Protein AF-A0A9W8Q8F5-F1 (afdb_monomer_lite)

Foldseek 3Di:
DAEWEKFDDPVCLPRGTAQEDEDEPEEQEDEQEQYEYADDPPQIYQYKYAQYKYANYQANYAHPHVRDRLGGHDRIDTAHIWIWAWEAAQVQDATDTDDTGGDDDFDQPPLQFDDDDPPTDGGGDDDDADDCPVPDPVLEAELVVQPFDLALPDACQVSQLVSLVVSQVVLGAYEAEAHEHEHAAEREREASYHYEYHQHREYEYEDDNQQDLLFAHENYEYYDAPAEEAHHEENYEFEYAWRRLRYPRYEFRYAYPDRQRAEYEHYEYEYAQEDSNCQACVQFAAPCPVSARRQNTEAERYEHDAAHEYEYANYEYDYFQFRPPDPVRGGGDHEYQYYYEDNYAAYEAHPYEFEAYQAAREEYEPYHHYEDHAYEYEWHQQPVVPFPPPPHDALQDAPGDRLPVCVVPDSLARTYAHYEAENYEQHEHHHYEWEYQHHNNDRPLQVVLASHAAHYEAAQYALHKHAWQKYTSHQFSYDAAPGDGNGQVSQNRNSIRTGRIYCSRNPDGTNYAPAPFAQLDDLVVLVVLPARPSLSSLNRQGQRADCVLSVLLDADDDAAPVDVVNLCRLQDPSSLVSLVSSLVSNCSNQVVPDDPLAGSSLSSVSSNLNNLLQNDAAPPPRHTLNVVLVPFDDDPDLVPGDLCSLQGPSNQVSLLSQQVDLSHNQDPVSLVSNVVSCVSNVHDRDSDHDDHRGDDDDDDQDLVVPDKDFDAAWDALCNVCQVQQHFLQQQCSNAVVQDVFRAPVDTRHGGRMGRDFFHAQHKDFDDPPDWLCNVQVVCVVPPPFDRVQQCVQVVVQDPGSPCVVVCNGGRNGMTHRHDGNHPDCPDDDDDDDDDDDDDAQADQDQDAFPPPFAAAPQAFNQAPDKDADAPPDALVVLCVVLVYPSQVQCVRRVQLPRDSVSSRVRRDHRHMHGRHGHPCRVPPPPDPDDDYYDDDDAFDAWFDDFADDDPDQAQWWKWFAQFQQRDHDTPGTGGHRAWAKDWCQQRGFKMQIALTHNQPVQKKWHWFAADPPRDDFTEHIDIDGHRDMGTDDVSNFAGTMTIIDRDDPCRHCGVVRHDHGDHRDPDGSD

Structure (mmCIF, N/CA/C/O backbone):
data_AF-A0A9W8Q8F5-F1
#
_entry.id   AF-A0A9W8Q8F5-F1
#
loop_
_atom_site.group_PDB
_atom_site.id
_atom_site.type_symbol
_atom_site.label_atom_id
_atom_site.label_alt_id
_atom_site.label_comp_id
_atom_site.label_asym_id
_atom_site.label_entity_id
_atom_site.label_seq_id
_atom_site.pdbx_PDB_ins_code
_atom_site.Cartn_x
_atom_site.Cartn_y
_atom_site.Cartn_z
_atom_site.occupancy
_atom_site.B_iso_or_equiv
_atom_site.auth_seq_id
_atom_site.auth_comp_id
_atom_site.au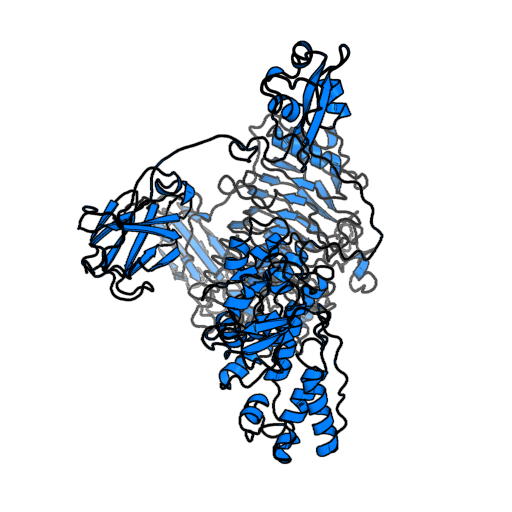th_asym_id
_atom_site.auth_atom_id
_atom_site.pdbx_PDB_model_num
ATOM 1 N N . MET A 1 1 ? -22.813 -7.833 33.270 1.00 43.59 1 MET A N 1
ATOM 2 C CA . MET A 1 1 ? -21.871 -7.468 34.346 1.00 43.59 1 MET A CA 1
ATOM 3 C C . MET A 1 1 ? -20.437 -7.770 33.933 1.00 43.59 1 MET A C 1
ATOM 5 O O . MET A 1 1 ? -19.978 -8.891 34.110 1.00 43.59 1 MET A O 1
ATOM 9 N N . VAL A 1 2 ? -19.744 -6.771 33.389 1.00 61.59 2 VAL A N 1
ATOM 10 C CA . VAL A 1 2 ? -18.272 -6.747 33.298 1.00 61.59 2 VAL A CA 1
ATOM 11 C C . VAL A 1 2 ? -17.730 -6.161 34.607 1.00 61.59 2 VAL A C 1
ATOM 13 O O . VAL A 1 2 ? -18.346 -5.238 35.141 1.00 61.59 2 VAL A O 1
ATOM 16 N N . ILE A 1 3 ? -16.623 -6.687 35.138 1.00 58.62 3 ILE A N 1
ATOM 17 C CA . ILE A 1 3 ? -15.933 -6.132 36.315 1.00 58.62 3 ILE A CA 1
ATOM 18 C C . ILE A 1 3 ? -14.443 -6.004 35.999 1.00 58.62 3 ILE A C 1
ATOM 20 O O . ILE A 1 3 ? -13.823 -6.990 35.608 1.00 58.62 3 ILE A O 1
ATOM 24 N N . GLY A 1 4 ? -13.872 -4.819 36.217 1.00 58.44 4 GLY A N 1
ATOM 25 C CA . GLY A 1 4 ? -12.436 -4.561 36.097 1.00 58.44 4 GLY A CA 1
ATOM 26 C C . GLY A 1 4 ? -11.947 -3.556 37.141 1.00 58.44 4 GLY A C 1
ATOM 27 O O . GLY A 1 4 ? -12.717 -2.722 37.616 1.00 58.44 4 GLY A O 1
ATOM 28 N N . GLY A 1 5 ? -10.670 -3.659 37.510 1.00 57.16 5 GLY A N 1
ATOM 29 C CA . GLY A 1 5 ? -9.949 -2.637 38.274 1.00 57.16 5 GLY A CA 1
ATOM 30 C C . GLY A 1 5 ? -8.988 -1.890 37.353 1.00 57.16 5 GLY A C 1
ATOM 31 O O . GLY A 1 5 ? -8.342 -2.516 36.510 1.00 57.16 5 GLY A O 1
ATOM 32 N N . ALA A 1 6 ? -8.909 -0.570 37.497 1.00 60.88 6 ALA A N 1
ATOM 33 C CA . ALA A 1 6 ? -8.062 0.272 36.657 1.00 60.88 6 ALA A CA 1
ATOM 34 C C . ALA A 1 6 ? -6.584 0.217 37.066 1.00 60.88 6 ALA A C 1
ATOM 36 O O . ALA A 1 6 ? -6.271 0.017 38.244 1.00 60.88 6 ALA A O 1
ATOM 37 N N . GLY A 1 7 ? -5.691 0.440 36.100 1.00 57.22 7 GLY A N 1
ATOM 38 C CA . GLY A 1 7 ? -4.236 0.428 36.278 1.00 57.22 7 GLY A CA 1
ATOM 39 C C . GLY A 1 7 ? -3.722 1.378 37.365 1.00 57.22 7 GLY A C 1
ATOM 40 O O . GLY A 1 7 ? -4.339 2.399 37.679 1.00 57.22 7 GLY A O 1
ATOM 41 N N . GLY A 1 8 ? -2.613 1.019 38.008 1.00 49.56 8 GLY A N 1
ATOM 42 C CA . GLY A 1 8 ? -1.856 1.908 38.885 1.00 49.56 8 GLY A CA 1
ATOM 43 C C . GLY A 1 8 ? -1.328 3.123 38.122 1.00 49.56 8 GLY A C 1
ATOM 44 O O . GLY A 1 8 ? -0.956 3.018 36.954 1.00 49.56 8 GLY A O 1
ATOM 45 N N . SER A 1 9 ? -1.271 4.278 38.788 1.00 51.28 9 SER A N 1
ATOM 46 C CA . SER A 1 9 ? -0.525 5.417 38.251 1.00 51.28 9 SER A CA 1
ATOM 47 C C . SER A 1 9 ? 0.980 5.118 38.276 1.00 51.28 9 SER A C 1
ATOM 49 O O . SER A 1 9 ? 1.435 4.241 39.012 1.00 51.28 9 SER A O 1
ATOM 51 N N . VAL A 1 10 ? 1.770 5.899 37.532 1.00 49.56 10 VAL A N 1
ATOM 52 C CA . VAL A 1 10 ? 3.242 5.771 37.397 1.00 49.56 10 VAL A CA 1
ATOM 53 C C . VAL A 1 10 ? 3.982 5.626 38.744 1.00 49.56 10 VAL A C 1
ATOM 55 O O . VAL A 1 10 ? 5.055 5.040 38.824 1.00 49.56 10 VAL A O 1
ATOM 58 N N . GLN A 1 11 ? 3.393 6.126 39.833 1.00 46.34 11 GLN A N 1
ATOM 59 C CA . GLN A 1 11 ? 3.945 6.087 41.191 1.00 46.34 11 GLN A CA 1
ATOM 60 C C . GLN A 1 11 ? 3.753 4.737 41.919 1.00 46.34 11 GLN A C 1
ATOM 62 O O . GLN A 1 11 ? 4.262 4.582 43.031 1.00 46.34 11 GLN A O 1
ATOM 67 N N . LYS A 1 12 ? 3.006 3.777 41.348 1.00 51.50 12 LYS A N 1
ATOM 68 C CA . LYS A 1 12 ? 2.760 2.432 41.908 1.00 51.50 12 LYS A CA 1
ATOM 69 C C . LYS A 1 12 ? 2.662 1.347 40.814 1.00 51.50 12 LYS A C 1
ATOM 71 O O . LYS A 1 12 ? 1.554 0.897 40.516 1.00 51.50 12 LYS A O 1
ATOM 76 N N . PRO A 1 13 ? 3.797 0.875 40.263 1.00 48.22 13 PRO A N 1
ATOM 77 C CA . PRO A 1 13 ? 3.812 -0.194 39.256 1.00 48.22 13 PRO A CA 1
ATOM 78 C C . PRO A 1 13 ? 3.159 -1.509 39.720 1.00 48.22 13 PRO A C 1
ATOM 80 O O . PRO A 1 13 ? 2.543 -2.206 38.921 1.00 48.22 13 PRO A O 1
ATOM 83 N N . ASP A 1 14 ? 3.227 -1.822 41.019 1.00 47.12 14 ASP A N 1
ATOM 84 C CA . ASP A 1 14 ? 2.700 -3.072 41.592 1.00 47.12 14 ASP A CA 1
ATOM 85 C C . ASP A 1 14 ? 1.153 -3.174 41.592 1.00 47.12 14 ASP A C 1
ATOM 87 O O . ASP A 1 14 ? 0.603 -4.229 41.902 1.00 47.12 14 ASP A O 1
ATOM 91 N N . ASP A 1 15 ? 0.434 -2.094 41.256 1.00 60.38 15 ASP A N 1
ATOM 92 C CA . ASP A 1 15 ? -1.040 -2.023 41.184 1.00 60.38 15 ASP A CA 1
ATOM 93 C C . ASP A 1 15 ? -1.545 -2.229 39.735 1.00 60.38 15 ASP A C 1
ATOM 95 O O . ASP A 1 15 ? -2.438 -1.533 39.245 1.00 60.38 15 ASP A O 1
ATOM 99 N N . GLN A 1 16 ? -0.915 -3.155 39.005 1.00 61.12 16 GLN A N 1
ATOM 100 C CA . GLN A 1 16 ? -1.155 -3.414 37.582 1.00 61.12 16 GLN A CA 1
ATOM 101 C C . GLN A 1 16 ? -2.560 -4.013 37.339 1.00 61.12 16 GLN A C 1
ATOM 103 O O . GLN A 1 16 ? -2.802 -5.203 37.538 1.00 61.12 16 GLN A O 1
ATOM 108 N N . GLY A 1 17 ? -3.494 -3.163 36.903 1.00 71.69 17 GLY A N 1
ATOM 109 C CA . GLY A 1 17 ? -4.879 -3.513 36.565 1.00 71.69 17 GLY A CA 1
ATOM 110 C C . GLY A 1 17 ? -5.118 -3.726 35.064 1.00 71.69 17 GLY A C 1
ATOM 111 O O . GLY A 1 17 ? -4.203 -4.036 34.302 1.00 71.69 17 GLY A O 1
ATOM 112 N N . VAL A 1 18 ? -6.363 -3.525 34.620 1.00 80.00 18 VAL A N 1
ATOM 113 C CA . VAL A 1 18 ? -6.713 -3.498 33.189 1.00 80.00 18 VAL A CA 1
ATOM 114 C C . VAL A 1 18 ? -6.018 -2.300 32.541 1.00 80.00 18 VAL A C 1
ATOM 116 O O . VAL A 1 18 ? -6.322 -1.164 32.893 1.00 80.00 18 VAL A O 1
ATOM 119 N N . GLY A 1 19 ? -5.098 -2.533 31.602 1.00 77.75 19 GLY A N 1
ATOM 120 C CA . GLY A 1 19 ? -4.416 -1.455 30.875 1.00 77.75 19 GLY A CA 1
ATOM 121 C C . GLY A 1 19 ? -5.391 -0.668 30.000 1.00 77.75 19 GLY A C 1
ATOM 122 O O . GLY A 1 19 ? -5.594 0.525 30.206 1.00 77.75 19 GLY A O 1
ATOM 123 N N . SER A 1 20 ? -6.069 -1.350 29.079 1.00 87.31 20 SER A N 1
ATOM 124 C CA . SER A 1 20 ? -7.138 -0.773 28.263 1.00 87.31 20 SER A CA 1
ATOM 125 C C . SER A 1 20 ? -8.210 -1.816 27.928 1.00 87.31 20 SER A C 1
ATOM 127 O O . SER A 1 20 ? -7.981 -3.018 28.097 1.00 87.31 20 SER A O 1
ATOM 129 N N . LEU A 1 21 ? -9.401 -1.375 27.514 1.00 88.31 21 LEU A N 1
ATOM 130 C CA . LEU A 1 21 ? -10.501 -2.254 27.102 1.00 88.31 21 LEU A CA 1
ATOM 131 C C . LEU A 1 21 ? -11.450 -1.518 26.148 1.00 88.31 21 LEU A C 1
ATOM 133 O O . LEU A 1 21 ? -12.040 -0.498 26.503 1.00 88.31 21 LEU A O 1
ATOM 137 N N . VAL A 1 22 ? -11.663 -2.096 24.967 1.00 92.56 22 VAL A N 1
ATOM 138 C CA . VAL A 1 22 ? -12.665 -1.655 23.990 1.00 92.56 22 VAL A CA 1
ATOM 139 C C . VAL A 1 22 ? -13.786 -2.695 23.868 1.00 92.56 22 VAL A C 1
ATOM 141 O O . VAL A 1 22 ? -13.527 -3.892 23.756 1.00 92.56 22 VAL A O 1
ATOM 144 N N . LEU A 1 23 ? -15.042 -2.248 23.928 1.00 94.62 23 LEU A N 1
ATOM 145 C CA . LEU A 1 23 ? -16.240 -3.071 23.761 1.00 94.62 23 LEU A CA 1
ATOM 146 C C . LEU A 1 23 ? -17.141 -2.442 22.694 1.00 94.62 23 LEU A C 1
ATOM 148 O O . LEU A 1 23 ? -17.673 -1.347 22.879 1.00 94.62 23 LEU A O 1
ATOM 152 N N . VAL A 1 24 ? -17.317 -3.156 21.584 1.00 94.25 24 VAL A N 1
ATOM 153 C CA . VAL A 1 24 ? -18.052 -2.679 20.406 1.00 94.25 24 VAL A CA 1
ATOM 154 C C . VAL A 1 24 ? -19.230 -3.607 20.117 1.00 94.25 24 VAL A C 1
ATOM 156 O O . VAL A 1 24 ? -19.126 -4.815 20.330 1.00 94.25 24 VAL A O 1
ATOM 159 N N . ASP A 1 25 ? -20.346 -3.049 19.640 1.00 94.62 25 ASP A N 1
ATOM 160 C CA . ASP A 1 25 ? -21.491 -3.796 19.087 1.00 94.62 25 ASP A CA 1
ATOM 161 C C . ASP A 1 25 ? -22.127 -4.822 20.049 1.00 94.62 25 ASP A C 1
ATOM 163 O O . ASP A 1 25 ? -22.624 -5.883 19.652 1.00 94.62 25 ASP A O 1
ATOM 167 N N . ALA A 1 26 ? -22.101 -4.499 21.343 1.00 94.75 26 ALA A N 1
ATOM 168 C CA . ALA A 1 26 ? -22.455 -5.406 22.428 1.00 94.75 26 ALA A CA 1
ATOM 169 C C . ALA A 1 26 ? -23.841 -5.122 23.027 1.00 94.75 26 ALA A C 1
ATOM 171 O O . ALA A 1 26 ? -24.252 -3.974 23.191 1.00 94.75 26 ALA A O 1
ATOM 172 N N . ILE A 1 27 ? -24.527 -6.188 23.453 1.00 94.69 27 ILE A N 1
ATOM 173 C CA . ILE A 1 27 ? -25.783 -6.117 24.210 1.00 94.69 27 ILE A CA 1
ATOM 174 C C . ILE A 1 27 ? -25.566 -6.682 25.613 1.00 94.69 27 ILE A C 1
ATOM 176 O O . ILE A 1 27 ? -25.144 -7.827 25.781 1.00 94.69 27 ILE A O 1
ATOM 180 N N . ILE A 1 28 ? -25.902 -5.892 26.632 1.00 95.81 28 ILE A N 1
ATOM 181 C CA . ILE A 1 28 ? -25.884 -6.286 28.043 1.00 95.81 28 ILE A CA 1
ATOM 182 C C . ILE A 1 28 ? -27.318 -6.206 28.569 1.00 95.81 28 ILE A C 1
ATOM 184 O O . ILE A 1 28 ? -27.867 -5.119 28.735 1.00 95.81 28 ILE A O 1
ATOM 188 N N . ALA A 1 29 ? -27.942 -7.360 28.822 1.00 95.62 29 ALA A N 1
ATOM 189 C CA . ALA A 1 29 ? -29.371 -7.430 29.116 1.00 95.62 29 ALA A CA 1
ATOM 190 C C . ALA A 1 29 ? -29.713 -8.194 30.404 1.00 95.62 29 ALA A C 1
ATOM 192 O O . ALA A 1 29 ? -29.076 -9.194 30.733 1.00 95.62 29 ALA A O 1
ATOM 193 N N . ASN A 1 30 ? -30.776 -7.758 31.088 1.00 95.88 30 ASN A N 1
ATOM 194 C CA . ASN A 1 30 ? -31.378 -8.403 32.264 1.00 95.88 30 ASN A CA 1
ATOM 195 C C . ASN A 1 30 ? -30.395 -8.622 33.438 1.00 95.88 30 ASN A C 1
ATOM 197 O O . ASN A 1 30 ? -30.436 -9.648 34.119 1.00 95.88 30 ASN A O 1
ATOM 201 N N . THR A 1 31 ? -29.499 -7.661 33.687 1.00 95.00 31 THR A N 1
ATOM 202 C CA . THR A 1 31 ? -28.528 -7.704 34.797 1.00 95.00 31 THR A CA 1
ATOM 203 C C . THR A 1 31 ? -28.611 -6.453 35.657 1.00 95.00 31 THR A C 1
ATOM 205 O O . THR A 1 31 ? -28.619 -5.361 35.106 1.00 95.00 31 THR A O 1
ATOM 208 N N . LYS A 1 32 ? -28.548 -6.585 36.989 1.00 92.56 32 LYS A N 1
ATOM 209 C CA . LYS A 1 32 ? -28.529 -5.438 37.918 1.00 92.56 32 LYS A CA 1
ATOM 210 C C . LYS A 1 32 ? -27.474 -4.384 37.538 1.00 92.56 32 LYS A C 1
ATOM 212 O O . LYS A 1 32 ? -27.833 -3.254 37.229 1.00 92.56 32 LYS A O 1
ATOM 217 N N . ASN A 1 33 ? -26.202 -4.784 37.460 1.00 92.31 33 ASN A N 1
ATOM 218 C CA . ASN A 1 33 ? -25.116 -3.921 36.990 1.00 92.31 33 ASN A CA 1
ATOM 219 C C . ASN A 1 33 ? -24.616 -4.386 35.613 1.00 92.31 33 ASN A C 1
ATOM 221 O O . ASN A 1 33 ? -24.232 -5.550 35.442 1.00 92.31 33 ASN A O 1
ATOM 225 N N . GLY A 1 34 ? -24.575 -3.472 34.645 1.00 93.38 34 GLY A N 1
ATOM 226 C CA . GLY A 1 34 ? -24.063 -3.729 33.301 1.00 93.38 34 GLY A CA 1
ATOM 227 C C . GLY A 1 34 ? -22.540 -3.854 33.287 1.00 93.38 34 GLY A C 1
ATOM 228 O O . GLY A 1 34 ? -22.008 -4.920 32.962 1.00 93.38 34 GLY A O 1
ATOM 229 N N . ILE A 1 35 ? -21.854 -2.791 33.704 1.00 91.56 35 ILE A N 1
ATOM 230 C CA . ILE A 1 35 ? -20.393 -2.665 33.780 1.00 91.56 35 ILE A CA 1
ATOM 231 C C . ILE A 1 35 ? -20.017 -1.995 35.108 1.00 91.56 35 ILE A C 1
ATOM 233 O O . ILE A 1 35 ? -20.627 -1.005 35.511 1.00 91.56 35 ILE A O 1
ATOM 237 N N . VAL A 1 36 ? -19.014 -2.544 35.792 1.00 88.06 36 VAL A N 1
ATOM 238 C CA . VAL A 1 36 ? -18.469 -2.021 37.050 1.00 88.06 36 VAL A CA 1
ATOM 239 C C . VAL A 1 36 ? -16.963 -1.835 36.887 1.00 88.06 36 VAL A C 1
ATOM 241 O O . VAL A 1 36 ? -16.225 -2.809 36.740 1.00 88.06 36 VAL A O 1
ATOM 244 N N . THR A 1 37 ? -16.517 -0.585 36.917 1.00 82.81 37 THR A N 1
ATOM 245 C CA . THR A 1 37 ? -15.105 -0.192 36.830 1.00 82.81 37 THR A CA 1
ATOM 246 C C . THR A 1 37 ? -14.635 0.420 38.154 1.00 82.81 37 THR A C 1
ATOM 248 O O . THR A 1 37 ? -15.414 0.557 39.100 1.00 82.81 37 THR A O 1
ATOM 251 N N . THR A 1 38 ? -13.370 0.818 38.226 1.00 76.00 38 THR A N 1
ATOM 252 C CA . THR A 1 38 ? -12.879 1.809 39.190 1.00 76.00 38 THR A CA 1
ATOM 253 C C . THR A 1 38 ? -12.276 2.965 38.407 1.00 76.00 38 THR A C 1
ATOM 255 O O . THR A 1 38 ? -11.260 2.765 37.744 1.00 76.00 38 THR A O 1
ATOM 258 N N . LEU A 1 39 ? -12.852 4.160 38.473 1.00 68.69 39 LEU A N 1
ATOM 259 C CA . LEU A 1 39 ? -12.183 5.341 37.935 1.00 68.69 39 LEU A CA 1
ATOM 260 C C . LEU A 1 39 ? -11.015 5.729 38.847 1.00 68.69 39 LEU A C 1
ATOM 262 O O . LEU A 1 39 ? -11.127 5.731 40.074 1.00 68.69 39 LEU A O 1
ATOM 266 N N . LYS A 1 40 ? -9.893 6.081 38.225 1.00 62.84 40 LYS A N 1
ATOM 267 C CA . LYS A 1 40 ? -8.780 6.809 38.837 1.00 62.84 40 LYS A CA 1
ATOM 268 C C . LYS A 1 40 ? -8.641 8.113 38.047 1.00 62.84 40 LYS A C 1
ATOM 270 O O . LYS A 1 40 ? -8.766 8.096 36.826 1.00 62.84 40 LYS A O 1
ATOM 275 N N . SER A 1 41 ? -8.447 9.231 38.739 1.00 60.72 41 SER A N 1
ATOM 276 C CA . SER A 1 41 ? -8.136 10.514 38.105 1.00 60.72 41 SER A CA 1
ATOM 277 C C . SER A 1 41 ? -6.681 10.517 37.644 1.00 60.72 41 SER A C 1
ATOM 279 O O . SER A 1 41 ? -5.808 10.205 38.455 1.00 60.72 41 SER A O 1
ATOM 281 N N . ASP A 1 42 ? -6.464 10.922 36.393 1.00 57.28 42 ASP A N 1
ATOM 282 C CA . ASP A 1 42 ? -5.177 11.045 35.700 1.00 57.28 42 ASP A CA 1
ATOM 283 C C . ASP A 1 42 ? -4.414 9.715 35.499 1.00 57.28 42 ASP A C 1
ATOM 285 O O . ASP A 1 42 ? -4.282 8.889 36.402 1.00 57.28 42 ASP A O 1
ATOM 289 N N . HIS A 1 43 ? -3.888 9.501 34.285 1.00 58.16 43 HIS A N 1
ATOM 290 C CA . HIS A 1 43 ? -3.066 8.330 33.913 1.00 58.16 43 HIS A CA 1
ATOM 291 C C . HIS A 1 43 ? -3.698 6.954 34.214 1.00 58.16 43 HIS A C 1
ATOM 293 O O . HIS A 1 43 ? -3.016 6.010 34.613 1.00 58.16 43 HIS A O 1
ATOM 299 N N . ALA A 1 44 ? -5.017 6.851 34.029 1.00 64.94 44 ALA A N 1
ATOM 300 C CA . ALA A 1 44 ? -5.802 5.642 34.258 1.00 64.94 44 ALA A CA 1
ATOM 301 C C . ALA A 1 44 ? -6.196 4.921 32.956 1.00 64.94 44 ALA A C 1
ATOM 303 O O . ALA A 1 44 ? -6.115 5.481 31.863 1.00 64.94 44 ALA A O 1
ATOM 304 N N . THR A 1 45 ? -6.697 3.692 33.116 1.00 76.00 45 THR A N 1
ATOM 305 C CA . THR A 1 45 ? -7.229 2.802 32.073 1.00 76.00 45 THR A CA 1
ATOM 306 C C . THR A 1 45 ? -8.038 3.510 30.989 1.00 76.00 45 THR A C 1
ATOM 308 O O . THR A 1 45 ? -9.065 4.119 31.284 1.00 76.00 45 THR A O 1
ATOM 311 N N . SER A 1 46 ? -7.644 3.330 29.726 1.00 86.12 46 SER A N 1
ATOM 312 C CA . SER A 1 46 ? -8.470 3.697 28.571 1.00 86.12 46 SER A CA 1
ATOM 313 C C . SER A 1 46 ? -9.613 2.695 28.386 1.00 86.12 46 SER A C 1
ATOM 315 O O . SER A 1 46 ? -9.381 1.488 28.308 1.00 86.12 46 SER A O 1
ATOM 317 N N . PHE A 1 47 ? -10.850 3.182 28.319 1.00 88.69 47 PHE A N 1
ATOM 318 C CA . PHE A 1 47 ? -12.052 2.353 28.257 1.00 88.69 47 PHE A CA 1
ATOM 319 C C . PHE A 1 47 ? -13.069 2.906 27.257 1.00 88.69 47 PHE A C 1
ATOM 321 O O . PHE A 1 47 ? -13.566 4.018 27.442 1.00 88.69 47 PHE A O 1
ATOM 328 N N . LEU A 1 48 ? -13.410 2.116 26.235 1.00 93.12 48 LEU A N 1
ATOM 329 C CA . LEU A 1 48 ? -14.314 2.505 25.149 1.00 93.12 48 LEU A CA 1
ATOM 330 C C . LEU A 1 48 ? -15.543 1.593 25.060 1.00 93.12 48 LEU A C 1
ATOM 332 O O . LEU A 1 48 ? -15.416 0.372 24.972 1.00 93.12 48 LEU A O 1
ATOM 336 N N . LEU A 1 49 ? -16.724 2.205 24.986 1.00 95.19 49 LEU A N 1
ATOM 337 C CA . LEU A 1 49 ? -17.982 1.599 24.554 1.00 95.19 49 LEU A CA 1
ATOM 338 C C . LEU A 1 49 ? -18.404 2.232 23.224 1.00 95.19 49 LEU A C 1
ATOM 340 O O . LEU A 1 49 ? -18.568 3.449 23.169 1.00 95.19 49 LEU A O 1
ATOM 344 N N . GLN A 1 50 ? -18.632 1.439 22.174 1.00 94.38 50 GLN A N 1
ATOM 345 C CA . GLN A 1 50 ? -19.142 1.951 20.892 1.00 94.38 50 GLN A CA 1
ATOM 346 C C . GLN A 1 50 ? -20.276 1.065 20.345 1.00 94.38 50 GLN A C 1
ATOM 348 O O . GLN A 1 50 ? -20.119 -0.149 20.230 1.00 94.38 50 GLN A O 1
ATOM 353 N N . ASN A 1 51 ? -21.431 1.659 20.030 1.00 95.00 51 ASN A N 1
ATOM 354 C CA . ASN A 1 51 ? -22.693 0.969 19.716 1.00 95.00 51 ASN A CA 1
ATOM 355 C C . ASN A 1 51 ? -23.030 -0.138 20.743 1.00 95.00 51 ASN A C 1
ATOM 357 O O . ASN A 1 51 ? -23.145 -1.315 20.407 1.00 95.00 51 ASN A O 1
ATOM 361 N N . VAL A 1 52 ? -23.148 0.232 22.024 1.00 95.81 52 VAL A N 1
ATOM 362 C CA . VAL A 1 52 ? -23.412 -0.703 23.137 1.00 95.81 52 VAL A CA 1
ATOM 363 C C . VAL A 1 52 ? -24.796 -0.456 23.736 1.00 95.81 52 VAL A C 1
ATOM 365 O O . VAL A 1 52 ? -25.110 0.654 24.166 1.00 95.81 52 VAL A O 1
ATOM 368 N N . GLY A 1 53 ? -25.621 -1.502 23.790 1.00 95.88 53 GLY A N 1
ATOM 369 C CA . GLY A 1 53 ? -26.991 -1.463 24.303 1.00 95.88 53 GLY A CA 1
ATOM 370 C C . GLY A 1 53 ? -27.151 -2.132 25.671 1.00 95.88 53 GLY A C 1
ATOM 371 O O . GLY A 1 53 ? -26.748 -3.277 25.875 1.00 95.88 53 GLY A O 1
ATOM 372 N N . PHE A 1 54 ? -27.801 -1.440 26.602 1.00 97.12 54 PHE A N 1
ATOM 373 C CA . PHE A 1 54 ? -28.165 -1.915 27.935 1.00 97.12 54 PHE A CA 1
ATOM 374 C C . PHE A 1 54 ? -29.688 -2.058 28.031 1.00 97.12 54 PHE A C 1
ATOM 376 O O . PHE A 1 54 ? -30.407 -1.066 27.915 1.00 97.12 54 PHE A O 1
ATOM 383 N N . PHE A 1 55 ? -30.191 -3.273 28.263 1.00 96.25 55 PHE A N 1
ATOM 384 C CA . PHE A 1 55 ? -31.632 -3.563 28.245 1.00 96.25 55 PHE A CA 1
ATOM 385 C C . PHE A 1 55 ? -32.091 -4.242 29.540 1.00 96.25 55 PHE A C 1
ATOM 387 O O . PHE A 1 55 ? -31.570 -5.290 29.915 1.00 96.25 55 PHE A O 1
ATOM 394 N N . ASN A 1 56 ? -33.078 -3.678 30.236 1.00 96.38 56 ASN A N 1
ATOM 395 C CA . ASN A 1 56 ? -33.493 -4.101 31.584 1.00 96.38 56 ASN A CA 1
ATOM 396 C C . ASN A 1 56 ? -32.298 -4.210 32.558 1.00 96.38 56 ASN A C 1
ATOM 398 O O . ASN A 1 56 ? -32.052 -5.257 33.165 1.00 96.38 56 ASN A O 1
ATOM 402 N N . VAL A 1 57 ? -31.519 -3.133 32.670 1.00 97.31 57 VAL A N 1
ATOM 403 C CA . VAL A 1 57 ? -30.326 -3.042 33.528 1.00 97.31 57 VAL A CA 1
ATOM 404 C C . VAL A 1 57 ? -30.554 -1.949 34.571 1.00 97.31 57 VAL A C 1
ATOM 406 O O . VAL A 1 57 ? -30.917 -0.843 34.194 1.00 97.31 57 VAL A O 1
ATOM 409 N N . GLU A 1 58 ? -30.350 -2.208 35.870 1.00 94.75 58 GLU A N 1
ATOM 410 C CA . GLU A 1 58 ? -30.594 -1.189 36.920 1.00 94.75 58 GLU A CA 1
ATOM 411 C C . GLU A 1 58 ? -29.534 -0.073 36.904 1.00 94.75 58 GLU A C 1
ATOM 413 O O . GLU A 1 58 ? -29.822 1.084 37.204 1.00 94.75 58 GLU A O 1
ATOM 418 N N . THR A 1 59 ? -28.289 -0.398 36.558 1.00 95.25 59 THR A N 1
ATOM 419 C CA . THR A 1 59 ? -27.172 0.553 36.447 1.00 95.25 59 THR A CA 1
ATOM 420 C C . THR A 1 59 ? -26.266 0.136 35.293 1.00 95.25 59 THR A C 1
ATOM 422 O O . THR A 1 59 ? -25.657 -0.934 35.349 1.00 95.25 59 THR A O 1
ATOM 425 N N . ALA A 1 60 ? -26.200 0.942 34.228 1.00 95.25 60 ALA A N 1
ATOM 426 C CA . ALA A 1 60 ? -25.479 0.585 33.007 1.00 95.25 60 ALA A CA 1
ATOM 427 C C . ALA A 1 60 ? -23.960 0.583 33.228 1.00 95.25 60 ALA A C 1
ATOM 429 O O . ALA A 1 60 ? -23.324 -0.456 33.042 1.00 95.25 60 ALA A O 1
ATOM 430 N N . VAL A 1 61 ? -23.397 1.696 33.712 1.00 93.19 61 VAL A N 1
ATOM 431 C CA . VAL A 1 61 ? -21.969 1.810 34.053 1.00 93.19 61 VAL A CA 1
ATOM 432 C C . VAL A 1 61 ? -21.802 2.456 35.430 1.00 93.19 61 VAL A C 1
ATOM 434 O O . VAL A 1 61 ? -22.340 3.534 35.690 1.00 93.19 61 VAL A O 1
ATOM 437 N N . GLN A 1 62 ? -21.041 1.803 36.310 1.00 90.00 62 GLN A N 1
ATOM 438 C CA . GLN A 1 62 ? -20.755 2.258 37.672 1.00 90.00 62 GLN A CA 1
ATOM 439 C C . GLN A 1 62 ? -19.247 2.348 37.928 1.00 90.00 62 GLN A C 1
ATOM 441 O O . GLN A 1 62 ? -18.518 1.387 37.673 1.00 90.00 62 GLN A O 1
ATOM 446 N N . ASP A 1 63 ? -18.802 3.454 38.522 1.00 86.56 63 ASP A N 1
ATOM 447 C CA . ASP A 1 63 ? -17.533 3.517 39.239 1.00 86.56 63 ASP A CA 1
ATOM 448 C C . ASP A 1 63 ? -17.712 2.985 40.670 1.00 86.56 63 ASP A C 1
ATOM 450 O O . ASP A 1 63 ? -18.506 3.491 41.466 1.00 86.56 63 ASP A O 1
ATOM 454 N N . ARG A 1 64 ? -16.948 1.952 41.014 1.00 81.50 64 ARG A N 1
ATOM 455 C CA . ARG A 1 64 ? -16.942 1.332 42.339 1.00 81.50 64 ARG A CA 1
ATOM 456 C C . ARG A 1 64 ? -16.037 2.054 43.343 1.00 81.50 64 ARG A C 1
ATOM 458 O O . ARG A 1 64 ? -16.205 1.820 44.538 1.00 81.50 64 ARG A O 1
ATOM 465 N N . ALA A 1 65 ? -15.094 2.888 42.899 1.00 73.88 65 ALA A N 1
ATOM 466 C CA . ALA A 1 65 ? -14.130 3.555 43.779 1.00 73.88 65 ALA A CA 1
ATOM 467 C C . ALA A 1 65 ? -14.739 4.781 44.479 1.00 73.88 65 ALA A C 1
ATOM 469 O O . ALA A 1 65 ? -14.756 4.837 45.707 1.00 73.88 65 ALA A O 1
ATOM 470 N N . GLY A 1 66 ? -15.299 5.721 43.716 1.00 72.25 66 GLY A N 1
ATOM 471 C CA . GLY A 1 66 ? -16.108 6.837 44.214 1.00 72.25 66 GLY A CA 1
ATOM 472 C C . GLY A 1 66 ? -17.573 6.467 44.481 1.00 72.25 66 GLY A C 1
ATOM 473 O O . GLY A 1 66 ? -18.298 7.236 45.108 1.00 72.25 66 GLY A O 1
ATOM 474 N N . GLY A 1 67 ? -18.024 5.292 44.026 1.00 80.12 67 GLY A N 1
ATOM 475 C CA . GLY A 1 67 ? -19.408 4.819 44.175 1.00 80.12 67 GLY A CA 1
ATOM 476 C C . GLY A 1 67 ? -20.402 5.466 43.200 1.00 80.12 67 GLY A C 1
ATOM 477 O O . GLY A 1 67 ? -21.613 5.285 43.348 1.00 80.12 67 GLY A O 1
ATOM 478 N N . GLN A 1 68 ? -19.904 6.220 42.218 1.00 87.25 68 GLN A N 1
ATOM 479 C CA . GLN A 1 68 ? -20.688 7.008 41.275 1.00 87.25 68 GLN A CA 1
ATOM 480 C C . GLN A 1 68 ? -21.340 6.135 40.189 1.00 87.25 68 GLN A C 1
ATOM 482 O O . GLN A 1 68 ? -20.722 5.237 39.619 1.00 87.25 68 GLN A O 1
ATOM 487 N N . VAL A 1 69 ? -22.593 6.438 39.844 1.00 91.38 69 VAL A N 1
ATOM 488 C CA . VAL A 1 69 ? -23.208 5.956 38.598 1.00 91.38 69 VAL A CA 1
ATOM 489 C C . VAL A 1 69 ? -22.752 6.873 37.467 1.00 91.38 69 VAL A C 1
ATOM 491 O O . VAL A 1 69 ? -23.011 8.073 37.517 1.00 91.38 69 VAL A O 1
ATOM 494 N N . LEU A 1 70 ? -22.061 6.310 36.474 1.00 90.38 70 LEU A N 1
ATOM 495 C CA . LEU A 1 70 ? -21.542 7.045 35.315 1.00 90.38 70 LEU A CA 1
ATOM 496 C C . LEU A 1 70 ? -22.572 7.066 34.184 1.00 90.38 70 LEU A C 1
ATOM 498 O O . LEU A 1 70 ? -22.836 8.108 33.596 1.00 90.38 70 LEU A O 1
ATOM 502 N N . VAL A 1 71 ? -23.217 5.922 33.941 1.00 94.44 71 VAL A N 1
ATOM 503 C CA . VAL A 1 71 ? -24.346 5.799 33.013 1.00 94.44 71 VAL A CA 1
ATOM 504 C C . VAL A 1 71 ? -25.499 5.127 33.748 1.00 94.44 71 VAL A C 1
ATOM 506 O O . VAL A 1 71 ? -25.369 4.006 34.254 1.00 94.44 71 VAL A O 1
ATOM 509 N N . ALA A 1 72 ? -26.632 5.825 33.819 1.00 95.69 72 ALA A N 1
ATOM 510 C CA . ALA A 1 72 ? -27.853 5.309 34.424 1.00 95.69 72 ALA A CA 1
ATOM 511 C C . ALA A 1 72 ? -28.368 4.068 33.676 1.00 95.69 72 ALA A C 1
ATOM 513 O O . ALA A 1 72 ? -28.195 3.932 32.467 1.00 95.69 72 ALA A O 1
ATOM 514 N N . GLY A 1 73 ? -28.993 3.148 34.410 1.00 94.44 73 GLY A N 1
ATOM 515 C CA . GLY A 1 73 ? -29.706 2.021 33.818 1.00 94.44 73 GLY A CA 1
ATOM 516 C C . GLY A 1 73 ? -31.130 2.376 33.379 1.00 94.44 73 GLY A C 1
ATOM 517 O O . GLY A 1 73 ? -31.610 3.492 33.579 1.00 94.44 73 GLY A O 1
ATOM 518 N N . GLY A 1 74 ? -31.826 1.396 32.811 1.00 95.06 74 GLY A N 1
ATOM 519 C CA . GLY A 1 74 ? -33.223 1.487 32.408 1.00 95.06 74 GLY A CA 1
ATOM 520 C C . GLY A 1 74 ? -33.696 0.237 31.665 1.00 95.06 74 GLY A C 1
ATOM 521 O O . GLY A 1 74 ? -32.975 -0.758 31.548 1.00 95.06 74 GLY A O 1
ATOM 522 N N . ASN A 1 75 ? -34.912 0.304 31.120 1.00 94.88 75 ASN A N 1
ATOM 523 C CA . ASN A 1 75 ? -35.438 -0.728 30.219 1.00 94.88 75 ASN A CA 1
ATOM 524 C C . ASN A 1 75 ? -34.618 -0.802 28.918 1.00 94.88 75 ASN A C 1
ATOM 526 O O . ASN A 1 75 ? -34.440 -1.885 28.372 1.00 94.88 75 ASN A O 1
ATOM 530 N N . GLN A 1 76 ? -34.108 0.342 28.454 1.00 95.31 76 GLN A N 1
ATOM 531 C CA . GLN A 1 76 ? -33.278 0.485 27.262 1.00 95.31 76 GLN A CA 1
ATOM 532 C C . GLN A 1 76 ? -32.428 1.758 27.378 1.00 95.31 76 GLN A C 1
ATOM 534 O O . GLN A 1 76 ? -32.970 2.844 27.577 1.00 95.31 76 GLN A O 1
ATOM 539 N N . VAL A 1 77 ? -31.110 1.624 27.236 1.00 96.19 77 VAL A N 1
ATOM 540 C CA . VAL A 1 77 ? -30.130 2.715 27.105 1.00 96.19 77 VAL A CA 1
ATOM 541 C C . VAL A 1 77 ? -29.119 2.279 26.048 1.00 96.19 77 VAL A C 1
ATOM 543 O O . VAL A 1 77 ? -28.575 1.185 26.156 1.00 96.19 77 VAL A O 1
ATOM 546 N N . VAL A 1 78 ? -28.866 3.093 25.024 1.00 94.94 78 VAL A N 1
ATOM 547 C CA . VAL A 1 78 ? -27.915 2.770 23.944 1.00 94.94 78 VAL A CA 1
ATOM 548 C C . VAL A 1 78 ? -26.857 3.865 23.879 1.00 94.94 78 VAL A C 1
ATOM 550 O O . VAL A 1 78 ? -27.198 5.046 23.855 1.00 94.94 78 VAL A O 1
ATOM 553 N N . LEU A 1 79 ? -25.585 3.469 23.876 1.00 94.94 79 LEU A N 1
ATOM 554 C CA . LEU A 1 79 ? -24.432 4.362 23.783 1.00 94.94 79 LEU A CA 1
ATOM 555 C C . LEU A 1 79 ? -23.798 4.231 22.399 1.00 94.94 79 LEU A C 1
ATOM 557 O O . LEU A 1 79 ? -23.396 3.138 22.003 1.00 94.94 79 LEU A O 1
ATOM 561 N N . ASP A 1 80 ? -23.708 5.346 21.677 1.00 93.06 80 ASP A N 1
ATOM 562 C CA . ASP A 1 80 ? -23.133 5.389 20.330 1.00 93.06 80 ASP A CA 1
ATOM 563 C C . ASP A 1 80 ? -21.598 5.336 20.371 1.00 93.06 80 ASP A C 1
ATOM 565 O O . ASP A 1 80 ? -20.991 4.441 19.791 1.00 93.06 80 ASP A O 1
ATOM 569 N N . SER A 1 81 ? -20.977 6.232 21.142 1.00 94.75 81 SER A N 1
ATOM 570 C CA . SER A 1 81 ? -19.552 6.212 21.485 1.00 94.75 81 SER A CA 1
ATOM 571 C C . SER A 1 81 ? -19.362 6.928 22.828 1.00 94.75 81 SER A C 1
ATOM 573 O O . SER A 1 81 ? -19.782 8.075 22.987 1.00 94.75 81 SER A O 1
ATOM 575 N N . TRP A 1 82 ? -18.813 6.236 23.826 1.00 94.75 82 TRP A N 1
ATOM 576 C CA . TRP A 1 82 ? -18.697 6.703 25.214 1.00 94.75 82 TRP A CA 1
ATOM 577 C C . TRP A 1 82 ? -17.461 6.094 25.877 1.00 94.75 82 TRP A C 1
ATOM 579 O O . TRP A 1 82 ? -17.166 4.917 25.653 1.00 94.75 82 TRP A O 1
ATOM 589 N N . GLY A 1 83 ? -16.754 6.838 26.727 1.00 91.81 83 GLY A N 1
ATOM 590 C CA . GLY A 1 83 ? -15.571 6.285 27.384 1.00 91.81 83 GLY A CA 1
ATOM 591 C C . GLY A 1 83 ? -14.892 7.158 28.432 1.00 91.81 83 GLY A C 1
ATOM 592 O O . GLY A 1 83 ? -15.356 8.240 28.795 1.00 91.81 83 GLY A O 1
ATOM 593 N N . PHE A 1 84 ? -13.760 6.657 28.921 1.00 88.12 84 PHE A N 1
ATOM 594 C CA . PHE A 1 84 ? -12.816 7.400 29.755 1.00 88.12 84 PHE A CA 1
ATOM 595 C C . PHE A 1 84 ? -11.365 7.048 29.405 1.00 88.12 84 PHE A C 1
ATOM 597 O O . PHE A 1 84 ? -11.085 5.953 28.915 1.00 88.12 84 PHE A O 1
ATOM 604 N N . GLY A 1 85 ? -10.448 7.991 29.616 1.00 88.12 85 GLY A N 1
ATOM 605 C CA . GLY A 1 85 ? -9.046 7.893 29.201 1.00 88.12 85 GLY A CA 1
ATOM 606 C C . GLY A 1 85 ? -8.580 9.096 28.378 1.00 88.12 85 GLY A C 1
ATOM 607 O O . GLY A 1 85 ? -9.333 10.036 28.131 1.00 88.12 85 GLY A O 1
ATOM 608 N N . LEU A 1 86 ? -7.314 9.063 27.959 1.00 88.81 86 LEU A N 1
ATOM 609 C CA . LEU A 1 86 ? -6.660 10.157 27.234 1.00 88.81 86 LEU A CA 1
ATOM 610 C C . LEU A 1 86 ? -7.067 10.205 25.754 1.00 88.81 86 LEU A C 1
ATOM 612 O O . LEU A 1 86 ? -7.006 9.190 25.064 1.00 88.81 86 LEU A O 1
ATOM 616 N N . LEU A 1 87 ? -7.466 11.378 25.266 1.00 89.31 87 LEU A N 1
ATOM 617 C CA . LEU A 1 87 ? -7.937 11.620 23.904 1.00 89.31 87 LEU A CA 1
ATOM 618 C C . LEU A 1 87 ? -7.072 12.692 23.225 1.00 89.31 87 LEU A C 1
ATOM 620 O O . LEU A 1 87 ? -6.995 13.826 23.704 1.00 89.31 87 LEU A O 1
ATOM 624 N N . SER A 1 88 ? -6.451 12.339 22.098 1.00 88.12 88 SER A N 1
ATOM 625 C CA . SER A 1 88 ? -5.749 13.279 21.216 1.00 88.12 88 SER A CA 1
ATOM 626 C C . SER A 1 88 ? -6.713 13.745 20.122 1.00 88.12 88 SER A C 1
ATOM 628 O O . SER A 1 88 ? -7.253 12.927 19.373 1.00 88.12 88 SER A O 1
ATOM 630 N N . ASN A 1 89 ? -6.994 15.049 20.078 1.00 76.19 89 ASN A N 1
ATOM 631 C CA . ASN A 1 89 ? -8.010 15.655 19.213 1.00 76.19 89 ASN A CA 1
ATOM 632 C C . ASN A 1 89 ? -7.377 16.477 18.071 1.00 76.19 89 ASN A C 1
ATOM 634 O O . ASN A 1 89 ? -6.175 16.743 18.072 1.00 76.19 89 ASN A O 1
ATOM 638 N N . ALA A 1 90 ? -8.196 16.897 17.102 1.00 60.50 90 ALA A N 1
ATOM 639 C CA . ALA A 1 90 ? -7.754 17.632 15.913 1.00 60.50 90 ALA A CA 1
ATOM 640 C C . ALA A 1 90 ? -7.193 19.050 16.168 1.00 60.50 90 ALA A C 1
ATOM 642 O O . ALA A 1 90 ? -6.669 19.656 15.241 1.00 60.50 90 ALA A O 1
ATOM 643 N N . ALA A 1 91 ? -7.239 19.583 17.397 1.00 54.19 91 ALA A N 1
ATOM 644 C CA . ALA A 1 91 ? -6.676 20.902 17.712 1.00 54.19 91 ALA A CA 1
ATOM 645 C C . ALA A 1 91 ? -5.141 20.902 17.881 1.00 54.19 91 ALA A C 1
ATOM 647 O O . ALA A 1 91 ? -4.551 21.964 18.059 1.00 54.19 91 ALA A O 1
ATOM 648 N N . GLY A 1 92 ? -4.487 19.732 17.851 1.00 51.91 92 GLY A N 1
ATOM 649 C CA . GLY A 1 92 ? -3.026 19.613 17.976 1.00 51.91 92 GLY A CA 1
ATOM 650 C C . GLY A 1 92 ? -2.476 19.853 19.390 1.00 51.91 92 GLY A C 1
ATOM 651 O O . GLY A 1 92 ? -1.264 19.959 19.568 1.00 51.91 92 GLY A O 1
ATOM 652 N N . GLU A 1 93 ? -3.350 19.942 20.395 1.00 56.34 93 GLU A N 1
ATOM 653 C CA . GLU A 1 93 ? -2.978 20.111 21.802 1.00 56.34 93 GLU A CA 1
ATOM 654 C C . GLU A 1 93 ? -2.580 18.779 22.477 1.00 56.34 93 GLU A C 1
ATOM 656 O O . GLU A 1 93 ? -2.719 17.691 21.914 1.00 56.34 93 GLU A O 1
ATOM 661 N N . LEU A 1 94 ? -2.089 18.869 23.720 1.00 68.12 94 LEU A N 1
ATOM 662 C CA . LEU A 1 94 ? -1.813 17.712 24.581 1.00 68.12 94 LEU A CA 1
ATOM 663 C C . LEU A 1 94 ? -3.061 16.832 24.770 1.00 68.12 94 LEU A C 1
ATOM 665 O O . LEU A 1 94 ? -4.181 17.338 24.853 1.00 68.12 94 LEU A O 1
ATOM 669 N N . SER A 1 95 ? -2.858 15.519 24.925 1.00 80.44 95 SER A N 1
ATOM 670 C CA . SER A 1 95 ? -3.934 14.565 25.215 1.00 80.44 95 SER A CA 1
ATOM 671 C C . SER A 1 95 ? -4.795 15.009 26.403 1.00 80.44 95 SER A C 1
ATOM 673 O O . SER A 1 95 ? -4.293 15.223 27.507 1.00 80.44 95 SER A O 1
ATOM 675 N N . THR A 1 96 ? -6.110 15.076 26.204 1.00 85.69 96 THR A N 1
ATOM 676 C CA . THR A 1 96 ? -7.073 15.483 27.241 1.00 85.69 96 THR A CA 1
ATOM 677 C C . THR A 1 96 ? -7.749 14.263 27.863 1.00 85.69 96 THR A C 1
ATOM 679 O O . THR A 1 96 ? -8.119 13.328 27.158 1.00 85.69 96 THR A O 1
ATOM 682 N N . PHE A 1 97 ? -7.908 14.226 29.190 1.00 86.31 97 PHE A N 1
ATOM 683 C CA . PHE A 1 97 ? -8.561 13.096 29.858 1.00 86.31 97 PHE A CA 1
ATOM 684 C C . PHE A 1 97 ? -10.089 13.238 29.817 1.00 86.31 97 PHE A C 1
ATOM 686 O O . PHE A 1 97 ? -10.662 14.089 30.500 1.00 86.31 97 PHE A O 1
ATOM 693 N N . VAL A 1 98 ? -10.758 12.375 29.052 1.00 87.56 98 VAL A N 1
ATOM 694 C CA . VAL A 1 98 ? -12.218 12.218 29.107 1.00 87.56 98 VAL A CA 1
ATOM 695 C C . VAL A 1 98 ? -12.572 11.367 30.324 1.00 87.56 98 VAL A C 1
ATOM 697 O O . VAL A 1 98 ? -11.952 10.330 30.558 1.00 87.56 98 VAL A O 1
ATOM 700 N N . ASN A 1 99 ? -13.587 11.772 31.091 1.00 86.00 99 ASN A N 1
ATOM 701 C CA . ASN A 1 99 ? -13.966 11.114 32.343 1.00 86.00 99 ASN A CA 1
ATOM 702 C C . ASN A 1 99 ? -15.418 10.603 32.342 1.00 86.00 99 ASN A C 1
ATOM 704 O O . ASN A 1 99 ? -16.259 11.082 33.102 1.00 86.00 99 ASN A O 1
ATOM 708 N N . GLY A 1 100 ? -15.706 9.614 31.495 1.00 86.50 100 GLY A N 1
ATOM 709 C CA . GLY A 1 100 ? -16.992 8.918 31.478 1.00 86.50 100 GLY A CA 1
ATOM 710 C C . GLY A 1 100 ? -18.069 9.680 30.713 1.00 86.50 100 GLY A C 1
ATOM 711 O O . GLY A 1 100 ? -19.194 9.807 31.198 1.00 86.50 100 GLY A O 1
ATOM 712 N N . ASP A 1 101 ? -17.722 10.180 29.530 1.00 90.00 101 ASP A N 1
ATOM 713 C CA . ASP A 1 101 ? -18.589 11.017 28.696 1.00 90.00 101 ASP A CA 1
ATOM 714 C C . ASP A 1 101 ? -18.705 10.461 27.266 1.00 90.00 101 ASP A C 1
ATOM 716 O O . ASP A 1 101 ? -17.980 9.539 26.872 1.00 90.00 101 ASP A O 1
ATOM 720 N N . ALA A 1 102 ? -19.638 11.004 26.488 1.00 93.06 102 ALA A N 1
ATOM 721 C CA . ALA A 1 102 ? -19.725 10.753 25.058 1.00 93.06 102 ALA A CA 1
ATOM 722 C C . ALA A 1 102 ? -18.476 11.298 24.347 1.00 93.06 102 ALA A C 1
ATOM 724 O O . ALA A 1 102 ? -18.020 12.407 24.625 1.00 93.06 102 ALA A O 1
ATOM 725 N N . ILE A 1 103 ? -17.936 10.529 23.403 1.00 91.75 103 ILE A N 1
ATOM 726 C CA . ILE A 1 103 ? -16.776 10.929 22.591 1.00 91.75 103 ILE A CA 1
ATOM 727 C C . ILE A 1 103 ? -17.137 10.874 21.101 1.00 91.75 103 ILE A C 1
ATOM 729 O O . ILE A 1 103 ? -18.112 10.207 20.745 1.00 91.75 103 ILE A O 1
ATOM 733 N N . PRO A 1 104 ? -16.369 11.522 20.204 1.00 91.44 104 PRO A N 1
ATOM 734 C CA . PRO A 1 104 ? -16.584 11.388 18.769 1.00 91.44 104 PRO A CA 1
ATOM 735 C C . PRO A 1 104 ? -16.632 9.918 18.327 1.00 91.44 104 PRO A C 1
ATOM 737 O O . PRO A 1 104 ? -15.879 9.070 18.820 1.00 91.44 104 PRO A O 1
ATOM 740 N N . ALA A 1 105 ? -17.538 9.622 17.401 1.00 88.88 105 ALA A N 1
ATOM 741 C CA . ALA A 1 105 ? -17.739 8.305 16.815 1.00 88.88 105 ALA A CA 1
ATOM 742 C C . ALA A 1 105 ? -17.327 8.349 15.343 1.00 88.88 105 ALA A C 1
ATOM 744 O O . ALA A 1 105 ? -17.781 9.239 14.622 1.00 88.88 105 ALA A O 1
ATOM 745 N N . MET A 1 106 ? -16.531 7.374 14.902 1.00 89.00 106 MET A N 1
ATOM 746 C CA . MET A 1 106 ? -16.270 7.177 13.478 1.00 89.00 106 MET A CA 1
ATOM 747 C C . MET A 1 106 ? -17.584 7.033 12.709 1.00 89.00 106 MET A C 1
ATOM 749 O O . MET A 1 106 ? -18.534 6.392 13.185 1.00 89.00 106 MET A O 1
ATOM 753 N N . ASN A 1 107 ? -17.640 7.613 11.510 1.00 84.44 107 ASN A N 1
ATOM 754 C CA . ASN A 1 107 ? -18.701 7.266 10.576 1.00 84.44 107 ASN A CA 1
ATOM 755 C C . ASN A 1 107 ? -18.625 5.755 10.298 1.00 84.44 107 ASN A C 1
ATOM 757 O O . ASN A 1 107 ? -17.569 5.148 10.432 1.00 84.44 107 ASN A O 1
ATOM 761 N N . ARG A 1 108 ? -19.737 5.107 9.956 1.00 86.12 108 ARG A N 1
ATOM 762 C CA . ARG A 1 108 ? -19.725 3.677 9.618 1.00 86.12 108 ARG A CA 1
ATOM 763 C C . ARG A 1 108 ? -20.249 3.495 8.193 1.00 86.12 108 ARG A C 1
ATOM 765 O O . ARG A 1 108 ? -21.469 3.404 8.029 1.00 86.12 108 ARG A O 1
ATOM 772 N N . PRO A 1 109 ? -19.370 3.487 7.168 1.00 88.06 109 PRO A N 1
ATOM 773 C CA . PRO A 1 109 ? -19.776 3.255 5.786 1.00 88.06 109 PRO A CA 1
ATOM 774 C C . PRO A 1 109 ? -20.458 1.889 5.659 1.00 88.06 109 PRO A C 1
ATOM 776 O O . PRO A 1 109 ? -20.157 0.959 6.411 1.00 88.06 109 PRO A O 1
ATOM 779 N N . LYS A 1 110 ? -21.403 1.770 4.718 1.00 92.19 110 LYS A N 1
ATOM 780 C CA . LYS A 1 110 ? -22.255 0.574 4.538 1.00 92.19 110 LYS A CA 1
ATOM 781 C C . LYS A 1 110 ? -21.428 -0.704 4.329 1.00 92.19 110 LYS A C 1
ATOM 783 O O . LYS A 1 110 ? -21.844 -1.773 4.759 1.00 92.19 110 LYS A O 1
ATOM 788 N N . GLU A 1 111 ? -20.245 -0.569 3.739 1.00 91.81 111 GLU A N 1
ATOM 789 C CA . GLU A 1 111 ? -19.227 -1.593 3.514 1.00 91.81 111 GLU A CA 1
ATOM 790 C C . GLU A 1 111 ? -18.775 -2.255 4.827 1.00 91.81 111 GLU A C 1
ATOM 792 O O . GLU A 1 111 ? -18.569 -3.468 4.880 1.00 91.81 111 GLU A O 1
ATOM 797 N N . PHE A 1 112 ? -18.686 -1.497 5.922 1.00 94.81 112 PHE A N 1
ATOM 798 C CA . PHE A 1 112 ? -18.342 -2.027 7.243 1.00 94.81 112 PHE A CA 1
ATOM 799 C C . PHE A 1 112 ? -19.528 -2.605 8.013 1.00 94.81 112 PHE A C 1
ATOM 801 O O . PHE A 1 112 ? -19.313 -3.169 9.083 1.00 94.81 112 PHE A O 1
ATOM 808 N N . LEU A 1 113 ? -20.765 -2.481 7.528 1.00 94.94 113 LEU A N 1
ATOM 809 C CA . LEU A 1 113 ? -21.953 -2.857 8.292 1.00 94.94 113 LEU A CA 1
ATOM 810 C C . LEU A 1 113 ? -22.398 -4.294 8.008 1.00 94.94 113 LEU A C 1
ATOM 812 O O . LEU A 1 113 ? -22.510 -4.721 6.863 1.00 94.94 113 LEU A O 1
ATOM 816 N N . GLY A 1 114 ? -22.692 -5.023 9.080 1.00 93.06 114 GLY A N 1
ATOM 817 C CA . GLY A 1 114 ? -23.335 -6.330 9.073 1.00 93.06 114 GLY A CA 1
ATOM 818 C C . GLY A 1 114 ? -24.768 -6.259 9.609 1.00 93.06 114 GLY A C 1
ATOM 819 O O . GLY A 1 114 ? -25.574 -5.415 9.219 1.00 93.06 114 GLY A O 1
ATOM 820 N N . LYS A 1 115 ? -25.117 -7.179 10.515 1.00 89.19 115 LYS A N 1
ATOM 821 C CA . LYS A 1 115 ? -26.472 -7.268 11.086 1.00 89.19 115 LYS A CA 1
ATOM 822 C C . LYS A 1 115 ? -26.746 -6.135 12.079 1.00 89.19 115 LYS A C 1
ATOM 824 O O . LYS A 1 115 ? -25.878 -5.775 12.864 1.00 89.19 115 LYS A O 1
ATOM 829 N N . SER A 1 116 ? -27.980 -5.637 12.090 1.00 86.94 116 SER A N 1
ATOM 830 C CA . SER A 1 116 ? -28.501 -4.727 13.118 1.00 86.94 116 SER A CA 1
ATOM 831 C C . SER A 1 116 ? -29.328 -5.493 14.152 1.00 86.94 116 SER A C 1
ATOM 833 O O . SER A 1 116 ? -29.946 -6.511 13.831 1.00 86.94 116 SER A O 1
ATOM 835 N N . TYR A 1 117 ? -29.330 -4.989 15.385 1.00 84.94 117 TYR A N 1
ATOM 836 C CA . TYR A 1 117 ? -30.311 -5.322 16.415 1.00 84.94 117 TYR A CA 1
ATOM 837 C C . TYR A 1 117 ? -31.332 -4.188 16.537 1.00 84.94 117 TYR A C 1
ATOM 839 O O . TYR A 1 117 ? -30.978 -3.016 16.399 1.00 84.94 117 TYR A O 1
ATOM 847 N N . ASP A 1 118 ? -32.585 -4.531 16.848 1.00 82.31 118 ASP A N 1
ATOM 848 C CA . ASP A 1 118 ? -33.667 -3.556 16.991 1.00 82.31 118 ASP A CA 1
ATOM 849 C C . ASP A 1 118 ? -33.283 -2.417 17.952 1.00 82.31 118 ASP A C 1
ATOM 851 O O . ASP A 1 118 ? -32.922 -2.636 19.109 1.00 82.31 118 ASP A O 1
ATOM 855 N N . SER A 1 119 ? -33.419 -1.176 17.477 1.00 85.44 119 SER A N 1
ATOM 856 C CA . SER A 1 119 ? -33.041 0.061 18.183 1.00 85.44 119 SER A CA 1
ATOM 857 C C . SER A 1 119 ? -31.538 0.299 18.428 1.00 85.44 119 SER A C 1
ATOM 859 O O . SER A 1 119 ? -31.197 1.171 19.229 1.00 85.44 119 SER A O 1
ATOM 861 N N . MET A 1 120 ? -30.639 -0.414 17.746 1.00 91.44 120 MET A N 1
ATOM 862 C CA . MET A 1 120 ? -29.194 -0.134 17.722 1.00 91.44 120 MET A CA 1
ATOM 863 C C . MET A 1 120 ? -28.708 0.148 16.293 1.00 91.44 120 MET A C 1
ATOM 865 O O . MET A 1 120 ? -29.358 -0.240 15.317 1.00 91.44 120 MET A O 1
ATOM 869 N N . LYS A 1 121 ? -27.549 0.808 16.144 1.00 92.00 121 LYS A N 1
ATOM 870 C CA . LYS A 1 121 ? -26.911 0.918 14.821 1.00 92.00 121 LYS A CA 1
ATOM 871 C C . LYS A 1 121 ? -26.510 -0.484 14.333 1.00 92.00 121 LYS A C 1
ATOM 873 O O . LYS A 1 121 ? -26.292 -1.370 15.164 1.00 92.00 121 LYS A O 1
ATOM 878 N N . PRO A 1 122 ? -26.398 -0.716 13.012 1.00 94.25 122 PRO A N 1
ATOM 879 C CA . PRO A 1 122 ? -25.862 -1.971 12.506 1.00 94.25 122 PRO A CA 1
ATOM 880 C C . PRO A 1 122 ? -24.459 -2.240 13.062 1.00 94.25 122 PRO A C 1
ATOM 882 O O . PRO A 1 122 ? -23.622 -1.334 13.151 1.00 94.25 122 PRO A O 1
ATOM 885 N N . ASN A 1 123 ? -24.226 -3.490 13.455 1.00 94.94 123 ASN A N 1
ATOM 886 C CA . ASN A 1 123 ? -22.937 -3.951 13.945 1.00 94.94 123 ASN A CA 1
ATOM 887 C C . ASN A 1 123 ? -21.903 -3.907 12.814 1.00 94.94 123 ASN A C 1
ATOM 889 O O . ASN A 1 123 ? -22.260 -3.983 11.636 1.00 94.94 123 ASN A O 1
ATOM 893 N N . LEU A 1 124 ? -20.623 -3.860 13.165 1.00 95.75 124 LEU A N 1
ATOM 894 C CA . LEU A 1 124 ? -19.531 -4.067 12.225 1.00 95.75 124 LEU A CA 1
ATOM 895 C C . LEU A 1 124 ? -19.579 -5.493 11.653 1.00 95.75 124 LEU A C 1
ATOM 897 O O . LEU A 1 124 ? -19.994 -6.452 12.317 1.00 95.75 124 LEU A O 1
ATOM 901 N N . PHE A 1 125 ? -19.187 -5.630 10.390 1.00 97.25 125 PHE A N 1
ATOM 902 C CA . PHE A 1 125 ? -19.257 -6.893 9.674 1.00 97.25 125 PHE A CA 1
ATOM 903 C C . PHE A 1 125 ? -18.280 -7.921 10.258 1.00 97.25 125 PHE A C 1
ATOM 905 O O . PHE A 1 125 ? -17.070 -7.704 10.326 1.00 97.25 125 PHE A O 1
ATOM 912 N N . THR A 1 126 ? -18.830 -9.071 10.649 1.00 96.44 126 THR A N 1
ATOM 913 C CA . THR A 1 126 ? -18.087 -10.220 11.172 1.00 96.44 126 THR A CA 1
ATOM 914 C C . THR A 1 126 ? -18.593 -11.506 10.523 1.00 96.44 126 THR A C 1
ATOM 916 O O . THR A 1 126 ? -19.797 -11.785 10.483 1.00 96.44 126 THR A O 1
ATOM 919 N N . ARG A 1 127 ? -17.659 -12.315 10.023 1.00 95.06 127 ARG A N 1
ATOM 920 C CA . ARG A 1 127 ? -17.891 -13.594 9.353 1.00 95.06 127 ARG A CA 1
ATOM 921 C C . ARG A 1 127 ? -17.026 -14.663 10.006 1.00 95.06 127 ARG A C 1
ATOM 923 O O . ARG A 1 127 ? -15.846 -14.774 9.715 1.00 95.06 127 ARG A O 1
ATOM 930 N N . ARG A 1 128 ? -17.639 -15.495 10.849 1.00 93.56 128 ARG A N 1
ATOM 931 C CA . ARG A 1 128 ? -16.957 -16.659 11.432 1.00 93.56 128 ARG A CA 1
ATOM 932 C C . ARG A 1 128 ? -16.527 -17.645 10.350 1.00 93.56 128 ARG A C 1
ATOM 934 O O . ARG A 1 128 ? -17.311 -17.924 9.439 1.00 93.56 128 ARG A O 1
ATOM 941 N N . ARG A 1 129 ? -15.361 -18.253 10.564 1.00 93.88 129 ARG A N 1
ATOM 942 C CA . ARG A 1 129 ? -14.791 -19.360 9.784 1.00 93.88 129 ARG A CA 1
ATOM 943 C C . ARG A 1 129 ? -15.833 -20.371 9.259 1.00 93.88 129 ARG A C 1
ATOM 945 O O . ARG A 1 129 ? -16.576 -20.950 10.069 1.00 93.88 129 ARG A O 1
ATOM 952 N N . PRO A 1 130 ? -15.874 -20.634 7.938 1.00 91.19 130 PRO A N 1
ATOM 953 C CA . PRO A 1 130 ? -16.715 -21.665 7.336 1.00 91.19 130 PRO A CA 1
ATOM 954 C C . PRO A 1 130 ? -16.533 -23.064 7.950 1.00 91.19 130 PRO A C 1
ATOM 956 O O . PRO A 1 130 ? -15.433 -23.518 8.274 1.00 91.19 130 PRO A O 1
ATOM 959 N N . LYS A 1 131 ? -17.653 -23.777 8.124 1.00 89.25 131 LYS A N 1
ATOM 960 C CA . LYS A 1 131 ? -17.682 -25.096 8.788 1.00 89.25 131 LYS A CA 1
ATOM 961 C C . LYS A 1 131 ? -17.974 -26.279 7.870 1.00 89.25 131 LYS A C 1
ATOM 963 O O . LYS A 1 131 ? -17.702 -27.407 8.268 1.00 89.25 131 LYS A O 1
ATOM 968 N N . TYR A 1 132 ? -18.555 -26.023 6.697 1.00 90.06 132 TYR A N 1
ATOM 969 C CA . TYR A 1 132 ? -18.885 -27.023 5.671 1.00 90.06 132 TYR A CA 1
ATOM 970 C C . TYR A 1 132 ? -19.624 -28.279 6.191 1.00 90.06 132 TYR A C 1
ATOM 972 O O . TYR A 1 132 ? -19.463 -29.367 5.650 1.00 90.06 132 TYR A O 1
ATOM 980 N N . TYR A 1 133 ? -20.435 -28.155 7.251 1.00 85.56 133 TYR A N 1
ATOM 981 C CA . TYR A 1 133 ? -21.113 -29.302 7.880 1.00 85.56 133 TYR A CA 1
ATOM 982 C C . TYR A 1 133 ? -22.140 -29.988 6.966 1.00 85.56 133 TYR A C 1
ATOM 984 O O . TYR A 1 133 ? -22.380 -31.184 7.116 1.00 85.56 133 TYR A O 1
ATOM 992 N N . ASP A 1 134 ? -22.724 -29.239 6.031 1.00 86.00 134 ASP A N 1
ATOM 993 C CA . ASP A 1 134 ? -23.743 -29.718 5.093 1.00 86.00 134 ASP A CA 1
ATOM 994 C C . ASP A 1 134 ? -23.141 -30.256 3.775 1.00 86.00 134 ASP A C 1
ATOM 996 O O . ASP A 1 134 ? -23.867 -30.749 2.913 1.00 86.00 134 ASP A O 1
ATOM 1000 N N . GLU A 1 135 ? -21.813 -30.187 3.612 1.00 85.06 135 GLU A N 1
ATOM 1001 C CA . GLU A 1 135 ? -21.109 -30.655 2.413 1.00 85.06 135 GLU A CA 1
ATOM 1002 C C . GLU A 1 135 ? -20.830 -32.167 2.490 1.00 85.06 135 GLU A C 1
ATOM 1004 O O . GLU A 1 135 ? -20.181 -32.644 3.429 1.00 85.06 135 GLU A O 1
ATOM 1009 N N . PRO A 1 136 ? -21.289 -32.969 1.512 1.00 83.81 136 PRO A N 1
ATOM 1010 C CA . PRO A 1 136 ? -21.040 -34.400 1.511 1.00 83.81 136 PRO A CA 1
ATOM 1011 C C . PRO A 1 136 ? -19.561 -34.696 1.241 1.00 83.81 136 PRO A C 1
ATOM 1013 O O . PRO A 1 136 ? -18.901 -34.039 0.441 1.00 83.81 136 PRO A O 1
ATOM 1016 N N . ARG A 1 137 ? -19.044 -35.778 1.838 1.00 85.19 137 ARG A N 1
ATOM 1017 C CA . ARG A 1 137 ? -17.639 -36.212 1.690 1.00 85.19 137 ARG A CA 1
ATOM 1018 C C . ARG A 1 137 ? -17.184 -36.424 0.232 1.00 85.19 137 ARG A C 1
ATOM 1020 O O . ARG A 1 137 ? -15.985 -36.414 -0.024 1.00 85.19 137 ARG A O 1
ATOM 1027 N N . SER A 1 138 ? -18.110 -36.616 -0.710 1.00 81.06 138 SER A N 1
ATOM 1028 C CA . SER A 1 138 ? -17.832 -36.651 -2.155 1.00 81.06 138 SER A CA 1
ATOM 1029 C C . SER A 1 138 ? -17.234 -35.350 -2.692 1.00 81.06 138 SER A C 1
ATOM 1031 O O . SER A 1 138 ? -16.458 -35.398 -3.639 1.00 81.06 138 SER A O 1
ATOM 1033 N N . ASN A 1 139 ? -17.561 -34.217 -2.071 1.00 82.69 139 ASN A N 1
ATOM 1034 C CA . ASN A 1 139 ? -17.155 -32.878 -2.490 1.00 82.69 139 ASN A CA 1
ATOM 1035 C C . ASN A 1 139 ? -15.798 -32.470 -1.884 1.00 82.69 139 ASN A C 1
ATOM 1037 O O . ASN A 1 139 ? -15.447 -31.297 -1.917 1.00 82.69 139 ASN A O 1
ATOM 1041 N N . ILE A 1 140 ? -15.045 -33.405 -1.283 1.00 89.62 140 ILE A N 1
ATOM 1042 C CA . ILE A 1 140 ? -13.778 -33.122 -0.593 1.00 89.62 140 ILE A CA 1
ATOM 1043 C C . ILE A 1 140 ? -12.606 -33.762 -1.349 1.00 89.62 140 ILE A C 1
ATOM 1045 O O . ILE A 1 140 ? -12.381 -34.975 -1.284 1.00 89.62 140 ILE A O 1
ATOM 1049 N N . MET A 1 141 ? -11.813 -32.931 -2.022 1.00 89.94 141 MET A N 1
ATOM 1050 C CA . MET A 1 141 ? -10.600 -33.320 -2.740 1.00 89.94 141 MET A CA 1
ATOM 1051 C C . MET A 1 141 ? -9.392 -33.346 -1.797 1.00 89.94 141 MET A C 1
ATOM 1053 O O . MET A 1 141 ? -8.832 -32.316 -1.433 1.00 89.94 141 MET A O 1
ATOM 1057 N N . ASN A 1 142 ? -8.976 -34.545 -1.385 1.00 93.12 142 ASN A N 1
ATOM 1058 C CA . ASN A 1 142 ? -7.803 -34.750 -0.532 1.00 93.12 142 ASN A CA 1
ATOM 1059 C C . ASN A 1 142 ? -6.511 -34.740 -1.373 1.00 93.12 142 ASN A C 1
ATOM 1061 O O . ASN A 1 142 ? -6.265 -35.688 -2.123 1.00 93.12 142 ASN A O 1
ATOM 1065 N N . VAL A 1 143 ? -5.657 -33.721 -1.214 1.00 94.25 143 VAL A N 1
ATOM 1066 C CA . VAL A 1 143 ? -4.465 -33.529 -2.077 1.00 94.25 143 VAL A CA 1
ATOM 1067 C C . VAL A 1 143 ? -3.495 -34.715 -2.058 1.00 94.25 143 VAL A C 1
ATOM 1069 O O . VAL A 1 143 ? -2.940 -35.069 -3.096 1.00 94.25 143 VAL A O 1
ATOM 1072 N N . ARG A 1 144 ? -3.334 -35.399 -0.912 1.00 89.00 144 ARG A N 1
ATOM 1073 C CA . ARG A 1 144 ? -2.462 -36.585 -0.802 1.00 89.00 144 ARG A CA 1
ATOM 1074 C C . ARG A 1 144 ? -3.019 -37.802 -1.536 1.00 89.00 144 ARG A C 1
ATOM 1076 O O . ARG A 1 144 ? -2.259 -38.605 -2.066 1.00 89.00 144 ARG A O 1
ATOM 1083 N N . THR A 1 145 ? -4.342 -37.928 -1.597 1.00 89.69 145 THR A N 1
ATOM 1084 C CA . THR A 1 145 ? -5.027 -38.977 -2.374 1.00 89.69 145 THR A CA 1
ATOM 1085 C C . THR A 1 145 ? -4.918 -38.709 -3.879 1.00 89.69 145 THR A C 1
ATOM 1087 O O . THR A 1 145 ? -4.912 -39.649 -4.668 1.00 89.69 145 THR A O 1
ATOM 1090 N N . LEU A 1 146 ? -4.784 -37.436 -4.265 1.00 82.81 146 LEU A N 1
ATOM 1091 C CA . LEU A 1 146 ? -4.647 -36.976 -5.650 1.00 82.81 146 LEU A CA 1
ATOM 1092 C C . LEU A 1 146 ? -3.183 -36.821 -6.111 1.00 82.81 146 LEU A C 1
ATOM 1094 O O . LEU A 1 146 ? -2.938 -36.546 -7.280 1.00 82.81 146 LEU A O 1
ATOM 1098 N N . GLY A 1 147 ? -2.209 -37.073 -5.229 1.00 85.75 147 GLY A N 1
ATOM 1099 C CA . GLY A 1 147 ? -0.808 -37.298 -5.596 1.00 85.75 147 GLY A CA 1
ATOM 1100 C C . GLY A 1 147 ? 0.230 -36.520 -4.787 1.00 85.75 147 GLY A C 1
ATOM 1101 O O . GLY A 1 147 ? 1.387 -36.949 -4.779 1.00 85.75 147 GLY A O 1
ATOM 1102 N N . ALA A 1 148 ? -0.154 -35.445 -4.092 1.00 92.75 148 ALA A N 1
ATOM 1103 C CA . ALA A 1 148 ? 0.768 -34.612 -3.315 1.00 92.75 148 ALA A CA 1
ATOM 1104 C C . ALA A 1 148 ? 1.398 -35.382 -2.138 1.00 92.75 148 ALA A C 1
ATOM 1106 O O . ALA A 1 148 ? 0.776 -36.291 -1.577 1.00 92.75 148 ALA A O 1
ATOM 1107 N N . LYS A 1 149 ? 2.630 -35.055 -1.744 1.00 96.62 149 LYS A N 1
ATOM 1108 C CA . LYS A 1 149 ? 3.352 -35.784 -0.688 1.00 96.62 149 LYS A CA 1
ATOM 1109 C C . LYS A 1 149 ? 3.245 -35.118 0.669 1.00 96.62 149 LYS A C 1
ATOM 1111 O O . LYS A 1 149 ? 2.997 -35.820 1.649 1.00 96.62 149 LYS A O 1
ATOM 1116 N N . GLY A 1 150 ? 3.427 -33.802 0.747 1.00 97.69 150 GLY A N 1
ATOM 1117 C CA . GLY A 1 150 ? 3.493 -33.077 2.016 1.00 97.69 150 GLY A CA 1
ATOM 1118 C C . GLY A 1 150 ? 4.610 -33.592 2.931 1.00 97.69 150 GLY A C 1
ATOM 1119 O O . GLY A 1 150 ? 4.389 -33.732 4.139 1.00 97.69 150 GLY A O 1
ATOM 1120 N N . ASP A 1 151 ? 5.754 -33.971 2.353 1.00 97.94 151 ASP A N 1
ATOM 1121 C CA . ASP A 1 151 ? 6.874 -34.651 3.027 1.00 97.94 151 ASP A CA 1
ATOM 1122 C C . ASP A 1 151 ? 8.075 -33.738 3.363 1.00 97.94 151 ASP A C 1
ATOM 1124 O O . ASP A 1 151 ? 9.025 -34.192 3.999 1.00 97.94 151 ASP A O 1
ATOM 1128 N N . GLY A 1 152 ? 8.034 -32.457 2.977 1.00 97.06 152 GLY A N 1
ATOM 1129 C CA . GLY A 1 152 ? 9.107 -31.477 3.188 1.00 97.06 152 GLY A CA 1
ATOM 1130 C C . GLY A 1 152 ? 10.275 -31.553 2.198 1.00 97.06 152 GLY A C 1
ATOM 1131 O O . GLY A 1 152 ? 11.282 -30.871 2.393 1.00 97.06 152 GLY A O 1
ATOM 1132 N N . SER A 1 153 ? 10.172 -32.364 1.142 1.00 96.25 153 SER A N 1
ATOM 1133 C CA . SER A 1 153 ? 11.255 -32.596 0.177 1.00 96.25 153 SER A CA 1
ATOM 1134 C C . SER A 1 153 ? 10.808 -32.721 -1.283 1.00 96.25 153 SER A C 1
ATOM 1136 O O . SER A 1 153 ? 11.511 -32.226 -2.165 1.00 96.25 153 SER A O 1
ATOM 1138 N N . THR A 1 154 ? 9.658 -33.344 -1.544 1.00 96.69 154 THR A N 1
ATOM 1139 C CA . THR A 1 154 ? 9.060 -33.450 -2.877 1.00 96.69 154 THR A CA 1
ATOM 1140 C C . THR A 1 154 ? 8.404 -32.127 -3.257 1.00 96.69 154 THR A C 1
ATOM 1142 O O . THR A 1 154 ? 7.657 -31.556 -2.464 1.00 96.69 154 THR A O 1
ATOM 1145 N N . ASP A 1 155 ? 8.662 -31.664 -4.480 1.00 97.56 155 ASP A N 1
ATOM 1146 C CA . ASP A 1 155 ? 7.946 -30.541 -5.084 1.00 97.56 155 ASP A CA 1
ATOM 1147 C C . ASP A 1 155 ? 6.497 -30.948 -5.400 1.00 97.56 155 ASP A C 1
ATOM 1149 O O . ASP A 1 155 ? 6.249 -31.820 -6.237 1.00 97.56 155 ASP A O 1
ATOM 1153 N N . ASP A 1 156 ? 5.548 -30.317 -4.712 1.00 97.81 156 ASP A N 1
ATOM 1154 C CA . ASP A 1 156 ? 4.112 -30.551 -4.849 1.00 97.81 156 ASP A CA 1
ATOM 1155 C C . ASP A 1 156 ? 3.413 -29.462 -5.700 1.00 97.81 156 ASP A C 1
ATOM 1157 O O . ASP A 1 156 ? 2.195 -29.525 -5.885 1.00 97.81 156 ASP A O 1
ATOM 1161 N N . THR A 1 157 ? 4.143 -28.489 -6.273 1.00 94.50 157 THR A N 1
ATOM 1162 C CA . THR A 1 157 ? 3.575 -27.312 -6.978 1.00 94.50 157 THR A CA 1
ATOM 1163 C C . THR A 1 157 ? 2.571 -27.699 -8.064 1.00 94.50 157 THR A C 1
ATOM 1165 O O . THR A 1 157 ? 1.432 -27.230 -8.072 1.00 94.50 157 THR A O 1
ATOM 1168 N N . ALA A 1 158 ? 2.972 -28.581 -8.985 1.00 88.56 158 ALA A N 1
ATOM 1169 C CA . ALA A 1 158 ? 2.161 -28.936 -10.150 1.00 88.56 158 ALA A CA 1
ATOM 1170 C C . ALA A 1 158 ? 0.887 -29.714 -9.772 1.00 88.56 158 ALA A C 1
ATOM 1172 O O . ALA A 1 158 ? -0.173 -29.495 -10.358 1.00 88.56 158 ALA A O 1
ATOM 1173 N N . VAL A 1 159 ? 0.972 -30.598 -8.770 1.00 87.94 159 VAL A N 1
ATOM 1174 C CA . VAL A 1 159 ? -0.184 -31.377 -8.304 1.00 87.94 159 VAL A CA 1
ATOM 1175 C C . VAL A 1 159 ? -1.134 -30.522 -7.467 1.00 87.94 159 VAL A C 1
ATOM 1177 O O . VAL A 1 159 ? -2.343 -30.634 -7.646 1.00 87.94 159 VAL A O 1
ATOM 1180 N N . LEU A 1 160 ? -0.633 -29.616 -6.621 1.00 95.50 160 LEU A N 1
ATOM 1181 C CA . LEU A 1 160 ? -1.493 -28.700 -5.869 1.00 95.50 160 LEU A CA 1
ATOM 1182 C C . LEU A 1 160 ? -2.227 -27.715 -6.789 1.00 95.50 160 LEU A C 1
ATOM 1184 O O . LEU A 1 160 ? -3.440 -27.579 -6.650 1.00 95.50 160 LEU A O 1
ATOM 1188 N N . ASN A 1 161 ? -1.541 -27.111 -7.768 1.00 94.94 161 ASN A N 1
ATOM 1189 C CA . ASN A 1 161 ? -2.177 -26.256 -8.780 1.00 94.94 161 ASN A CA 1
ATOM 1190 C C . ASN A 1 161 ? -3.295 -27.006 -9.534 1.00 94.94 161 ASN A C 1
ATOM 1192 O O . ASN A 1 161 ? -4.414 -26.506 -9.634 1.00 94.94 161 ASN A O 1
ATOM 1196 N N . SER A 1 162 ? -3.033 -28.239 -9.985 1.00 82.31 162 SER A N 1
ATOM 1197 C CA . SER A 1 162 ? -4.032 -29.056 -10.692 1.00 82.31 162 SER A CA 1
ATOM 1198 C C . SER A 1 162 ? -5.231 -29.450 -9.813 1.00 82.31 162 SER A C 1
ATOM 1200 O O . SER A 1 162 ? -6.365 -29.467 -10.295 1.00 82.31 162 SER A O 1
ATOM 1202 N N . VAL A 1 163 ? -5.021 -29.730 -8.520 1.00 85.06 163 VAL A N 1
ATOM 1203 C CA . VAL A 1 163 ? -6.120 -30.047 -7.591 1.00 85.06 163 VAL A CA 1
ATOM 1204 C C . VAL A 1 163 ? -6.942 -28.805 -7.237 1.00 85.06 163 VAL A C 1
ATOM 1206 O O . VAL A 1 163 ? -8.161 -28.915 -7.144 1.00 85.06 163 VAL A O 1
ATOM 1209 N N . LEU A 1 164 ? -6.321 -27.632 -7.084 1.00 89.69 164 LEU A N 1
ATOM 1210 C CA . LEU A 1 164 ? -7.031 -26.366 -6.856 1.00 89.69 164 LEU A CA 1
ATOM 1211 C C . LEU A 1 164 ? -7.930 -26.003 -8.047 1.00 89.69 164 LEU A C 1
ATOM 1213 O O . LEU A 1 164 ? -9.113 -25.721 -7.861 1.00 89.69 164 LEU A O 1
ATOM 1217 N N . GLU A 1 165 ? -7.404 -26.093 -9.269 1.00 82.88 165 GLU A N 1
ATOM 1218 C CA . GLU A 1 165 ? -8.162 -25.865 -10.505 1.00 82.88 165 GLU A CA 1
ATOM 1219 C C . GLU A 1 165 ? -9.297 -26.887 -10.690 1.00 82.88 165 GLU A C 1
ATOM 1221 O O . GLU A 1 165 ? -10.436 -26.514 -10.979 1.00 82.88 165 GLU A O 1
ATOM 1226 N N . GLY A 1 166 ? -9.032 -28.179 -10.466 1.00 69.75 166 GLY A N 1
ATOM 1227 C CA . GLY A 1 166 ? -10.057 -29.227 -10.528 1.00 69.75 166 GLY A CA 1
ATOM 1228 C C . GLY A 1 166 ? -11.147 -29.083 -9.458 1.00 69.75 166 GLY A C 1
ATOM 1229 O O . GLY A 1 166 ? -12.316 -29.386 -9.717 1.00 69.75 166 GLY A O 1
ATOM 1230 N N . ALA A 1 167 ? -10.795 -28.589 -8.270 1.00 79.75 167 ALA A N 1
ATOM 1231 C CA . ALA A 1 167 ? -11.746 -28.350 -7.193 1.00 79.75 167 ALA A CA 1
ATOM 1232 C C . ALA A 1 167 ? -12.644 -27.144 -7.482 1.00 79.75 167 ALA A C 1
ATOM 1234 O O . ALA A 1 167 ? -13.863 -27.291 -7.424 1.00 79.75 167 ALA A O 1
ATOM 1235 N N . ALA A 1 168 ? -12.078 -26.000 -7.874 1.00 79.38 168 ALA A N 1
ATOM 1236 C CA . ALA A 1 168 ? -12.843 -24.812 -8.254 1.00 79.38 168 ALA A CA 1
ATOM 1237 C C . ALA A 1 168 ? -13.853 -25.111 -9.377 1.00 79.38 168 ALA A C 1
ATOM 1239 O O . ALA A 1 168 ? -15.050 -24.874 -9.214 1.00 79.38 168 ALA A O 1
ATOM 1240 N N . ASN A 1 169 ? -13.400 -25.761 -10.457 1.00 71.88 169 ASN A N 1
ATOM 1241 C CA . ASN A 1 169 ? -14.242 -26.160 -11.594 1.00 71.88 169 ASN A CA 1
ATOM 1242 C C . ASN A 1 169 ? -15.365 -27.161 -11.243 1.00 71.88 169 ASN A C 1
ATOM 1244 O O . ASN A 1 169 ? -16.276 -27.369 -12.043 1.00 71.88 169 ASN A O 1
ATOM 1248 N N . THR A 1 170 ? -15.314 -27.797 -10.070 1.00 76.25 170 THR A N 1
ATOM 1249 C CA . THR A 1 170 ? -16.356 -28.714 -9.567 1.00 76.25 170 THR A CA 1
ATOM 1250 C C . THR A 1 170 ? -17.060 -28.194 -8.310 1.00 76.25 170 THR A C 1
ATOM 1252 O O . THR A 1 170 ? -17.853 -28.919 -7.713 1.00 76.25 170 THR A O 1
ATOM 1255 N N . SER A 1 171 ? -16.756 -26.961 -7.886 1.00 79.62 171 SER A N 1
ATOM 1256 C CA . SER A 1 171 ? -17.148 -26.382 -6.593 1.00 79.62 171 SER A CA 1
ATOM 1257 C C . SER A 1 171 ? -16.805 -27.267 -5.379 1.00 79.62 171 SER A C 1
ATOM 1259 O O . SER A 1 171 ? -17.473 -27.205 -4.347 1.00 79.62 171 SER A O 1
ATOM 1261 N N . SER A 1 172 ? -15.760 -28.092 -5.476 1.00 84.19 172 SER A N 1
ATOM 1262 C CA . SER A 1 172 ? -15.286 -28.961 -4.393 1.00 84.19 172 SER A CA 1
ATOM 1263 C C . SER A 1 172 ? -14.425 -28.204 -3.375 1.00 84.19 172 SER A C 1
ATOM 1265 O O . SER A 1 172 ? -13.827 -27.173 -3.671 1.00 84.19 172 SER A O 1
ATOM 1267 N N . ILE A 1 173 ? -14.322 -28.756 -2.169 1.00 93.88 173 ILE A N 1
ATOM 1268 C CA . ILE A 1 173 ? -13.431 -28.290 -1.104 1.00 93.88 173 ILE A CA 1
ATOM 1269 C C . ILE A 1 173 ? -12.098 -29.037 -1.204 1.00 93.88 173 ILE A C 1
ATOM 1271 O O . ILE A 1 173 ? -12.069 -30.270 -1.188 1.00 93.88 173 ILE A O 1
ATOM 1275 N N . VAL A 1 174 ? -10.981 -28.316 -1.246 1.00 97.56 174 VAL A N 1
ATOM 1276 C CA . VAL A 1 174 ? -9.637 -28.902 -1.161 1.00 97.56 174 VAL A CA 1
ATOM 1277 C C . VAL A 1 174 ? -9.276 -29.130 0.302 1.00 97.56 174 VAL A C 1
ATOM 1279 O O . VAL A 1 174 ? -9.177 -28.185 1.079 1.00 97.56 174 VAL A O 1
ATOM 1282 N N . PHE A 1 175 ? -9.040 -30.387 0.674 1.00 97.88 175 PHE A N 1
ATOM 1283 C CA . PHE A 1 175 ? -8.507 -30.758 1.983 1.00 97.88 175 PHE A CA 1
ATOM 1284 C C . PHE A 1 175 ? -7.012 -31.055 1.875 1.00 97.88 175 PHE A C 1
ATOM 1286 O O . PHE A 1 175 ? -6.596 -31.989 1.177 1.00 97.88 175 PHE A O 1
ATOM 1293 N N . ILE A 1 176 ? -6.219 -30.274 2.605 1.00 98.50 176 ILE A N 1
ATOM 1294 C CA . ILE A 1 176 ? -4.768 -30.397 2.728 1.00 98.50 176 ILE A CA 1
ATOM 1295 C C . ILE A 1 176 ? -4.463 -31.071 4.077 1.00 98.50 176 ILE A C 1
ATOM 1297 O O . ILE A 1 176 ? -4.612 -30.439 5.120 1.00 98.50 176 ILE A O 1
ATOM 1301 N N . PRO A 1 177 ? -4.065 -32.361 4.105 1.00 98.31 177 PRO A N 1
ATOM 1302 C CA . PRO A 1 177 ? -3.675 -33.032 5.343 1.00 98.31 177 PRO A CA 1
ATOM 1303 C C . PRO A 1 177 ? -2.396 -32.436 5.941 1.00 98.31 177 PRO A C 1
ATOM 1305 O O . PRO A 1 177 ? -1.567 -31.897 5.207 1.00 98.31 177 PRO A O 1
ATOM 1308 N N . HIS A 1 178 ? -2.170 -32.662 7.236 1.00 98.25 178 HIS A N 1
ATOM 1309 C CA . HIS A 1 178 ? -0.947 -32.271 7.947 1.00 98.25 178 HIS A CA 1
ATOM 1310 C C . HIS A 1 178 ? 0.317 -32.638 7.149 1.00 98.25 178 HIS A C 1
ATOM 1312 O O . HIS A 1 178 ? 0.447 -33.770 6.672 1.00 98.25 178 HIS A O 1
ATOM 1318 N N . GLY A 1 179 ? 1.276 -31.720 7.023 1.00 98.06 179 GLY A N 1
ATOM 1319 C CA . GLY A 1 179 ? 2.507 -31.942 6.259 1.00 98.06 179 GLY A CA 1
ATOM 1320 C C . GLY A 1 179 ? 3.218 -30.657 5.853 1.00 98.06 179 GLY A C 1
ATOM 1321 O O . GLY A 1 179 ? 2.774 -29.562 6.189 1.00 98.06 179 GLY A O 1
ATOM 1322 N N . VAL A 1 180 ? 4.313 -30.810 5.108 1.00 98.50 180 VAL A N 1
ATOM 1323 C CA . VAL A 1 180 ? 5.056 -29.704 4.486 1.00 98.50 180 VAL A CA 1
ATOM 1324 C C . VAL A 1 180 ? 5.081 -29.925 2.982 1.00 98.50 180 VAL A C 1
ATOM 1326 O O . VAL A 1 180 ? 5.750 -30.835 2.497 1.00 98.50 180 VAL A O 1
ATOM 1329 N N . TYR A 1 181 ? 4.320 -29.123 2.252 1.00 98.69 181 TYR A N 1
ATOM 1330 C CA . TYR A 1 181 ? 4.213 -29.182 0.801 1.00 98.69 181 TYR A CA 1
ATOM 1331 C C . TYR A 1 181 ? 5.168 -28.136 0.228 1.00 98.69 181 TYR A C 1
ATOM 1333 O O . TYR A 1 181 ? 4.960 -26.934 0.411 1.00 98.69 181 TYR A O 1
ATOM 1341 N N . ILE A 1 182 ? 6.254 -28.593 -0.399 1.00 98.75 182 ILE A N 1
ATOM 1342 C CA . ILE A 1 182 ? 7.228 -27.698 -1.028 1.00 98.75 182 ILE A CA 1
ATOM 1343 C C . ILE A 1 182 ? 6.628 -27.176 -2.330 1.00 98.75 182 ILE A C 1
ATOM 1345 O O . ILE A 1 182 ? 6.136 -27.971 -3.133 1.00 98.75 182 ILE A O 1
ATOM 1349 N N . VAL A 1 183 ? 6.722 -25.867 -2.555 1.00 98.75 183 VAL A N 1
ATOM 1350 C CA . VAL A 1 183 ? 6.441 -25.257 -3.858 1.00 98.75 183 VAL A CA 1
ATOM 1351 C C . VAL A 1 183 ? 7.662 -24.492 -4.370 1.00 98.75 183 VAL A C 1
ATOM 1353 O O . VAL A 1 183 ? 8.319 -23.780 -3.608 1.00 98.75 183 VAL A O 1
ATOM 1356 N N . THR A 1 184 ? 8.001 -24.673 -5.648 1.00 98.19 184 THR A N 1
ATOM 1357 C CA . THR A 1 184 ? 9.173 -24.043 -6.295 1.00 98.19 184 THR A CA 1
ATOM 1358 C C . THR A 1 184 ? 8.801 -23.025 -7.378 1.00 98.19 184 THR A C 1
ATOM 1360 O O . THR A 1 184 ? 9.672 -22.339 -7.909 1.00 98.19 184 THR A O 1
ATOM 1363 N N . ASP A 1 185 ? 7.506 -22.874 -7.649 1.00 98.06 185 ASP A N 1
ATOM 1364 C CA . ASP A 1 185 ? 6.883 -21.826 -8.462 1.00 98.06 185 ASP A CA 1
ATOM 1365 C C . ASP A 1 185 ? 5.525 -21.458 -7.821 1.00 98.06 185 ASP A C 1
ATOM 1367 O O . ASP A 1 185 ? 5.099 -22.106 -6.859 1.00 98.06 185 ASP A O 1
ATOM 1371 N N . THR A 1 186 ? 4.856 -20.404 -8.290 1.00 98.31 186 THR A N 1
ATOM 1372 C CA . THR A 1 186 ? 3.625 -19.872 -7.685 1.00 98.31 186 THR A CA 1
ATOM 1373 C C . THR A 1 186 ? 2.511 -20.921 -7.579 1.00 98.31 186 THR A C 1
ATOM 1375 O O . THR A 1 186 ? 2.020 -21.456 -8.582 1.00 98.31 186 THR A O 1
ATOM 1378 N N . LEU A 1 187 ? 2.024 -21.133 -6.355 1.00 98.50 187 LEU A N 1
ATOM 1379 C CA . LEU A 1 187 ? 0.758 -21.808 -6.086 1.00 98.50 187 LEU A CA 1
ATOM 1380 C C . LEU A 1 187 ? -0.396 -20.834 -6.361 1.00 98.50 187 LEU A C 1
ATOM 1382 O O . LEU A 1 187 ? -0.528 -19.809 -5.693 1.00 98.50 187 LEU A O 1
ATOM 1386 N N . ARG A 1 188 ? -1.236 -21.134 -7.348 1.00 96.56 188 ARG A N 1
ATOM 1387 C CA . ARG A 1 188 ? -2.345 -20.279 -7.783 1.00 96.56 188 ARG A CA 1
ATOM 1388 C C . ARG A 1 188 ? -3.647 -20.796 -7.188 1.00 96.56 188 ARG A C 1
ATOM 1390 O O . ARG A 1 188 ? -4.047 -21.925 -7.455 1.00 96.56 188 ARG A O 1
ATOM 1397 N N . VAL A 1 189 ? -4.316 -19.956 -6.407 1.00 98.12 189 VAL A N 1
ATOM 1398 C CA . VAL A 1 189 ? -5.651 -20.209 -5.860 1.00 98.12 189 VAL A CA 1
ATOM 1399 C C . VAL A 1 189 ? -6.675 -19.541 -6.791 1.00 98.12 189 VAL A C 1
ATOM 1401 O O . VAL A 1 189 ? -6.757 -18.310 -6.801 1.00 98.12 189 VAL A O 1
ATOM 1404 N N . PRO A 1 190 ? -7.415 -20.308 -7.616 1.00 92.50 190 PRO A N 1
ATOM 1405 C CA . PRO A 1 190 ? -8.416 -19.768 -8.536 1.00 92.50 190 PRO A CA 1
ATOM 1406 C C . PRO A 1 190 ? -9.698 -19.320 -7.815 1.00 92.50 190 PRO A C 1
ATOM 1408 O O . PRO A 1 190 ? -9.937 -19.671 -6.657 1.00 92.50 190 PRO A O 1
ATOM 1411 N N . LEU A 1 191 ? -10.553 -18.586 -8.528 1.00 91.69 191 LEU A N 1
ATOM 1412 C CA . LEU A 1 191 ? -11.900 -18.225 -8.074 1.00 91.69 191 LEU A CA 1
ATOM 1413 C C . LEU A 1 191 ? -12.743 -19.462 -7.718 1.00 91.69 191 LEU A C 1
ATOM 1415 O O . LEU A 1 191 ? -12.561 -20.532 -8.295 1.00 91.69 191 LEU A O 1
ATOM 1419 N N . GLY A 1 192 ? -13.645 -19.326 -6.745 1.00 87.81 192 GLY A N 1
ATOM 1420 C CA . GLY A 1 192 ? -14.468 -20.424 -6.228 1.00 87.81 192 GLY A CA 1
ATOM 1421 C C . GLY A 1 192 ? -13.720 -21.411 -5.320 1.00 87.81 192 GLY A C 1
ATOM 1422 O O . GLY A 1 192 ? -14.307 -22.401 -4.877 1.00 87.81 192 GLY A O 1
ATOM 1423 N N . SER A 1 193 ? -12.435 -21.173 -5.027 1.00 94.88 193 SER A N 1
ATOM 1424 C CA . SER A 1 193 ? -11.629 -22.053 -4.172 1.00 94.88 193 SER A CA 1
ATOM 1425 C C . SER A 1 193 ? -12.107 -22.061 -2.725 1.00 94.88 193 SER A C 1
ATOM 1427 O O . SER A 1 193 ? -12.231 -21.017 -2.088 1.00 94.88 193 SER A O 1
ATOM 1429 N N . ARG A 1 194 ? -12.271 -23.265 -2.172 1.00 96.38 194 ARG A N 1
ATOM 1430 C CA . ARG A 1 194 ? -12.557 -23.498 -0.752 1.00 96.38 194 ARG A CA 1
ATOM 1431 C C . ARG A 1 194 ? -11.512 -24.463 -0.206 1.00 96.38 194 ARG A C 1
ATOM 1433 O O . ARG A 1 194 ? -11.503 -25.633 -0.584 1.00 96.38 194 ARG A O 1
ATOM 1440 N N . ILE A 1 195 ? -10.590 -23.974 0.616 1.00 98.31 195 ILE A N 1
ATOM 1441 C CA . ILE A 1 195 ? -9.383 -24.690 1.046 1.00 98.31 195 ILE A CA 1
ATOM 1442 C C . ILE A 1 195 ? -9.396 -24.851 2.564 1.00 98.31 195 ILE A C 1
ATOM 1444 O O . ILE A 1 195 ? -9.517 -23.874 3.302 1.00 98.31 195 ILE A O 1
ATOM 1448 N N . ILE A 1 196 ? -9.232 -26.089 3.027 1.00 97.56 196 ILE A N 1
ATOM 1449 C CA . ILE A 1 196 ? -9.151 -26.436 4.446 1.00 97.56 196 ILE A CA 1
ATOM 1450 C C . ILE A 1 196 ? -7.868 -27.225 4.736 1.00 97.56 196 ILE A C 1
ATOM 1452 O O . ILE A 1 196 ? -7.567 -28.229 4.083 1.00 97.56 196 ILE A O 1
ATOM 1456 N N . GLY A 1 197 ? -7.102 -26.783 5.725 1.00 97.88 197 GLY A N 1
ATOM 1457 C CA . GLY A 1 197 ? -5.971 -27.528 6.265 1.00 97.88 197 GLY A CA 1
ATOM 1458 C C . GLY A 1 197 ? -6.365 -28.532 7.350 1.00 97.88 197 GLY A C 1
ATOM 1459 O O . GLY A 1 197 ? -7.512 -28.628 7.791 1.00 97.88 197 GLY A O 1
ATOM 1460 N N . GLN A 1 198 ? -5.374 -29.285 7.819 1.00 96.69 198 GLN A N 1
ATOM 1461 C CA . GLN A 1 198 ? -5.472 -30.157 8.985 1.00 96.69 198 GLN A CA 1
ATOM 1462 C C . GLN A 1 198 ? -4.392 -29.783 10.009 1.00 96.69 198 GLN A C 1
ATOM 1464 O O . GLN A 1 198 ? -3.312 -30.378 10.030 1.00 96.69 198 GLN A O 1
ATOM 1469 N N . ALA A 1 199 ? -4.715 -28.825 10.882 1.00 92.94 199 ALA A N 1
ATOM 1470 C CA . ALA A 1 199 ? -3.903 -28.320 11.998 1.00 92.94 199 ALA A CA 1
ATOM 1471 C C . ALA A 1 199 ? -2.534 -27.717 11.620 1.00 92.94 199 ALA A C 1
ATOM 1473 O O . ALA A 1 199 ? -2.334 -26.525 11.797 1.00 92.94 199 ALA A O 1
ATOM 1474 N N . TRP A 1 200 ? -1.591 -28.518 11.116 1.00 93.25 200 TRP A N 1
ATOM 1475 C CA . TRP A 1 200 ? -0.247 -28.068 10.736 1.00 93.25 200 TRP A CA 1
ATOM 1476 C C . TRP A 1 200 ? 0.046 -28.442 9.281 1.00 93.25 200 TRP A C 1
ATOM 1478 O O . TRP A 1 200 ? 0.733 -29.417 8.966 1.00 93.25 200 TRP A O 1
ATOM 1488 N N . SER A 1 201 ? -0.590 -27.704 8.375 1.00 98.12 201 SER A N 1
ATOM 1489 C CA . SER A 1 201 ? -0.548 -27.934 6.927 1.00 98.12 201 SER A CA 1
ATOM 1490 C C . SER A 1 201 ? 0.211 -26.789 6.267 1.00 98.12 201 SER A C 1
ATOM 1492 O O . SER A 1 201 ? -0.340 -25.708 6.079 1.00 98.12 201 SER A O 1
ATOM 1494 N N . GLN A 1 202 ? 1.500 -27.013 5.999 1.00 98.44 202 GLN A N 1
ATOM 1495 C CA . GLN A 1 202 ? 2.436 -25.965 5.593 1.00 98.44 202 GLN A CA 1
ATOM 1496 C C . GLN A 1 202 ? 2.598 -25.916 4.069 1.00 98.44 202 GLN A C 1
ATOM 1498 O O . GLN A 1 202 ? 2.999 -26.918 3.475 1.00 98.44 202 GLN A O 1
ATOM 1503 N N . ILE A 1 203 ? 2.359 -24.760 3.450 1.00 98.81 203 ILE A N 1
ATOM 1504 C CA . ILE A 1 203 ? 2.807 -24.447 2.085 1.00 98.81 203 ILE A CA 1
ATOM 1505 C C . ILE A 1 203 ? 4.146 -23.717 2.203 1.00 98.81 203 ILE A C 1
ATOM 1507 O O . ILE A 1 203 ? 4.215 -22.659 2.829 1.00 98.81 203 ILE A O 1
ATOM 1511 N N . MET A 1 204 ? 5.212 -24.294 1.646 1.00 98.81 204 MET A N 1
ATOM 1512 C CA . MET A 1 204 ? 6.587 -23.827 1.839 1.00 98.81 204 MET A CA 1
ATOM 1513 C C . MET A 1 204 ? 7.241 -23.443 0.507 1.00 98.81 204 MET A C 1
ATOM 1515 O O . MET A 1 204 ? 7.632 -24.317 -0.268 1.00 98.81 204 MET A O 1
ATOM 1519 N N . GLY A 1 205 ? 7.390 -22.139 0.264 1.00 98.69 205 GLY A N 1
ATOM 1520 C CA . GLY A 1 205 ? 8.095 -21.601 -0.904 1.00 98.69 205 GLY A CA 1
ATOM 1521 C C . GLY A 1 205 ? 9.596 -21.887 -0.848 1.00 98.69 205 GLY A C 1
ATOM 1522 O O . GLY A 1 205 ? 10.221 -21.746 0.206 1.00 98.69 205 GLY A O 1
ATOM 1523 N N . LYS A 1 206 ? 10.193 -22.321 -1.961 1.00 97.88 206 LYS A N 1
ATOM 1524 C CA . LYS A 1 206 ? 11.597 -22.747 -1.983 1.00 97.88 206 LYS A CA 1
ATOM 1525 C C . LYS A 1 206 ? 12.294 -22.525 -3.321 1.00 97.88 206 LYS A C 1
ATOM 1527 O O . LYS A 1 206 ? 11.835 -22.983 -4.361 1.00 97.88 206 LYS A O 1
ATOM 1532 N N . GLY A 1 207 ? 13.505 -21.978 -3.250 1.00 95.25 207 GLY A N 1
ATOM 1533 C CA . GLY A 1 207 ? 14.448 -21.948 -4.365 1.00 95.25 207 GLY A CA 1
ATOM 1534 C C . GLY A 1 207 ? 14.325 -20.721 -5.269 1.00 95.25 207 GLY A C 1
ATOM 1535 O O . GLY A 1 207 ? 13.596 -19.777 -4.981 1.00 95.25 207 GLY A O 1
ATOM 1536 N N . LYS A 1 208 ? 15.094 -20.755 -6.366 1.00 95.38 208 LYS A N 1
ATOM 1537 C CA . LYS A 1 208 ? 15.526 -19.568 -7.127 1.00 95.38 208 LYS A CA 1
ATOM 1538 C C . LYS A 1 208 ? 14.407 -18.643 -7.606 1.00 95.38 208 LYS A C 1
ATOM 1540 O O . LYS A 1 208 ? 14.647 -17.447 -7.696 1.00 95.38 208 LYS A O 1
ATOM 1545 N N . THR A 1 209 ? 13.219 -19.174 -7.888 1.00 96.75 209 THR A N 1
ATOM 1546 C CA . THR A 1 209 ? 12.023 -18.410 -8.287 1.00 96.75 209 THR A CA 1
ATOM 1547 C C . THR A 1 209 ? 11.653 -17.319 -7.279 1.00 96.75 209 THR A C 1
ATOM 1549 O O . THR A 1 209 ? 11.065 -16.311 -7.652 1.00 96.75 209 THR A O 1
ATOM 1552 N N . PHE A 1 210 ? 12.035 -17.504 -6.013 1.00 98.19 210 PHE A N 1
ATOM 1553 C CA . PHE A 1 210 ? 11.768 -16.583 -4.913 1.00 98.19 210 PHE A CA 1
ATOM 1554 C C . PHE A 1 210 ? 13.043 -15.933 -4.346 1.00 98.19 210 PHE A C 1
ATOM 1556 O O . PHE A 1 210 ? 12.955 -15.246 -3.338 1.00 98.19 210 PHE A O 1
ATOM 1563 N N . SER A 1 211 ? 14.223 -16.129 -4.949 1.00 96.06 211 SER A N 1
ATOM 1564 C CA . SER A 1 211 ? 15.519 -15.630 -4.436 1.00 96.06 211 SER A CA 1
ATOM 1565 C C . SER A 1 211 ? 16.024 -14.365 -5.155 1.00 96.06 211 SER A C 1
ATOM 1567 O O . SER A 1 211 ? 17.229 -14.146 -5.252 1.00 96.06 211 SER A O 1
ATOM 1569 N N . ASP A 1 212 ? 15.120 -13.548 -5.707 1.00 93.75 212 ASP A N 1
ATOM 1570 C CA . ASP A 1 212 ? 15.450 -12.246 -6.305 1.00 93.75 212 ASP A CA 1
ATOM 1571 C C . ASP A 1 212 ? 14.539 -11.142 -5.752 1.00 93.75 212 ASP A C 1
ATOM 1573 O O . ASP A 1 212 ? 13.367 -11.031 -6.108 1.00 93.75 212 ASP A O 1
ATOM 1577 N N . GLU A 1 213 ? 15.110 -10.312 -4.881 1.00 92.19 213 GLU A N 1
ATOM 1578 C CA . GLU A 1 213 ? 14.484 -9.115 -4.312 1.00 92.19 213 GLU A CA 1
ATOM 1579 C C . GLU A 1 213 ? 14.018 -8.104 -5.376 1.00 92.19 213 GLU A C 1
ATOM 1581 O O . GLU A 1 213 ? 13.025 -7.417 -5.154 1.00 92.19 213 GLU A O 1
ATOM 1586 N N . MET A 1 214 ? 14.701 -7.996 -6.523 1.00 88.38 214 MET A N 1
ATOM 1587 C CA . MET A 1 214 ? 14.362 -7.015 -7.567 1.00 88.38 214 MET A CA 1
ATOM 1588 C C . MET A 1 214 ? 13.242 -7.488 -8.502 1.00 88.38 214 MET A C 1
ATOM 1590 O O . MET A 1 214 ? 12.584 -6.670 -9.151 1.00 88.38 214 MET A O 1
ATOM 1594 N N . SER A 1 215 ? 13.006 -8.800 -8.556 1.00 89.56 215 SER A N 1
ATOM 1595 C CA . SER A 1 215 ? 11.909 -9.435 -9.287 1.00 89.56 215 SER A CA 1
ATOM 1596 C C . SER A 1 215 ? 11.101 -10.342 -8.341 1.00 89.56 215 SER A C 1
ATOM 1598 O O . SER A 1 215 ? 11.056 -11.562 -8.546 1.00 89.56 215 SER A O 1
ATOM 1600 N N . PRO A 1 216 ? 10.416 -9.770 -7.331 1.00 95.19 216 PRO A N 1
ATOM 1601 C CA . PRO A 1 216 ? 9.662 -10.538 -6.353 1.00 95.19 216 PRO A CA 1
ATOM 1602 C C . PRO A 1 216 ? 8.555 -11.375 -7.011 1.00 95.19 216 PRO A C 1
ATOM 1604 O O . PRO A 1 216 ? 8.052 -11.051 -8.099 1.00 95.19 216 PRO A O 1
ATOM 1607 N N . LYS A 1 217 ? 8.196 -12.491 -6.368 1.00 97.06 217 LYS A N 1
ATOM 1608 C CA . LYS A 1 217 ? 7.198 -13.455 -6.858 1.00 97.06 217 LYS A CA 1
ATOM 1609 C C . LYS A 1 217 ? 6.319 -13.971 -5.726 1.00 97.06 217 LYS A C 1
ATOM 1611 O O . LYS A 1 217 ? 6.799 -14.272 -4.633 1.00 97.06 217 LYS A O 1
ATOM 1616 N N . ALA A 1 218 ? 5.032 -14.117 -6.030 1.00 98.50 218 ALA A N 1
ATOM 1617 C CA . ALA A 1 218 ? 4.052 -14.722 -5.142 1.00 98.50 218 ALA A CA 1
ATOM 1618 C C . ALA A 1 218 ? 4.354 -16.217 -4.935 1.00 98.50 218 ALA A C 1
ATOM 1620 O O . ALA A 1 218 ? 4.369 -16.983 -5.902 1.00 98.50 218 ALA A O 1
ATOM 1621 N N . VAL A 1 219 ? 4.558 -16.647 -3.688 1.00 98.88 219 VAL A N 1
ATOM 1622 C CA . VAL A 1 219 ? 4.593 -18.075 -3.319 1.00 98.88 219 VAL A CA 1
ATOM 1623 C C . VAL A 1 219 ? 3.180 -18.646 -3.416 1.00 98.88 219 VAL A C 1
ATOM 1625 O O . VAL A 1 219 ? 2.979 -19.692 -4.034 1.00 98.88 219 VAL A O 1
ATOM 1628 N N . VAL A 1 220 ? 2.195 -17.919 -2.880 1.00 98.94 220 VAL A N 1
ATOM 1629 C CA . VAL A 1 220 ? 0.763 -18.166 -3.084 1.00 98.94 220 VAL A CA 1
ATOM 1630 C C . VAL A 1 220 ? 0.118 -16.924 -3.694 1.00 98.94 220 VAL A C 1
ATOM 1632 O O . VAL A 1 220 ? 0.243 -15.834 -3.144 1.00 98.94 220 VAL A O 1
ATOM 1635 N N . GLN A 1 221 ? -0.578 -17.088 -4.818 1.00 98.81 221 GLN A N 1
ATOM 1636 C CA . GLN A 1 221 ? -1.333 -16.038 -5.508 1.00 98.81 221 GLN A CA 1
ATOM 1637 C C . GLN A 1 221 ? -2.833 -16.336 -5.411 1.00 98.81 221 GLN A C 1
ATOM 1639 O O . GLN A 1 221 ? -3.291 -17.361 -5.920 1.00 98.81 221 GLN A O 1
ATOM 1644 N N . VAL A 1 222 ? -3.593 -15.448 -4.768 1.00 98.75 222 VAL A N 1
ATOM 1645 C CA . VAL A 1 222 ? -5.030 -15.608 -4.503 1.00 98.75 222 VAL A CA 1
ATOM 1646 C C . VAL A 1 222 ? -5.851 -14.746 -5.462 1.00 98.75 222 VAL A C 1
ATOM 1648 O O . VAL A 1 222 ? -5.973 -13.531 -5.284 1.00 98.75 222 VAL A O 1
ATOM 1651 N N . GLY A 1 223 ? -6.392 -15.389 -6.501 1.00 96.38 223 GLY A N 1
ATOM 1652 C CA . GLY A 1 223 ? -6.958 -14.721 -7.675 1.00 96.38 223 GLY A CA 1
ATOM 1653 C C . GLY A 1 223 ? -5.917 -13.943 -8.491 1.00 96.38 223 GLY A C 1
ATOM 1654 O O . GLY A 1 223 ? -4.735 -13.864 -8.143 1.00 96.38 223 GLY A O 1
ATOM 1655 N N . ARG A 1 224 ? -6.365 -13.343 -9.590 1.00 94.31 224 ARG A N 1
ATOM 1656 C CA . ARG A 1 224 ? -5.618 -12.414 -10.454 1.00 94.31 224 ARG A CA 1
ATOM 1657 C C . ARG A 1 224 ? -6.151 -10.981 -10.297 1.00 94.31 224 ARG A C 1
ATOM 1659 O O . ARG A 1 224 ? -7.281 -10.809 -9.842 1.00 94.31 224 ARG A O 1
ATOM 1666 N N . PRO A 1 225 ? -5.384 -9.937 -10.662 1.00 89.88 225 PRO A N 1
ATOM 1667 C CA . PRO A 1 225 ? -5.870 -8.558 -10.613 1.00 89.88 225 PRO A CA 1
ATOM 1668 C C . PRO A 1 225 ? -7.180 -8.374 -11.397 1.00 89.88 225 PRO A C 1
ATOM 1670 O O . PRO A 1 225 ? -7.219 -8.592 -12.607 1.00 89.88 225 PRO A O 1
ATOM 1673 N N . GLY A 1 226 ? -8.246 -7.965 -10.702 1.00 88.06 226 GLY A N 1
ATOM 1674 C CA . GLY A 1 226 ? -9.590 -7.787 -11.268 1.00 88.06 226 GLY A CA 1
ATOM 1675 C C . GLY A 1 226 ? -10.523 -9.003 -11.165 1.00 88.06 226 GLY A C 1
ATOM 1676 O O . GLY A 1 226 ? -11.703 -8.870 -11.484 1.00 88.06 226 GLY A O 1
ATOM 1677 N N . ASP A 1 227 ? -10.044 -10.156 -10.687 1.00 94.38 227 ASP A N 1
ATOM 1678 C CA . ASP A 1 227 ? -10.895 -11.313 -10.384 1.00 94.38 227 ASP A CA 1
ATOM 1679 C C . ASP A 1 227 ? -11.875 -10.986 -9.242 1.00 94.38 227 ASP A C 1
ATOM 1681 O O . ASP A 1 227 ? -11.479 -10.423 -8.217 1.00 94.38 227 ASP A O 1
ATOM 1685 N N . ARG A 1 228 ? -13.147 -11.389 -9.375 1.00 95.31 228 ARG A N 1
ATOM 1686 C CA . ARG A 1 228 ? -14.188 -11.149 -8.361 1.00 95.31 228 ARG A CA 1
ATOM 1687 C C . ARG A 1 228 ? -15.053 -12.382 -8.103 1.00 95.31 228 ARG A C 1
ATOM 1689 O O . ARG A 1 228 ? -16.006 -12.617 -8.844 1.00 95.31 228 ARG A O 1
ATOM 1696 N N . ASP A 1 229 ? -14.757 -13.134 -7.042 1.00 91.00 229 ASP A N 1
ATOM 1697 C CA . ASP A 1 229 ? -15.609 -14.232 -6.568 1.00 91.00 229 ASP A CA 1
ATOM 1698 C C . ASP A 1 229 ? -15.330 -14.648 -5.104 1.00 91.00 229 ASP A C 1
ATOM 1700 O O . ASP A 1 229 ? -14.566 -14.010 -4.380 1.00 91.00 229 ASP A O 1
ATOM 1704 N N . ILE A 1 230 ? -15.957 -15.740 -4.663 1.00 91.94 230 ILE A N 1
ATOM 1705 C CA . ILE A 1 230 ? -15.698 -16.432 -3.402 1.00 91.94 230 ILE A CA 1
ATOM 1706 C C . ILE A 1 230 ? -14.286 -17.041 -3.416 1.00 91.94 230 ILE A C 1
ATOM 1708 O O . ILE A 1 230 ? -13.944 -17.792 -4.333 1.00 91.94 230 ILE A O 1
ATOM 1712 N N . VAL A 1 231 ? -13.503 -16.802 -2.360 1.00 97.69 231 VAL A N 1
ATOM 1713 C CA . VAL A 1 231 ? -12.307 -17.591 -2.020 1.00 97.69 231 VAL A CA 1
ATOM 1714 C C . VAL A 1 231 ? -12.228 -17.751 -0.504 1.00 97.69 231 VAL A C 1
ATOM 1716 O O . VAL A 1 231 ? -12.198 -16.765 0.230 1.00 97.69 231 VAL A O 1
ATOM 1719 N N . GLU A 1 232 ? -12.168 -18.992 -0.026 1.00 98.25 232 GLU A N 1
ATOM 1720 C CA . GLU A 1 232 ? -12.210 -19.323 1.402 1.00 98.25 232 GLU A CA 1
ATOM 1721 C C . GLU A 1 232 ? -10.988 -20.160 1.787 1.00 98.25 232 GLU A C 1
ATOM 1723 O O . GLU A 1 232 ? -10.813 -21.272 1.286 1.00 98.25 232 GLU A O 1
ATOM 1728 N N . ILE A 1 233 ? -10.141 -19.642 2.679 1.00 98.69 233 ILE A N 1
ATOM 1729 C CA . ILE A 1 233 ? -8.892 -20.291 3.108 1.00 98.69 233 ILE A CA 1
ATOM 1730 C C . ILE A 1 233 ? -8.894 -20.462 4.631 1.00 98.69 233 ILE A C 1
ATOM 1732 O O . ILE A 1 233 ? -9.109 -19.491 5.355 1.00 98.69 233 ILE A O 1
ATOM 1736 N N . GLN A 1 234 ? -8.645 -21.675 5.140 1.00 97.62 234 GLN A N 1
ATOM 1737 C CA . GLN A 1 234 ? -8.547 -21.898 6.589 1.00 97.62 234 GLN A CA 1
ATOM 1738 C C . GLN A 1 234 ? -7.626 -23.046 7.032 1.00 97.62 234 GLN A C 1
ATOM 1740 O O . GLN A 1 234 ? -7.405 -24.004 6.289 1.00 97.62 234 GLN A O 1
ATOM 1745 N N . ASP A 1 235 ? -7.160 -22.976 8.285 1.00 97.88 235 ASP A N 1
ATOM 1746 C CA . ASP A 1 235 ? -6.307 -23.969 8.962 1.00 97.88 235 ASP A CA 1
ATOM 1747 C C . ASP A 1 235 ? -4.934 -24.222 8.270 1.00 97.88 235 ASP A C 1
ATOM 1749 O O . ASP A 1 235 ? -4.400 -25.338 8.335 1.00 97.88 235 ASP A O 1
ATOM 1753 N N . LEU A 1 236 ? -4.358 -23.216 7.587 1.00 98.62 236 LEU A N 1
ATOM 1754 C CA . LEU A 1 236 ? -3.089 -23.312 6.834 1.00 98.62 236 LEU A CA 1
ATOM 1755 C C . LEU A 1 236 ? -1.923 -22.507 7.434 1.00 98.62 236 LEU A C 1
ATOM 1757 O O . LEU A 1 236 ? -2.106 -21.478 8.079 1.00 98.62 236 LEU A O 1
ATOM 1761 N N . LEU A 1 237 ? -0.693 -22.945 7.145 1.00 98.75 237 LEU A N 1
ATOM 1762 C CA . LEU A 1 237 ? 0.537 -22.216 7.463 1.00 98.75 237 LEU A CA 1
ATOM 1763 C C . LEU A 1 237 ? 1.324 -21.915 6.180 1.00 98.75 237 LEU A C 1
ATOM 1765 O O . LEU A 1 237 ? 1.696 -22.832 5.450 1.00 98.75 237 LEU A O 1
ATOM 1769 N N . PHE A 1 238 ? 1.614 -20.649 5.909 1.00 98.88 238 PHE A N 1
ATOM 1770 C CA . PHE A 1 238 ? 2.440 -20.223 4.778 1.00 98.88 238 PHE A CA 1
ATOM 1771 C C . PHE A 1 238 ? 3.861 -19.912 5.259 1.00 98.88 238 PHE A C 1
ATOM 1773 O O . PHE A 1 238 ? 4.053 -19.273 6.294 1.00 98.88 238 PHE A O 1
ATOM 1780 N N . THR A 1 239 ? 4.878 -20.414 4.561 1.00 98.75 239 THR A N 1
ATOM 1781 C CA . THR A 1 239 ? 6.276 -20.346 5.012 1.00 98.75 239 THR A CA 1
ATOM 1782 C C . THR A 1 239 ? 7.258 -20.475 3.838 1.00 98.75 239 THR A C 1
ATOM 1784 O O . THR A 1 239 ? 6.850 -20.586 2.681 1.00 98.75 239 THR A O 1
ATOM 1787 N N . VAL A 1 240 ? 8.561 -20.454 4.124 1.00 98.69 240 VAL A N 1
ATOM 1788 C CA . VAL A 1 240 ? 9.656 -20.481 3.139 1.00 98.69 240 VAL A CA 1
ATOM 1789 C C . VAL A 1 240 ? 10.832 -21.354 3.600 1.00 98.69 240 VAL A C 1
ATOM 1791 O O . VAL A 1 240 ? 10.910 -21.739 4.770 1.00 98.69 240 VAL A O 1
ATOM 1794 N N . ASN A 1 241 ? 11.747 -21.685 2.681 1.00 97.81 241 ASN A N 1
ATOM 1795 C CA . ASN A 1 241 ? 12.945 -22.486 2.947 1.00 97.81 241 ASN A CA 1
ATOM 1796 C C . ASN A 1 241 ? 14.248 -21.771 2.525 1.00 97.81 241 ASN A C 1
ATOM 1798 O O . ASN A 1 241 ? 14.614 -21.804 1.349 1.00 97.81 241 ASN A O 1
ATOM 1802 N N . GLY A 1 242 ? 14.988 -21.230 3.498 1.00 95.00 242 GLY A N 1
ATOM 1803 C CA . GLY A 1 242 ? 16.277 -20.550 3.307 1.00 95.00 242 GLY A CA 1
ATOM 1804 C C . GLY A 1 242 ? 16.168 -19.154 2.680 1.00 95.00 242 GLY A C 1
ATOM 1805 O O . GLY A 1 242 ? 15.176 -18.456 2.879 1.00 95.00 242 GLY A O 1
ATOM 1806 N N . ALA A 1 243 ? 17.198 -18.761 1.923 1.00 95.62 243 ALA A N 1
ATOM 1807 C CA . ALA A 1 243 ? 17.248 -17.491 1.199 1.00 95.62 243 ALA A CA 1
ATOM 1808 C C . ALA A 1 243 ? 16.221 -17.443 0.051 1.00 95.62 243 ALA A C 1
ATOM 1810 O O . ALA A 1 243 ? 16.401 -18.043 -1.018 1.00 95.62 243 ALA A O 1
ATOM 1811 N N . THR A 1 244 ? 15.129 -16.730 0.305 1.00 98.06 244 THR A N 1
ATOM 1812 C CA . THR A 1 244 ? 14.054 -16.438 -0.648 1.00 98.06 244 THR A CA 1
ATOM 1813 C C . THR A 1 244 ? 13.663 -14.966 -0.538 1.00 98.06 244 THR A C 1
ATOM 1815 O O . THR A 1 244 ? 12.507 -14.608 -0.325 1.00 98.06 244 THR A O 1
ATOM 1818 N N . GLU A 1 245 ? 14.652 -14.084 -0.671 1.00 97.25 245 GLU A N 1
ATOM 1819 C CA . GLU A 1 245 ? 14.535 -12.635 -0.483 1.00 97.25 245 GLU A CA 1
ATOM 1820 C C . GLU A 1 245 ? 13.493 -11.946 -1.384 1.00 97.25 245 GLU A C 1
ATOM 1822 O O . GLU A 1 245 ? 13.017 -10.867 -1.037 1.00 97.25 245 GLU A O 1
ATOM 1827 N N . GLY A 1 246 ? 13.097 -12.571 -2.495 1.00 97.56 246 GLY A N 1
ATOM 1828 C CA . GLY A 1 246 ? 12.032 -12.145 -3.409 1.00 97.56 246 GLY A CA 1
ATOM 1829 C C . GLY A 1 246 ? 10.644 -12.733 -3.121 1.00 97.56 246 GLY A C 1
ATOM 1830 O O . GLY A 1 246 ? 9.708 -12.472 -3.876 1.00 97.56 246 GLY A O 1
ATOM 1831 N N . ALA A 1 247 ? 10.467 -13.542 -2.073 1.00 98.75 247 ALA A N 1
ATOM 1832 C CA . ALA A 1 247 ? 9.168 -14.130 -1.752 1.00 98.75 247 ALA A CA 1
ATOM 1833 C C . ALA A 1 247 ? 8.155 -13.061 -1.306 1.00 98.75 247 ALA A C 1
ATOM 1835 O O . ALA A 1 247 ? 8.335 -12.412 -0.273 1.00 98.75 247 ALA A O 1
ATOM 1836 N N . VAL A 1 248 ? 7.052 -12.932 -2.042 1.00 98.75 248 VAL A N 1
ATOM 1837 C CA . VAL A 1 248 ? 5.780 -12.418 -1.515 1.00 98.75 248 VAL A CA 1
ATOM 1838 C C . VAL A 1 248 ? 5.005 -13.652 -1.069 1.00 98.75 248 VAL A C 1
ATOM 1840 O O . VAL A 1 248 ? 4.588 -14.448 -1.909 1.00 98.75 248 VAL A O 1
ATOM 1843 N N . ILE A 1 249 ? 4.898 -13.904 0.236 1.00 98.88 249 ILE A N 1
ATOM 1844 C CA . ILE A 1 249 ? 4.458 -15.229 0.706 1.00 98.88 249 ILE A CA 1
ATOM 1845 C C . ILE A 1 249 ? 2.976 -15.465 0.372 1.00 98.88 249 ILE A C 1
ATOM 1847 O O . ILE A 1 249 ? 2.625 -16.535 -0.131 1.00 98.88 249 ILE A O 1
ATOM 1851 N N . VAL A 1 250 ? 2.129 -14.449 0.555 1.00 98.94 250 VAL A N 1
ATOM 1852 C CA . VAL A 1 250 ? 0.747 -14.426 0.056 1.00 98.94 250 VAL A CA 1
ATOM 1853 C C . VAL A 1 250 ? 0.492 -13.121 -0.702 1.00 98.94 250 VAL A C 1
ATOM 1855 O O . VAL A 1 250 ? 0.496 -12.043 -0.111 1.00 98.94 250 VAL A O 1
ATOM 1858 N N . GLU A 1 251 ? 0.240 -13.216 -2.007 1.00 98.88 251 GLU A N 1
ATOM 1859 C CA . GLU A 1 251 ? -0.330 -12.137 -2.824 1.00 98.88 251 GLU A CA 1
ATOM 1860 C C . GLU A 1 251 ? -1.846 -12.340 -2.928 1.00 98.88 251 GLU A C 1
ATOM 1862 O O . GLU A 1 251 ? -2.311 -13.428 -3.275 1.00 98.88 251 GLU A O 1
ATOM 1867 N N . TRP A 1 252 ? -2.624 -11.297 -2.649 1.00 98.81 252 TRP A N 1
ATOM 1868 C CA . TRP A 1 252 ? -4.083 -11.337 -2.640 1.00 98.81 252 TRP A CA 1
ATOM 1869 C C . TRP A 1 252 ? -4.653 -10.304 -3.613 1.00 98.81 252 TRP A C 1
ATOM 1871 O O . TRP A 1 252 ? -4.552 -9.098 -3.388 1.00 98.81 252 TRP A O 1
ATOM 1881 N N . ASN A 1 253 ? -5.258 -10.785 -4.700 1.00 98.56 253 ASN A N 1
ATOM 1882 C CA . ASN A 1 253 ? -5.803 -9.953 -5.776 1.00 98.56 253 ASN A CA 1
ATOM 1883 C C . ASN A 1 253 ? -7.341 -9.930 -5.809 1.00 98.56 253 ASN A C 1
ATOM 1885 O O . ASN A 1 253 ? -7.927 -8.976 -6.317 1.00 98.56 253 ASN A O 1
ATOM 1889 N N . VAL A 1 254 ? -7.985 -10.988 -5.309 1.00 97.44 254 VAL A N 1
ATOM 1890 C CA . VAL A 1 254 ? -9.424 -11.232 -5.485 1.00 97.44 254 VAL A CA 1
ATOM 1891 C C . VAL A 1 254 ? -10.318 -10.203 -4.777 1.00 97.44 254 VAL A C 1
ATOM 1893 O O . VAL A 1 254 ? -10.036 -9.749 -3.665 1.00 97.44 254 VAL A O 1
ATOM 1896 N N . GLN A 1 255 ? -11.431 -9.865 -5.428 1.00 97.88 255 GLN A N 1
ATOM 1897 C CA . GLN A 1 255 ? -12.568 -9.134 -4.871 1.00 97.88 255 GLN A CA 1
ATOM 1898 C C . GLN A 1 255 ? -13.693 -10.080 -4.448 1.00 97.88 255 GLN A C 1
ATOM 1900 O O . GLN A 1 255 ? -13.975 -11.074 -5.111 1.00 97.88 255 GLN A O 1
ATOM 1905 N N . GLU A 1 256 ? -14.416 -9.722 -3.398 1.00 96.19 256 GLU A N 1
ATOM 1906 C CA . GLU A 1 256 ? -15.566 -10.473 -2.909 1.00 96.19 256 GLU A CA 1
ATOM 1907 C C . GLU A 1 256 ? -16.772 -10.381 -3.865 1.00 96.19 256 GLU A C 1
ATOM 1909 O O . GLU A 1 256 ? -17.176 -9.288 -4.277 1.00 96.19 256 GLU A O 1
ATOM 1914 N N . SER A 1 257 ? -17.411 -11.512 -4.195 1.00 94.69 257 SER A N 1
ATOM 1915 C CA . SER A 1 257 ? -18.705 -11.514 -4.904 1.00 94.69 257 SER A CA 1
ATOM 1916 C C . SER A 1 257 ? -19.868 -11.122 -3.980 1.00 94.69 257 SER A C 1
ATOM 1918 O O . SER A 1 257 ? -20.782 -10.411 -4.413 1.00 94.69 257 SER A O 1
ATOM 1920 N N . THR A 1 258 ? -19.786 -11.479 -2.694 1.00 94.25 258 THR A N 1
ATOM 1921 C CA . THR A 1 258 ? -20.659 -11.017 -1.592 1.00 94.25 258 THR A CA 1
ATOM 1922 C C . THR A 1 258 ? -19.849 -10.704 -0.328 1.00 94.25 258 THR A C 1
ATOM 1924 O O . THR A 1 258 ? -18.818 -11.334 -0.125 1.00 94.25 258 THR A O 1
ATOM 1927 N N . GLN A 1 259 ? -20.335 -9.837 0.564 1.00 95.31 259 GLN A N 1
ATOM 1928 C CA . GLN A 1 259 ? -19.619 -9.401 1.780 1.00 95.31 259 GLN A CA 1
ATOM 1929 C C . GLN A 1 259 ? -18.949 -10.550 2.570 1.00 95.31 259 GLN A C 1
ATOM 1931 O O . GLN A 1 259 ? -19.611 -11.500 3.003 1.00 95.31 259 GLN A O 1
ATOM 1936 N N . GLY A 1 260 ? -17.625 -10.483 2.726 1.00 94.56 260 GLY A N 1
ATOM 1937 C CA . GLY A 1 260 ? -16.772 -11.476 3.388 1.00 94.56 260 GLY A CA 1
ATOM 1938 C C . GLY A 1 260 ? -16.543 -12.788 2.625 1.00 94.56 260 GLY A C 1
ATOM 1939 O O . GLY A 1 260 ? -16.056 -13.751 3.220 1.00 94.56 260 GLY A O 1
ATOM 1940 N N . SER A 1 261 ? -16.919 -12.887 1.347 1.00 95.56 261 SER A N 1
ATOM 1941 C CA . SER A 1 261 ? -16.745 -14.120 0.548 1.00 95.56 261 SER A CA 1
ATOM 1942 C C . SER A 1 261 ? -15.306 -14.392 0.115 1.00 95.56 261 SER A C 1
ATOM 1944 O O . SER A 1 261 ? -14.964 -15.550 -0.105 1.00 95.56 261 SER A O 1
ATOM 1946 N N . ALA A 1 262 ? -14.469 -13.357 0.039 1.00 97.81 262 ALA A N 1
ATOM 1947 C CA . ALA A 1 262 ? -13.026 -13.475 -0.101 1.00 97.81 262 ALA A CA 1
ATOM 1948 C C . ALA A 1 262 ? -12.396 -13.351 1.298 1.00 97.81 262 ALA A C 1
ATOM 1950 O O . ALA A 1 262 ? -12.387 -12.260 1.875 1.00 97.81 262 ALA A O 1
ATOM 1951 N N . GLY A 1 263 ? -11.900 -14.448 1.878 1.00 98.19 263 GLY A N 1
ATOM 1952 C CA . GLY A 1 263 ? -11.368 -14.411 3.241 1.00 98.19 263 GLY A CA 1
ATOM 1953 C C . GLY A 1 263 ? -10.519 -15.592 3.715 1.00 98.19 263 GLY A C 1
ATOM 1954 O O . GLY A 1 263 ? -10.430 -16.648 3.081 1.00 98.19 263 GLY A O 1
ATOM 1955 N N . LEU A 1 264 ? -9.873 -15.361 4.858 1.00 98.69 264 LEU A N 1
ATOM 1956 C CA . LEU A 1 264 ? -8.829 -16.186 5.458 1.00 98.69 264 LEU A CA 1
ATOM 1957 C C . LEU A 1 264 ? -9.038 -16.286 6.981 1.00 98.69 264 LEU A C 1
ATOM 1959 O O . LEU A 1 264 ? -9.153 -15.266 7.662 1.00 98.69 264 LEU A O 1
ATOM 1963 N N . TRP A 1 265 ? -9.065 -17.513 7.512 1.00 98.69 265 TRP A N 1
ATOM 1964 C CA . TRP A 1 265 ? -9.336 -17.812 8.928 1.00 98.69 265 TRP A CA 1
ATOM 1965 C C . TRP A 1 265 ? -8.323 -18.784 9.527 1.00 98.69 265 TRP A C 1
ATOM 1967 O O . TRP A 1 265 ? -7.979 -19.771 8.877 1.00 98.69 265 TRP A O 1
ATOM 1977 N N . ASP A 1 266 ? -7.910 -18.577 10.781 1.00 98.00 266 ASP A N 1
ATOM 1978 C CA . ASP A 1 266 ? -7.027 -19.505 11.520 1.00 98.00 266 ASP A CA 1
ATOM 1979 C C . ASP A 1 266 ? -5.838 -19.979 10.659 1.00 98.00 266 ASP A C 1
ATOM 1981 O O . ASP A 1 266 ? -5.543 -21.172 10.556 1.00 98.00 266 ASP A O 1
ATOM 1985 N N . SER A 1 267 ? -5.252 -19.043 9.910 1.00 98.62 267 SER A N 1
ATOM 1986 C CA . SER A 1 267 ? -4.194 -19.311 8.943 1.00 98.62 267 SER A CA 1
ATOM 1987 C C . SER A 1 267 ? -3.118 -18.251 9.075 1.00 98.62 267 SER A C 1
ATOM 1989 O O . SER A 1 267 ? -3.411 -17.064 9.211 1.00 98.62 267 SER A O 1
ATOM 1991 N N . HIS A 1 268 ? -1.866 -18.684 9.066 1.00 98.81 268 HIS A N 1
ATOM 1992 C CA . HIS A 1 268 ? -0.748 -17.884 9.557 1.00 98.81 268 HIS A CA 1
ATOM 1993 C C . HIS A 1 268 ? 0.394 -17.870 8.537 1.00 98.81 268 HIS A C 1
ATOM 1995 O O . HIS A 1 268 ? 0.500 -18.760 7.691 1.00 98.81 268 HIS A O 1
ATOM 2001 N N . ILE A 1 269 ? 1.264 -16.871 8.622 1.00 98.88 269 ILE A N 1
ATOM 2002 C CA . ILE A 1 269 ? 2.481 -16.735 7.825 1.00 98.88 269 ILE A CA 1
ATOM 2003 C C . ILE A 1 269 ? 3.655 -16.758 8.804 1.00 98.88 269 ILE A C 1
ATOM 2005 O O . ILE A 1 269 ? 3.692 -15.973 9.747 1.00 98.88 269 ILE A O 1
ATOM 2009 N N . ARG A 1 270 ? 4.598 -17.683 8.621 1.00 98.62 270 ARG A N 1
ATOM 2010 C CA . ARG A 1 270 ? 5.696 -17.915 9.570 1.00 98.62 270 ARG A CA 1
ATOM 2011 C C . ARG A 1 270 ? 7.023 -18.018 8.836 1.00 98.62 270 ARG A C 1
ATOM 2013 O O . ARG A 1 270 ? 7.257 -19.000 8.127 1.00 98.62 270 ARG A O 1
ATOM 2020 N N . VAL A 1 271 ? 7.900 -17.037 9.010 1.00 98.69 271 VAL A N 1
ATOM 2021 C CA . VAL A 1 271 ? 9.185 -16.966 8.304 1.00 98.69 271 VAL A CA 1
ATOM 2022 C C . VAL A 1 271 ? 10.305 -17.503 9.190 1.00 98.69 271 VAL A C 1
ATOM 2024 O O . VAL A 1 271 ? 10.832 -16.802 10.047 1.00 98.69 271 VAL A O 1
ATOM 2027 N N . GLY A 1 272 ? 10.675 -18.765 8.963 1.00 97.75 272 GLY A N 1
ATOM 2028 C CA . GLY A 1 272 ? 11.759 -19.437 9.681 1.00 97.75 272 GLY A CA 1
ATOM 2029 C C . GLY A 1 272 ? 11.378 -19.983 11.061 1.00 97.75 272 GLY A C 1
ATOM 2030 O O . GLY A 1 272 ? 10.237 -20.389 11.287 1.00 97.75 272 GLY A O 1
ATOM 2031 N N . GLY A 1 273 ? 12.372 -20.081 11.950 1.00 97.06 273 GLY A N 1
ATOM 2032 C CA . GLY A 1 273 ? 12.200 -20.436 13.364 1.00 97.06 273 GLY A CA 1
ATOM 2033 C C . GLY A 1 273 ? 11.796 -21.878 13.661 1.00 97.06 273 GLY A C 1
ATOM 2034 O O . GLY A 1 273 ? 11.263 -22.123 14.737 1.00 97.06 273 GLY A O 1
ATOM 2035 N N . ALA A 1 274 ? 11.956 -22.822 12.724 1.00 96.25 274 ALA A N 1
ATOM 2036 C CA . ALA A 1 274 ? 11.412 -24.172 12.887 1.00 96.25 274 ALA A CA 1
ATOM 2037 C C . ALA A 1 274 ? 12.066 -25.253 12.016 1.00 96.25 274 ALA A C 1
ATOM 2039 O O . ALA A 1 274 ? 12.676 -24.981 10.980 1.00 96.25 274 ALA A O 1
ATOM 2040 N N . ALA A 1 275 ? 11.856 -26.508 12.409 1.00 95.38 275 ALA A N 1
ATOM 2041 C CA . ALA A 1 275 ? 12.354 -27.705 11.750 1.00 95.38 275 ALA A CA 1
ATOM 2042 C C . ALA A 1 275 ? 12.028 -27.720 10.248 1.00 95.38 275 ALA A C 1
ATOM 2044 O O . ALA A 1 275 ? 10.870 -27.766 9.829 1.00 95.38 275 ALA A O 1
ATOM 2045 N N . GLY A 1 276 ? 13.082 -27.720 9.430 1.00 94.44 276 GLY A N 1
ATOM 2046 C CA . GLY A 1 276 ? 12.973 -27.778 7.972 1.00 94.44 276 GLY A CA 1
ATOM 2047 C C . GLY A 1 276 ? 12.831 -26.426 7.268 1.00 94.44 276 GLY A C 1
ATOM 2048 O O . GLY A 1 276 ? 12.739 -26.420 6.045 1.00 94.44 276 GLY A O 1
ATOM 2049 N N . SER A 1 277 ? 12.884 -25.288 7.969 1.00 96.88 277 SER A N 1
ATOM 2050 C CA . SER A 1 277 ? 12.949 -23.965 7.321 1.00 96.88 277 SER A CA 1
ATOM 2051 C C . SER A 1 277 ? 14.323 -23.641 6.716 1.00 96.88 277 SER A C 1
ATOM 2053 O O . SER A 1 277 ? 14.412 -22.778 5.853 1.00 96.88 277 SER A O 1
ATOM 2055 N N . ASN A 1 278 ? 15.402 -24.299 7.169 1.00 96.69 278 ASN A N 1
ATOM 2056 C CA . ASN A 1 278 ? 16.798 -23.859 6.955 1.00 96.69 278 ASN A CA 1
ATOM 2057 C C . ASN A 1 278 ? 17.060 -22.401 7.395 1.00 96.69 278 ASN A C 1
ATOM 2059 O O . ASN A 1 278 ? 17.962 -21.740 6.893 1.00 96.69 278 ASN A O 1
ATOM 2063 N N . LEU A 1 279 ? 16.243 -21.929 8.335 1.00 97.56 279 LEU A N 1
ATOM 2064 C CA . LEU A 1 279 ? 16.278 -20.634 9.001 1.00 97.56 279 LEU A CA 1
ATOM 2065 C C . LEU A 1 279 ? 16.069 -20.921 10.501 1.00 97.56 279 LEU A C 1
ATOM 2067 O O . LEU A 1 279 ? 15.041 -20.565 11.079 1.00 97.56 279 LEU A O 1
ATOM 2071 N N . GLN A 1 280 ? 16.968 -21.716 11.086 1.00 96.56 280 GLN A N 1
ATOM 2072 C CA . GLN A 1 280 ? 16.979 -22.123 12.500 1.00 96.56 280 GLN A CA 1
ATOM 2073 C C . GLN A 1 280 ? 18.242 -21.605 13.199 1.00 96.56 280 GLN A C 1
ATOM 2075 O O . GLN A 1 280 ? 19.118 -21.038 12.554 1.00 96.56 280 GLN A O 1
ATOM 2080 N N . TYR A 1 281 ? 18.418 -21.850 14.500 1.00 95.06 281 TYR A N 1
ATOM 2081 C CA . TYR A 1 281 ? 19.560 -21.333 15.278 1.00 95.06 281 TYR A CA 1
ATOM 2082 C C . TYR A 1 281 ? 20.939 -21.762 14.752 1.00 95.06 281 TYR A C 1
ATOM 2084 O O . TYR A 1 281 ? 21.937 -21.085 14.976 1.00 95.06 281 TYR A O 1
ATOM 2092 N N . ARG A 1 282 ? 21.020 -22.893 14.044 1.00 94.06 282 ARG A N 1
ATOM 2093 C CA . ARG A 1 282 ? 22.267 -23.338 13.397 1.00 94.06 282 ARG A CA 1
ATOM 2094 C C . ARG A 1 282 ? 22.603 -22.531 12.129 1.00 94.06 282 ARG A C 1
ATOM 2096 O O . ARG A 1 282 ? 23.757 -22.538 11.717 1.00 94.06 282 ARG A O 1
ATOM 2103 N N . ASP A 1 283 ? 21.584 -21.949 11.491 1.00 96.00 283 ASP A N 1
ATOM 2104 C CA . ASP A 1 283 ? 21.653 -21.267 10.195 1.00 96.00 283 ASP A CA 1
ATOM 2105 C C . ASP A 1 283 ? 21.704 -19.739 10.415 1.00 96.00 283 ASP A C 1
ATOM 2107 O O . ASP A 1 283 ? 22.584 -19.070 9.885 1.00 96.00 283 ASP A O 1
ATOM 2111 N N . CYS A 1 284 ? 20.817 -19.214 11.272 1.00 96.81 284 CYS A N 1
ATOM 2112 C CA . CYS A 1 284 ? 20.553 -17.789 11.509 1.00 96.81 284 CYS A CA 1
ATOM 2113 C C . CYS A 1 284 ? 20.654 -17.364 12.993 1.00 96.81 284 CYS A C 1
ATOM 2115 O O . CYS A 1 284 ? 19.704 -16.787 13.528 1.00 96.81 284 CYS A O 1
ATOM 2117 N N . PRO A 1 285 ? 21.754 -17.659 13.714 1.00 95.25 285 PRO A N 1
ATOM 2118 C CA . PRO A 1 285 ? 21.893 -17.259 15.112 1.00 95.25 285 PRO A CA 1
ATOM 2119 C C . PRO A 1 285 ? 21.999 -15.734 15.264 1.00 95.25 285 PRO A C 1
ATOM 2121 O O . PRO A 1 285 ? 22.709 -15.076 14.503 1.00 95.25 285 PRO A O 1
ATOM 2124 N N . LYS A 1 286 ? 21.356 -15.205 16.311 1.00 94.44 286 LYS A N 1
ATOM 2125 C CA . LYS A 1 286 ? 21.447 -13.811 16.776 1.00 94.44 286 LYS A CA 1
ATOM 2126 C C . LYS A 1 286 ? 22.862 -13.207 16.695 1.00 94.44 286 LYS A C 1
ATOM 2128 O O . LYS A 1 286 ? 23.817 -13.767 17.240 1.00 94.44 286 LYS A O 1
ATOM 2133 N N . GLY A 1 287 ? 22.967 -12.020 16.102 1.00 89.25 287 GLY A N 1
ATOM 2134 C CA . GLY A 1 287 ? 24.192 -11.231 15.933 1.00 89.25 287 GLY A CA 1
ATOM 2135 C C . GLY A 1 287 ? 25.089 -11.654 14.761 1.00 89.25 287 GLY A C 1
ATOM 2136 O O . GLY A 1 287 ? 26.248 -11.234 14.709 1.00 89.25 287 GLY A O 1
ATOM 2137 N N . SER A 1 288 ? 24.618 -12.502 13.839 1.00 84.75 288 SER A N 1
ATOM 2138 C CA . SER A 1 288 ? 25.468 -13.127 12.813 1.00 84.75 288 SER A CA 1
ATOM 2139 C C . SER A 1 288 ? 25.412 -12.417 11.460 1.00 84.75 288 SER A C 1
ATOM 2141 O O . SER A 1 288 ? 24.808 -12.884 10.493 1.00 84.75 288 SER A O 1
ATOM 2143 N N . SER A 1 289 ? 26.146 -11.308 11.348 1.00 80.12 289 SER A N 1
ATOM 2144 C CA . SER A 1 289 ? 26.286 -10.557 10.088 1.00 80.12 289 SER A CA 1
ATOM 2145 C C . SER A 1 289 ? 26.829 -11.389 8.915 1.00 80.12 289 SER A C 1
ATOM 2147 O O . SER A 1 289 ? 26.537 -11.080 7.763 1.00 80.12 289 SER A O 1
ATOM 2149 N N . SER A 1 290 ? 27.562 -12.476 9.181 1.00 80.12 290 SER A N 1
ATOM 2150 C CA . SER A 1 290 ? 28.008 -13.427 8.154 1.00 80.12 290 SER A CA 1
ATOM 2151 C C . SER A 1 290 ? 26.905 -14.354 7.630 1.00 80.12 290 SER A C 1
ATOM 2153 O O . SER A 1 290 ? 27.031 -14.842 6.512 1.00 80.12 290 SER A O 1
ATOM 2155 N N . ALA A 1 291 ? 25.846 -14.602 8.410 1.00 84.38 291 ALA A N 1
ATOM 2156 C CA . ALA A 1 291 ? 24.699 -15.421 8.001 1.00 84.38 291 ALA A CA 1
ATOM 2157 C C . ALA A 1 291 ? 23.610 -14.603 7.284 1.00 84.38 291 ALA A C 1
ATOM 2159 O O . ALA A 1 291 ? 22.793 -15.161 6.559 1.00 84.38 291 ALA A O 1
ATOM 2160 N N . MET A 1 292 ? 23.622 -13.273 7.438 1.00 89.62 292 MET A N 1
ATOM 2161 C CA . MET A 1 292 ? 22.585 -12.342 6.971 1.00 89.62 292 MET A CA 1
ATOM 2162 C C . MET A 1 292 ? 22.087 -12.569 5.537 1.00 89.62 292 MET A C 1
ATOM 2164 O O . MET A 1 292 ? 20.894 -12.419 5.286 1.00 89.62 292 MET A O 1
ATOM 2168 N N . LYS A 1 293 ? 22.969 -12.945 4.601 1.00 90.88 293 LYS A N 1
ATOM 2169 C CA . LYS A 1 293 ? 22.565 -13.264 3.225 1.00 90.88 293 LYS A CA 1
ATOM 2170 C C . LYS A 1 293 ? 21.679 -14.512 3.166 1.00 90.88 293 LYS A C 1
ATOM 2172 O O . LYS A 1 293 ? 20.617 -14.475 2.558 1.00 90.88 293 LYS A O 1
ATOM 2177 N N . ASP A 1 294 ? 22.114 -15.599 3.795 1.00 94.62 294 ASP A N 1
ATOM 2178 C CA . ASP A 1 294 ? 21.405 -16.881 3.765 1.00 94.62 294 ASP A CA 1
ATOM 2179 C C . ASP A 1 294 ? 20.108 -16.836 4.606 1.00 94.62 294 ASP A C 1
ATOM 2181 O O . ASP A 1 294 ? 19.199 -17.642 4.404 1.00 94.62 294 ASP A O 1
ATOM 2185 N N . CYS A 1 295 ? 20.003 -15.837 5.491 1.00 97.19 295 CYS A N 1
ATOM 2186 C CA . CYS A 1 295 ? 18.861 -15.542 6.359 1.00 97.19 295 CYS A CA 1
ATOM 2187 C C . CYS A 1 295 ? 17.914 -14.446 5.827 1.00 97.19 295 CYS A C 1
ATOM 2189 O O . CYS A 1 295 ? 16.985 -14.044 6.536 1.00 97.19 295 CYS A O 1
ATOM 2191 N N . LYS A 1 296 ? 18.123 -13.948 4.598 1.00 97.19 296 LYS A N 1
ATOM 2192 C CA . LYS A 1 296 ? 17.219 -12.996 3.932 1.00 97.19 296 LYS A CA 1
ATOM 2193 C C . LYS A 1 296 ? 16.063 -13.767 3.284 1.00 97.19 296 LYS A C 1
ATOM 2195 O O . LYS A 1 296 ? 16.195 -14.346 2.211 1.00 97.19 296 LYS A O 1
ATOM 2200 N N . ALA A 1 297 ? 14.941 -13.838 3.992 1.00 97.69 297 ALA A N 1
ATOM 2201 C CA . ALA A 1 297 ? 13.967 -14.913 3.833 1.00 97.69 297 ALA A CA 1
ATOM 2202 C C . ALA A 1 297 ? 12.705 -14.545 3.033 1.00 97.69 297 ALA A C 1
ATOM 2204 O O . ALA A 1 297 ? 12.122 -15.436 2.421 1.00 97.69 297 ALA A O 1
ATOM 2205 N N . ALA A 1 298 ? 12.271 -13.279 3.017 1.00 98.44 298 ALA A N 1
ATOM 2206 C CA . ALA A 1 298 ? 11.105 -12.843 2.235 1.00 98.44 298 ALA A CA 1
ATOM 2207 C C . ALA A 1 298 ? 11.092 -11.331 1.942 1.00 98.44 298 ALA A C 1
ATOM 2209 O O . ALA A 1 298 ? 11.620 -10.530 2.713 1.00 98.44 298 ALA A O 1
ATOM 2210 N N . SER A 1 299 ? 10.434 -10.930 0.852 1.00 98.25 299 SER A N 1
ATOM 2211 C CA . SER A 1 299 ? 10.168 -9.524 0.510 1.00 98.25 299 SER A CA 1
ATOM 2212 C C . SER A 1 299 ? 8.955 -8.966 1.258 1.00 98.25 299 SER A C 1
ATOM 2214 O O . SER A 1 299 ? 9.049 -7.869 1.815 1.00 98.25 299 SER A O 1
ATOM 2216 N N . VAL A 1 300 ? 7.845 -9.719 1.282 1.00 98.75 300 VAL A N 1
ATOM 2217 C CA . VAL A 1 300 ? 6.569 -9.366 1.938 1.00 98.75 300 VAL A CA 1
ATOM 2218 C C . VAL A 1 300 ? 5.920 -10.627 2.517 1.00 98.75 300 VAL A C 1
ATOM 2220 O O . VAL A 1 300 ? 5.909 -11.664 1.851 1.00 98.75 300 VAL A O 1
ATOM 2223 N N . MET A 1 301 ? 5.326 -10.556 3.712 1.00 98.94 301 MET A N 1
ATOM 2224 C CA . MET A 1 301 ? 4.512 -11.660 4.242 1.00 98.94 301 MET A CA 1
ATOM 2225 C C . MET A 1 301 ? 3.131 -11.720 3.569 1.00 98.94 301 MET A C 1
ATOM 2227 O O . MET A 1 301 ? 2.794 -12.743 2.971 1.00 98.94 301 MET A O 1
ATOM 2231 N N . LEU A 1 302 ? 2.358 -10.631 3.609 1.00 98.94 302 LEU A N 1
ATOM 2232 C CA . LEU A 1 302 ? 1.038 -10.524 2.969 1.00 98.94 302 LEU A CA 1
ATOM 2233 C C . LEU A 1 302 ? 0.927 -9.232 2.152 1.00 98.94 302 LEU A C 1
ATOM 2235 O O . LEU A 1 302 ? 1.174 -8.151 2.679 1.00 98.94 302 LEU A O 1
ATOM 2239 N N . HIS A 1 303 ? 0.497 -9.333 0.895 1.00 98.81 303 HIS A N 1
ATOM 2240 C CA . HIS A 1 303 ? 0.253 -8.188 0.012 1.00 98.81 303 HIS A CA 1
ATOM 2241 C C . HIS A 1 303 ? -1.192 -8.211 -0.497 1.00 98.81 303 HIS A C 1
ATOM 2243 O O . HIS A 1 303 ? -1.536 -9.033 -1.346 1.00 98.81 303 HIS A O 1
ATOM 2249 N N . LEU A 1 304 ? -2.043 -7.312 0.009 1.00 98.81 304 LEU A N 1
ATOM 2250 C CA . LEU A 1 304 ? -3.374 -7.059 -0.556 1.00 98.81 304 LEU A CA 1
ATOM 2251 C C . LEU A 1 304 ? -3.232 -6.040 -1.694 1.00 98.81 304 LEU A C 1
ATOM 2253 O O . LEU A 1 304 ? -3.020 -4.856 -1.430 1.00 98.81 304 LEU A O 1
ATOM 2257 N N . LYS A 1 305 ? -3.303 -6.502 -2.946 1.00 97.44 305 LYS A N 1
ATOM 2258 C CA . LYS A 1 305 ? -3.013 -5.713 -4.160 1.00 97.44 305 LYS A CA 1
ATOM 2259 C C . LYS A 1 305 ? -4.133 -4.695 -4.468 1.00 97.44 305 LYS A C 1
ATOM 2261 O O . LYS A 1 305 ? -5.249 -4.844 -3.949 1.00 97.44 305 LYS A O 1
ATOM 2266 N N . PRO A 1 306 ? -3.890 -3.685 -5.330 1.00 95.19 306 PRO A N 1
ATOM 2267 C CA . PRO A 1 306 ? -4.876 -2.664 -5.677 1.00 95.19 306 PRO A CA 1
ATOM 2268 C C . PRO A 1 306 ? -6.218 -3.228 -6.137 1.00 95.19 306 PRO A C 1
ATOM 2270 O O . PRO A 1 306 ? -6.286 -4.122 -6.980 1.00 95.19 306 PRO A O 1
ATOM 2273 N N . ASN A 1 307 ? -7.301 -2.651 -5.615 1.00 94.00 307 ASN A N 1
ATOM 2274 C CA . ASN A 1 307 ? -8.684 -3.068 -5.877 1.00 94.00 307 ASN A CA 1
ATOM 2275 C C . ASN A 1 307 ? -9.048 -4.490 -5.420 1.00 94.00 307 ASN A C 1
ATOM 2277 O O . ASN A 1 307 ? -10.136 -4.937 -5.763 1.00 94.00 307 ASN A O 1
ATOM 2281 N N . SER A 1 308 ? -8.213 -5.189 -4.648 1.00 98.19 308 SER A N 1
ATOM 2282 C CA . SER A 1 308 ? -8.631 -6.415 -3.951 1.00 98.19 308 SER A CA 1
ATOM 2283 C C . SER A 1 308 ? -9.579 -6.113 -2.778 1.00 98.19 308 SER A C 1
ATOM 2285 O O . SER A 1 308 ? -9.767 -4.949 -2.401 1.00 98.19 308 SER A O 1
ATOM 2287 N N . THR A 1 309 ? -10.164 -7.162 -2.188 1.00 98.56 309 THR A N 1
ATOM 2288 C CA . THR A 1 309 ? -10.877 -7.091 -0.899 1.00 98.56 309 THR A CA 1
ATOM 2289 C C . THR A 1 309 ? -10.602 -8.332 -0.046 1.00 98.56 309 THR A C 1
ATOM 2291 O O . THR A 1 309 ? -10.534 -9.430 -0.603 1.00 98.56 309 THR A O 1
ATOM 2294 N N . ALA A 1 310 ? -10.515 -8.213 1.283 1.00 98.38 310 ALA A N 1
ATOM 2295 C CA . ALA A 1 310 ? -10.229 -9.365 2.151 1.00 98.38 310 ALA A CA 1
ATOM 2296 C C . ALA A 1 310 ? -10.914 -9.310 3.528 1.00 98.38 310 ALA A C 1
ATOM 2298 O O . ALA A 1 310 ? -10.840 -8.302 4.229 1.00 98.38 310 ALA A O 1
ATOM 2299 N N . TYR A 1 311 ? -11.499 -10.429 3.963 1.00 98.81 311 TYR A N 1
ATOM 2300 C CA . TYR A 1 311 ? -11.857 -10.676 5.364 1.00 98.81 311 TYR A CA 1
ATOM 2301 C C . TYR A 1 311 ? -10.818 -11.591 6.021 1.00 98.81 311 TYR A C 1
ATOM 2303 O O . TYR A 1 311 ? -10.675 -12.745 5.623 1.00 98.81 311 TYR A O 1
ATOM 2311 N N . ILE A 1 312 ? -10.096 -11.097 7.024 1.00 98.81 312 ILE A N 1
ATOM 2312 C CA . ILE A 1 312 ? -8.975 -11.794 7.664 1.00 98.81 312 ILE A CA 1
ATOM 2313 C C . ILE A 1 312 ? -9.253 -11.895 9.169 1.00 98.81 312 ILE A C 1
ATOM 2315 O O . ILE A 1 312 ? -9.432 -10.878 9.836 1.00 98.81 312 ILE A O 1
ATOM 2319 N N . GLU A 1 313 ? -9.290 -13.112 9.715 1.00 98.75 313 GLU A N 1
ATOM 2320 C CA . GLU A 1 313 ? -9.634 -13.384 11.121 1.00 98.75 313 GLU A CA 1
ATOM 2321 C C . GLU A 1 313 ? -8.671 -14.412 11.739 1.00 98.75 313 GLU A C 1
ATOM 2323 O O . GLU A 1 313 ? -8.475 -15.499 11.195 1.00 98.75 313 GLU A O 1
ATOM 2328 N N . ASN A 1 314 ? -8.064 -14.069 12.883 1.00 98.50 314 ASN A N 1
ATOM 2329 C CA . ASN A 1 314 ? -7.013 -14.861 13.543 1.00 98.50 314 ASN A CA 1
ATOM 2330 C C . ASN A 1 314 ? -5.841 -15.224 12.601 1.00 98.50 314 ASN A C 1
ATOM 2332 O O . ASN A 1 314 ? -5.522 -16.394 12.375 1.00 98.50 314 ASN A O 1
ATOM 2336 N N . MET A 1 315 ? -5.205 -14.194 12.037 1.00 98.69 315 MET A N 1
ATOM 2337 C CA . MET A 1 315 ? -4.020 -14.307 11.180 1.00 98.69 315 MET A CA 1
ATOM 2338 C C . MET A 1 315 ? -2.795 -13.750 11.908 1.00 98.69 315 MET A C 1
ATOM 2340 O O . MET A 1 315 ? -2.846 -12.670 12.496 1.00 98.69 315 MET A O 1
ATOM 2344 N N . TRP A 1 316 ? -1.692 -14.495 11.865 1.00 98.88 316 TRP A N 1
ATOM 2345 C CA . TRP A 1 316 ? -0.421 -14.107 12.478 1.00 98.88 316 TRP A CA 1
ATOM 2346 C C . TRP A 1 316 ? 0.664 -14.152 11.408 1.00 98.88 316 TRP A C 1
ATOM 2348 O O . TRP A 1 316 ? 0.866 -15.207 10.811 1.00 98.88 316 TRP A O 1
ATOM 2358 N N . ALA A 1 317 ? 1.314 -13.023 11.144 1.00 98.88 317 ALA A N 1
ATOM 2359 C CA . ALA A 1 317 ? 2.439 -12.885 10.230 1.00 98.88 317 ALA A CA 1
ATOM 2360 C C . ALA A 1 317 ? 3.717 -12.642 11.051 1.00 98.88 317 ALA A C 1
ATOM 2362 O O . ALA A 1 317 ? 3.985 -11.527 11.486 1.00 98.88 317 ALA A O 1
ATOM 2363 N N . TRP A 1 318 ? 4.481 -13.700 11.312 1.00 98.88 318 TRP A N 1
ATOM 2364 C CA . TRP A 1 318 ? 5.626 -13.680 12.226 1.00 98.88 318 TRP A CA 1
ATOM 2365 C C . TRP A 1 318 ? 6.924 -14.004 11.495 1.00 98.88 318 TRP A C 1
ATOM 2367 O O . TRP A 1 318 ? 7.070 -15.078 10.898 1.00 98.88 318 TRP A O 1
ATOM 2377 N N . VAL A 1 319 ? 7.888 -13.090 11.576 1.00 98.81 319 VAL A N 1
ATOM 2378 C CA . VAL A 1 319 ? 9.284 -13.347 11.213 1.00 98.81 319 VAL A CA 1
ATOM 2379 C C . VAL A 1 319 ? 9.996 -13.850 12.461 1.00 98.81 319 VAL A C 1
ATOM 2381 O O . VAL A 1 319 ? 9.943 -13.195 13.491 1.00 98.81 319 VAL A O 1
ATOM 2384 N N . ALA A 1 320 ? 10.621 -15.024 12.406 1.00 98.62 320 ALA A N 1
ATOM 2385 C CA . ALA A 1 320 ? 11.014 -15.716 13.628 1.00 98.62 320 ALA A CA 1
ATOM 2386 C C . ALA A 1 320 ? 12.106 -14.994 14.434 1.00 98.62 320 ALA A C 1
ATOM 2388 O O . ALA A 1 320 ? 13.263 -14.951 14.013 1.00 98.62 320 ALA A O 1
ATOM 2389 N N . ASP A 1 321 ? 11.752 -14.520 15.630 1.00 98.19 321 ASP A N 1
ATOM 2390 C CA . ASP A 1 321 ? 12.688 -13.959 16.608 1.00 98.19 321 ASP A CA 1
ATOM 2391 C C . ASP A 1 321 ? 13.451 -15.049 17.389 1.00 98.19 321 ASP A C 1
ATOM 2393 O O . ASP A 1 321 ? 14.531 -14.784 17.921 1.00 98.19 321 ASP A O 1
ATOM 2397 N N . HIS A 1 322 ? 12.922 -16.282 17.436 1.00 98.06 322 HIS A N 1
ATOM 2398 C CA . HIS A 1 322 ? 13.519 -17.439 18.112 1.00 98.06 322 HIS A CA 1
ATOM 2399 C C . HIS A 1 322 ? 13.214 -18.789 17.425 1.00 98.06 322 HIS A C 1
ATOM 2401 O O . HIS A 1 322 ? 12.308 -18.919 16.603 1.00 98.06 322 HIS A O 1
ATOM 2407 N N . ASP A 1 323 ? 13.996 -19.823 17.754 1.00 97.75 323 ASP A N 1
ATOM 2408 C CA . ASP A 1 323 ? 13.851 -21.188 17.215 1.00 97.75 323 ASP A CA 1
ATOM 2409 C C . ASP A 1 323 ? 12.880 -22.029 18.067 1.00 97.75 323 ASP A C 1
ATOM 2411 O O . ASP A 1 323 ? 13.211 -22.459 19.177 1.00 97.75 323 ASP A O 1
ATOM 2415 N N . LEU A 1 324 ? 11.680 -22.276 17.537 1.00 97.25 324 LEU A N 1
ATOM 2416 C CA . LEU A 1 324 ? 10.567 -22.967 18.204 1.00 97.25 324 LEU A CA 1
ATOM 2417 C C . LEU A 1 324 ? 10.857 -24.447 18.493 1.00 97.25 324 LEU A C 1
ATOM 2419 O O . LEU A 1 324 ? 10.296 -25.021 19.425 1.00 97.25 324 LEU A O 1
ATOM 2423 N N . ASP A 1 325 ? 11.731 -25.075 17.704 1.00 95.62 325 ASP A N 1
ATOM 2424 C CA . ASP A 1 325 ? 12.096 -26.491 17.836 1.00 95.62 325 ASP A CA 1
ATOM 2425 C C . ASP A 1 325 ? 13.297 -26.711 18.785 1.00 95.62 325 ASP A C 1
ATOM 2427 O O . ASP A 1 325 ? 13.902 -27.789 18.818 1.00 95.62 325 ASP A O 1
ATOM 2431 N N . ARG A 1 326 ? 13.645 -25.700 19.598 1.00 93.31 326 ARG A N 1
ATOM 2432 C CA . ARG A 1 326 ? 14.693 -25.766 20.626 1.00 93.31 326 ARG A CA 1
ATOM 2433 C C . ARG A 1 326 ? 14.147 -25.626 22.045 1.00 93.31 326 ARG A C 1
ATOM 2435 O O . ARG A 1 326 ? 13.312 -24.786 22.339 1.00 93.31 326 ARG A O 1
ATOM 2442 N N . ILE A 1 327 ? 14.729 -26.397 22.967 1.00 92.12 327 ILE A N 1
ATOM 2443 C CA . ILE A 1 327 ? 14.385 -26.373 24.402 1.00 92.12 327 ILE A CA 1
ATOM 2444 C C . ILE A 1 327 ? 14.780 -25.041 25.075 1.00 92.12 327 ILE A C 1
ATOM 2446 O O . ILE A 1 327 ? 14.182 -24.664 26.078 1.00 92.12 327 ILE A O 1
ATOM 2450 N N . ASP A 1 328 ? 15.786 -24.341 24.544 1.00 93.12 328 ASP A N 1
ATOM 2451 C CA . ASP A 1 328 ? 16.292 -23.067 25.071 1.00 93.12 328 ASP A CA 1
ATOM 2452 C C . ASP A 1 328 ? 15.754 -21.823 24.342 1.00 93.12 328 ASP A C 1
ATOM 2454 O O . ASP A 1 328 ? 16.136 -20.719 24.721 1.00 93.12 328 ASP A O 1
ATOM 2458 N N . LEU A 1 329 ? 14.884 -21.992 23.330 1.00 92.50 329 LEU A N 1
ATOM 2459 C CA . LEU A 1 329 ? 14.265 -20.914 22.537 1.00 92.50 329 LEU A CA 1
ATOM 2460 C C . LEU A 1 329 ? 15.279 -19.837 22.094 1.00 92.50 329 LEU A C 1
ATOM 2462 O O . LEU A 1 329 ? 15.073 -18.636 22.263 1.00 92.50 329 LEU A O 1
ATOM 2466 N N . GLY A 1 330 ? 16.425 -20.278 21.564 1.00 94.44 330 GLY A N 1
ATOM 2467 C CA . GLY A 1 330 ? 17.517 -19.390 21.160 1.00 94.44 330 GLY A CA 1
ATOM 2468 C C . GLY A 1 330 ? 17.107 -18.383 20.076 1.00 94.44 330 GLY A C 1
ATOM 2469 O O . GLY A 1 330 ? 16.571 -18.779 19.041 1.00 94.44 330 GLY A O 1
ATOM 2470 N N . GLN A 1 331 ? 17.405 -17.100 20.315 1.00 96.94 331 GLN A N 1
ATOM 2471 C CA . GLN A 1 331 ? 17.061 -15.978 19.430 1.00 96.94 331 GLN A CA 1
ATOM 2472 C C . GLN A 1 331 ? 17.782 -16.016 18.066 1.00 96.94 331 GLN A C 1
ATOM 2474 O O . GLN A 1 331 ? 18.923 -16.492 17.969 1.00 96.94 331 GLN A O 1
ATOM 2479 N N . LEU A 1 332 ? 17.123 -15.475 17.036 1.00 95.94 332 LEU A N 1
ATOM 2480 C CA . LEU A 1 332 ? 17.483 -15.577 15.618 1.00 95.94 332 LEU A CA 1
ATOM 2481 C C . LEU A 1 332 ? 17.529 -14.221 14.901 1.00 95.94 332 LEU A C 1
ATOM 2483 O O . LEU A 1 332 ? 16.699 -13.350 15.134 1.00 95.94 332 LEU A O 1
ATOM 2487 N N . ASP A 1 333 ? 18.444 -14.108 13.939 1.00 96.44 333 ASP A N 1
ATOM 2488 C CA . ASP A 1 333 ? 18.502 -13.000 12.980 1.00 96.44 333 ASP A CA 1
ATOM 2489 C C . ASP A 1 333 ? 17.920 -13.456 11.631 1.00 96.44 333 ASP A C 1
ATOM 2491 O O . ASP A 1 333 ? 18.642 -13.976 10.776 1.00 96.44 333 ASP A O 1
ATOM 2495 N N . ILE A 1 334 ? 16.610 -13.291 11.429 1.00 98.12 334 ILE A N 1
ATOM 2496 C CA . ILE A 1 334 ? 15.930 -13.604 10.160 1.00 98.12 334 ILE A CA 1
ATOM 2497 C C . ILE A 1 334 ? 15.346 -12.323 9.571 1.00 98.12 334 ILE A C 1
ATOM 2499 O O . ILE A 1 334 ? 14.654 -11.567 10.247 1.00 98.12 334 ILE A O 1
ATOM 2503 N N . TYR A 1 335 ? 15.627 -12.076 8.293 1.00 98.31 335 TYR A N 1
ATOM 2504 C CA . TYR A 1 335 ? 15.338 -10.797 7.652 1.00 98.31 335 TYR A CA 1
ATOM 2505 C C . TYR A 1 335 ? 14.209 -10.950 6.632 1.00 98.31 335 TYR A C 1
ATOM 2507 O O . TYR A 1 335 ? 14.387 -11.566 5.581 1.00 98.31 335 TYR A O 1
ATOM 2515 N N . THR A 1 336 ? 13.061 -10.339 6.923 1.00 98.56 336 THR A N 1
ATOM 2516 C CA . THR A 1 336 ? 11.947 -10.157 5.978 1.00 98.56 336 THR A CA 1
ATOM 2517 C C . THR A 1 336 ? 11.700 -8.674 5.789 1.00 98.56 336 THR A C 1
ATOM 2519 O O . THR A 1 336 ? 11.644 -7.945 6.775 1.00 98.56 336 THR A O 1
ATOM 2522 N N . GLY A 1 337 ? 11.549 -8.210 4.550 1.00 98.44 337 GLY A N 1
ATOM 2523 C CA . GLY A 1 337 ? 11.444 -6.778 4.274 1.00 98.44 337 GLY A CA 1
ATOM 2524 C C . GLY A 1 337 ? 10.215 -6.154 4.928 1.00 98.44 337 GLY A C 1
ATOM 2525 O O . GLY A 1 337 ? 10.328 -5.180 5.670 1.00 98.44 337 GLY A O 1
ATOM 2526 N N . ARG A 1 338 ? 9.039 -6.718 4.645 1.00 98.75 338 ARG A N 1
ATOM 2527 C CA . ARG A 1 338 ? 7.732 -6.094 4.889 1.00 98.75 338 ARG A CA 1
ATOM 2528 C C . ARG A 1 338 ? 6.762 -7.107 5.498 1.00 98.75 338 ARG A C 1
ATOM 2530 O O . ARG A 1 338 ? 6.745 -8.267 5.084 1.00 98.75 338 ARG A O 1
ATOM 2537 N N . GLY A 1 339 ? 5.957 -6.676 6.464 1.00 98.88 339 GLY A N 1
ATOM 2538 C CA . GLY A 1 339 ? 4.903 -7.496 7.058 1.00 98.88 339 GLY A CA 1
ATOM 2539 C C . GLY A 1 339 ? 3.680 -7.586 6.148 1.00 98.88 339 GLY A C 1
ATOM 2540 O O . GLY A 1 339 ? 3.664 -8.343 5.173 1.00 98.88 339 GLY A O 1
ATOM 2541 N N . VAL A 1 340 ? 2.658 -6.799 6.470 1.00 98.94 340 VAL A N 1
ATOM 2542 C CA . VAL A 1 340 ? 1.399 -6.697 5.729 1.00 98.94 340 VAL A CA 1
ATOM 2543 C C . VAL A 1 340 ? 1.357 -5.379 4.948 1.00 98.94 340 VAL A C 1
ATOM 2545 O O . VAL A 1 340 ? 1.299 -4.304 5.544 1.00 98.94 340 VAL A O 1
ATOM 2548 N N . LEU A 1 341 ? 1.351 -5.462 3.618 1.00 98.88 341 LEU A N 1
ATOM 2549 C CA . LEU A 1 341 ? 1.123 -4.337 2.706 1.00 98.88 341 LEU A CA 1
ATOM 2550 C C . LEU A 1 341 ? -0.326 -4.357 2.201 1.00 98.88 341 LEU A C 1
ATOM 2552 O O . LEU A 1 341 ? -0.825 -5.392 1.752 1.00 98.88 341 LEU A O 1
ATOM 2556 N N . VAL A 1 342 ? -1.002 -3.212 2.276 1.00 98.88 342 VAL A N 1
ATOM 2557 C CA . VAL A 1 342 ? -2.423 -3.050 1.961 1.00 98.88 342 VAL A CA 1
ATOM 2558 C C . VAL A 1 342 ? -2.630 -1.905 0.972 1.00 98.88 342 VAL A C 1
ATOM 2560 O O . VAL A 1 342 ? -2.511 -0.739 1.334 1.00 98.88 342 VAL A O 1
ATOM 2563 N N . GLU A 1 343 ? -3.038 -2.256 -0.244 1.00 98.19 343 GLU A N 1
ATOM 2564 C CA . GLU A 1 343 ? -3.560 -1.356 -1.291 1.00 98.19 343 GLU A CA 1
ATOM 2565 C C . GLU A 1 343 ? -5.053 -1.653 -1.583 1.00 98.19 343 GLU A C 1
ATOM 2567 O O . GLU A 1 343 ? -5.625 -1.264 -2.605 1.00 98.19 343 GLU A O 1
ATOM 2572 N N . SER A 1 344 ? -5.691 -2.407 -0.681 1.00 97.75 344 SER A N 1
ATOM 2573 C CA . SER A 1 344 ? -7.080 -2.863 -0.779 1.00 97.75 344 SER A CA 1
ATOM 2574 C C . SER A 1 344 ? -8.087 -1.704 -0.804 1.00 97.75 344 SER A C 1
ATOM 2576 O O . SER A 1 344 ? -7.853 -0.630 -0.241 1.00 97.75 344 SER A O 1
ATOM 2578 N N . ARG A 1 345 ? -9.249 -1.947 -1.425 1.00 94.56 345 ARG A N 1
ATOM 2579 C CA . ARG A 1 345 ? -10.408 -1.030 -1.409 1.00 94.56 345 ARG A CA 1
ATOM 2580 C C . ARG A 1 345 ? -11.464 -1.390 -0.356 1.00 94.56 345 ARG A C 1
ATOM 2582 O O . ARG A 1 345 ? -12.401 -0.611 -0.169 1.00 94.56 345 ARG A O 1
ATOM 2589 N N . LEU A 1 346 ? -11.324 -2.551 0.290 1.00 97.94 346 LEU A N 1
ATOM 2590 C CA . LEU A 1 346 ? -12.086 -2.976 1.467 1.00 97.94 346 LEU A CA 1
ATOM 2591 C C . LEU A 1 346 ? -11.346 -4.114 2.185 1.00 97.94 346 LEU A C 1
ATOM 2593 O O . LEU A 1 346 ? -11.135 -5.181 1.604 1.00 97.94 346 LEU A O 1
ATOM 2597 N N . ALA A 1 347 ? -10.969 -3.938 3.451 1.00 98.50 347 ALA A N 1
ATOM 2598 C CA . ALA A 1 347 ? -10.407 -5.038 4.237 1.00 98.50 347 ALA A CA 1
ATOM 2599 C C . ALA A 1 347 ? -10.850 -5.031 5.702 1.00 98.50 347 ALA A C 1
ATOM 2601 O O . ALA A 1 347 ? -11.028 -3.976 6.311 1.00 98.50 347 ALA A O 1
ATOM 2602 N N . TYR A 1 348 ? -10.961 -6.232 6.268 1.00 98.62 348 TYR A N 1
ATOM 2603 C CA . TYR A 1 348 ? -11.241 -6.476 7.679 1.00 98.62 348 TYR A CA 1
ATOM 2604 C C . TYR A 1 348 ? -10.098 -7.294 8.285 1.00 98.62 348 TYR A C 1
ATOM 2606 O O . TYR A 1 348 ? -9.808 -8.385 7.799 1.00 98.62 348 TYR A O 1
ATOM 2614 N N . PHE A 1 349 ? -9.485 -6.794 9.355 1.00 98.81 349 PHE A N 1
ATOM 2615 C CA . PHE A 1 349 ? -8.414 -7.453 10.106 1.00 98.81 349 PHE A CA 1
ATOM 2616 C C . PHE A 1 349 ? -8.876 -7.700 11.548 1.00 98.81 349 PHE A C 1
ATOM 2618 O O . PHE A 1 349 ? -8.701 -6.852 12.425 1.00 98.81 349 PHE A O 1
ATOM 2625 N N . TRP A 1 350 ? -9.503 -8.850 11.797 1.00 98.38 350 TRP A N 1
ATOM 2626 C CA . TRP A 1 350 ? -10.053 -9.224 13.102 1.00 98.38 350 TRP A CA 1
ATOM 2627 C C . TRP A 1 350 ? -9.061 -10.076 13.905 1.00 98.38 350 TRP A C 1
ATOM 2629 O O . TRP A 1 350 ? -8.875 -11.264 13.639 1.00 98.38 350 TRP A O 1
ATOM 2639 N N . GLY A 1 351 ? -8.436 -9.462 14.912 1.00 98.19 351 GLY A N 1
ATOM 2640 C CA . GLY A 1 351 ? -7.450 -10.107 15.783 1.00 98.19 351 GLY A CA 1
ATOM 2641 C C . GLY A 1 351 ? -6.220 -10.594 15.017 1.00 98.19 351 GLY A C 1
ATOM 2642 O O . GLY A 1 351 ? -5.969 -11.798 14.979 1.00 98.19 351 GLY A O 1
ATOM 2643 N N . THR A 1 352 ? -5.482 -9.679 14.382 1.00 98.88 352 THR A N 1
ATOM 2644 C CA . THR A 1 352 ? -4.312 -10.025 13.556 1.00 98.88 352 THR A CA 1
ATOM 2645 C C . THR A 1 352 ? -3.013 -9.443 14.102 1.00 98.88 352 THR A C 1
ATOM 2647 O O . THR A 1 352 ? -2.971 -8.318 14.602 1.00 98.88 352 THR A O 1
ATOM 2650 N N . ALA A 1 353 ? -1.919 -10.186 13.963 1.00 98.88 353 ALA A N 1
ATOM 2651 C CA . ALA A 1 353 ? -0.588 -9.758 14.388 1.00 98.88 353 ALA A CA 1
ATOM 2652 C C . ALA A 1 353 ? 0.391 -9.767 13.207 1.00 98.88 353 ALA A C 1
ATOM 2654 O O . ALA A 1 353 ? 0.341 -10.685 12.389 1.00 98.88 353 ALA A O 1
ATOM 2655 N N . SER A 1 354 ? 1.273 -8.768 13.127 1.00 98.94 354 SER A N 1
ATOM 2656 C CA . SER A 1 354 ? 2.411 -8.766 12.199 1.00 98.94 354 SER A CA 1
ATOM 2657 C C . SER A 1 354 ? 3.666 -8.311 12.929 1.00 98.94 354 SER A C 1
ATOM 2659 O O . SER A 1 354 ? 3.632 -7.282 13.598 1.00 98.94 354 SER A O 1
ATOM 2661 N N . GLU A 1 355 ? 4.757 -9.068 12.836 1.00 98.94 355 GLU A N 1
ATOM 2662 C CA . GLU A 1 355 ? 5.908 -8.890 13.729 1.00 98.94 355 GLU A CA 1
ATOM 2663 C C . GLU A 1 355 ? 7.261 -9.138 13.052 1.00 98.94 355 GLU A C 1
ATOM 2665 O O . GLU A 1 355 ? 7.415 -10.024 12.206 1.00 98.94 355 GLU A O 1
ATOM 2670 N N . HIS A 1 356 ? 8.251 -8.366 13.501 1.00 98.81 356 HIS A N 1
ATOM 2671 C CA . HIS A 1 356 ? 9.682 -8.480 13.219 1.00 98.81 356 HIS A CA 1
ATOM 2672 C C . HIS A 1 356 ? 10.100 -8.369 11.732 1.00 98.81 356 HIS A C 1
ATOM 2674 O O . HIS A 1 356 ? 11.211 -8.751 11.361 1.00 98.81 356 HIS A O 1
ATOM 2680 N N . ALA A 1 357 ? 9.270 -7.780 10.865 1.00 98.81 357 ALA A N 1
ATOM 2681 C CA . ALA A 1 357 ? 9.706 -7.316 9.543 1.00 98.81 357 ALA A CA 1
ATOM 2682 C C . ALA A 1 357 ? 10.600 -6.060 9.644 1.00 98.81 357 ALA A C 1
ATOM 2684 O O . ALA A 1 357 ? 10.503 -5.294 10.600 1.00 98.81 357 ALA A O 1
ATOM 2685 N N . VAL A 1 358 ? 11.478 -5.831 8.663 1.00 98.69 358 VAL A N 1
ATOM 2686 C CA . VAL A 1 358 ? 12.553 -4.820 8.737 1.00 98.69 358 VAL A CA 1
ATOM 2687 C C . VAL A 1 358 ? 12.055 -3.386 8.500 1.00 98.69 358 VAL A C 1
ATOM 2689 O O . VAL A 1 358 ? 12.496 -2.480 9.205 1.00 98.69 358 VAL A O 1
ATOM 2692 N N . LEU A 1 359 ? 11.164 -3.157 7.528 1.00 98.69 359 LEU A N 1
ATOM 2693 C CA . LEU A 1 359 ? 10.686 -1.815 7.155 1.00 98.69 359 LEU A CA 1
ATOM 2694 C C . LEU A 1 359 ? 9.416 -1.423 7.926 1.00 98.69 359 LEU A C 1
ATOM 2696 O O . LEU A 1 359 ? 9.347 -0.342 8.510 1.00 98.69 359 LEU A O 1
ATOM 2700 N N . TYR A 1 360 ? 8.407 -2.295 7.925 1.00 98.88 360 TYR A N 1
ATOM 2701 C CA . TYR A 1 360 ? 7.130 -2.069 8.601 1.00 98.88 360 TYR A CA 1
ATOM 2702 C C . TYR A 1 360 ? 6.392 -3.375 8.890 1.00 98.88 360 TYR A C 1
ATOM 2704 O O . TYR A 1 360 ? 6.509 -4.343 8.133 1.00 98.88 360 TYR A O 1
ATOM 2712 N N . GLN A 1 361 ? 5.573 -3.366 9.941 1.00 98.94 361 GLN A N 1
ATOM 2713 C CA . GLN A 1 361 ? 4.679 -4.472 10.278 1.00 98.94 361 GLN A CA 1
ATOM 2714 C C . GLN A 1 361 ? 3.341 -4.362 9.533 1.00 98.94 361 GLN A C 1
ATOM 2716 O O . GLN A 1 361 ? 2.945 -5.313 8.866 1.00 98.94 361 GLN A O 1
ATOM 2721 N N . TYR A 1 362 ? 2.700 -3.190 9.538 1.00 98.94 362 TYR A N 1
ATOM 2722 C CA . TYR A 1 362 ? 1.573 -2.871 8.650 1.00 98.94 362 TYR A CA 1
ATOM 2723 C C . TYR A 1 362 ? 1.855 -1.599 7.838 1.00 98.94 362 TYR A C 1
ATOM 2725 O O . TYR A 1 362 ? 2.293 -0.591 8.391 1.00 98.94 362 TYR A O 1
ATOM 2733 N N . GLN A 1 363 ? 1.544 -1.611 6.543 1.00 98.88 363 GLN A N 1
ATOM 2734 C CA . GLN A 1 363 ? 1.512 -0.416 5.697 1.00 98.88 363 GLN A CA 1
ATOM 2735 C C . GLN A 1 363 ? 0.233 -0.389 4.868 1.00 98.88 363 GLN A C 1
ATOM 2737 O O . GLN A 1 363 ? -0.049 -1.317 4.112 1.00 98.88 363 GLN A O 1
ATOM 2742 N N . LEU A 1 364 ? -0.515 0.700 4.992 1.00 98.81 364 LEU A N 1
ATOM 2743 C CA . LEU A 1 364 ? -1.622 1.056 4.119 1.00 98.81 364 LEU A CA 1
ATOM 2744 C C . LEU A 1 364 ? -1.100 2.115 3.141 1.00 98.81 364 LEU A C 1
ATOM 2746 O O . LEU A 1 364 ? -0.588 3.150 3.572 1.00 98.81 364 LEU A O 1
ATOM 2750 N N . SER A 1 365 ? -1.191 1.835 1.843 1.00 97.12 365 SER A N 1
ATOM 2751 C CA . SER A 1 365 ? -0.760 2.722 0.757 1.00 97.12 365 SER A CA 1
ATOM 2752 C C . SER A 1 365 ? -1.897 2.841 -0.249 1.00 97.12 365 SER A C 1
ATOM 2754 O O . SER A 1 365 ? -2.365 1.828 -0.764 1.00 97.12 365 SER A O 1
ATOM 2756 N N . ASN A 1 366 ? -2.376 4.063 -0.504 1.00 96.19 366 ASN A N 1
ATOM 2757 C CA . ASN A 1 366 ? -3.508 4.326 -1.407 1.00 96.19 366 ASN A CA 1
ATOM 2758 C C . ASN A 1 366 ? -4.793 3.532 -1.056 1.00 96.19 366 ASN A C 1
ATOM 2760 O O . ASN A 1 366 ? -5.670 3.319 -1.903 1.00 96.19 366 ASN A O 1
ATOM 2764 N N . ALA A 1 367 ? -4.903 3.072 0.195 1.00 98.06 367 ALA A N 1
ATOM 2765 C CA . ALA A 1 367 ? -5.925 2.139 0.648 1.00 98.06 367 ALA A CA 1
ATOM 2766 C C . ALA A 1 367 ? -7.249 2.849 0.962 1.00 98.06 367 ALA A C 1
ATOM 2768 O O . ALA A 1 367 ? -7.280 4.027 1.327 1.00 98.06 367 ALA A O 1
ATOM 2769 N N . ALA A 1 368 ? -8.355 2.116 0.857 1.00 96.75 368 ALA A N 1
ATOM 2770 C CA . ALA A 1 368 ? -9.679 2.610 1.224 1.00 96.75 368 ALA A CA 1
ATOM 2771 C C . ALA A 1 368 ? -10.451 1.571 2.043 1.00 96.75 368 ALA A C 1
ATOM 2773 O O . ALA A 1 368 ? -10.323 0.372 1.797 1.00 96.75 368 ALA A O 1
ATOM 2774 N N . ASN A 1 369 ? -11.284 2.035 2.977 1.00 97.12 369 ASN A N 1
ATOM 2775 C CA . ASN A 1 369 ? -12.180 1.206 3.794 1.00 97.12 369 ASN A CA 1
ATOM 2776 C C . ASN A 1 369 ? -11.439 0.048 4.493 1.00 97.12 369 ASN A C 1
ATOM 2778 O O . ASN A 1 369 ? -11.724 -1.131 4.263 1.00 97.12 369 ASN A O 1
ATOM 2782 N N . ILE A 1 370 ? -10.484 0.374 5.367 1.00 98.38 370 ILE A N 1
ATOM 2783 C CA . ILE A 1 370 ? -9.735 -0.626 6.142 1.00 98.38 370 ILE A CA 1
ATOM 2784 C C . ILE A 1 370 ? -10.191 -0.611 7.607 1.00 98.38 370 ILE A C 1
ATOM 2786 O O . ILE A 1 370 ? -10.019 0.387 8.305 1.00 98.38 370 ILE A O 1
ATOM 2790 N N . LEU A 1 371 ? -10.758 -1.724 8.080 1.00 98.19 371 LEU A N 1
ATOM 2791 C CA . LEU A 1 371 ? -11.163 -1.934 9.472 1.00 98.19 371 LEU A CA 1
ATOM 2792 C C . LEU A 1 371 ? -10.212 -2.924 10.153 1.00 98.19 371 LEU A C 1
ATOM 2794 O O . LEU A 1 371 ? -10.016 -4.037 9.670 1.00 98.19 371 LEU A O 1
ATOM 2798 N N . MET A 1 372 ? -9.648 -2.544 11.296 1.00 98.56 372 MET A N 1
ATOM 2799 C CA . MET A 1 372 ? -8.660 -3.339 12.035 1.00 98.56 372 MET A CA 1
ATOM 2800 C C . MET A 1 372 ? -9.073 -3.434 13.509 1.00 98.56 372 MET A C 1
ATOM 2802 O O . MET A 1 372 ? -9.397 -2.412 14.106 1.00 98.56 372 MET A O 1
ATOM 2806 N N . GLY A 1 373 ? -9.091 -4.622 14.122 1.00 95.88 373 GLY A N 1
ATOM 2807 C CA . GLY A 1 373 ? -9.667 -4.791 15.464 1.00 95.88 373 GLY A CA 1
ATOM 2808 C C . GLY A 1 373 ? -9.393 -6.145 16.136 1.00 95.88 373 GLY A C 1
ATOM 2809 O O . GLY A 1 373 ? -10.002 -7.148 15.792 1.00 95.88 373 GLY A O 1
ATOM 2810 N N . MET A 1 374 ? -8.531 -6.257 17.145 1.00 97.38 374 MET A N 1
ATOM 2811 C CA . MET A 1 374 ? -7.376 -5.388 17.378 1.00 97.38 374 MET A CA 1
ATOM 2812 C C . MET A 1 374 ? -6.188 -5.856 16.530 1.00 97.38 374 MET A C 1
ATOM 2814 O O . MET A 1 374 ? -6.144 -7.020 16.122 1.00 97.38 374 MET A O 1
ATOM 2818 N N . ILE A 1 375 ? -5.214 -4.972 16.324 1.00 98.75 375 ILE A N 1
ATOM 2819 C CA . ILE A 1 375 ? -3.907 -5.335 15.756 1.00 98.75 375 ILE A CA 1
ATOM 2820 C C . ILE A 1 375 ? -2.819 -5.403 16.825 1.00 98.75 375 ILE A C 1
ATOM 2822 O O . ILE A 1 375 ? -2.897 -4.728 17.855 1.00 98.75 375 ILE A O 1
ATOM 2826 N N . GLN A 1 376 ? -1.800 -6.217 16.570 1.00 98.75 376 GLN A N 1
ATOM 2827 C CA . GLN A 1 376 ? -0.624 -6.374 17.425 1.00 98.75 376 GLN A CA 1
ATOM 2828 C C . GLN A 1 376 ? 0.651 -6.355 16.565 1.00 98.75 376 GLN A C 1
ATOM 2830 O O . GLN A 1 376 ? 0.635 -6.887 15.449 1.00 98.75 376 GLN A O 1
ATOM 2835 N N . THR A 1 377 ? 1.719 -5.714 17.045 1.00 98.94 377 THR A N 1
ATOM 2836 C CA . THR A 1 377 ? 3.010 -5.631 16.344 1.00 98.94 377 THR A CA 1
ATOM 2837 C C . THR A 1 377 ? 4.214 -5.551 17.278 1.00 98.94 377 THR A C 1
ATOM 2839 O O . THR A 1 377 ? 4.229 -4.723 18.192 1.00 98.94 377 THR A O 1
ATOM 2842 N N . GLU A 1 378 ? 5.294 -6.234 16.908 1.00 98.88 378 GLU A N 1
ATOM 2843 C CA . GLU A 1 378 ? 6.622 -6.074 17.505 1.00 98.88 378 GLU A CA 1
ATOM 2844 C C . GLU A 1 378 ? 7.679 -5.723 16.449 1.00 98.88 378 GLU A C 1
ATOM 2846 O O . GLU A 1 378 ? 7.690 -6.286 15.352 1.00 98.88 378 GLU A O 1
ATOM 2851 N N . SER A 1 379 ? 8.595 -4.812 16.785 1.00 98.62 379 SER A N 1
ATOM 2852 C CA . SER A 1 379 ? 9.789 -4.525 15.972 1.00 98.62 379 SER A CA 1
ATOM 2853 C C . SER A 1 379 ? 10.830 -5.660 16.075 1.00 98.62 379 SER A C 1
ATOM 2855 O O . SER A 1 379 ? 10.862 -6.377 17.082 1.00 98.62 379 SER A O 1
ATOM 2857 N N . PRO A 1 380 ? 11.699 -5.876 15.067 1.00 98.25 380 PRO A N 1
ATOM 2858 C CA . PRO A 1 380 ? 12.694 -6.947 15.102 1.00 98.25 380 PRO A CA 1
ATOM 2859 C C . PRO A 1 380 ? 13.803 -6.660 16.116 1.00 98.25 380 PRO A C 1
ATOM 2861 O O . PRO A 1 380 ? 14.411 -5.591 16.122 1.00 98.25 380 PRO A O 1
ATOM 2864 N N . TYR A 1 381 ? 14.112 -7.649 16.953 1.00 98.44 381 TYR A N 1
ATOM 2865 C CA . TYR A 1 381 ? 14.935 -7.458 18.153 1.00 98.44 381 TYR A CA 1
ATOM 2866 C C . TYR A 1 381 ? 16.401 -7.075 17.873 1.00 98.44 381 TYR A C 1
ATOM 2868 O O . TYR A 1 381 ? 17.069 -6.517 18.746 1.00 98.44 381 TYR A O 1
ATOM 2876 N N . PHE A 1 382 ? 16.896 -7.334 16.657 1.00 96.94 382 PHE A N 1
ATOM 2877 C CA . PHE A 1 382 ? 18.228 -6.926 16.205 1.00 96.94 382 PHE A CA 1
ATOM 2878 C C . PHE A 1 382 ? 18.340 -5.429 15.869 1.00 96.94 382 PHE A C 1
ATOM 2880 O O . PHE A 1 382 ? 19.444 -4.884 15.898 1.00 96.94 382 PHE A O 1
ATOM 2887 N N . GLN A 1 383 ? 17.243 -4.726 15.560 1.00 97.44 383 GLN A N 1
ATOM 2888 C CA . GLN A 1 383 ? 17.319 -3.309 15.181 1.00 97.44 383 GLN A CA 1
ATOM 2889 C C . GLN A 1 383 ? 17.805 -2.434 16.355 1.00 97.44 383 GLN A C 1
ATOM 2891 O O . GLN A 1 383 ? 17.445 -2.695 17.504 1.00 97.44 383 GLN A O 1
ATOM 2896 N N . PRO A 1 384 ? 18.642 -1.406 16.101 1.00 94.88 384 PRO A N 1
ATOM 2897 C CA . PRO A 1 384 ? 19.061 -0.879 14.795 1.00 94.88 384 PRO A CA 1
ATOM 2898 C C . PRO A 1 384 ? 20.387 -1.474 14.262 1.00 94.88 384 PRO A C 1
ATOM 2900 O O . PRO A 1 384 ? 21.189 -0.774 13.647 1.00 94.88 384 PRO A O 1
ATOM 2903 N N . THR A 1 385 ? 20.679 -2.760 14.491 1.00 93.56 385 THR A N 1
ATOM 2904 C CA . THR A 1 385 ? 21.850 -3.463 13.924 1.00 93.56 385 THR A CA 1
ATOM 2905 C C . THR A 1 385 ? 21.432 -4.718 13.133 1.00 93.56 385 THR A C 1
ATOM 2907 O O . THR A 1 385 ? 21.390 -5.811 13.691 1.00 93.56 385 THR A O 1
ATOM 2910 N N . PRO A 1 386 ? 21.169 -4.612 11.815 1.00 94.50 386 PRO A N 1
ATOM 2911 C CA . PRO A 1 386 ? 21.192 -3.399 10.996 1.00 94.50 386 PRO A CA 1
ATOM 2912 C C . PRO A 1 386 ? 19.989 -2.479 11.229 1.00 94.50 386 PRO A C 1
ATOM 2914 O O . PRO A 1 386 ? 18.960 -2.901 11.750 1.00 94.50 386 PRO A O 1
ATOM 2917 N N . ALA A 1 387 ? 20.132 -1.224 10.808 1.00 95.62 387 ALA A N 1
ATOM 2918 C CA . ALA A 1 387 ? 19.056 -0.244 10.750 1.00 95.62 387 ALA A CA 1
ATOM 2919 C C . ALA A 1 387 ? 18.196 -0.446 9.490 1.00 95.62 387 ALA A C 1
ATOM 2921 O O . ALA A 1 387 ? 18.703 -0.872 8.448 1.00 95.62 387 ALA A O 1
ATOM 2922 N N . ALA A 1 388 ? 16.907 -0.113 9.570 1.00 96.88 388 ALA A N 1
ATOM 2923 C CA . ALA A 1 388 ? 16.019 -0.124 8.410 1.00 96.88 388 ALA A CA 1
ATOM 2924 C C . ALA A 1 388 ? 16.488 0.895 7.341 1.00 96.88 388 ALA A C 1
ATOM 2926 O O . ALA A 1 388 ? 17.029 1.939 7.709 1.00 96.88 388 ALA A O 1
ATOM 2927 N N . PRO A 1 389 ? 16.305 0.625 6.030 1.00 95.69 389 PRO A N 1
ATOM 2928 C CA . PRO A 1 389 ? 15.660 -0.552 5.429 1.00 95.69 389 PRO A CA 1
ATOM 2929 C C . PRO A 1 389 ? 16.584 -1.780 5.255 1.00 95.69 389 PRO A C 1
ATOM 2931 O O . PRO A 1 389 ? 16.120 -2.846 4.848 1.00 95.69 389 PRO A O 1
ATOM 2934 N N . TYR A 1 390 ? 17.884 -1.671 5.554 1.00 95.25 390 TYR A N 1
ATOM 2935 C CA . TYR A 1 390 ? 18.873 -2.731 5.307 1.00 95.25 390 TYR A CA 1
ATOM 2936 C C . TYR A 1 390 ? 18.570 -4.006 6.139 1.00 95.25 390 TYR A C 1
ATOM 2938 O O . TYR A 1 390 ? 18.225 -3.894 7.316 1.00 95.25 390 TYR A O 1
ATOM 2946 N N . PRO A 1 391 ? 18.695 -5.235 5.587 1.00 95.75 391 PRO A N 1
ATOM 2947 C CA . PRO A 1 391 ? 19.365 -5.610 4.336 1.00 95.75 391 PRO A CA 1
ATOM 2948 C C . PRO A 1 391 ? 18.522 -5.484 3.060 1.00 95.75 391 PRO A C 1
ATOM 2950 O O . PRO A 1 391 ? 18.955 -5.975 2.016 1.00 95.75 391 PRO A O 1
ATOM 2953 N N . PHE A 1 392 ? 17.335 -4.877 3.113 1.00 95.69 392 PHE A N 1
ATOM 2954 C CA . PHE A 1 392 ? 16.484 -4.659 1.943 1.00 95.69 392 PHE A CA 1
ATOM 2955 C C . PHE A 1 392 ? 16.700 -3.284 1.309 1.00 95.69 392 PHE A C 1
ATOM 2957 O O . PHE A 1 392 ? 17.218 -2.361 1.941 1.00 95.69 392 PHE A O 1
ATOM 2964 N N . LYS A 1 393 ? 16.276 -3.145 0.051 1.00 91.06 393 LYS A N 1
ATOM 2965 C CA . LYS A 1 393 ? 16.073 -1.833 -0.579 1.00 91.06 393 LYS A CA 1
ATOM 2966 C C . LYS A 1 393 ? 14.630 -1.360 -0.372 1.00 91.06 393 LYS A C 1
ATOM 2968 O O . LYS A 1 393 ? 13.702 -2.175 -0.383 1.00 91.06 393 LYS A O 1
ATOM 2973 N N . ALA A 1 394 ? 14.462 -0.048 -0.219 1.00 90.12 394 ALA A N 1
ATOM 2974 C CA . ALA A 1 394 ? 13.189 0.643 -0.433 1.00 90.12 394 ALA A CA 1
ATOM 2975 C C . ALA A 1 394 ? 12.924 0.824 -1.947 1.00 90.12 394 ALA A C 1
ATOM 2977 O O . ALA A 1 394 ? 13.745 0.404 -2.767 1.00 90.12 394 ALA A O 1
ATOM 2978 N N . GLY A 1 395 ? 11.779 1.407 -2.316 1.00 84.38 395 GLY A N 1
ATOM 2979 C CA . GLY A 1 395 ? 11.414 1.672 -3.716 1.00 84.38 395 GLY A CA 1
ATOM 2980 C C . GLY A 1 395 ? 11.072 0.427 -4.546 1.00 84.38 395 GLY A C 1
ATOM 2981 O O . GLY A 1 395 ? 11.046 0.495 -5.772 1.00 84.38 395 GLY A O 1
ATOM 2982 N N . ILE A 1 396 ? 10.841 -0.725 -3.900 1.00 89.25 396 ILE A N 1
ATOM 2983 C CA . ILE A 1 396 ? 10.465 -1.984 -4.573 1.00 89.25 396 ILE A CA 1
ATOM 2984 C C . ILE A 1 396 ? 8.947 -2.198 -4.499 1.00 89.25 396 ILE A C 1
ATOM 2986 O O . ILE A 1 396 ? 8.362 -2.764 -5.422 1.00 89.25 396 ILE A O 1
ATOM 2990 N N . PHE A 1 397 ? 8.310 -1.722 -3.426 1.00 93.25 397 PHE A N 1
ATOM 2991 C CA . PHE A 1 397 ? 6.865 -1.764 -3.214 1.00 93.25 397 PHE A CA 1
ATOM 2992 C C . PHE A 1 397 ? 6.305 -0.345 -2.957 1.00 93.25 397 PHE A C 1
ATOM 2994 O O . PHE A 1 397 ? 7.036 0.515 -2.455 1.00 93.25 397 PHE A O 1
ATOM 3001 N N . PRO A 1 398 ? 5.022 -0.079 -3.284 1.00 89.75 398 PRO A N 1
ATOM 3002 C CA . PRO A 1 398 ? 4.424 1.254 -3.181 1.00 89.75 398 PRO A CA 1
ATOM 3003 C C . PRO A 1 398 ? 4.566 1.905 -1.798 1.00 89.75 398 PRO A C 1
ATOM 3005 O O . PRO A 1 398 ? 4.231 1.308 -0.770 1.00 89.75 398 PRO A O 1
ATOM 3008 N N . ASN A 1 399 ? 5.049 3.152 -1.791 1.00 92.12 399 ASN A N 1
ATOM 3009 C CA . ASN A 1 399 ? 5.329 3.975 -0.608 1.00 92.12 399 ASN A CA 1
ATOM 3010 C C . ASN A 1 399 ? 6.265 3.323 0.435 1.00 92.12 399 ASN A C 1
ATOM 3012 O O . ASN A 1 399 ? 6.101 3.567 1.629 1.00 92.12 399 ASN A O 1
ATOM 3016 N N . ASP A 1 400 ? 7.231 2.483 0.048 1.00 94.56 400 ASP A N 1
ATOM 3017 C CA . ASP A 1 400 ? 8.255 1.949 0.969 1.00 94.56 400 ASP A CA 1
ATOM 3018 C C . ASP A 1 400 ? 8.973 3.057 1.785 1.00 94.56 400 ASP A C 1
ATOM 3020 O O . ASP A 1 400 ? 9.453 4.027 1.200 1.00 94.56 400 ASP A O 1
ATOM 3024 N N . PRO A 1 401 ? 9.131 2.925 3.119 1.00 94.56 401 PRO A N 1
ATOM 3025 C CA . PRO A 1 401 ? 9.885 3.895 3.912 1.00 94.56 401 PRO A CA 1
ATOM 3026 C C . PRO A 1 401 ? 11.394 3.799 3.630 1.00 94.56 401 PRO A C 1
ATOM 3028 O O . PRO A 1 401 ? 12.007 2.747 3.825 1.00 94.56 401 PRO A O 1
ATOM 3031 N N . THR A 1 402 ? 12.007 4.914 3.217 1.00 90.62 402 THR A N 1
ATOM 3032 C CA . THR A 1 402 ? 13.454 5.002 2.933 1.00 90.62 402 THR A CA 1
ATOM 3033 C C . THR A 1 402 ? 14.313 5.176 4.190 1.00 90.62 402 THR A C 1
ATOM 3035 O O . THR A 1 402 ? 15.480 4.796 4.181 1.00 90.62 402 THR A O 1
ATOM 3038 N N . PHE A 1 403 ? 13.740 5.729 5.269 1.00 92.75 403 PHE A N 1
ATOM 3039 C CA . PHE A 1 403 ? 14.424 6.142 6.510 1.00 92.75 403 PHE A CA 1
ATOM 3040 C C . PHE A 1 403 ? 15.547 7.186 6.320 1.00 92.75 403 PHE A C 1
ATOM 3042 O O . PHE A 1 403 ? 16.331 7.438 7.237 1.00 92.75 403 PHE A O 1
ATOM 3049 N N . GLU A 1 404 ? 15.617 7.844 5.159 1.00 87.62 404 GLU A N 1
ATOM 3050 C CA . GLU A 1 404 ? 16.580 8.923 4.875 1.00 87.62 404 GLU A CA 1
ATOM 3051 C C . GLU A 1 404 ? 16.378 10.145 5.787 1.00 87.62 404 GLU A C 1
ATOM 3053 O O . GLU A 1 404 ? 17.325 10.870 6.093 1.00 87.62 404 GLU A O 1
ATOM 3058 N N . ASP A 1 405 ? 15.157 10.344 6.284 1.00 86.38 405 ASP A N 1
ATOM 3059 C CA . ASP A 1 405 ? 14.805 11.375 7.258 1.00 86.38 405 ASP A CA 1
ATOM 3060 C C . ASP A 1 405 ? 15.450 11.148 8.639 1.00 86.38 405 ASP A C 1
ATOM 3062 O O . ASP A 1 405 ? 15.650 12.102 9.391 1.00 86.38 405 ASP A O 1
ATOM 3066 N N . CYS A 1 406 ? 15.850 9.913 8.958 1.00 91.62 406 CYS A N 1
ATOM 3067 C CA . CYS A 1 406 ? 16.625 9.582 10.153 1.00 91.62 406 CYS A CA 1
ATOM 3068 C C . CYS A 1 406 ? 18.119 9.952 10.050 1.00 91.62 406 CYS A C 1
ATOM 3070 O O . CYS A 1 406 ? 18.855 9.772 11.024 1.00 91.62 406 CYS A O 1
ATOM 3072 N N . ALA A 1 407 ? 18.603 10.465 8.912 1.00 85.00 407 ALA A N 1
ATOM 3073 C CA . ALA A 1 407 ? 20.005 10.849 8.751 1.00 85.00 407 ALA A CA 1
ATOM 3074 C C . ALA A 1 407 ? 20.416 11.943 9.759 1.00 85.00 407 ALA A C 1
ATOM 3076 O O . ALA A 1 407 ? 19.894 13.054 9.755 1.00 85.00 407 ALA A O 1
ATOM 3077 N N . GLY A 1 408 ? 21.374 11.623 10.636 1.00 82.38 408 GLY A N 1
ATOM 3078 C CA . GLY A 1 408 ? 21.824 12.519 11.710 1.00 82.38 408 GLY A CA 1
ATOM 3079 C C . GLY A 1 408 ? 20.924 12.551 12.955 1.00 82.38 408 GLY A C 1
ATOM 3080 O O . GLY A 1 408 ? 21.239 13.277 13.898 1.00 82.38 408 GLY A O 1
ATOM 3081 N N . GLN A 1 409 ? 19.844 11.762 12.991 1.00 86.25 409 GLN A N 1
ATOM 3082 C CA . GLN A 1 409 ? 19.033 11.538 14.191 1.00 86.25 409 GLN A CA 1
ATOM 3083 C C . GLN A 1 409 ? 19.630 10.426 15.081 1.00 86.25 409 GLN A C 1
ATOM 3085 O O . GLN A 1 409 ? 20.735 9.936 14.844 1.00 86.25 409 GLN A O 1
ATOM 3090 N N . SER A 1 410 ? 18.904 10.020 16.130 1.00 89.12 410 SER A N 1
ATOM 3091 C CA . SER A 1 410 ? 19.251 8.824 16.910 1.00 89.12 410 SER A CA 1
ATOM 3092 C C . SER A 1 410 ? 19.117 7.556 16.062 1.00 89.12 410 SER A C 1
ATOM 3094 O O . SER A 1 410 ? 18.187 7.402 15.274 1.00 89.12 410 SER A O 1
ATOM 3096 N N . ASP A 1 411 ? 20.014 6.611 16.321 1.00 92.31 411 ASP A N 1
ATOM 3097 C CA . ASP A 1 411 ? 19.933 5.189 15.975 1.00 92.31 411 ASP A CA 1
ATOM 3098 C C . ASP A 1 411 ? 18.538 4.560 16.186 1.00 92.31 411 ASP A C 1
ATOM 3100 O O . ASP A 1 411 ? 18.094 3.753 15.370 1.00 92.31 411 ASP A O 1
ATOM 3104 N N . LYS A 1 412 ? 17.791 5.012 17.198 1.00 96.00 412 LYS A N 1
ATOM 3105 C CA . LYS A 1 412 ? 16.406 4.609 17.510 1.00 96.00 412 LYS A CA 1
ATOM 3106 C C . LYS A 1 412 ? 15.355 5.066 16.484 1.00 96.00 412 LYS A C 1
ATOM 3108 O O . LYS A 1 412 ? 14.191 4.684 16.601 1.00 96.00 412 LYS A O 1
ATOM 3113 N N . CYS A 1 413 ? 15.723 5.905 15.512 1.00 96.88 413 CYS A N 1
ATOM 3114 C CA . CYS A 1 413 ? 14.833 6.394 14.455 1.00 96.88 413 CYS A CA 1
ATOM 3115 C C . CYS A 1 413 ? 14.633 5.367 13.329 1.00 96.88 413 CYS A C 1
ATOM 3117 O O . CYS A 1 413 ? 13.512 5.193 12.852 1.00 96.88 413 CYS A O 1
ATOM 3119 N N . ALA A 1 414 ? 15.698 4.668 12.923 1.00 96.88 414 ALA A N 1
ATOM 3120 C CA . ALA A 1 414 ? 15.702 3.747 11.783 1.00 96.88 414 ALA A CA 1
ATOM 3121 C C . ALA A 1 414 ? 15.321 2.309 12.197 1.00 96.88 414 ALA A C 1
ATOM 3123 O O . ALA A 1 414 ? 16.058 1.342 11.976 1.00 96.88 414 ALA A O 1
ATOM 3124 N N . VAL A 1 415 ? 14.158 2.199 12.841 1.00 98.06 415 VAL A N 1
ATOM 3125 C CA . VAL A 1 415 ? 13.548 0.967 13.364 1.00 98.06 415 VAL A CA 1
ATOM 3126 C C . VAL A 1 415 ? 12.175 0.787 12.704 1.00 98.06 415 VAL A C 1
ATOM 3128 O O . VAL A 1 415 ? 11.513 1.773 12.388 1.00 98.06 415 VAL A O 1
ATOM 3131 N N . SER A 1 416 ? 11.752 -0.458 12.475 1.00 98.12 416 SER A N 1
ATOM 3132 C CA . SER A 1 416 ? 10.553 -0.797 11.702 1.00 98.12 416 SER A CA 1
ATOM 3133 C C . SER A 1 416 ? 9.299 -0.088 12.211 1.00 98.12 416 SER A C 1
ATOM 3135 O O . SER A 1 416 ? 9.004 -0.130 13.409 1.00 98.12 416 SER A O 1
ATOM 3137 N N . TRP A 1 417 ? 8.511 0.487 11.308 1.00 98.75 417 TRP A N 1
ATOM 3138 C CA . TRP A 1 417 ? 7.234 1.095 11.676 1.00 98.75 417 TRP A CA 1
ATOM 3139 C C . TRP A 1 417 ? 6.222 0.034 12.119 1.00 98.75 417 TRP A C 1
ATOM 3141 O O . TRP A 1 417 ? 6.053 -0.992 11.459 1.00 98.75 417 TRP A O 1
ATOM 3151 N N . ALA A 1 418 ? 5.499 0.292 13.207 1.00 98.81 418 ALA A N 1
ATOM 3152 C CA . ALA A 1 418 ? 4.426 -0.593 13.651 1.00 98.81 418 ALA A CA 1
ATOM 3153 C C . ALA A 1 418 ? 3.229 -0.515 12.688 1.00 98.81 418 ALA A C 1
ATOM 3155 O O . ALA A 1 418 ? 2.741 -1.535 12.200 1.00 98.81 418 ALA A O 1
ATOM 3156 N N . ALA A 1 419 ? 2.813 0.703 12.339 1.00 98.75 419 ALA A N 1
ATOM 3157 C CA . ALA A 1 419 ? 1.852 0.944 11.269 1.00 98.75 419 ALA A CA 1
ATOM 3158 C C . ALA A 1 419 ? 2.224 2.201 10.470 1.00 98.75 419 ALA A C 1
ATOM 3160 O O . ALA A 1 419 ? 2.687 3.188 11.040 1.00 98.75 419 ALA A O 1
ATOM 3161 N N . ARG A 1 420 ? 1.983 2.191 9.159 1.00 98.44 420 ARG A N 1
ATOM 3162 C CA . ARG A 1 420 ? 2.015 3.387 8.304 1.00 98.44 420 ARG A CA 1
ATOM 3163 C C . ARG A 1 420 ? 0.693 3.523 7.566 1.00 98.44 420 ARG A C 1
ATOM 3165 O O . ARG A 1 420 ? 0.171 2.528 7.063 1.00 98.44 420 ARG A O 1
ATOM 3172 N N . ILE A 1 421 ? 0.163 4.738 7.503 1.00 98.69 421 ILE A N 1
ATOM 3173 C CA . ILE A 1 421 ? -1.075 5.076 6.796 1.00 98.69 421 ILE A CA 1
ATOM 3174 C C . ILE A 1 421 ? -0.735 6.212 5.829 1.00 98.69 421 ILE A C 1
ATOM 3176 O O . ILE A 1 421 ? -0.503 7.336 6.267 1.00 98.69 421 ILE A O 1
ATOM 3180 N N . VAL A 1 422 ? -0.628 5.892 4.539 1.00 97.38 422 VAL A N 1
ATOM 3181 C CA . VAL A 1 422 ? -0.094 6.786 3.499 1.00 97.38 422 VAL A CA 1
ATOM 3182 C C . VAL A 1 422 ? -1.084 6.859 2.333 1.00 97.38 422 VAL A C 1
ATOM 3184 O O . VAL A 1 422 ? -1.530 5.815 1.848 1.00 97.38 422 VAL A O 1
ATOM 3187 N N . ASP A 1 423 ? -1.455 8.064 1.894 1.00 95.69 423 ASP A N 1
ATOM 3188 C CA . ASP A 1 423 ? -2.431 8.312 0.809 1.00 95.69 423 ASP A CA 1
ATOM 3189 C C . ASP A 1 423 ? -3.785 7.588 0.999 1.00 95.69 423 ASP A C 1
ATOM 3191 O O . ASP A 1 423 ? -4.452 7.203 0.038 1.00 95.69 423 ASP A O 1
ATOM 3195 N N . SER A 1 424 ? -4.173 7.304 2.246 1.00 97.62 424 SER A N 1
ATOM 3196 C CA . SER A 1 424 ? -5.232 6.340 2.572 1.00 97.62 424 SER A CA 1
ATOM 3197 C C . SER A 1 424 ? -6.467 6.991 3.205 1.00 97.62 424 SER A C 1
ATOM 3199 O O . SER A 1 424 ? -6.397 8.054 3.824 1.00 97.62 424 SER A O 1
ATOM 3201 N N . SER A 1 425 ? -7.620 6.334 3.052 1.00 96.12 425 SER A N 1
ATOM 3202 C CA . SER A 1 425 ? -8.937 6.877 3.413 1.00 96.12 425 SER A CA 1
ATOM 3203 C C . SER A 1 425 ? -9.833 5.876 4.150 1.00 96.12 425 SER A C 1
ATOM 3205 O O . SER A 1 425 ? -9.802 4.674 3.876 1.00 96.12 425 SER A O 1
ATOM 3207 N N . SER A 1 426 ? -10.646 6.369 5.090 1.00 95.69 426 SER A N 1
ATOM 3208 C CA . SER A 1 426 ? -11.576 5.559 5.902 1.00 95.69 426 SER A CA 1
ATOM 3209 C C . SER A 1 426 ? -10.885 4.358 6.563 1.00 95.69 426 SER A C 1
ATOM 3211 O O . SER A 1 426 ? -11.208 3.191 6.313 1.00 95.69 426 SER A O 1
ATOM 3213 N N . VAL A 1 427 ? -9.882 4.669 7.390 1.00 97.50 427 VAL A N 1
ATOM 3214 C CA . VAL A 1 427 ? -9.015 3.703 8.081 1.00 97.50 427 VAL A CA 1
ATOM 3215 C C . VAL A 1 427 ? -9.333 3.716 9.572 1.00 97.50 427 VAL A C 1
ATOM 3217 O O . VAL A 1 427 ? -8.980 4.662 10.282 1.00 97.50 427 VAL A O 1
ATOM 3220 N N . TYR A 1 428 ? -10.005 2.673 10.058 1.00 96.75 428 TYR A N 1
ATOM 3221 C CA . TYR A 1 428 ? -10.488 2.594 11.437 1.00 96.75 428 TYR A CA 1
ATOM 3222 C C . TYR A 1 428 ? -9.790 1.463 12.198 1.00 96.75 428 TYR A C 1
ATOM 3224 O O . TYR A 1 428 ? -9.946 0.282 11.881 1.00 96.75 428 TYR A O 1
ATOM 3232 N N . ILE A 1 429 ? -9.052 1.827 13.245 1.00 97.75 429 ILE A N 1
ATOM 3233 C CA . ILE A 1 429 ? -8.330 0.906 14.124 1.00 97.75 429 ILE A CA 1
ATOM 3234 C C . ILE A 1 429 ? -9.036 0.876 15.486 1.00 97.75 429 ILE A C 1
ATOM 3236 O O . ILE A 1 429 ? -9.105 1.879 16.195 1.00 97.75 429 ILE A O 1
ATOM 3240 N N . LEU A 1 430 ? -9.574 -0.285 15.854 1.00 95.88 430 LEU A N 1
ATOM 3241 C CA . LEU A 1 430 ? -10.319 -0.566 17.083 1.00 95.88 430 LEU A CA 1
ATOM 3242 C C . LEU A 1 430 ? -9.464 -1.414 18.033 1.00 95.88 430 LEU A C 1
ATOM 3244 O O . LEU A 1 430 ? -9.702 -2.605 18.236 1.00 95.88 430 LEU A O 1
ATOM 3248 N N . GLY A 1 431 ? -8.460 -0.776 18.627 1.00 96.38 431 GLY A N 1
ATOM 3249 C CA . GLY A 1 431 ? -7.454 -1.421 19.461 1.00 96.38 431 GLY A CA 1
ATOM 3250 C C . GLY A 1 431 ? -6.178 -1.742 18.689 1.00 96.38 431 GLY A C 1
ATOM 3251 O O . GLY A 1 431 ? -6.199 -2.395 17.645 1.00 96.38 431 GLY A O 1
ATOM 3252 N N . ALA A 1 432 ? -5.052 -1.307 19.245 1.00 98.06 432 ALA A N 1
ATOM 3253 C CA . ALA A 1 432 ? -3.720 -1.594 18.732 1.00 98.06 432 ALA A CA 1
ATOM 3254 C C . ALA A 1 432 ? -2.747 -1.796 19.901 1.00 98.06 432 ALA A C 1
ATOM 3256 O O . ALA A 1 432 ? -2.744 -0.992 20.834 1.00 98.06 432 ALA A O 1
ATOM 3257 N N . GLY A 1 433 ? -1.944 -2.858 19.861 1.00 98.25 433 GLY A N 1
ATOM 3258 C CA . GLY A 1 433 ? -0.852 -3.121 20.801 1.00 98.25 433 GLY A CA 1
ATOM 3259 C C . GLY A 1 433 ? 0.480 -3.134 20.062 1.00 98.25 433 GLY A C 1
ATOM 3260 O O . GLY A 1 433 ? 0.761 -4.101 19.366 1.00 98.25 433 GLY A O 1
ATOM 3261 N N . LEU A 1 434 ? 1.256 -2.052 20.159 1.00 98.69 434 LEU A N 1
ATOM 3262 C CA . LEU A 1 434 ? 2.436 -1.829 19.315 1.00 98.69 434 LEU A CA 1
ATOM 3263 C C . LEU A 1 434 ? 3.702 -1.693 20.178 1.00 98.69 434 LEU A C 1
ATOM 3265 O O . LEU A 1 434 ? 3.841 -0.729 20.938 1.00 98.69 434 LEU A O 1
ATOM 3269 N N . TYR A 1 435 ? 4.617 -2.657 20.112 1.00 98.69 435 TYR A N 1
ATOM 3270 C CA . TYR A 1 435 ? 5.699 -2.797 21.088 1.00 98.69 435 TYR A CA 1
ATOM 3271 C C . TYR A 1 435 ? 7.090 -2.733 20.449 1.00 98.69 435 TYR A C 1
ATOM 3273 O O . TYR A 1 435 ? 7.350 -3.304 19.390 1.00 98.69 435 TYR A O 1
ATOM 3281 N N . SER A 1 436 ? 8.017 -2.076 21.143 1.00 98.56 436 SER A N 1
ATOM 3282 C CA . SER A 1 436 ? 9.448 -2.149 20.865 1.00 98.56 436 SER A CA 1
ATOM 3283 C C . SER A 1 436 ? 10.162 -2.594 22.138 1.00 98.56 436 SER A C 1
ATOM 3285 O O . SER A 1 436 ? 10.146 -1.893 23.147 1.00 98.56 436 SER A O 1
ATOM 3287 N N . TRP A 1 437 ? 10.713 -3.807 22.133 1.00 98.38 437 TRP A N 1
ATOM 3288 C CA . TRP A 1 437 ? 11.197 -4.479 23.348 1.00 98.38 437 TRP A CA 1
ATOM 3289 C C . TRP A 1 437 ? 12.706 -4.451 23.546 1.00 98.38 437 TRP A C 1
ATOM 3291 O O . TRP A 1 437 ? 13.188 -4.845 24.610 1.00 98.38 437 TRP A O 1
ATOM 3301 N N . PHE A 1 438 ? 13.443 -4.058 22.512 1.00 98.25 438 PHE A N 1
ATOM 3302 C CA . PHE A 1 438 ? 14.887 -4.190 22.448 1.00 98.25 438 PHE A CA 1
ATOM 3303 C C . PHE A 1 438 ? 15.506 -3.032 21.672 1.00 98.25 438 PHE A C 1
ATOM 3305 O O . PHE A 1 438 ? 14.878 -2.450 20.791 1.00 98.25 438 PHE A O 1
ATOM 3312 N N . HIS A 1 439 ? 16.774 -2.767 21.959 1.00 96.69 439 HIS A N 1
ATOM 3313 C CA . HIS A 1 439 ? 17.654 -1.945 21.144 1.00 96.69 439 HIS A CA 1
ATOM 3314 C C . HIS A 1 439 ? 18.944 -2.735 20.900 1.00 96.69 439 HIS A C 1
ATOM 3316 O O . HIS A 1 439 ? 19.783 -2.842 21.796 1.00 96.69 439 HIS A O 1
ATOM 3322 N N . ASN A 1 440 ? 19.072 -3.357 19.723 1.00 95.50 440 ASN A N 1
ATOM 3323 C CA . ASN A 1 440 ? 20.087 -4.375 19.415 1.00 95.50 440 ASN A CA 1
ATOM 3324 C C . ASN A 1 440 ? 20.173 -5.448 20.522 1.00 95.50 440 ASN A C 1
ATOM 3326 O O . ASN A 1 440 ? 21.203 -5.648 21.167 1.00 95.50 440 ASN A O 1
ATOM 3330 N N . TYR A 1 441 ? 19.039 -6.100 20.781 1.00 96.69 441 TYR A N 1
ATOM 3331 C CA . TYR A 1 441 ? 18.837 -7.111 21.821 1.00 96.69 441 TYR A CA 1
ATOM 3332 C C . TYR A 1 441 ? 19.117 -6.713 23.288 1.00 96.69 441 TYR A C 1
ATOM 3334 O O . TYR A 1 441 ? 19.012 -7.580 24.161 1.00 96.69 441 TYR A O 1
ATOM 3342 N N . ASP A 1 442 ? 19.417 -5.451 23.599 1.00 96.56 442 ASP A N 1
ATOM 3343 C CA . ASP A 1 442 ? 19.432 -4.942 24.978 1.00 96.56 442 ASP A CA 1
ATOM 3344 C C . ASP A 1 442 ? 18.040 -4.422 25.387 1.00 96.56 442 ASP A C 1
ATOM 3346 O O . ASP A 1 442 ? 17.327 -3.865 24.554 1.00 96.56 442 ASP A O 1
ATOM 3350 N N . GLN A 1 443 ? 17.638 -4.606 26.651 1.00 97.50 443 GLN A N 1
ATOM 3351 C CA . GLN A 1 443 ? 16.310 -4.222 27.166 1.00 97.50 443 GLN A CA 1
ATOM 3352 C C . GLN A 1 443 ? 16.316 -3.049 28.156 1.00 97.50 443 GLN A C 1
ATOM 3354 O O . GLN A 1 443 ? 15.255 -2.691 28.666 1.00 97.50 443 GLN A O 1
ATOM 3359 N N . ALA A 1 444 ? 17.452 -2.398 28.428 1.00 97.50 444 ALA A N 1
ATOM 3360 C CA . ALA A 1 444 ? 17.494 -1.228 29.316 1.00 97.50 444 ALA A CA 1
ATOM 3361 C C . ALA A 1 444 ? 16.551 -0.102 28.840 1.00 97.50 444 ALA A C 1
ATOM 3363 O O . ALA A 1 444 ? 15.937 0.594 29.647 1.00 97.50 444 ALA A O 1
ATOM 3364 N N . CYS A 1 445 ? 16.352 0.001 27.522 1.00 96.81 445 CYS A N 1
ATOM 3365 C CA . CYS A 1 445 ? 15.414 0.926 26.887 1.00 96.81 445 CYS A CA 1
ATOM 3366 C C . CYS A 1 445 ? 13.931 0.706 27.270 1.00 96.81 445 CYS A C 1
ATOM 3368 O O . CYS A 1 445 ? 13.104 1.604 27.106 1.00 96.81 445 CYS A O 1
ATOM 3370 N N . VAL A 1 446 ? 13.573 -0.468 27.807 1.00 96.50 446 VAL A N 1
ATOM 3371 C CA . VAL A 1 446 ? 12.207 -0.806 28.250 1.00 96.50 446 VAL A CA 1
ATOM 3372 C C . VAL A 1 446 ? 11.865 -0.114 29.578 1.00 96.50 446 VAL A C 1
ATOM 3374 O O . VAL A 1 446 ? 10.696 0.210 29.815 1.00 96.50 446 VAL A O 1
ATOM 3377 N N . GLU A 1 447 ? 12.871 0.158 30.420 1.00 92.69 447 GLU A N 1
ATOM 3378 C CA . GLU A 1 447 ? 12.725 0.920 31.670 1.00 92.69 447 GLU A CA 1
ATOM 3379 C C . GLU A 1 447 ? 12.582 2.424 31.391 1.00 92.69 447 GLU A C 1
ATOM 3381 O O . GLU A 1 447 ? 11.692 3.081 31.936 1.00 92.69 447 GLU A O 1
ATOM 3386 N N . THR A 1 448 ? 13.403 2.966 30.487 1.00 94.12 448 THR A N 1
ATOM 3387 C CA . THR A 1 448 ? 13.341 4.369 30.029 1.00 94.12 448 THR A CA 1
ATOM 3388 C C . THR A 1 448 ? 12.210 4.646 29.034 1.00 94.12 448 THR A C 1
ATOM 3390 O O . THR A 1 448 ? 11.883 5.806 28.798 1.00 94.12 448 THR A O 1
ATOM 3393 N N . ASN A 1 449 ? 11.550 3.598 28.529 1.00 94.81 449 ASN A N 1
ATOM 3394 C CA . ASN A 1 449 ? 10.467 3.640 27.540 1.00 94.81 449 ASN A CA 1
ATOM 3395 C C . ASN A 1 449 ? 10.868 4.282 26.196 1.00 94.81 449 ASN A C 1
ATOM 3397 O O . ASN A 1 449 ? 10.065 4.975 25.572 1.00 94.81 449 ASN A O 1
ATOM 3401 N N . ASP A 1 450 ? 12.089 4.013 25.735 1.00 97.06 450 ASP A N 1
ATOM 3402 C CA . ASP A 1 450 ? 12.682 4.629 24.545 1.00 97.06 450 ASP A CA 1
ATOM 3403 C C . ASP A 1 450 ? 13.482 3.637 23.671 1.00 97.06 450 ASP A C 1
ATOM 3405 O O . ASP A 1 450 ? 14.548 3.972 23.163 1.00 97.06 450 ASP A O 1
ATOM 3409 N N . CYS A 1 451 ? 13.014 2.402 23.472 1.00 98.25 451 CYS A N 1
ATOM 3410 C CA . CYS A 1 451 ? 13.662 1.453 22.549 1.00 98.25 451 CYS A CA 1
ATOM 3411 C C . CYS A 1 451 ? 13.621 1.931 21.088 1.00 98.25 451 CYS A C 1
ATOM 3413 O O . CYS A 1 451 ? 14.564 1.702 20.334 1.00 98.25 451 CYS A O 1
ATOM 3415 N N . GLN A 1 452 ? 12.562 2.650 20.716 1.00 97.75 452 GLN A N 1
ATOM 3416 C CA . GLN A 1 452 ? 12.309 3.141 19.363 1.00 97.75 452 GLN A C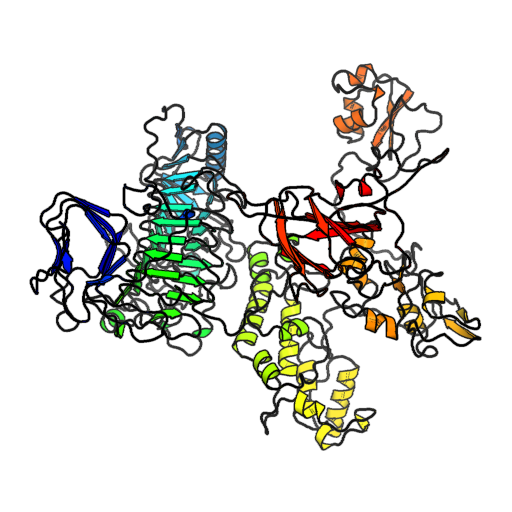A 1
ATOM 3417 C C . GLN A 1 452 ? 11.743 4.562 19.401 1.00 97.75 452 GLN A C 1
ATOM 3419 O O . GLN A 1 452 ? 11.000 4.924 20.314 1.00 97.75 452 GLN A O 1
ATOM 3424 N N . LEU A 1 453 ? 12.080 5.385 18.408 1.00 97.81 453 LEU A N 1
ATOM 3425 C CA . LEU A 1 453 ? 11.629 6.775 18.361 1.00 97.81 453 LEU A CA 1
ATOM 3426 C C . LEU A 1 453 ? 10.154 6.884 17.946 1.00 97.81 453 LEU A C 1
ATOM 3428 O O . LEU A 1 453 ? 9.389 7.546 18.636 1.00 97.81 453 LEU A O 1
ATOM 3432 N N . ARG A 1 454 ? 9.742 6.221 16.855 1.00 97.12 454 ARG A N 1
ATOM 3433 C CA . ARG A 1 454 ? 8.446 6.453 16.184 1.00 97.12 454 ARG A CA 1
ATOM 3434 C C . ARG A 1 454 ? 7.675 5.156 15.943 1.00 97.12 454 ARG A C 1
ATOM 3436 O O . ARG A 1 454 ? 8.277 4.171 15.525 1.00 97.12 454 ARG A O 1
ATOM 3443 N N . GLY A 1 455 ? 6.371 5.147 16.231 1.00 97.56 455 GLY A N 1
ATOM 3444 C CA . GLY A 1 455 ? 5.522 3.945 16.177 1.00 97.56 455 GLY A CA 1
ATOM 3445 C C . GLY A 1 455 ? 4.592 3.879 14.972 1.00 97.56 455 GLY A C 1
ATOM 3446 O O . GLY A 1 455 ? 4.705 2.964 14.155 1.00 97.56 455 GLY A O 1
ATOM 3447 N N . VAL A 1 456 ? 3.663 4.834 14.883 1.00 98.50 456 VAL A N 1
ATOM 3448 C CA . VAL A 1 456 ? 2.677 4.932 13.795 1.00 98.50 456 VAL A CA 1
ATOM 3449 C C . VAL A 1 456 ? 2.941 6.181 12.962 1.00 98.50 456 VAL A C 1
ATOM 3451 O O . VAL A 1 456 ? 2.939 7.276 13.519 1.00 98.50 456 VAL A O 1
ATOM 3454 N N . GLU A 1 457 ? 3.108 6.045 11.648 1.00 98.00 457 GLU A N 1
ATOM 3455 C CA . GLU A 1 457 ? 3.134 7.190 10.724 1.00 98.00 457 GLU A CA 1
ATOM 3456 C C . GLU A 1 457 ? 1.759 7.400 10.080 1.00 98.00 457 GLU A C 1
ATOM 3458 O O . GLU A 1 457 ? 1.081 6.438 9.705 1.00 98.00 457 GLU A O 1
ATOM 3463 N N . VAL A 1 458 ? 1.370 8.664 9.913 1.00 97.44 458 VAL A N 1
ATOM 3464 C CA . VAL A 1 458 ? 0.225 9.067 9.084 1.00 97.44 458 VAL A CA 1
ATOM 3465 C C . VAL A 1 458 ? 0.699 10.157 8.127 1.00 97.44 458 VAL A C 1
ATOM 3467 O O . VAL A 1 458 ? 1.282 11.144 8.577 1.00 97.44 458 VAL A O 1
ATOM 3470 N N . GLU A 1 459 ? 0.457 9.980 6.831 1.00 95.50 459 GLU A N 1
ATOM 3471 C CA . GLU A 1 459 ? 0.860 10.894 5.758 1.00 95.50 459 GLU A CA 1
ATOM 3472 C C . GLU A 1 459 ? -0.247 11.013 4.695 1.00 95.50 459 GLU A C 1
ATOM 3474 O O . GLU A 1 459 ? -0.806 10.006 4.259 1.00 95.50 459 GLU A O 1
ATOM 3479 N N . GLU A 1 460 ? -0.584 12.249 4.315 1.00 94.94 460 GLU A N 1
ATOM 3480 C CA . GLU A 1 460 ? -1.617 12.642 3.337 1.00 94.94 460 GLU A CA 1
ATOM 3481 C C . GLU A 1 460 ? -2.921 11.811 3.403 1.00 94.94 460 GLU A C 1
ATOM 3483 O O . GLU A 1 460 ? -3.498 11.425 2.388 1.00 94.94 460 GLU A O 1
ATOM 3488 N N . SER A 1 461 ? -3.381 11.490 4.618 1.00 96.19 461 SER A N 1
ATOM 3489 C CA . SER A 1 461 ? -4.480 10.539 4.855 1.00 96.19 461 SER A CA 1
ATOM 3490 C C . SER A 1 461 ? -5.628 11.162 5.656 1.00 96.19 461 SER A C 1
ATOM 3492 O O . SER A 1 461 ? -5.399 11.971 6.559 1.00 96.19 461 SER A O 1
ATOM 3494 N N . TYR A 1 462 ? -6.871 10.778 5.350 1.00 94.56 462 TYR A N 1
ATOM 3495 C CA . TYR A 1 462 ? -8.090 11.375 5.922 1.00 94.56 462 TYR A CA 1
ATOM 3496 C C . TYR A 1 462 ? -9.138 10.327 6.328 1.00 94.56 462 TYR A C 1
ATOM 3498 O O . TYR A 1 462 ? -9.107 9.183 5.878 1.00 94.56 462 TYR A O 1
ATOM 3506 N N . ASP A 1 463 ? -10.082 10.715 7.192 1.00 94.69 463 ASP A N 1
ATOM 3507 C CA . ASP A 1 463 ? -11.028 9.790 7.840 1.00 94.69 463 ASP A CA 1
ATOM 3508 C C . ASP A 1 463 ? -10.285 8.624 8.534 1.00 94.69 463 ASP A C 1
ATOM 3510 O O . ASP A 1 463 ? -10.632 7.448 8.415 1.00 94.69 463 ASP A O 1
ATOM 3514 N N . VAL A 1 464 ? -9.208 8.966 9.248 1.00 95.75 464 VAL A N 1
ATOM 3515 C CA . VAL A 1 464 ? -8.366 8.042 10.018 1.00 95.75 464 VAL A CA 1
ATOM 3516 C C . VAL A 1 464 ? -8.746 8.123 11.495 1.00 95.75 464 VAL A C 1
ATOM 3518 O O . VAL A 1 464 ? -8.638 9.181 12.121 1.00 95.75 464 VAL A O 1
ATOM 3521 N N . TRP A 1 465 ? -9.162 6.993 12.066 1.00 95.44 465 TRP A N 1
ATOM 3522 C CA . TRP A 1 465 ? -9.643 6.892 13.446 1.00 95.44 465 TRP A CA 1
ATOM 3523 C C . TRP A 1 465 ? -8.898 5.778 14.175 1.00 95.44 465 TRP A C 1
ATOM 3525 O O . TRP A 1 465 ? -9.046 4.606 13.831 1.00 95.44 465 TRP A O 1
ATOM 3535 N N . ILE A 1 466 ? -8.118 6.120 15.203 1.00 96.44 466 ILE A N 1
ATOM 3536 C CA . ILE A 1 466 ? -7.337 5.137 15.964 1.00 96.44 466 ILE A CA 1
ATOM 3537 C C . ILE A 1 466 ? -7.822 5.134 17.411 1.00 96.44 466 ILE A C 1
ATOM 3539 O O . ILE A 1 466 ? -7.431 5.981 18.211 1.00 96.44 466 ILE A O 1
ATOM 3543 N N . TYR A 1 467 ? -8.676 4.178 17.762 1.00 95.50 467 TYR A N 1
ATOM 3544 C CA . TYR A 1 467 ? -9.184 3.982 19.118 1.00 95.50 467 TYR A CA 1
ATOM 3545 C C . TYR A 1 467 ? -8.356 2.954 19.892 1.00 95.50 467 TYR A C 1
ATOM 3547 O O . TYR A 1 467 ? -7.888 1.962 19.334 1.00 95.50 467 TYR A O 1
ATOM 3555 N N . ASN A 1 468 ? -8.250 3.149 21.209 1.00 94.38 468 ASN A N 1
ATOM 3556 C CA . ASN A 1 468 ? -7.636 2.202 22.146 1.00 94.38 468 ASN A CA 1
ATOM 3557 C C . ASN A 1 468 ? -6.200 1.778 21.737 1.00 94.38 468 ASN A C 1
ATOM 3559 O O . ASN A 1 468 ? -5.827 0.605 21.835 1.00 94.38 468 ASN A O 1
ATOM 3563 N N . LEU A 1 469 ? -5.400 2.738 21.257 1.00 96.00 469 LEU A N 1
ATOM 3564 C CA . LEU A 1 469 ? -3.986 2.545 20.923 1.00 96.00 469 LEU A CA 1
ATOM 3565 C C . LEU A 1 469 ? -3.157 2.430 22.203 1.00 96.00 469 LEU A C 1
ATOM 3567 O O . LEU A 1 469 ? -3.227 3.292 23.078 1.00 96.00 469 LEU A O 1
ATOM 3571 N N . CYS A 1 470 ? -2.351 1.378 22.289 1.00 95.88 470 CYS A N 1
ATOM 3572 C CA . CYS A 1 470 ? -1.423 1.105 23.375 1.00 95.88 470 CYS A CA 1
ATOM 3573 C C . CYS A 1 470 ? -0.029 0.823 22.801 1.00 95.88 470 CYS A C 1
ATOM 3575 O O . CYS A 1 470 ? 0.104 -0.005 21.899 1.00 95.88 470 CYS A O 1
ATOM 3577 N N . THR A 1 471 ? 1.010 1.465 23.334 1.00 97.31 471 THR A N 1
ATOM 3578 C CA . THR A 1 471 ? 2.400 1.253 22.908 1.00 97.31 471 THR A CA 1
ATOM 3579 C C . THR A 1 471 ? 3.317 0.861 24.065 1.00 97.31 471 THR A C 1
ATOM 3581 O O . THR A 1 471 ? 3.029 1.157 25.230 1.00 97.31 471 THR A O 1
ATOM 3584 N N . LYS A 1 472 ? 4.447 0.208 23.757 1.00 97.44 472 LYS A N 1
ATOM 3585 C CA . LYS A 1 472 ? 5.535 -0.018 24.723 1.00 97.44 472 LYS A CA 1
ATOM 3586 C C . LYS A 1 472 ? 6.878 0.462 24.189 1.00 97.44 472 LYS A C 1
ATOM 3588 O O . LYS A 1 472 ? 7.298 0.028 23.124 1.00 97.44 472 LYS A O 1
ATOM 3593 N N . ALA A 1 473 ? 7.534 1.319 24.976 1.00 97.69 473 ALA A N 1
ATOM 3594 C CA . ALA A 1 473 ? 8.884 1.842 24.758 1.00 97.69 473 ALA A CA 1
ATOM 3595 C C . ALA A 1 473 ? 9.149 2.419 23.351 1.00 97.69 473 ALA A C 1
ATOM 3597 O O . ALA A 1 473 ? 10.260 2.359 22.826 1.00 97.69 473 ALA A O 1
ATOM 3598 N N . ILE A 1 474 ? 8.107 3.019 22.776 1.00 98.19 474 ILE A N 1
ATOM 3599 C CA . ILE A 1 474 ? 8.157 3.852 21.579 1.00 98.19 474 ILE A CA 1
ATOM 3600 C C . ILE A 1 474 ? 7.915 5.293 22.043 1.00 98.19 474 ILE A C 1
ATOM 3602 O O . ILE A 1 474 ? 6.901 5.537 22.695 1.00 98.19 474 ILE A O 1
ATOM 3606 N N . VAL A 1 475 ? 8.812 6.233 21.732 1.00 97.62 475 VAL A N 1
ATOM 3607 C CA . VAL A 1 475 ? 8.749 7.620 22.245 1.00 97.62 475 VAL A CA 1
ATOM 3608 C C . VAL A 1 475 ? 7.554 8.394 21.674 1.00 97.62 475 VAL A C 1
ATOM 3610 O O . VAL A 1 475 ? 6.851 9.086 22.415 1.00 97.62 475 VAL A O 1
ATOM 3613 N N . GLU A 1 476 ? 7.291 8.250 20.378 1.00 96.69 476 GLU A N 1
ATOM 3614 C CA . GLU A 1 476 ? 6.179 8.863 19.650 1.00 96.69 476 GLU A CA 1
ATOM 3615 C C . GLU A 1 476 ? 5.157 7.781 19.265 1.00 96.69 476 GLU A C 1
ATOM 3617 O O . GLU A 1 476 ? 5.410 6.936 18.404 1.00 96.69 476 GLU A O 1
ATOM 3622 N N . MET A 1 477 ? 3.990 7.782 19.920 1.00 96.88 477 MET A N 1
ATOM 3623 C CA . MET A 1 477 ? 2.931 6.790 19.680 1.00 96.88 477 MET A CA 1
ATOM 3624 C C . MET A 1 477 ? 2.360 6.918 18.266 1.00 96.88 477 MET A C 1
ATOM 3626 O O . MET A 1 477 ? 2.110 5.914 17.604 1.00 96.88 477 MET A O 1
ATOM 3630 N N . VAL A 1 478 ? 2.169 8.165 17.828 1.00 96.50 478 VAL A N 1
ATOM 3631 C CA . VAL A 1 478 ? 1.771 8.547 16.472 1.00 96.50 478 VAL A CA 1
ATOM 3632 C C . VAL A 1 478 ? 2.614 9.754 16.068 1.00 96.50 478 VAL A C 1
ATOM 3634 O O . VAL A 1 478 ? 2.669 10.732 16.815 1.00 96.50 478 VAL A O 1
ATOM 3637 N N . SER A 1 479 ? 3.226 9.683 14.892 1.00 95.25 479 SER A N 1
ATOM 3638 C CA . SER A 1 479 ? 4.095 10.692 14.285 1.00 95.25 479 SER A CA 1
ATOM 3639 C C . SER A 1 479 ? 3.500 11.094 12.928 1.00 95.25 479 SER A C 1
ATOM 3641 O O . SER A 1 479 ? 3.890 10.534 11.903 1.00 95.25 479 SER A O 1
ATOM 3643 N N . PRO A 1 480 ? 2.503 11.998 12.873 1.00 93.62 480 PRO A N 1
ATOM 3644 C CA . PRO A 1 480 ? 1.934 12.424 11.601 1.00 93.62 480 PRO A CA 1
ATOM 3645 C C . PRO A 1 480 ? 2.919 13.361 10.889 1.00 93.62 480 PRO A C 1
ATOM 3647 O O . PRO A 1 480 ? 3.517 14.236 11.522 1.00 93.62 480 PRO A O 1
ATOM 3650 N N . LYS A 1 481 ? 3.090 13.197 9.574 1.00 91.19 481 LYS A N 1
ATOM 3651 C CA . LYS A 1 481 ? 4.049 13.979 8.778 1.00 91.19 481 LYS A CA 1
ATOM 3652 C C . LYS A 1 481 ? 3.817 15.492 8.940 1.00 91.19 481 LYS A C 1
ATOM 3654 O O . LYS A 1 481 ? 2.679 15.959 9.009 1.00 91.19 481 LYS A O 1
ATOM 3659 N N . ASN A 1 482 ? 4.905 16.251 9.079 1.00 88.75 482 ASN A N 1
ATOM 3660 C CA . ASN A 1 482 ? 4.908 17.710 9.280 1.00 88.75 482 ASN A CA 1
ATOM 3661 C C . ASN A 1 482 ? 4.009 18.223 10.434 1.00 88.75 482 ASN A C 1
ATOM 3663 O O . ASN A 1 482 ? 3.636 19.394 10.465 1.00 88.75 482 ASN A O 1
ATOM 3667 N N . SER A 1 483 ? 3.670 17.358 11.397 1.00 87.75 483 SER A N 1
ATOM 3668 C CA . SER A 1 483 ? 2.723 17.624 12.488 1.00 87.75 483 SER A CA 1
ATOM 3669 C C . SER A 1 483 ? 3.343 17.306 13.855 1.00 87.75 483 SER A C 1
ATOM 3671 O O . SER A 1 483 ? 4.373 16.641 13.949 1.00 87.75 483 SER A O 1
ATOM 3673 N N . ALA A 1 484 ? 2.717 17.760 14.946 1.00 89.44 484 ALA A N 1
ATOM 3674 C CA . ALA A 1 484 ? 3.185 17.444 16.296 1.00 89.44 484 ALA A CA 1
ATOM 3675 C C . ALA A 1 484 ? 2.911 15.962 16.661 1.00 89.44 484 ALA A C 1
ATOM 3677 O O . ALA A 1 484 ? 1.762 15.520 16.559 1.00 89.44 484 ALA A O 1
ATOM 3678 N N . PRO A 1 485 ? 3.915 15.187 17.120 1.00 92.62 485 PRO A N 1
ATOM 3679 C CA . PRO A 1 485 ? 3.725 13.786 17.486 1.00 92.62 485 PRO A CA 1
ATOM 3680 C C . PRO A 1 485 ? 2.977 13.621 18.818 1.00 92.62 485 PRO A C 1
ATOM 3682 O O . PRO A 1 485 ? 3.154 14.387 19.767 1.00 92.62 485 PRO A O 1
ATOM 3685 N N . THR A 1 486 ? 2.177 12.559 18.928 1.00 93.19 486 THR A N 1
ATOM 3686 C CA . THR A 1 486 ? 1.534 12.152 20.189 1.00 93.19 486 THR A CA 1
ATOM 3687 C C . THR A 1 486 ? 2.532 11.353 21.029 1.00 93.19 486 THR A C 1
ATOM 3689 O O . THR A 1 486 ? 2.784 10.178 20.767 1.00 93.19 486 THR A O 1
ATOM 3692 N N . LEU A 1 487 ? 3.134 11.995 22.034 1.00 93.88 487 LEU A N 1
ATOM 3693 C CA . LEU A 1 487 ? 4.247 11.434 22.809 1.00 93.88 487 LEU A CA 1
ATOM 3694 C C . LEU A 1 487 ? 3.795 10.417 23.868 1.00 93.88 487 LEU A C 1
ATOM 3696 O O . LEU A 1 487 ? 2.883 10.667 24.658 1.00 93.88 487 LEU A O 1
ATOM 3700 N N . ALA A 1 488 ? 4.494 9.287 23.964 1.00 93.00 488 ALA A N 1
ATOM 3701 C CA . ALA A 1 488 ? 4.176 8.219 24.911 1.00 93.00 488 ALA A CA 1
ATOM 3702 C C . ALA A 1 488 ? 4.366 8.636 26.377 1.00 93.00 488 ALA A C 1
ATOM 3704 O O . ALA A 1 488 ? 3.592 8.208 27.235 1.00 93.00 488 ALA A O 1
ATOM 3705 N N . LYS A 1 489 ? 5.342 9.512 26.661 1.00 91.06 489 LYS A N 1
ATOM 3706 C CA . LYS A 1 489 ? 5.650 10.026 28.012 1.00 91.06 489 LYS A CA 1
ATOM 3707 C C . LYS A 1 489 ? 4.445 10.703 28.691 1.00 91.06 489 LYS A C 1
ATOM 3709 O O . LYS A 1 489 ? 4.292 10.605 29.903 1.00 91.06 489 LYS A O 1
ATOM 3714 N N . ASP A 1 490 ? 3.590 11.359 27.904 1.00 87.62 490 ASP A N 1
ATOM 3715 C CA . ASP A 1 490 ? 2.430 12.114 28.389 1.00 87.62 490 ASP A CA 1
ATOM 3716 C C . ASP A 1 490 ? 1.189 11.207 28.530 1.00 87.62 490 ASP A C 1
ATOM 3718 O O . ASP A 1 490 ? 0.187 11.590 29.128 1.00 87.62 490 ASP A O 1
ATOM 3722 N N . ASN A 1 491 ? 1.275 9.972 28.016 1.00 87.50 491 ASN A N 1
ATOM 3723 C CA . ASN A 1 491 ? 0.181 9.007 27.911 1.00 87.50 491 ASN A CA 1
ATOM 3724 C C . ASN A 1 491 ? 0.452 7.684 28.662 1.00 87.50 491 ASN A C 1
ATOM 3726 O O . ASN A 1 491 ? -0.216 6.682 28.405 1.00 87.50 491 ASN A O 1
ATOM 3730 N N . VAL A 1 492 ? 1.425 7.651 29.584 1.00 85.69 492 VAL A N 1
ATOM 3731 C CA . VAL A 1 492 ? 1.761 6.455 30.387 1.00 85.69 492 VAL A CA 1
ATOM 3732 C C . VAL A 1 492 ? 0.575 6.025 31.263 1.00 85.69 492 VAL A C 1
ATOM 3734 O O . VAL A 1 492 ? -0.042 6.857 31.931 1.00 85.69 492 VAL A O 1
ATOM 3737 N N . ASN A 1 493 ? 0.289 4.721 31.282 1.00 77.69 493 ASN A N 1
ATOM 3738 C CA . ASN A 1 493 ? -0.785 4.063 32.031 1.00 77.69 493 ASN A CA 1
ATOM 3739 C C . ASN A 1 493 ? -0.308 2.662 32.479 1.00 77.69 493 ASN A C 1
ATOM 3741 O O . ASN A 1 493 ? -0.314 1.687 31.718 1.00 77.69 493 ASN A O 1
ATOM 3745 N N . GLY A 1 494 ? 0.157 2.569 33.728 1.00 78.94 494 GLY A N 1
ATOM 3746 C CA . GLY A 1 494 ? 0.819 1.378 34.262 1.00 78.94 494 GLY A CA 1
ATOM 3747 C C . GLY A 1 494 ? 2.123 1.052 33.524 1.00 78.94 494 GLY A C 1
ATOM 3748 O O . GLY A 1 494 ? 3.120 1.754 33.663 1.00 78.94 494 GLY A O 1
ATOM 3749 N N . PHE A 1 495 ? 2.111 -0.038 32.754 1.00 83.56 495 PHE A N 1
ATOM 3750 C CA . PHE A 1 495 ? 3.285 -0.596 32.065 1.00 83.56 495 PHE A CA 1
ATOM 3751 C C . PHE A 1 495 ? 3.449 -0.108 30.614 1.00 83.56 495 PHE A C 1
ATOM 3753 O O . PHE A 1 495 ? 4.566 -0.104 30.089 1.00 83.56 495 PHE A O 1
ATOM 3760 N N . LEU A 1 496 ? 2.337 0.270 29.975 1.00 89.69 496 LEU A N 1
ATOM 3761 C CA . LEU A 1 496 ? 2.247 0.756 28.595 1.00 89.69 496 LEU A CA 1
ATOM 3762 C C . LEU A 1 496 ? 2.008 2.273 28.600 1.00 89.69 496 LEU A C 1
ATOM 3764 O O . LEU A 1 496 ? 1.646 2.845 29.629 1.00 89.69 496 LEU A O 1
ATOM 3768 N N . SER A 1 497 ? 2.106 2.906 27.436 1.00 90.56 497 SER A N 1
ATOM 3769 C CA . SER A 1 497 ? 1.388 4.160 27.179 1.00 90.56 497 SER A CA 1
ATOM 3770 C C . SER A 1 497 ? 0.113 3.855 26.405 1.00 90.56 497 SER A C 1
ATOM 3772 O O . SER A 1 497 ? 0.119 2.984 25.537 1.00 90.56 497 SER A O 1
ATOM 3774 N N . SER A 1 498 ? -0.999 4.521 26.716 1.00 90.50 498 SER A N 1
ATOM 3775 C CA . SER A 1 498 ? -2.292 4.238 26.084 1.00 90.50 498 SER A CA 1
ATOM 3776 C C . SER A 1 498 ? -3.175 5.467 25.933 1.00 90.50 498 SER A C 1
ATOM 3778 O O . SER A 1 498 ? -3.300 6.264 26.863 1.00 90.50 498 SER A O 1
ATOM 3780 N N . ILE A 1 499 ? -3.884 5.539 24.811 1.00 91.50 499 ILE A N 1
ATOM 3781 C CA . ILE A 1 499 ? -4.912 6.545 24.545 1.00 91.50 499 ILE A CA 1
ATOM 3782 C C . ILE A 1 499 ? -6.251 5.880 24.217 1.00 91.50 499 ILE A C 1
ATOM 3784 O O . ILE A 1 499 ? -6.320 4.854 23.541 1.00 91.50 499 ILE A O 1
ATOM 3788 N N . LEU A 1 500 ? -7.333 6.497 24.691 1.00 92.69 500 LEU A N 1
ATOM 3789 C CA . LEU A 1 500 ? -8.713 6.152 24.351 1.00 92.69 500 LEU A CA 1
ATOM 3790 C C . LEU A 1 500 ? -8.964 6.344 22.850 1.00 92.69 500 LEU A C 1
ATOM 3792 O O . LEU A 1 500 ? -9.618 5.509 22.225 1.00 92.69 500 LEU A O 1
ATOM 3796 N N . GLY A 1 501 ? -8.390 7.400 22.272 1.00 93.12 501 GLY A N 1
ATOM 3797 C CA . GLY A 1 501 ? -8.333 7.582 20.829 1.00 93.12 501 GLY A CA 1
ATOM 3798 C C . GLY A 1 501 ? -7.402 8.707 20.378 1.00 93.12 501 GLY A C 1
ATOM 3799 O O . GLY A 1 501 ? -7.158 9.669 21.108 1.00 93.12 501 GLY A O 1
ATOM 3800 N N . TRP A 1 502 ? -6.909 8.574 19.152 1.00 94.00 502 TRP A N 1
ATOM 3801 C CA . TRP A 1 502 ? -6.299 9.627 18.350 1.00 94.00 502 TRP A CA 1
ATOM 3802 C C . TRP A 1 502 ? -7.253 9.945 17.198 1.00 94.00 502 TRP A C 1
ATOM 3804 O O . TRP A 1 502 ? -7.679 9.048 16.465 1.00 94.00 502 TRP A O 1
ATOM 3814 N N . LEU A 1 503 ? -7.629 11.219 17.096 1.00 91.62 503 LEU A N 1
ATOM 3815 C CA . LEU A 1 503 ? -8.708 11.713 16.240 1.00 91.62 503 LEU A CA 1
ATOM 3816 C C . LEU A 1 503 ? -8.262 12.867 15.326 1.00 91.62 503 LEU A C 1
ATOM 3818 O O . LEU A 1 503 ? -9.110 13.558 14.770 1.00 91.62 503 LEU A O 1
ATOM 3822 N N . GLN A 1 504 ? -6.960 13.128 15.170 1.00 87.06 504 GLN A N 1
ATOM 3823 C CA . GLN A 1 504 ? -6.494 14.252 14.341 1.00 87.06 504 GLN A CA 1
ATOM 3824 C C . GLN A 1 504 ? -6.875 14.055 12.863 1.00 87.06 504 GLN A C 1
ATOM 3826 O O . GLN A 1 504 ? -7.471 14.947 12.268 1.00 87.06 504 GLN A O 1
ATOM 3831 N N . GLY A 1 505 ? -6.679 12.852 12.312 1.00 85.94 505 GLY A N 1
ATOM 3832 C CA . GLY A 1 505 ? -7.120 12.495 10.954 1.00 85.94 505 GLY A CA 1
ATOM 3833 C C . GLY A 1 505 ? -8.627 12.263 10.773 1.00 85.94 505 GLY A C 1
ATOM 3834 O O . GLY A 1 505 ? -9.033 11.795 9.713 1.00 85.94 505 GLY A O 1
ATOM 3835 N N . SER A 1 506 ? -9.467 12.548 11.778 1.00 90.00 506 SER A N 1
ATOM 3836 C CA . SER A 1 506 ? -10.916 12.273 11.723 1.00 90.00 506 SER A CA 1
ATOM 3837 C C . SER A 1 506 ? -11.754 13.365 11.044 1.00 90.00 506 SER A C 1
ATOM 3839 O O . SER A 1 506 ? -12.918 13.131 10.721 1.00 90.00 506 SER A O 1
ATOM 3841 N N . GLN A 1 507 ? -11.188 14.563 10.860 1.00 83.94 507 GLN A N 1
ATOM 3842 C CA . GLN A 1 507 ? -11.886 15.742 10.318 1.00 83.94 507 GLN A CA 1
ATOM 3843 C C . GLN A 1 507 ? -11.123 16.426 9.178 1.00 83.94 507 GLN A C 1
ATOM 3845 O O . GLN A 1 507 ? -11.747 16.996 8.287 1.00 83.94 507 GLN A O 1
ATOM 3850 N N . ASP A 1 508 ? -9.795 16.328 9.188 1.00 85.75 508 ASP A N 1
ATOM 3851 C CA . ASP A 1 508 ? -8.888 16.931 8.216 1.00 85.75 508 ASP A CA 1
ATOM 3852 C C . ASP A 1 508 ? -7.910 15.883 7.675 1.00 85.75 508 ASP A C 1
ATOM 3854 O O . ASP A 1 508 ? -7.729 14.815 8.270 1.00 85.75 508 ASP A O 1
ATOM 3858 N N . VAL A 1 509 ? -7.239 16.205 6.564 1.00 91.38 509 VAL A N 1
ATOM 3859 C CA . VAL A 1 509 ? -6.078 15.424 6.115 1.00 91.38 509 VAL A CA 1
ATOM 3860 C C . VAL A 1 509 ? -4.974 15.570 7.160 1.00 91.38 509 VAL A C 1
ATOM 3862 O O . VAL A 1 509 ? -4.499 16.678 7.420 1.00 91.38 509 VAL A O 1
ATOM 3865 N N . SER A 1 510 ? -4.574 14.452 7.758 1.00 91.81 510 SER A N 1
ATOM 3866 C CA . SER A 1 510 ? -3.482 14.383 8.723 1.00 91.81 510 SER A CA 1
ATOM 3867 C C . SER A 1 510 ? -2.201 13.941 8.032 1.00 91.81 510 SER A C 1
ATOM 3869 O O . SER A 1 510 ? -2.221 13.098 7.135 1.00 91.81 510 SER A O 1
ATOM 3871 N N . GLY A 1 511 ? -1.071 14.479 8.490 1.00 91.38 511 GLY A N 1
ATOM 3872 C CA . GLY A 1 511 ? 0.218 14.173 7.886 1.00 91.38 511 GLY A CA 1
ATOM 3873 C C . GLY A 1 511 ? 0.449 14.880 6.550 1.00 91.38 511 GLY A C 1
ATOM 3874 O O . GLY A 1 511 ? 0.963 14.257 5.626 1.00 91.38 511 GLY A O 1
ATOM 3875 N N . ARG A 1 512 ? 0.007 16.136 6.407 1.00 91.31 512 ARG A N 1
ATOM 3876 C CA . ARG A 1 512 ? 0.088 16.862 5.131 1.00 91.31 512 ARG A CA 1
ATOM 3877 C C . ARG A 1 512 ? 1.538 17.026 4.669 1.00 91.31 512 ARG A C 1
ATOM 3879 O O . ARG A 1 512 ? 2.387 17.509 5.423 1.00 91.31 512 ARG A O 1
ATOM 3886 N N . ARG A 1 513 ? 1.814 16.664 3.420 1.00 88.50 513 ARG A N 1
ATOM 3887 C CA . ARG A 1 513 ? 3.092 16.933 2.749 1.00 88.50 513 ARG A CA 1
ATOM 3888 C C . ARG A 1 513 ? 3.224 18.430 2.457 1.00 88.50 513 ARG A C 1
ATOM 3890 O O . ARG A 1 513 ? 2.228 19.139 2.330 1.00 88.50 513 ARG A O 1
ATOM 3897 N N . ASN A 1 514 ? 4.459 18.913 2.317 1.00 88.00 514 ASN A N 1
ATOM 3898 C CA . ASN A 1 514 ? 4.713 20.295 1.882 1.00 88.00 514 ASN A CA 1
ATOM 3899 C C . ASN A 1 514 ? 4.448 20.482 0.376 1.00 88.00 514 ASN A C 1
ATOM 3901 O O . ASN A 1 514 ? 4.175 21.592 -0.075 1.00 88.00 514 ASN A O 1
ATOM 3905 N N . PHE A 1 515 ? 4.479 19.383 -0.384 1.00 88.50 515 PHE A N 1
ATOM 3906 C CA . PHE A 1 515 ? 4.179 19.325 -1.810 1.00 88.50 515 PHE A CA 1
ATOM 3907 C C . PHE A 1 515 ? 3.168 18.211 -2.091 1.00 88.50 515 PHE A C 1
ATOM 3909 O O . PHE A 1 515 ? 3.323 17.097 -1.592 1.00 88.50 515 PHE A O 1
ATOM 3916 N N . THR A 1 516 ? 2.184 18.480 -2.952 1.00 83.31 516 THR A N 1
ATOM 3917 C CA . THR A 1 516 ? 1.326 17.438 -3.546 1.00 83.31 516 THR A CA 1
ATOM 3918 C C . THR A 1 516 ? 2.138 16.459 -4.394 1.00 83.31 516 THR A C 1
ATOM 3920 O O . THR A 1 516 ? 1.825 15.273 -4.445 1.00 83.31 516 THR A O 1
ATOM 3923 N N . GLY A 1 517 ? 3.203 16.963 -5.025 1.00 88.44 517 GLY A N 1
ATOM 3924 C CA . GLY A 1 517 ? 4.041 16.227 -5.959 1.00 88.44 517 GLY A CA 1
ATOM 3925 C C . GLY A 1 517 ? 3.398 16.006 -7.327 1.00 88.44 517 GLY A C 1
ATOM 3926 O O . GLY A 1 517 ? 2.273 16.436 -7.586 1.00 88.44 517 GLY A O 1
ATOM 3927 N N . PHE A 1 518 ? 4.143 15.332 -8.201 1.00 90.38 518 PHE A N 1
ATOM 3928 C CA . PHE A 1 518 ? 3.716 14.931 -9.541 1.00 90.38 518 PHE A CA 1
ATOM 3929 C C . PHE A 1 518 ? 4.296 13.561 -9.919 1.00 90.38 518 PHE A C 1
ATOM 3931 O O . PHE A 1 518 ? 5.355 13.160 -9.431 1.00 90.38 518 PHE A O 1
ATOM 3938 N N . ALA A 1 519 ? 3.625 12.845 -10.822 1.00 89.75 519 ALA A N 1
ATOM 3939 C CA . ALA A 1 519 ? 4.186 11.660 -11.462 1.00 89.75 519 ALA A CA 1
ATOM 3940 C C . ALA A 1 519 ? 5.074 12.074 -12.651 1.00 89.75 519 ALA A C 1
ATOM 3942 O O . ALA A 1 519 ? 4.688 12.909 -13.468 1.00 89.75 519 ALA A O 1
ATOM 3943 N N . VAL A 1 520 ? 6.266 11.482 -12.774 1.00 90.44 520 VAL A N 1
ATOM 3944 C CA . VAL A 1 520 ? 7.174 11.753 -13.911 1.00 90.44 520 VAL A CA 1
ATOM 3945 C C . VAL A 1 520 ? 6.674 11.089 -15.202 1.00 90.44 520 VAL A C 1
ATOM 3947 O O . VAL A 1 520 ? 6.926 11.591 -16.297 1.00 90.44 520 VAL A O 1
ATOM 3950 N N . TYR A 1 521 ? 5.931 9.986 -15.072 1.00 87.06 521 TYR A N 1
ATOM 3951 C CA . TYR A 1 521 ? 5.233 9.307 -16.160 1.00 87.06 521 TYR A CA 1
ATOM 3952 C C . TYR A 1 521 ? 3.781 9.028 -15.771 1.00 87.06 521 TYR A C 1
ATOM 3954 O O . TYR A 1 521 ? 3.505 8.560 -14.669 1.00 87.06 521 TYR A O 1
ATOM 3962 N N . GLU A 1 522 ? 2.858 9.237 -16.710 1.00 83.75 522 GLU A N 1
ATOM 3963 C CA . GLU A 1 522 ? 1.435 8.975 -16.490 1.00 83.75 522 GLU A CA 1
ATOM 3964 C C . GLU A 1 522 ? 1.164 7.499 -16.129 1.00 83.75 522 GLU A C 1
ATOM 3966 O O . GLU A 1 522 ? 1.603 6.605 -16.864 1.00 83.75 522 GLU A O 1
ATOM 3971 N N . PRO A 1 523 ? 0.402 7.186 -15.059 1.00 76.62 523 PRO A N 1
ATOM 3972 C CA . PRO A 1 523 ? 0.209 5.805 -14.607 1.00 76.62 523 PRO A CA 1
ATOM 3973 C C . PRO A 1 523 ? -0.381 4.855 -15.662 1.00 76.62 523 PRO A C 1
ATOM 3975 O O . PRO A 1 523 ? -0.031 3.670 -15.696 1.00 76.62 523 PRO A O 1
ATOM 3978 N N . ASP A 1 524 ? -1.239 5.366 -16.547 1.00 74.88 524 ASP A N 1
ATOM 3979 C CA . ASP A 1 524 ? -1.804 4.613 -17.673 1.00 74.88 524 ASP A CA 1
ATOM 3980 C C . ASP A 1 524 ? -0.834 4.465 -18.855 1.00 74.88 524 ASP A C 1
ATOM 3982 O O . ASP A 1 524 ? -0.949 3.510 -19.625 1.00 74.88 524 ASP A O 1
ATOM 3986 N N . PHE A 1 525 ? 0.144 5.364 -19.005 1.00 76.69 525 PHE A N 1
ATOM 3987 C CA . PHE A 1 525 ? 1.252 5.172 -19.941 1.00 76.69 525 PHE A CA 1
ATOM 3988 C C . PHE A 1 525 ? 2.180 4.063 -19.440 1.00 76.69 525 PHE A C 1
ATOM 3990 O O . PHE A 1 525 ? 2.419 3.110 -20.178 1.00 76.69 525 PHE A O 1
ATOM 3997 N N . VAL A 1 526 ? 2.608 4.120 -18.172 1.00 79.56 526 VAL A N 1
ATOM 3998 C CA . VAL A 1 526 ? 3.463 3.090 -17.551 1.00 79.56 526 VAL A CA 1
ATOM 3999 C C . VAL A 1 526 ? 2.833 1.700 -17.684 1.00 79.56 526 VAL A C 1
ATOM 4001 O O . VAL A 1 526 ? 3.486 0.765 -18.140 1.00 79.56 526 VAL A O 1
ATOM 4004 N N . LYS A 1 527 ? 1.533 1.578 -17.387 1.00 73.75 527 LYS A N 1
ATOM 4005 C CA . LYS A 1 527 ? 0.776 0.320 -17.506 1.00 73.75 527 LYS A CA 1
ATOM 4006 C C . LYS A 1 527 ? 0.756 -0.253 -18.934 1.00 73.75 527 LYS A C 1
ATOM 4008 O O . LYS A 1 527 ? 0.646 -1.464 -19.109 1.00 73.75 527 LYS A O 1
ATOM 4013 N N . ARG A 1 528 ? 0.866 0.592 -19.968 1.00 75.00 528 ARG A N 1
ATOM 4014 C CA . ARG A 1 528 ? 0.951 0.164 -21.379 1.00 75.00 528 ARG A CA 1
ATOM 4015 C C . ARG A 1 528 ? 2.357 -0.278 -21.804 1.00 75.00 528 ARG A C 1
ATOM 4017 O O . ARG A 1 528 ? 2.473 -0.896 -22.857 1.00 75.00 528 ARG A O 1
ATOM 4024 N N . LEU A 1 529 ? 3.402 -0.015 -21.010 1.00 74.81 529 LEU A N 1
ATOM 4025 C CA . LEU A 1 529 ? 4.773 -0.455 -21.313 1.00 74.81 529 LEU A CA 1
ATOM 4026 C C . LEU A 1 529 ? 4.991 -1.962 -21.087 1.00 74.81 529 LEU A C 1
ATOM 4028 O O . LEU A 1 529 ? 5.912 -2.526 -21.671 1.00 74.81 529 LEU A O 1
ATOM 4032 N N . GLY A 1 530 ? 4.174 -2.618 -20.253 1.00 78.62 530 GLY A N 1
ATOM 4033 C CA . GLY A 1 530 ? 4.297 -4.058 -19.977 1.00 78.62 530 GLY A CA 1
ATOM 4034 C C . GLY A 1 530 ? 5.584 -4.452 -19.237 1.00 78.62 530 GLY A C 1
ATOM 4035 O O . GLY A 1 530 ? 6.112 -5.542 -19.458 1.00 78.62 530 GLY A O 1
ATOM 4036 N N . VAL A 1 531 ? 6.106 -3.553 -18.397 1.00 83.62 531 VAL A N 1
ATOM 4037 C CA . VAL A 1 531 ? 7.295 -3.772 -17.553 1.00 83.62 531 VAL A CA 1
ATOM 4038 C C . VAL A 1 531 ? 6.993 -4.683 -16.344 1.00 83.62 531 VAL A C 1
ATOM 4040 O O . VAL A 1 531 ? 5.861 -5.118 -16.148 1.00 83.62 531 VAL A O 1
ATOM 4043 N N . SER A 1 532 ? 8.000 -5.001 -15.520 1.00 83.75 532 SER A N 1
ATOM 4044 C CA . SER A 1 532 ? 7.798 -5.726 -14.252 1.00 83.75 532 SER A CA 1
ATOM 4045 C C . SER A 1 532 ? 7.023 -4.891 -13.222 1.00 83.75 532 SER A C 1
ATOM 4047 O O . SER A 1 532 ? 7.184 -3.674 -13.198 1.00 83.75 532 SER A O 1
ATOM 4049 N N . ASP A 1 533 ? 6.286 -5.529 -12.297 1.00 83.25 533 ASP A N 1
ATOM 4050 C CA . ASP A 1 533 ? 5.605 -4.860 -11.166 1.00 83.25 533 ASP A CA 1
ATOM 4051 C C . ASP A 1 533 ? 6.514 -3.871 -10.406 1.00 83.25 533 ASP A C 1
ATOM 4053 O O . ASP A 1 533 ? 6.068 -2.804 -9.988 1.00 83.25 533 ASP A O 1
ATOM 4057 N N . THR A 1 534 ? 7.799 -4.207 -10.238 1.00 86.19 534 THR A N 1
ATOM 4058 C CA . THR A 1 534 ? 8.792 -3.365 -9.551 1.00 86.19 534 THR A CA 1
ATOM 4059 C C . THR A 1 534 ? 9.192 -2.136 -10.360 1.00 86.19 534 THR A C 1
ATOM 4061 O O . THR A 1 534 ? 9.333 -1.052 -9.799 1.00 86.19 534 THR A O 1
ATOM 4064 N N . CYS A 1 535 ? 9.318 -2.265 -11.682 1.00 89.38 535 CYS A N 1
ATOM 4065 C CA . CYS A 1 535 ? 9.541 -1.120 -12.556 1.00 89.38 535 CYS A CA 1
ATOM 4066 C C . CYS A 1 535 ? 8.265 -0.272 -12.709 1.00 89.38 535 CYS A C 1
ATOM 4068 O O . CYS A 1 535 ? 8.338 0.953 -12.669 1.00 89.38 535 CYS A O 1
ATOM 4070 N N . GLU A 1 536 ? 7.087 -0.897 -12.805 1.00 89.19 536 GLU A N 1
ATOM 4071 C CA . GLU A 1 536 ? 5.798 -0.195 -12.828 1.00 89.19 536 GLU A CA 1
ATOM 4072 C C . GLU A 1 536 ? 5.576 0.608 -11.538 1.00 89.19 536 GLU A C 1
ATOM 4074 O O . GLU A 1 536 ? 5.108 1.743 -11.604 1.00 89.19 536 GLU A O 1
ATOM 4079 N N . THR A 1 537 ? 5.972 0.059 -10.387 1.00 88.94 537 THR A N 1
ATOM 4080 C CA . THR A 1 537 ? 5.938 0.746 -9.088 1.00 88.94 537 THR A CA 1
ATOM 4081 C C . THR A 1 537 ? 6.874 1.956 -9.078 1.00 88.94 537 THR A C 1
ATOM 4083 O O . THR A 1 537 ? 6.414 3.066 -8.824 1.00 88.94 537 THR A O 1
ATOM 4086 N N . ALA A 1 538 ? 8.156 1.780 -9.420 1.00 91.12 538 ALA A N 1
ATOM 4087 C CA . ALA A 1 538 ? 9.130 2.877 -9.428 1.00 91.12 538 ALA A CA 1
ATOM 4088 C C . ALA A 1 538 ? 8.765 3.996 -10.428 1.00 91.12 538 ALA A C 1
ATOM 4090 O O . ALA A 1 538 ? 8.945 5.173 -10.140 1.00 91.12 538 ALA A O 1
ATOM 4091 N N . LEU A 1 539 ? 8.205 3.663 -11.596 1.00 90.81 539 LEU A N 1
ATOM 4092 C CA . LEU A 1 539 ? 7.781 4.665 -12.586 1.00 90.81 539 LEU A CA 1
ATOM 4093 C C . LEU A 1 539 ? 6.524 5.450 -12.170 1.00 90.81 539 LEU A C 1
ATOM 4095 O O . LEU A 1 539 ? 6.318 6.550 -12.681 1.00 90.81 539 LEU A O 1
ATOM 4099 N N . LYS A 1 540 ? 5.695 4.895 -11.274 1.00 89.75 540 LYS A N 1
ATOM 4100 C CA . LYS A 1 540 ? 4.466 5.516 -10.737 1.00 89.75 540 LYS A CA 1
ATOM 4101 C C . LYS A 1 540 ? 4.663 6.242 -9.404 1.00 89.75 540 LYS A C 1
ATOM 4103 O O . LYS A 1 540 ? 3.764 6.962 -8.965 1.00 89.75 540 LYS A O 1
ATOM 4108 N N . GLU A 1 541 ? 5.813 6.052 -8.763 1.00 89.00 541 GLU A N 1
ATOM 4109 C CA . GLU A 1 541 ? 6.219 6.797 -7.575 1.00 89.00 541 GLU A CA 1
ATOM 4110 C C . GLU A 1 541 ? 6.164 8.309 -7.857 1.00 89.00 541 GLU A C 1
ATOM 4112 O O . GLU A 1 541 ? 6.615 8.781 -8.904 1.00 89.00 541 GLU A O 1
ATOM 4117 N N . HIS A 1 542 ? 5.547 9.061 -6.946 1.00 89.25 542 HIS A N 1
ATOM 4118 C CA . HIS A 1 542 ? 5.401 10.508 -7.079 1.00 89.25 542 HIS A CA 1
ATOM 4119 C C . HIS A 1 542 ? 6.657 11.225 -6.585 1.00 89.25 542 HIS A C 1
ATOM 4121 O O . HIS A 1 542 ? 7.212 10.893 -5.538 1.00 89.25 542 HIS A O 1
ATOM 4127 N N . VAL A 1 543 ? 7.070 12.256 -7.320 1.00 92.31 543 VAL A N 1
ATOM 4128 C CA . VAL A 1 543 ? 8.109 13.191 -6.891 1.00 92.31 543 VAL A CA 1
ATOM 4129 C C . VAL A 1 543 ? 7.434 14.324 -6.125 1.00 92.31 543 VAL A C 1
ATOM 4131 O O . VAL A 1 543 ? 6.705 15.125 -6.709 1.00 92.31 543 VAL A O 1
ATOM 4134 N N . TYR A 1 544 ? 7.684 14.412 -4.820 1.00 91.62 544 TYR A N 1
ATOM 4135 C CA . TYR A 1 544 ? 7.135 15.432 -3.922 1.00 91.62 544 TYR A CA 1
ATOM 4136 C C . TYR A 1 544 ? 7.896 16.760 -4.050 1.00 91.62 544 TYR A C 1
ATOM 4138 O O . TYR A 1 544 ? 8.571 17.212 -3.129 1.00 91.62 544 TYR A O 1
ATOM 4146 N N . CYS A 1 545 ? 7.776 17.372 -5.228 1.00 94.06 545 CYS A N 1
ATOM 4147 C CA . CYS A 1 545 ? 8.308 18.686 -5.584 1.00 94.06 545 CYS A CA 1
ATOM 4148 C C . CYS A 1 545 ? 7.196 19.696 -5.888 1.00 94.06 545 CYS A C 1
ATOM 4150 O O . CYS A 1 545 ? 6.043 19.331 -6.125 1.00 94.06 545 CYS A O 1
ATOM 4152 N N . HIS A 1 546 ? 7.576 20.973 -5.969 1.00 93.94 546 HIS A N 1
ATOM 4153 C CA . HIS A 1 546 ? 6.767 21.986 -6.641 1.00 93.94 546 HIS A CA 1
ATOM 4154 C C . HIS A 1 546 ? 6.614 21.646 -8.136 1.00 93.94 546 HIS A C 1
ATOM 4156 O O . HIS A 1 546 ? 7.585 21.235 -8.776 1.00 93.94 546 HIS A O 1
ATOM 4162 N N . GLU A 1 547 ? 5.427 21.868 -8.708 1.00 91.38 547 GLU A N 1
ATOM 4163 C CA . GLU A 1 547 ? 5.092 21.537 -10.109 1.00 91.38 547 GLU A CA 1
ATOM 4164 C C . GLU A 1 547 ? 6.074 22.135 -11.133 1.00 91.38 547 GLU A C 1
ATOM 4166 O O . GLU A 1 547 ? 6.412 21.494 -12.120 1.00 91.38 547 GLU A O 1
ATOM 4171 N N . GLN A 1 548 ? 6.641 23.307 -10.830 1.00 90.75 548 GLN A N 1
ATOM 4172 C CA . GLN A 1 548 ? 7.658 23.988 -11.644 1.00 90.75 548 GLN A CA 1
ATOM 4173 C C . GLN A 1 548 ? 8.895 23.123 -11.973 1.00 90.75 548 GLN A C 1
ATOM 4175 O O . GLN A 1 548 ? 9.557 23.367 -12.981 1.00 90.75 548 GLN A O 1
ATOM 4180 N N . VAL A 1 549 ? 9.213 22.104 -11.165 1.00 94.25 549 VAL A N 1
ATOM 4181 C CA . VAL A 1 549 ? 10.312 21.162 -11.453 1.00 94.25 549 VAL A CA 1
ATOM 4182 C C . VAL A 1 549 ? 9.969 20.232 -12.625 1.00 94.25 549 VAL A C 1
ATOM 4184 O O . VAL A 1 549 ? 10.868 19.813 -13.351 1.00 94.25 549 VAL A O 1
ATOM 4187 N N . GLN A 1 550 ? 8.685 19.958 -12.879 1.00 89.62 550 GLN A N 1
ATOM 4188 C CA . GLN A 1 550 ? 8.225 19.119 -13.990 1.00 89.62 550 GLN A CA 1
ATOM 4189 C C . GLN A 1 550 ? 8.550 19.739 -15.362 1.00 89.62 550 GLN A C 1
ATOM 4191 O O . GLN A 1 550 ? 8.819 19.008 -16.317 1.00 89.62 550 GLN A O 1
ATOM 4196 N N . ASP A 1 551 ? 8.626 21.071 -15.465 1.00 86.44 551 ASP A N 1
ATOM 4197 C CA . ASP A 1 551 ? 9.091 21.774 -16.673 1.00 86.44 551 ASP A CA 1
ATOM 4198 C C . ASP A 1 551 ? 10.579 21.528 -16.970 1.00 86.44 551 ASP A C 1
ATOM 4200 O O . ASP A 1 551 ? 11.029 21.658 -18.110 1.00 86.44 551 ASP A O 1
ATOM 4204 N N . PHE A 1 552 ? 11.367 21.100 -15.978 1.00 90.62 552 PHE A N 1
ATOM 4205 C CA . PHE A 1 552 ? 12.782 20.790 -16.179 1.00 90.62 552 PHE A CA 1
ATOM 4206 C C . PHE A 1 552 ? 13.001 19.417 -16.851 1.00 90.62 552 PHE A C 1
ATOM 4208 O O . PHE A 1 552 ? 14.142 18.988 -16.993 1.00 90.62 552 PHE A O 1
ATOM 4215 N N . ARG A 1 553 ? 11.942 18.718 -17.298 1.00 83.38 553 ARG A N 1
ATOM 4216 C CA . ARG A 1 553 ? 12.014 17.392 -17.955 1.00 83.38 553 ARG A CA 1
ATOM 4217 C C . ARG A 1 553 ? 12.689 17.376 -19.336 1.00 83.38 553 ARG A C 1
ATOM 4219 O O . ARG A 1 553 ? 13.096 16.309 -19.794 1.00 83.38 553 ARG A O 1
ATOM 4226 N N . SER A 1 554 ? 12.815 18.522 -20.010 1.00 77.88 554 SER A N 1
ATOM 4227 C CA . SER A 1 554 ? 13.532 18.672 -21.289 1.00 77.88 554 SER A CA 1
ATOM 4228 C C . SER A 1 554 ? 14.925 19.275 -21.106 1.00 77.88 554 SER A C 1
ATOM 4230 O O . SER A 1 554 ? 15.118 20.119 -20.235 1.00 77.88 554 SER A O 1
ATOM 4232 N N . LEU A 1 555 ? 15.885 18.880 -21.953 1.00 78.00 555 LEU A N 1
ATOM 4233 C CA . LEU A 1 555 ? 17.188 19.550 -22.049 1.00 78.00 555 LEU A CA 1
ATOM 4234 C C . LEU A 1 555 ? 16.968 20.986 -22.541 1.00 78.00 555 LEU A C 1
ATOM 4236 O O . LEU A 1 555 ? 16.520 21.176 -23.669 1.00 78.00 555 LEU A O 1
ATOM 4240 N N . ASP A 1 556 ? 17.249 21.960 -21.682 1.00 79.88 556 ASP A N 1
ATOM 4241 C CA . ASP A 1 556 ? 17.101 23.390 -21.953 1.00 79.88 556 ASP A CA 1
ATOM 4242 C C . ASP A 1 556 ? 17.984 24.190 -20.978 1.00 79.88 556 ASP A C 1
ATOM 4244 O O . ASP A 1 556 ? 18.438 23.648 -19.964 1.00 79.88 556 ASP A O 1
ATOM 4248 N N . PHE A 1 557 ? 18.221 25.461 -21.281 1.00 82.31 557 PHE A N 1
ATOM 4249 C CA . PHE A 1 557 ? 18.921 26.421 -20.424 1.00 82.31 557 PHE A CA 1
ATOM 4250 C C . PHE A 1 557 ? 18.000 26.925 -19.301 1.00 82.31 557 PHE A C 1
ATOM 4252 O O . PHE A 1 557 ? 16.792 27.073 -19.505 1.00 82.31 557 PHE A O 1
ATOM 4259 N N . ARG A 1 558 ? 18.536 27.219 -18.109 1.00 88.12 558 ARG A N 1
ATOM 4260 C CA . ARG A 1 558 ? 17.744 27.731 -16.978 1.00 88.12 558 ARG A CA 1
ATOM 4261 C C . ARG A 1 558 ? 18.084 29.191 -16.694 1.00 88.12 558 ARG A C 1
ATOM 4263 O O . ARG A 1 558 ? 19.139 29.504 -16.152 1.00 88.12 558 ARG A O 1
ATOM 4270 N N . GLY A 1 559 ? 17.146 30.080 -17.022 1.00 85.00 559 GLY A N 1
ATOM 4271 C CA . GLY A 1 559 ? 17.163 31.489 -16.613 1.00 85.00 559 GLY A CA 1
ATOM 4272 C C . GLY A 1 559 ? 16.643 31.713 -15.185 1.00 85.00 559 GLY A C 1
ATOM 4273 O O . GLY A 1 559 ? 16.489 30.770 -14.401 1.00 85.00 559 GLY A O 1
ATOM 4274 N N . SER A 1 560 ? 16.371 32.973 -14.837 1.00 88.81 560 SER A N 1
ATOM 4275 C CA . SER A 1 560 ? 15.686 33.323 -13.585 1.00 88.81 560 SER A CA 1
ATOM 4276 C C . SER A 1 560 ? 14.204 32.934 -13.642 1.00 88.81 560 SER A C 1
ATOM 4278 O O . SER A 1 560 ? 13.540 33.131 -14.659 1.00 88.81 560 SER A O 1
ATOM 4280 N N . LEU A 1 561 ? 13.662 32.443 -12.522 1.00 91.38 561 LEU A N 1
ATOM 4281 C CA . LEU A 1 561 ? 12.214 32.263 -12.336 1.00 91.38 561 LEU A CA 1
ATOM 4282 C C . LEU A 1 561 ? 11.496 33.583 -11.981 1.00 91.38 561 LEU A C 1
ATOM 4284 O O . LEU A 1 561 ? 10.280 33.593 -11.798 1.00 91.38 561 LEU A O 1
ATOM 4288 N N . ASN A 1 562 ? 12.245 34.687 -11.846 1.00 89.81 562 ASN A N 1
ATOM 428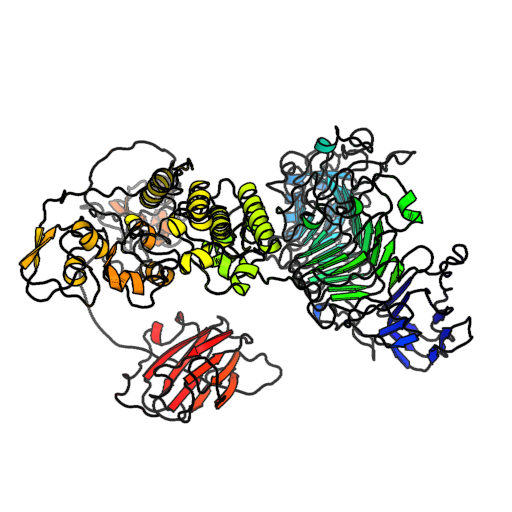9 C CA . ASN A 1 562 ? 11.780 36.037 -11.507 1.00 89.81 562 ASN A CA 1
ATOM 4290 C C . ASN A 1 562 ? 10.917 36.113 -10.220 1.00 89.81 562 ASN A C 1
ATOM 4292 O O . ASN A 1 562 ? 10.141 37.048 -10.010 1.00 89.81 562 ASN A O 1
ATOM 4296 N N . ASN A 1 563 ? 11.056 35.121 -9.332 1.00 93.69 563 ASN A N 1
ATOM 4297 C CA . ASN A 1 563 ? 10.281 34.971 -8.104 1.00 93.69 563 ASN A CA 1
ATOM 4298 C C . ASN A 1 563 ? 11.055 34.120 -7.080 1.00 93.69 563 ASN A C 1
ATOM 4300 O O . ASN A 1 563 ? 10.966 32.895 -7.092 1.00 93.69 563 ASN A O 1
ATOM 4304 N N . VAL A 1 564 ? 11.765 34.776 -6.155 1.00 92.94 564 VAL A N 1
ATOM 4305 C CA . VAL A 1 564 ? 12.591 34.121 -5.119 1.00 92.94 564 VAL A CA 1
ATOM 4306 C C . VAL A 1 564 ? 11.811 33.076 -4.312 1.00 92.94 564 VAL A C 1
ATOM 4308 O O . VAL A 1 564 ? 12.354 32.021 -4.010 1.00 92.94 564 VAL A O 1
ATOM 4311 N N . THR A 1 565 ? 10.528 33.311 -4.010 1.00 94.12 565 THR A N 1
ATOM 4312 C CA . THR A 1 565 ? 9.695 32.352 -3.260 1.00 94.12 565 THR A CA 1
ATOM 4313 C C . THR A 1 565 ? 9.378 31.094 -4.071 1.00 94.12 565 THR A C 1
ATOM 4315 O O . THR A 1 565 ? 9.323 30.006 -3.504 1.00 94.12 565 THR A O 1
ATOM 4318 N N . LEU A 1 566 ? 9.213 31.209 -5.392 1.00 93.69 566 LEU A N 1
ATOM 4319 C CA . LEU A 1 566 ? 9.097 30.046 -6.277 1.00 93.69 566 LEU A CA 1
ATOM 4320 C C . LEU A 1 566 ? 10.437 29.307 -6.388 1.00 93.69 566 LEU A C 1
ATOM 4322 O O . LEU A 1 566 ? 10.459 28.079 -6.330 1.00 93.69 566 LEU A O 1
ATOM 4326 N N . THR A 1 567 ? 11.552 30.038 -6.479 1.00 95.50 567 THR A N 1
ATOM 4327 C CA . THR A 1 567 ? 12.895 29.444 -6.483 1.00 95.50 567 THR A CA 1
ATOM 4328 C C . THR A 1 567 ? 13.177 28.698 -5.174 1.00 95.50 567 THR A C 1
ATOM 4330 O O . THR A 1 567 ? 13.634 27.564 -5.218 1.00 95.50 567 THR A O 1
ATOM 4333 N N . ASP A 1 568 ? 12.810 29.246 -4.011 1.00 95.00 568 ASP A N 1
ATOM 4334 C CA . ASP A 1 568 ? 12.928 28.566 -2.710 1.00 95.00 568 ASP A CA 1
ATOM 4335 C C . ASP A 1 568 ? 12.106 27.263 -2.633 1.00 95.00 568 ASP A C 1
ATOM 4337 O O . ASP A 1 568 ? 12.569 26.288 -2.042 1.00 95.00 568 ASP A O 1
ATOM 4341 N N . LEU A 1 569 ? 10.927 27.206 -3.267 1.00 94.56 569 LEU A N 1
ATOM 4342 C CA . LEU A 1 569 ? 10.109 25.985 -3.356 1.00 94.56 569 LEU A CA 1
ATOM 4343 C C . LEU A 1 569 ? 10.703 24.947 -4.323 1.00 94.56 569 LEU A C 1
ATOM 4345 O O . LEU A 1 569 ? 10.692 23.754 -4.024 1.00 94.56 569 LEU A O 1
ATOM 4349 N N . VAL A 1 570 ? 11.258 25.387 -5.457 1.00 95.06 570 VAL A N 1
ATOM 4350 C CA . VAL A 1 570 ? 12.019 24.536 -6.393 1.00 95.06 570 VAL A CA 1
ATOM 4351 C C . VAL A 1 570 ? 13.287 23.983 -5.734 1.00 95.06 570 VAL A C 1
ATOM 4353 O O . VAL A 1 570 ? 13.665 22.844 -5.984 1.00 95.06 570 VAL A O 1
ATOM 4356 N N . CYS A 1 571 ? 13.929 24.765 -4.869 1.00 95.69 571 CYS A N 1
ATOM 4357 C CA . CYS A 1 571 ? 15.211 24.443 -4.247 1.00 95.69 571 CYS A CA 1
ATOM 4358 C C . CYS A 1 571 ? 15.102 23.791 -2.861 1.00 95.69 571 CYS A C 1
ATOM 4360 O O . CYS A 1 571 ? 16.115 23.647 -2.175 1.00 95.69 571 CYS A O 1
ATOM 4362 N N . ALA A 1 572 ? 13.903 23.370 -2.452 1.00 94.69 572 ALA A N 1
ATOM 4363 C CA . ALA A 1 572 ? 13.678 22.701 -1.178 1.00 94.69 572 ALA A CA 1
ATOM 4364 C C . ALA A 1 572 ? 14.375 21.326 -1.105 1.00 94.69 572 ALA A C 1
ATOM 4366 O O . ALA A 1 572 ? 14.238 20.482 -1.995 1.00 94.69 572 ALA A O 1
ATOM 4367 N N . ASP A 1 573 ? 15.066 21.068 0.010 1.00 90.31 573 ASP A N 1
ATOM 4368 C CA . ASP A 1 573 ? 15.799 19.821 0.284 1.00 90.31 573 ASP A CA 1
ATOM 4369 C C . ASP A 1 573 ? 14.944 18.553 0.112 1.00 90.31 573 ASP A C 1
ATOM 4371 O O . ASP A 1 573 ? 15.442 17.526 -0.347 1.00 90.31 573 ASP A O 1
ATOM 4375 N N . GLU A 1 574 ? 13.669 18.597 0.510 1.00 87.94 574 GLU A N 1
ATOM 4376 C CA . GLU A 1 574 ? 12.753 17.450 0.423 1.00 87.94 574 GLU A CA 1
ATOM 4377 C C . GLU A 1 574 ? 12.338 17.142 -1.024 1.00 87.94 574 GLU A C 1
ATOM 4379 O O . GLU A 1 574 ? 12.300 15.974 -1.409 1.00 87.94 574 GLU A O 1
ATOM 4384 N N . CYS A 1 575 ? 12.137 18.180 -1.842 1.00 93.75 575 CYS A N 1
ATOM 4385 C CA . CYS A 1 575 ? 11.876 18.058 -3.274 1.00 93.75 575 CYS A CA 1
ATOM 4386 C C . CYS A 1 575 ? 13.078 17.416 -3.976 1.00 93.75 575 CYS A C 1
ATOM 4388 O O . CYS A 1 575 ? 12.943 16.387 -4.644 1.00 93.75 575 CYS A O 1
ATOM 4390 N N . ARG A 1 576 ? 14.281 17.955 -3.733 1.00 93.75 576 ARG A N 1
ATOM 4391 C CA . ARG A 1 576 ? 15.537 17.394 -4.248 1.00 93.75 576 ARG A CA 1
ATOM 4392 C C . ARG A 1 576 ? 15.695 15.916 -3.884 1.00 93.75 576 ARG A C 1
ATOM 4394 O O . ARG A 1 576 ? 15.905 15.101 -4.777 1.00 93.75 576 ARG A O 1
ATOM 4401 N N . LYS A 1 577 ? 15.537 15.559 -2.605 1.00 90.25 577 LYS A N 1
ATOM 4402 C CA . LYS A 1 577 ? 15.662 14.169 -2.128 1.00 90.25 577 LYS A CA 1
ATOM 4403 C C . LYS A 1 577 ? 14.611 13.246 -2.739 1.00 90.25 577 LYS A C 1
ATOM 4405 O O . LYS A 1 577 ? 14.956 12.150 -3.164 1.00 90.25 577 LYS A O 1
ATOM 4410 N N . SER A 1 578 ? 13.355 13.685 -2.848 1.00 91.56 578 SER A N 1
ATOM 4411 C CA . SER A 1 578 ? 12.295 12.888 -3.479 1.00 91.56 578 SER A CA 1
ATOM 4412 C C . SER A 1 578 ? 12.608 12.588 -4.950 1.00 91.56 578 SER A C 1
ATOM 4414 O O . SER A 1 578 ? 12.462 11.447 -5.386 1.00 91.56 578 SER A O 1
ATOM 4416 N N . LEU A 1 579 ? 13.122 13.571 -5.694 1.00 94.81 579 LEU A N 1
ATOM 4417 C CA . LEU A 1 579 ? 13.535 13.392 -7.085 1.00 94.81 579 LEU A CA 1
ATOM 4418 C C . LEU A 1 579 ? 14.802 12.524 -7.228 1.00 94.81 579 LEU A C 1
ATOM 4420 O O . LEU A 1 579 ? 14.888 11.704 -8.146 1.00 94.81 579 LEU A O 1
ATOM 4424 N N . GLU A 1 580 ? 15.776 12.663 -6.325 1.00 93.06 580 GLU A N 1
ATOM 4425 C CA . GLU A 1 580 ? 16.970 11.805 -6.262 1.00 93.06 580 GLU A CA 1
ATOM 4426 C C . GLU A 1 580 ? 16.595 10.343 -5.960 1.00 93.06 580 GLU A C 1
ATOM 4428 O O . GLU A 1 580 ? 17.082 9.438 -6.645 1.00 93.06 580 GLU A O 1
ATOM 4433 N N . SER A 1 581 ? 15.673 10.114 -5.018 1.00 90.25 581 SER A N 1
ATOM 4434 C CA . SER A 1 581 ? 15.170 8.785 -4.643 1.00 90.25 581 SER A CA 1
ATOM 4435 C C . SER A 1 581 ? 14.392 8.133 -5.795 1.00 90.25 581 SER A C 1
ATOM 4437 O O . SER A 1 581 ? 14.770 7.047 -6.234 1.00 90.25 581 SER A O 1
ATOM 4439 N N . TRP A 1 582 ? 13.429 8.840 -6.409 1.00 93.19 582 TRP A N 1
ATOM 4440 C CA . TRP A 1 582 ? 12.726 8.388 -7.625 1.00 93.19 582 TRP A CA 1
ATOM 4441 C C . TRP A 1 582 ? 13.707 7.989 -8.739 1.00 93.19 582 TRP A C 1
ATOM 4443 O O . TRP A 1 582 ? 13.616 6.911 -9.332 1.00 93.19 582 TRP A O 1
ATOM 4453 N N . THR A 1 583 ? 14.713 8.836 -8.990 1.00 93.06 583 THR A N 1
ATOM 4454 C CA . THR A 1 583 ? 15.717 8.598 -10.037 1.00 93.06 583 THR A CA 1
ATOM 4455 C C . THR A 1 583 ? 16.562 7.359 -9.730 1.00 93.06 583 THR A C 1
ATOM 4457 O O . THR A 1 583 ? 16.876 6.588 -10.641 1.00 93.06 583 THR A O 1
ATOM 4460 N N . ALA A 1 584 ? 16.911 7.120 -8.462 1.00 90.12 584 ALA A N 1
ATOM 4461 C CA . ALA A 1 584 ? 17.631 5.926 -8.023 1.00 90.12 584 ALA A CA 1
ATOM 4462 C C . ALA A 1 584 ? 16.768 4.652 -8.095 1.00 90.12 584 ALA A C 1
ATOM 4464 O O . ALA A 1 584 ? 17.262 3.608 -8.543 1.00 90.12 584 ALA A O 1
ATOM 4465 N N . ASN A 1 585 ? 15.488 4.739 -7.725 1.00 89.00 585 ASN A N 1
ATOM 4466 C CA . ASN A 1 585 ? 14.524 3.639 -7.763 1.00 89.00 585 ASN A CA 1
ATOM 4467 C C . ASN A 1 585 ? 14.281 3.187 -9.207 1.00 89.00 585 ASN A C 1
ATOM 4469 O O . ASN A 1 585 ? 14.554 2.031 -9.541 1.00 89.00 585 ASN A O 1
ATOM 4473 N N . VAL A 1 586 ? 13.913 4.106 -10.108 1.00 91.50 586 VAL A N 1
ATOM 4474 C CA . VAL A 1 586 ? 13.718 3.806 -11.540 1.00 91.50 586 VAL A CA 1
ATOM 4475 C C . VAL A 1 586 ? 15.009 3.306 -12.186 1.00 91.50 586 VAL A C 1
ATOM 4477 O O . VAL A 1 586 ? 14.982 2.326 -12.927 1.00 91.50 586 VAL A O 1
ATOM 4480 N N . LYS A 1 587 ? 16.172 3.884 -11.867 1.00 90.12 587 LYS A N 1
ATOM 4481 C CA . LYS A 1 587 ? 17.466 3.386 -12.367 1.00 90.12 587 LYS A CA 1
ATOM 4482 C C . LYS A 1 587 ? 17.789 1.958 -11.912 1.00 90.12 587 LYS A C 1
ATOM 4484 O O . LYS A 1 587 ? 18.522 1.258 -12.607 1.00 90.12 587 LYS A O 1
ATOM 4489 N N . THR A 1 588 ? 17.262 1.526 -10.768 1.00 86.62 588 THR A N 1
ATOM 4490 C CA . THR A 1 588 ? 17.510 0.190 -10.206 1.00 86.62 588 THR A CA 1
ATOM 4491 C C . THR A 1 588 ? 16.475 -0.839 -10.668 1.00 86.62 588 THR A C 1
ATOM 4493 O O . THR A 1 588 ? 16.844 -1.982 -10.930 1.00 86.62 588 THR A O 1
ATOM 4496 N N . ALA A 1 589 ? 15.200 -0.457 -10.782 1.00 87.25 589 ALA A N 1
ATOM 4497 C CA . ALA A 1 589 ? 14.104 -1.346 -11.175 1.00 87.25 589 ALA A CA 1
ATOM 4498 C C . ALA A 1 589 ? 13.887 -1.423 -12.700 1.00 87.25 589 ALA A C 1
ATOM 4500 O O . ALA A 1 589 ? 13.463 -2.457 -13.208 1.00 87.25 589 ALA A O 1
ATOM 4501 N N . CYS A 1 590 ? 14.208 -0.353 -13.433 1.00 88.00 590 CYS A N 1
ATOM 4502 C CA . CYS A 1 590 ? 13.962 -0.194 -14.870 1.00 88.00 590 CYS A CA 1
ATOM 4503 C C . CYS A 1 590 ? 15.263 -0.051 -15.686 1.00 88.00 590 CYS A C 1
ATOM 4505 O O . CYS A 1 590 ? 15.272 0.626 -16.712 1.00 88.00 590 CYS A O 1
ATOM 4507 N N . ALA A 1 591 ? 16.373 -0.645 -15.229 1.00 80.25 591 ALA A N 1
ATOM 4508 C CA . ALA A 1 591 ? 17.712 -0.427 -15.795 1.00 80.25 591 ALA A CA 1
ATOM 4509 C C . ALA A 1 591 ? 17.808 -0.678 -17.317 1.00 80.25 591 ALA A C 1
ATOM 4511 O O . ALA A 1 591 ? 18.446 0.100 -18.023 1.00 80.25 591 ALA A O 1
ATOM 4512 N N . ASP A 1 592 ? 17.136 -1.725 -17.809 1.00 78.75 592 ASP A N 1
ATOM 4513 C CA . ASP A 1 592 ? 17.102 -2.114 -19.228 1.00 78.75 592 ASP A CA 1
ATOM 4514 C C . ASP A 1 592 ? 15.899 -1.524 -20.001 1.00 78.75 592 ASP A C 1
ATOM 4516 O O . ASP A 1 592 ? 15.696 -1.835 -21.176 1.00 78.75 592 ASP A O 1
ATOM 4520 N N . VAL A 1 593 ? 15.071 -0.685 -19.363 1.00 78.31 593 VAL A N 1
ATOM 4521 C CA . VAL A 1 593 ? 13.866 -0.109 -19.980 1.00 78.31 593 VAL A CA 1
ATOM 4522 C C . VAL A 1 593 ? 14.215 1.188 -20.706 1.00 78.31 593 VAL A C 1
ATOM 4524 O O . VAL A 1 593 ? 14.596 2.194 -20.100 1.00 78.31 593 VAL A O 1
ATOM 4527 N N . ILE A 1 594 ? 14.032 1.161 -22.024 1.00 75.81 594 ILE A N 1
ATOM 4528 C CA . ILE A 1 594 ? 14.160 2.319 -22.909 1.00 75.81 594 ILE A CA 1
ATOM 4529 C C . ILE A 1 594 ? 12.761 2.891 -23.163 1.00 75.81 594 ILE A C 1
ATOM 4531 O O . ILE A 1 594 ? 11.839 2.159 -23.524 1.00 75.81 594 ILE A O 1
ATOM 4535 N N . ILE A 1 595 ? 12.607 4.200 -22.977 1.00 70.69 595 ILE A N 1
ATOM 4536 C CA . ILE A 1 595 ? 11.386 4.963 -23.240 1.00 70.69 595 ILE A CA 1
ATOM 4537 C C . ILE A 1 595 ? 11.726 6.014 -24.306 1.00 70.69 595 ILE A C 1
ATOM 4539 O O . ILE A 1 595 ? 12.591 6.867 -24.100 1.00 70.69 595 ILE A O 1
ATOM 4543 N N . ALA A 1 596 ? 11.067 5.920 -25.466 1.00 64.69 596 ALA A N 1
ATOM 4544 C CA . ALA A 1 596 ? 11.488 6.584 -26.704 1.00 64.69 596 ALA A CA 1
ATOM 4545 C C . ALA A 1 596 ? 12.974 6.295 -27.024 1.00 64.69 596 ALA A C 1
ATOM 4547 O O . ALA A 1 596 ? 13.328 5.135 -27.217 1.00 64.69 596 ALA A O 1
ATOM 4548 N N . ASP A 1 597 ? 13.831 7.319 -27.052 1.00 51.69 597 ASP A N 1
ATOM 4549 C CA . ASP A 1 597 ? 15.268 7.208 -27.351 1.00 51.69 597 ASP A CA 1
ATOM 4550 C C . ASP A 1 597 ? 16.166 7.205 -26.089 1.00 51.69 597 ASP A C 1
ATOM 4552 O O . ASP A 1 597 ? 17.388 7.310 -26.199 1.00 51.69 597 ASP A O 1
ATOM 4556 N N . GLY A 1 598 ? 15.591 7.142 -24.878 1.00 65.50 598 GLY A N 1
ATOM 4557 C CA . GLY A 1 598 ? 16.318 7.316 -23.611 1.00 65.50 598 GLY A CA 1
ATOM 4558 C C . GLY A 1 598 ? 16.061 6.222 -22.571 1.00 65.50 598 GLY A C 1
ATOM 4559 O O . GLY A 1 598 ? 15.044 5.538 -22.593 1.00 65.50 598 GLY A O 1
ATOM 4560 N N . VAL A 1 599 ? 16.982 6.066 -21.617 1.00 82.88 599 VAL A N 1
ATOM 4561 C CA . VAL A 1 599 ? 16.779 5.209 -20.431 1.00 82.88 599 VAL A CA 1
ATOM 4562 C C . VAL A 1 599 ? 15.689 5.788 -19.525 1.00 82.88 599 VAL A C 1
ATOM 4564 O O . VAL A 1 599 ? 15.627 7.003 -19.339 1.00 82.88 599 VAL A O 1
ATOM 4567 N N . ALA A 1 600 ? 14.856 4.939 -18.918 1.00 86.62 600 ALA A N 1
ATOM 4568 C CA . ALA A 1 600 ? 13.645 5.372 -18.211 1.00 86.62 600 ALA A CA 1
ATOM 4569 C C . ALA A 1 600 ? 13.865 6.413 -17.087 1.00 86.62 600 ALA A C 1
ATOM 4571 O O . ALA A 1 600 ? 12.997 7.248 -16.843 1.00 86.62 600 ALA A O 1
ATOM 4572 N N . TYR A 1 601 ? 15.032 6.426 -16.433 1.00 89.94 601 TYR A N 1
ATOM 4573 C CA . TYR A 1 601 ? 15.377 7.397 -15.381 1.00 89.94 601 TYR A CA 1
ATOM 4574 C C . TYR A 1 601 ? 15.923 8.745 -15.906 1.00 89.94 601 TYR A C 1
ATOM 4576 O O . TYR A 1 601 ? 16.225 9.638 -15.112 1.00 89.94 601 TYR A O 1
ATOM 4584 N N . ALA A 1 602 ? 16.088 8.917 -17.224 1.00 87.62 602 ALA A N 1
ATOM 4585 C CA . ALA A 1 602 ? 16.714 10.109 -17.802 1.00 87.62 602 ALA A CA 1
ATOM 4586 C C . ALA A 1 602 ? 15.995 11.435 -17.471 1.00 87.62 602 ALA A C 1
ATOM 4588 O O . ALA A 1 602 ? 16.710 12.378 -17.131 1.00 87.62 602 ALA A O 1
ATOM 4589 N N . PRO A 1 603 ? 14.647 11.548 -17.480 1.00 90.56 603 PRO A N 1
ATOM 4590 C CA . PRO A 1 603 ? 13.974 12.800 -17.118 1.00 90.56 603 PRO A CA 1
ATOM 4591 C C . PRO A 1 603 ? 14.304 13.272 -15.698 1.00 90.56 603 PRO A C 1
ATOM 4593 O O . PRO A 1 603 ? 14.495 14.465 -15.489 1.00 90.56 603 PRO A O 1
ATOM 4596 N N . GLY A 1 604 ? 14.460 12.345 -14.743 1.00 92.69 604 GLY A N 1
ATOM 4597 C CA . GLY A 1 604 ? 14.866 12.667 -13.372 1.00 92.69 604 GLY A CA 1
ATOM 4598 C C . GLY A 1 604 ? 16.253 13.300 -13.302 1.00 92.69 604 GLY A C 1
ATOM 4599 O O . GLY A 1 604 ? 16.437 14.343 -12.681 1.00 92.69 604 GLY A O 1
ATOM 4600 N N . MET A 1 605 ? 17.216 12.745 -14.043 1.00 92.62 605 MET A N 1
ATOM 4601 C CA . MET A 1 605 ? 18.563 13.316 -14.156 1.00 92.62 605 MET A CA 1
ATOM 4602 C C . MET A 1 605 ? 18.582 14.701 -14.834 1.00 92.62 605 MET A C 1
ATOM 4604 O O . MET A 1 605 ? 19.419 15.529 -14.476 1.00 92.62 605 MET A O 1
ATOM 4608 N N . ILE A 1 606 ? 17.683 14.969 -15.791 1.00 91.88 606 ILE A N 1
ATOM 4609 C CA . ILE A 1 606 ? 17.555 16.290 -16.441 1.00 91.88 606 ILE A CA 1
ATOM 4610 C C . ILE A 1 606 ? 16.911 17.299 -15.482 1.00 91.88 606 ILE A C 1
ATOM 4612 O O . ILE A 1 606 ? 17.432 18.404 -15.331 1.00 91.88 606 ILE A O 1
ATOM 4616 N N . MET A 1 607 ? 15.857 16.906 -14.759 1.00 95.50 607 MET A N 1
ATOM 4617 C CA . MET A 1 607 ? 15.235 17.751 -13.735 1.00 95.50 607 MET A CA 1
ATOM 4618 C C . MET A 1 607 ? 16.229 18.102 -12.615 1.00 95.50 607 MET A C 1
ATOM 4620 O O . MET A 1 607 ? 16.354 19.273 -12.263 1.00 95.50 607 MET A O 1
ATOM 4624 N N . LEU A 1 608 ? 17.031 17.139 -12.142 1.00 95.62 608 LEU A N 1
ATOM 4625 C CA . LEU A 1 608 ? 18.117 17.384 -11.179 1.00 95.62 608 LEU A CA 1
ATOM 4626 C C . LEU A 1 608 ? 19.210 18.307 -11.737 1.00 95.62 608 LEU A C 1
ATOM 4628 O O . LEU A 1 608 ? 19.726 19.151 -11.006 1.00 95.62 608 LEU A O 1
ATOM 4632 N N . SER A 1 609 ? 19.547 18.192 -13.026 1.00 94.12 609 SER A N 1
ATOM 4633 C CA . SER A 1 609 ? 20.472 19.124 -13.683 1.00 94.12 609 SER A CA 1
ATOM 4634 C C . SER A 1 609 ? 19.905 20.544 -13.723 1.00 94.12 609 SER A C 1
ATOM 4636 O O . SER A 1 609 ? 20.621 21.488 -13.399 1.00 94.12 609 SER A O 1
ATOM 4638 N N . GLY A 1 610 ? 18.620 20.698 -14.061 1.00 94.50 610 GLY A N 1
ATOM 4639 C CA . GLY A 1 610 ? 17.929 21.988 -14.040 1.00 94.50 610 GLY A CA 1
ATOM 4640 C C . GLY A 1 610 ? 17.891 22.597 -12.638 1.00 94.50 610 GLY A C 1
ATOM 4641 O O . GLY A 1 610 ? 18.241 23.759 -12.466 1.00 94.50 610 GLY A O 1
ATOM 4642 N N . MET A 1 611 ? 17.588 21.793 -11.615 1.00 95.56 611 MET A N 1
ATOM 4643 C CA . MET A 1 611 ? 17.652 22.222 -10.215 1.00 95.56 611 MET A CA 1
ATOM 4644 C C . MET A 1 611 ? 19.068 22.629 -9.784 1.00 95.56 611 MET A C 1
ATOM 4646 O O . MET A 1 611 ? 19.210 23.557 -8.997 1.00 95.56 611 MET A O 1
ATOM 4650 N N . ASN A 1 612 ? 20.130 21.982 -10.268 1.00 95.25 612 ASN A N 1
ATOM 4651 C CA . ASN A 1 612 ? 21.501 22.402 -9.948 1.00 95.25 612 ASN A CA 1
ATOM 4652 C C . ASN A 1 612 ? 21.856 23.764 -10.568 1.00 95.25 612 ASN A C 1
ATOM 4654 O O . ASN A 1 612 ? 22.564 24.547 -9.940 1.00 95.25 612 ASN A O 1
ATOM 4658 N N . GLU A 1 613 ? 21.353 24.052 -11.769 1.00 94.31 613 GLU A N 1
ATOM 4659 C CA . GLU A 1 613 ? 21.542 25.332 -12.458 1.00 94.31 613 GLU A CA 1
ATOM 4660 C C . GLU A 1 613 ? 20.725 26.453 -11.786 1.00 94.31 613 GLU A C 1
ATOM 4662 O O . GLU A 1 613 ? 21.278 27.488 -11.420 1.00 94.31 613 GLU A O 1
ATOM 4667 N N . THR A 1 614 ? 19.433 26.216 -11.529 1.00 95.19 614 THR A N 1
ATOM 4668 C CA . THR A 1 614 ? 18.508 27.182 -10.907 1.00 95.19 614 THR A CA 1
ATOM 4669 C C . THR A 1 614 ? 18.820 27.471 -9.435 1.00 95.19 614 THR A C 1
ATOM 4671 O O . THR A 1 614 ? 18.698 28.615 -9.003 1.00 95.19 614 THR A O 1
ATOM 4674 N N . CYS A 1 615 ? 19.229 26.467 -8.651 1.00 96.00 615 CYS A N 1
ATOM 4675 C CA . CYS A 1 615 ? 19.440 26.611 -7.202 1.00 96.00 615 CYS A CA 1
ATOM 4676 C C . CYS A 1 615 ? 20.837 27.096 -6.802 1.00 96.00 615 CYS A C 1
ATOM 4678 O O . CYS A 1 615 ? 21.138 27.189 -5.609 1.00 96.00 615 CYS A O 1
ATOM 4680 N N . LEU A 1 616 ? 21.697 27.401 -7.773 1.00 95.75 616 LEU A N 1
ATOM 4681 C CA . LEU A 1 616 ? 22.995 28.014 -7.528 1.00 95.75 616 LEU A CA 1
ATOM 4682 C C . LEU A 1 616 ? 22.800 29.386 -6.855 1.00 95.75 616 LEU A C 1
ATOM 4684 O O . LEU A 1 616 ? 22.043 30.221 -7.348 1.00 95.75 616 LEU A O 1
ATOM 4688 N N . ARG A 1 617 ? 23.497 29.636 -5.743 1.00 95.00 617 ARG A N 1
ATOM 4689 C CA . ARG A 1 617 ? 23.509 30.926 -5.030 1.00 95.00 617 ARG A CA 1
ATOM 4690 C C . ARG A 1 617 ? 24.915 31.513 -5.003 1.00 95.00 617 ARG A C 1
ATOM 4692 O O . ARG A 1 617 ? 25.894 30.771 -4.983 1.00 95.00 617 ARG A O 1
ATOM 4699 N N . ASP A 1 618 ? 25.011 32.836 -4.970 1.00 93.31 618 ASP A N 1
ATOM 4700 C CA . ASP A 1 618 ? 26.279 33.542 -4.801 1.00 93.31 618 ASP A CA 1
ATOM 4701 C C . ASP A 1 618 ? 26.802 33.404 -3.360 1.00 93.31 618 ASP A C 1
ATOM 4703 O O . ASP A 1 618 ? 26.095 33.699 -2.395 1.00 93.31 618 ASP A O 1
ATOM 4707 N N . GLU A 1 619 ? 28.064 32.993 -3.202 1.00 88.00 619 GLU A N 1
ATOM 4708 C CA . GLU A 1 619 ? 28.686 32.734 -1.890 1.00 88.00 619 GLU A CA 1
ATOM 4709 C C . GLU A 1 619 ? 28.860 33.987 -1.004 1.00 88.00 619 GLU A C 1
ATOM 4711 O O . GLU A 1 619 ? 29.152 33.852 0.186 1.00 88.00 619 GLU A O 1
ATOM 4716 N N . THR A 1 620 ? 28.707 35.202 -1.547 1.00 88.12 620 THR A N 1
ATOM 4717 C CA . THR A 1 620 ? 28.939 36.465 -0.816 1.00 88.12 620 THR A CA 1
ATOM 4718 C C . THR A 1 620 ? 27.641 37.140 -0.374 1.00 88.12 620 THR A C 1
ATOM 4720 O O . THR A 1 620 ? 27.582 37.713 0.715 1.00 88.12 620 THR A O 1
ATOM 4723 N N . THR A 1 621 ? 26.612 37.096 -1.217 1.00 90.69 621 THR A N 1
ATOM 4724 C CA . THR A 1 621 ? 25.302 37.736 -1.008 1.00 90.69 621 THR A CA 1
ATOM 4725 C C . THR A 1 621 ? 24.239 36.754 -0.519 1.00 90.69 621 THR A C 1
ATOM 4727 O O . THR A 1 621 ? 23.390 37.130 0.287 1.00 90.69 621 THR A O 1
ATOM 4730 N N . GLY A 1 622 ? 24.307 35.492 -0.954 1.00 90.75 622 GLY A N 1
ATOM 4731 C CA . GLY A 1 622 ? 23.258 34.489 -0.762 1.00 90.75 622 GLY A CA 1
ATOM 4732 C C . GLY A 1 622 ? 22.119 34.567 -1.787 1.00 90.75 622 GLY A C 1
ATOM 4733 O O . GLY A 1 622 ? 21.214 33.730 -1.730 1.00 90.75 622 GLY A O 1
ATOM 4734 N N . ASP A 1 623 ? 22.155 35.522 -2.719 1.00 93.69 623 ASP A N 1
ATOM 4735 C CA . ASP A 1 623 ? 21.148 35.679 -3.773 1.00 93.69 623 ASP A CA 1
ATOM 4736 C C . ASP A 1 623 ? 21.257 34.551 -4.818 1.00 93.69 623 ASP A C 1
ATOM 4738 O O . ASP A 1 623 ? 22.329 33.970 -5.020 1.00 93.69 623 ASP A O 1
ATOM 4742 N N . TYR A 1 624 ? 20.148 34.211 -5.486 1.00 96.62 624 TYR A N 1
ATOM 4743 C CA . TYR A 1 624 ? 20.155 33.194 -6.541 1.00 96.62 624 TYR A CA 1
ATOM 4744 C C . TYR A 1 624 ? 20.922 33.689 -7.765 1.00 96.62 624 TYR A C 1
ATOM 4746 O O . TYR A 1 624 ? 20.686 34.779 -8.283 1.00 96.62 624 TYR A O 1
ATOM 4754 N N . CYS A 1 625 ? 21.830 32.859 -8.269 1.00 96.44 625 CYS A N 1
ATOM 4755 C CA . CYS A 1 625 ? 22.758 33.265 -9.312 1.00 96.44 625 CYS A CA 1
ATOM 4756 C C . CYS A 1 625 ? 22.087 33.572 -10.649 1.00 96.44 625 CYS A C 1
ATOM 4758 O O . CYS A 1 625 ? 22.587 34.416 -11.387 1.00 96.44 625 CYS A O 1
ATOM 4760 N N . ASN A 1 626 ? 20.949 32.950 -10.949 1.00 94.69 626 ASN A N 1
ATOM 4761 C CA . ASN A 1 626 ? 20.182 33.305 -12.136 1.00 94.69 626 ASN A CA 1
ATOM 4762 C C . ASN A 1 626 ? 19.526 34.686 -12.008 1.00 94.69 626 ASN A C 1
ATOM 4764 O O . ASN A 1 626 ? 19.539 35.426 -12.983 1.00 94.69 626 ASN A O 1
ATOM 4768 N N . ASP A 1 627 ? 19.050 35.073 -10.821 1.00 93.50 627 ASP A N 1
ATOM 4769 C CA . ASP A 1 627 ? 18.486 36.408 -10.562 1.00 93.50 627 ASP A CA 1
ATOM 4770 C C . ASP A 1 627 ? 19.586 37.488 -10.622 1.00 93.50 627 ASP A C 1
ATOM 4772 O O . ASP A 1 627 ? 19.376 38.582 -11.143 1.00 93.50 627 ASP A O 1
ATOM 4776 N N . VAL A 1 628 ? 20.798 37.156 -10.155 1.00 93.50 628 VAL A N 1
ATOM 4777 C CA . VAL A 1 628 ? 21.994 38.008 -10.284 1.00 93.50 628 VAL A CA 1
ATOM 4778 C C . VAL A 1 628 ? 22.390 38.211 -11.753 1.00 93.50 628 VAL A C 1
ATOM 4780 O O . VAL A 1 628 ? 22.757 39.324 -12.123 1.00 93.50 628 VAL A O 1
ATOM 4783 N N . ILE A 1 629 ? 22.312 37.167 -12.589 1.00 92.44 629 ILE A N 1
ATOM 4784 C CA . ILE A 1 629 ? 22.667 37.239 -14.018 1.00 92.44 629 ILE A CA 1
ATOM 4785 C C . ILE A 1 629 ? 21.570 37.924 -14.854 1.00 92.44 629 ILE A C 1
ATOM 4787 O O . ILE A 1 629 ? 21.902 38.628 -15.804 1.00 92.44 629 ILE A O 1
ATOM 4791 N N . ASP A 1 630 ? 20.289 37.787 -14.497 1.00 91.75 630 ASP A N 1
ATOM 4792 C CA . ASP A 1 630 ? 19.170 38.501 -15.152 1.00 91.75 630 ASP A CA 1
ATOM 4793 C C . ASP A 1 630 ? 19.310 40.034 -15.007 1.00 91.75 630 ASP A C 1
ATOM 4795 O O . ASP A 1 630 ? 18.856 40.801 -15.852 1.00 91.75 630 ASP A O 1
ATOM 4799 N N . GLY A 1 631 ? 20.008 40.488 -13.956 1.00 89.75 631 GLY A N 1
ATOM 4800 C CA . GLY A 1 631 ? 20.361 41.890 -13.715 1.00 89.75 631 GLY A CA 1
ATOM 4801 C C . GLY A 1 631 ? 21.633 42.402 -14.413 1.00 89.75 631 GLY A C 1
ATOM 4802 O O . GLY A 1 631 ? 22.076 43.507 -14.090 1.00 89.75 631 GLY A O 1
ATOM 4803 N N . PHE A 1 632 ? 22.258 41.629 -15.308 1.00 93.25 632 PHE A N 1
ATOM 4804 C CA . PHE A 1 632 ? 23.472 42.039 -16.032 1.00 93.25 632 PHE A CA 1
ATOM 4805 C C . PHE A 1 632 ? 23.204 43.033 -17.173 1.00 93.25 632 PHE A C 1
ATOM 4807 O O . PHE A 1 632 ? 22.073 43.286 -17.587 1.00 93.25 632 PHE A O 1
ATOM 4814 N N . THR A 1 633 ? 24.279 43.622 -17.697 1.00 91.75 633 THR A N 1
ATOM 4815 C CA . THR A 1 633 ? 24.230 44.565 -18.814 1.00 91.75 633 THR A CA 1
ATOM 4816 C C . THR A 1 633 ? 23.893 43.834 -20.120 1.00 91.75 633 THR A C 1
ATOM 4818 O O . THR A 1 633 ? 24.691 43.039 -20.615 1.00 91.75 633 THR A O 1
ATOM 4821 N N . GLU A 1 634 ? 22.735 44.142 -20.711 1.00 87.31 634 GLU A N 1
ATOM 4822 C CA . GLU A 1 634 ? 22.293 43.621 -22.016 1.00 87.31 634 GLU A CA 1
ATOM 4823 C C . GLU A 1 634 ? 23.295 43.982 -23.136 1.00 87.31 634 GLU A C 1
ATOM 4825 O O . GLU A 1 634 ? 23.617 45.156 -23.344 1.00 87.31 634 GLU A O 1
ATOM 4830 N N . VAL A 1 635 ? 23.814 42.972 -23.852 1.00 82.81 635 VAL A N 1
ATOM 4831 C CA . VAL A 1 635 ? 24.864 43.121 -24.880 1.00 82.81 635 VAL A CA 1
ATOM 4832 C C . VAL A 1 635 ? 24.721 42.113 -26.027 1.00 82.81 635 VAL A C 1
ATOM 4834 O O . VAL A 1 635 ? 24.338 40.968 -25.813 1.00 82.81 635 VAL A O 1
ATOM 4837 N N . ASP A 1 636 ? 25.135 42.505 -27.239 1.00 77.38 636 ASP A N 1
ATOM 4838 C CA . ASP A 1 636 ? 25.039 41.680 -28.463 1.00 77.38 636 ASP A CA 1
ATOM 4839 C C . ASP A 1 636 ? 25.850 40.362 -28.422 1.00 77.38 636 ASP A C 1
ATOM 4841 O O . ASP A 1 636 ? 25.655 39.479 -29.255 1.00 77.38 636 ASP A O 1
ATOM 4845 N N . SER A 1 637 ? 26.832 40.243 -27.518 1.00 80.31 637 SER A N 1
ATOM 4846 C CA . SER A 1 637 ? 27.587 39.006 -27.258 1.00 80.31 637 SER A CA 1
ATOM 4847 C C . SER A 1 637 ? 28.401 39.109 -25.966 1.00 80.31 637 SER A C 1
ATOM 4849 O O . SER A 1 637 ? 28.705 40.213 -25.508 1.00 80.31 637 SER A O 1
ATOM 4851 N N . ILE A 1 638 ? 28.884 37.968 -25.457 1.00 83.31 638 ILE A N 1
ATOM 4852 C CA . ILE A 1 638 ? 29.790 37.867 -24.296 1.00 83.31 638 ILE A CA 1
ATOM 4853 C C . ILE A 1 638 ? 31.032 38.786 -24.369 1.00 83.31 638 ILE A C 1
ATOM 4855 O O . ILE A 1 638 ? 31.558 39.211 -23.342 1.00 83.31 638 ILE A O 1
ATOM 4859 N N . ASN A 1 639 ? 31.471 39.173 -25.575 1.00 84.50 639 ASN A N 1
ATOM 4860 C CA . ASN A 1 639 ? 32.577 40.120 -25.776 1.00 84.50 639 ASN A CA 1
ATOM 4861 C C . ASN A 1 639 ? 32.272 41.546 -25.282 1.00 84.50 639 ASN A C 1
ATOM 4863 O O . ASN A 1 639 ? 33.199 42.317 -25.036 1.00 84.50 639 ASN A O 1
ATOM 4867 N N . GLY A 1 640 ? 30.991 41.915 -25.188 1.00 85.75 640 GLY A N 1
ATOM 4868 C CA . GLY A 1 640 ? 30.539 43.221 -24.708 1.00 85.75 640 GLY A CA 1
ATOM 4869 C C . GLY A 1 640 ? 30.359 43.301 -23.191 1.00 85.75 640 GLY A C 1
ATOM 4870 O O . GLY A 1 640 ? 30.275 44.409 -22.664 1.00 85.75 640 GLY A O 1
ATOM 4871 N N . MET A 1 641 ? 30.308 42.161 -22.491 1.00 91.81 641 MET A N 1
ATOM 4872 C CA . MET A 1 641 ? 29.993 42.124 -21.061 1.00 91.81 641 MET A CA 1
ATOM 4873 C C . MET A 1 641 ? 31.037 42.880 -20.221 1.00 91.81 641 MET A C 1
ATOM 4875 O O . MET A 1 641 ? 32.245 42.679 -20.401 1.00 91.81 641 MET A O 1
ATOM 4879 N N . PRO A 1 642 ? 30.611 43.697 -19.241 1.00 94.81 642 PRO A N 1
ATOM 4880 C CA . PRO A 1 642 ? 31.496 44.242 -18.223 1.00 94.81 642 PRO A CA 1
ATOM 4881 C C . PRO A 1 642 ? 32.308 43.143 -17.530 1.00 94.81 642 PRO A C 1
ATOM 4883 O O . PRO A 1 642 ? 31.769 42.130 -17.089 1.00 94.81 642 PRO A O 1
ATOM 4886 N N . ILE A 1 643 ? 33.614 43.366 -17.359 1.00 91.88 643 ILE A N 1
ATOM 4887 C CA . ILE A 1 643 ? 34.542 42.370 -16.787 1.00 91.88 643 ILE A CA 1
ATOM 4888 C C . ILE A 1 643 ? 34.139 41.883 -15.379 1.00 91.88 643 ILE A C 1
ATOM 4890 O O . ILE A 1 643 ? 34.510 40.788 -14.975 1.00 91.88 643 ILE A O 1
ATOM 4894 N N . GLN A 1 644 ? 33.366 42.680 -14.634 1.00 92.62 644 GLN A N 1
ATOM 4895 C CA . GLN A 1 644 ? 32.850 42.326 -13.305 1.00 92.62 644 GLN A CA 1
ATOM 4896 C C . GLN A 1 644 ? 31.661 41.352 -13.368 1.00 92.62 644 GLN A C 1
ATOM 4898 O O . GLN A 1 644 ? 31.537 40.495 -12.500 1.00 92.62 644 GLN A O 1
ATOM 4903 N N . GLU A 1 645 ? 30.830 41.449 -14.407 1.00 94.50 645 GLU A N 1
ATOM 4904 C CA . GLU A 1 645 ? 29.699 40.549 -14.669 1.00 94.50 645 GLU A CA 1
ATOM 4905 C C . GLU A 1 645 ? 30.205 39.249 -15.313 1.00 94.50 645 GLU A C 1
ATOM 4907 O O . GLU A 1 645 ? 29.918 38.152 -14.830 1.00 94.50 645 GLU A O 1
ATOM 4912 N N . LEU A 1 646 ? 31.073 39.374 -16.328 1.00 93.56 646 LEU A N 1
ATOM 4913 C CA . LEU A 1 646 ? 31.724 38.256 -17.020 1.00 93.56 646 LEU A CA 1
ATOM 4914 C C . LEU A 1 646 ? 32.469 37.323 -16.050 1.00 93.56 646 LEU A C 1
ATOM 4916 O O . LEU A 1 646 ? 32.357 36.102 -16.159 1.00 93.56 646 LEU A O 1
ATOM 4920 N N . CYS A 1 647 ? 33.209 37.906 -15.101 1.00 94.44 647 CYS A N 1
ATOM 4921 C CA . CYS A 1 647 ? 34.006 37.191 -14.102 1.00 94.44 647 CYS A CA 1
ATOM 4922 C C . CYS A 1 647 ? 33.314 37.058 -12.737 1.00 94.44 647 CYS A C 1
ATOM 4924 O O . CYS A 1 647 ? 33.979 36.762 -11.742 1.00 94.44 647 CYS A O 1
ATOM 4926 N N . SER A 1 648 ? 32.000 37.291 -12.672 1.00 94.25 648 SER A N 1
ATOM 4927 C CA . SER A 1 648 ? 31.205 37.042 -11.469 1.00 94.25 648 SER A CA 1
ATOM 4928 C C . SER A 1 648 ? 31.227 35.560 -11.084 1.00 94.25 648 SER A C 1
ATOM 4930 O O . SER A 1 648 ? 31.354 34.682 -11.943 1.00 94.25 648 SER A O 1
ATOM 4932 N N . TYR A 1 649 ? 31.047 35.272 -9.790 1.00 94.88 649 TYR A N 1
ATOM 4933 C CA . TYR A 1 649 ? 30.882 33.900 -9.299 1.00 94.88 649 TYR A CA 1
ATOM 4934 C C . TYR A 1 649 ? 29.774 33.179 -10.076 1.00 94.88 649 TYR A C 1
ATOM 4936 O O . TYR A 1 649 ? 29.997 32.107 -10.631 1.00 94.88 649 TYR A O 1
ATOM 4944 N N . CYS A 1 650 ? 28.609 33.815 -10.191 1.00 94.94 650 CYS A N 1
ATOM 4945 C CA . CYS A 1 650 ? 27.429 33.236 -10.815 1.00 94.94 650 CYS A CA 1
ATOM 4946 C C . CYS A 1 650 ? 27.624 32.853 -12.283 1.00 94.94 650 CYS A C 1
ATOM 4948 O O . CYS A 1 650 ? 27.319 31.718 -12.646 1.00 94.94 650 CYS A O 1
ATOM 4950 N N . ASN A 1 651 ? 28.180 33.737 -13.119 1.00 93.88 651 ASN A N 1
ATOM 4951 C CA . ASN A 1 651 ? 28.402 33.424 -14.534 1.00 93.88 651 ASN A CA 1
ATOM 4952 C C . ASN A 1 651 ? 29.380 32.249 -14.708 1.00 93.88 651 ASN A C 1
ATOM 4954 O O . ASN A 1 651 ? 29.112 31.288 -15.431 1.00 93.88 651 ASN A O 1
ATOM 4958 N N . VAL A 1 652 ? 30.497 32.299 -13.974 1.00 94.56 652 VAL A N 1
ATOM 4959 C CA . VAL A 1 652 ? 31.548 31.270 -13.969 1.00 94.56 652 VAL A CA 1
ATOM 4960 C C . VAL A 1 652 ? 31.018 29.915 -13.493 1.00 94.56 652 VAL A C 1
ATOM 4962 O O . VAL A 1 652 ? 31.405 28.874 -14.028 1.00 94.56 652 VAL A O 1
ATOM 4965 N N . GLN A 1 653 ? 30.177 29.913 -12.460 1.00 94.69 653 GLN A N 1
ATOM 4966 C CA . GLN A 1 653 ? 29.719 28.697 -11.793 1.00 94.69 653 GLN A CA 1
ATOM 4967 C C . GLN A 1 653 ? 28.508 28.075 -12.489 1.00 94.69 653 GLN A C 1
ATOM 4969 O O . GLN A 1 653 ? 28.483 26.854 -12.603 1.00 94.69 653 GLN A O 1
ATOM 4974 N N . ARG A 1 654 ? 27.579 28.861 -13.058 1.00 93.94 654 ARG A N 1
ATOM 4975 C CA . ARG A 1 654 ? 26.486 28.327 -13.893 1.00 93.94 654 ARG A CA 1
ATOM 4976 C C . ARG A 1 654 ? 27.051 27.542 -15.077 1.00 93.94 654 ARG A C 1
ATOM 4978 O O . ARG A 1 654 ? 26.738 26.368 -15.238 1.00 93.94 654 ARG A O 1
ATOM 4985 N N . LEU A 1 655 ? 27.967 28.149 -15.839 1.00 93.62 655 LEU A N 1
ATOM 4986 C CA . LEU A 1 655 ? 28.637 27.489 -16.968 1.00 93.62 655 LEU A CA 1
ATOM 4987 C C . LEU A 1 655 ? 29.416 26.229 -16.541 1.00 93.62 655 LEU A C 1
ATOM 4989 O O . LEU A 1 655 ? 29.471 25.261 -17.296 1.00 93.62 655 LEU A O 1
ATOM 4993 N N . ALA A 1 656 ? 29.993 26.211 -15.333 1.00 93.62 656 ALA A N 1
ATOM 4994 C CA . ALA A 1 656 ? 30.668 25.029 -14.795 1.00 93.62 656 ALA A CA 1
ATOM 4995 C C . ALA A 1 656 ? 29.684 23.908 -14.403 1.00 93.62 656 ALA A C 1
ATOM 4997 O O . ALA A 1 656 ? 29.895 22.766 -14.798 1.00 93.62 656 ALA A O 1
ATOM 4998 N N . VAL A 1 657 ? 28.593 24.226 -13.697 1.00 93.56 657 VAL A N 1
ATOM 4999 C CA . VAL A 1 657 ? 27.538 23.267 -13.313 1.00 93.56 657 VAL A CA 1
ATOM 5000 C C . VAL A 1 657 ? 26.875 22.652 -14.547 1.00 93.56 657 VAL A C 1
ATOM 5002 O O . VAL A 1 657 ? 26.652 21.444 -14.589 1.00 93.56 657 VAL A O 1
ATOM 5005 N N . MET A 1 658 ? 26.637 23.450 -15.592 1.00 91.81 658 MET A N 1
ATOM 5006 C CA . MET A 1 658 ? 26.188 22.942 -16.891 1.00 91.81 658 MET A CA 1
ATOM 5007 C C . MET A 1 658 ? 27.207 21.949 -17.485 1.00 91.81 658 MET A C 1
ATOM 5009 O O . MET A 1 658 ? 26.814 20.895 -17.982 1.00 91.81 658 MET A O 1
ATOM 5013 N N . GLN A 1 659 ? 28.512 22.238 -17.415 1.00 93.81 659 GLN A N 1
ATOM 5014 C CA . GLN A 1 659 ? 29.567 21.370 -17.957 1.00 93.81 659 GLN A CA 1
ATOM 5015 C C . GLN A 1 659 ? 29.717 20.037 -17.197 1.00 93.81 659 GLN A C 1
ATOM 5017 O O . GLN A 1 659 ? 30.091 19.033 -17.802 1.00 93.81 659 GLN A O 1
ATOM 5022 N N . GLU A 1 660 ? 29.424 19.986 -15.897 1.00 92.62 660 GLU A N 1
ATOM 5023 C CA . GLU A 1 660 ? 29.625 18.791 -15.056 1.00 92.62 660 GLU A CA 1
ATOM 5024 C C . GLU A 1 660 ? 28.775 17.571 -15.464 1.00 92.62 660 GLU A C 1
ATOM 5026 O O . GLU A 1 660 ? 29.060 16.448 -15.041 1.00 92.62 660 GLU A O 1
ATOM 5031 N N . THR A 1 661 ? 27.742 17.752 -16.293 1.00 89.94 661 THR A N 1
ATOM 5032 C CA . THR A 1 661 ? 26.733 16.725 -16.568 1.00 89.94 661 THR A CA 1
ATOM 5033 C C . THR A 1 661 ? 26.240 16.731 -18.013 1.00 89.94 661 THR A C 1
ATOM 5035 O O . THR A 1 661 ? 25.982 17.775 -18.601 1.00 89.94 661 THR A O 1
ATOM 5038 N N . LYS A 1 662 ? 26.017 15.537 -18.581 1.00 88.88 662 LYS A N 1
ATOM 5039 C CA . LYS A 1 662 ? 25.380 15.380 -19.902 1.00 88.88 662 LYS A CA 1
ATOM 5040 C C . LYS A 1 662 ? 23.861 15.577 -19.913 1.00 88.88 662 LYS A C 1
ATOM 5042 O O . LYS A 1 662 ? 23.239 15.435 -20.960 1.00 88.88 662 LYS A O 1
ATOM 5047 N N . TYR A 1 663 ? 23.269 15.837 -18.748 1.00 89.19 663 TYR A N 1
ATOM 5048 C CA . TYR A 1 663 ? 21.839 16.101 -18.584 1.00 89.19 663 TYR A CA 1
ATOM 5049 C C . TYR A 1 663 ? 21.513 17.612 -18.585 1.00 89.19 663 TYR A C 1
ATOM 5051 O O . TYR A 1 663 ? 20.387 17.990 -18.275 1.00 89.19 663 TYR A O 1
ATOM 5059 N N . SER A 1 664 ? 22.481 18.455 -18.971 1.00 87.62 664 SER A N 1
ATOM 5060 C CA . SER A 1 664 ? 22.327 19.887 -19.262 1.00 87.62 664 SER A CA 1
ATOM 5061 C C . SER A 1 664 ? 22.310 20.157 -20.777 1.00 87.62 664 SER A C 1
ATOM 5063 O O . SER A 1 664 ? 22.517 19.252 -21.589 1.00 87.62 664 SER A O 1
ATOM 5065 N N . THR A 1 665 ? 22.136 21.422 -21.172 1.00 85.62 665 THR A N 1
ATOM 5066 C CA . THR A 1 665 ? 22.303 21.870 -22.566 1.00 85.62 665 THR A CA 1
ATOM 5067 C C . THR A 1 665 ? 23.740 22.311 -22.928 1.00 85.62 665 THR A C 1
ATOM 5069 O O . THR A 1 665 ? 23.932 22.977 -23.946 1.00 85.62 665 THR A O 1
ATOM 5072 N N . PHE A 1 666 ? 24.766 21.981 -22.128 1.00 85.44 666 PHE A N 1
ATOM 5073 C CA . PHE A 1 666 ? 26.146 22.418 -22.395 1.00 85.44 666 PHE A CA 1
ATOM 5074 C C . PHE A 1 666 ? 26.693 21.835 -23.708 1.00 85.44 666 PHE A C 1
ATOM 5076 O O . PHE A 1 666 ? 26.791 20.618 -23.874 1.00 85.44 666 PHE A O 1
ATOM 5083 N N . ASP A 1 667 ? 27.079 22.704 -24.641 1.00 83.31 667 ASP A N 1
ATOM 5084 C CA . ASP A 1 667 ? 27.452 22.329 -26.003 1.00 83.31 667 ASP A CA 1
ATOM 5085 C C . ASP A 1 667 ? 28.652 23.140 -26.542 1.00 83.31 667 ASP A C 1
ATOM 5087 O O . ASP A 1 667 ? 29.441 23.700 -25.781 1.00 83.31 667 ASP A O 1
ATOM 5091 N N . ALA A 1 668 ? 28.825 23.193 -27.868 1.00 84.69 668 ALA A N 1
ATOM 5092 C CA . ALA A 1 668 ? 29.889 23.963 -28.508 1.00 84.69 668 ALA A CA 1
ATOM 5093 C C . ALA A 1 668 ? 29.772 25.490 -28.304 1.00 84.69 668 ALA A C 1
ATOM 5095 O O . ALA A 1 668 ? 30.802 26.169 -28.289 1.00 84.69 668 ALA A O 1
ATOM 5096 N N . HIS A 1 669 ? 28.563 26.033 -28.124 1.00 84.56 669 HIS A N 1
ATOM 5097 C CA . HIS A 1 669 ? 28.349 27.452 -27.837 1.00 84.56 669 HIS A CA 1
ATOM 5098 C C . HIS A 1 669 ? 28.755 27.771 -26.394 1.00 84.56 669 HIS A C 1
ATOM 5100 O O . HIS A 1 669 ? 29.674 28.566 -26.187 1.00 84.56 669 HIS A O 1
ATOM 5106 N N . PHE A 1 670 ? 28.190 27.064 -25.409 1.00 87.50 670 PHE A N 1
ATOM 5107 C CA . PHE A 1 670 ? 28.543 27.262 -23.995 1.00 87.50 670 PHE A CA 1
ATOM 5108 C C . PHE A 1 670 ? 30.009 26.908 -23.688 1.00 87.50 670 PHE A C 1
ATOM 5110 O O . PHE A 1 670 ? 30.639 27.548 -22.842 1.00 87.50 670 PHE A O 1
ATOM 5117 N N . LYS A 1 671 ? 30.614 25.972 -24.436 1.00 91.12 671 LYS A N 1
ATOM 5118 C CA . LYS A 1 671 ? 32.071 25.766 -24.435 1.00 91.12 671 LYS A CA 1
ATOM 5119 C C . LYS A 1 671 ? 32.828 27.030 -24.840 1.00 91.12 671 LYS A C 1
ATOM 5121 O O . LYS A 1 671 ? 33.784 27.395 -24.160 1.00 91.12 671 LYS A O 1
ATOM 5126 N N . SER A 1 672 ? 32.433 27.674 -25.940 1.00 90.81 672 SER A N 1
ATOM 5127 C CA . SER A 1 672 ? 33.096 28.889 -26.427 1.00 90.81 672 SER A CA 1
ATOM 5128 C C . SER A 1 672 ? 32.972 30.044 -25.431 1.00 90.81 672 SER A C 1
ATOM 5130 O O . SER A 1 672 ? 33.914 30.822 -25.287 1.00 90.81 672 SER A O 1
ATOM 5132 N N . GLU A 1 673 ? 31.845 30.144 -24.723 1.00 90.69 673 GLU A N 1
ATOM 5133 C CA . GLU A 1 673 ? 31.670 31.116 -23.642 1.00 90.69 673 GLU A CA 1
ATOM 5134 C C . GLU A 1 673 ? 32.583 30.815 -22.449 1.00 90.69 673 GLU A C 1
ATOM 5136 O O . GLU A 1 673 ? 33.307 31.698 -21.990 1.00 90.69 673 GLU A O 1
ATOM 5141 N N . LEU A 1 674 ? 32.627 29.565 -21.978 1.00 92.88 674 LEU A N 1
ATOM 5142 C CA . LEU A 1 674 ? 33.455 29.190 -20.829 1.00 92.88 674 LEU A CA 1
ATOM 5143 C C . LEU A 1 674 ? 34.964 29.234 -21.138 1.00 92.88 674 LEU A C 1
ATOM 5145 O O . LEU A 1 674 ? 35.755 29.589 -20.263 1.00 92.88 674 LEU A O 1
ATOM 5149 N N . ASP A 1 675 ? 35.383 28.958 -22.378 1.00 93.81 675 ASP A N 1
ATOM 5150 C CA . ASP A 1 675 ? 36.756 29.210 -22.845 1.00 93.81 675 ASP A CA 1
ATOM 5151 C C . ASP A 1 675 ? 37.092 30.715 -22.804 1.00 93.81 675 ASP A C 1
ATOM 5153 O O . ASP A 1 675 ? 38.170 31.097 -22.338 1.00 93.81 675 ASP A O 1
ATOM 5157 N N . TYR A 1 676 ? 36.168 31.579 -23.245 1.00 93.88 676 TYR A N 1
ATOM 5158 C CA . TYR A 1 676 ? 36.338 33.037 -23.234 1.00 93.88 676 TYR A CA 1
ATOM 5159 C C . TYR A 1 676 ? 36.398 33.602 -21.805 1.00 93.88 676 TYR A C 1
ATOM 5161 O O . TYR A 1 676 ? 37.274 34.420 -21.498 1.00 93.88 676 TYR A O 1
ATOM 5169 N N . VAL A 1 677 ? 35.523 33.126 -20.914 1.00 94.75 677 VAL A N 1
ATOM 5170 C CA . VAL A 1 677 ? 35.544 33.420 -19.471 1.00 94.75 677 VAL A CA 1
ATOM 5171 C C . VAL A 1 677 ? 36.869 32.963 -18.859 1.00 94.75 677 VAL A C 1
ATOM 5173 O O . VAL A 1 677 ? 37.534 33.755 -18.193 1.00 94.75 677 VAL A O 1
ATOM 5176 N N . ASN A 1 678 ? 37.325 31.738 -19.142 1.00 94.94 678 ASN A N 1
ATOM 5177 C CA . ASN A 1 678 ? 38.620 31.241 -18.670 1.00 94.94 678 ASN A CA 1
ATOM 5178 C C . ASN A 1 678 ? 39.778 32.173 -19.063 1.00 94.94 678 ASN A C 1
ATOM 5180 O O . ASN A 1 678 ? 40.577 32.547 -18.199 1.00 94.94 678 ASN A O 1
ATOM 5184 N N . SER A 1 679 ? 39.862 32.601 -20.330 1.00 93.69 679 SER A N 1
ATOM 5185 C CA . SER A 1 679 ? 40.971 33.447 -20.790 1.00 93.69 679 SER A CA 1
ATOM 5186 C C . SER A 1 679 ? 40.944 34.872 -20.230 1.00 93.69 679 SER A C 1
ATOM 5188 O O . SER A 1 679 ? 42.006 35.423 -19.945 1.00 93.69 679 SER A O 1
ATOM 5190 N N . HIS A 1 680 ? 39.763 35.475 -20.056 1.00 93.94 680 HIS A N 1
ATOM 5191 C CA . HIS A 1 680 ? 39.644 36.872 -19.610 1.00 93.94 680 HIS A CA 1
ATOM 5192 C C . HIS A 1 680 ? 39.625 37.017 -18.084 1.00 93.94 680 HIS A C 1
ATOM 5194 O O . HIS A 1 680 ? 40.178 37.982 -17.555 1.00 93.94 680 HIS A O 1
ATOM 5200 N N . CYS A 1 681 ? 39.077 36.031 -17.375 1.00 95.06 681 CYS A N 1
ATOM 5201 C CA . CYS A 1 681 ? 39.005 35.997 -15.913 1.00 95.06 681 CYS A CA 1
ATOM 5202 C C . CYS A 1 681 ? 40.200 35.282 -15.256 1.00 95.06 681 CYS A C 1
ATOM 5204 O O . CYS A 1 681 ? 40.270 35.219 -14.031 1.00 95.06 681 CYS A O 1
ATOM 5206 N N . GLN A 1 682 ? 41.148 34.768 -16.052 1.00 93.00 682 GLN A N 1
ATOM 5207 C CA . GLN A 1 682 ? 42.335 34.020 -15.598 1.00 93.00 682 GLN A CA 1
ATOM 5208 C C . GLN A 1 682 ? 41.974 32.739 -14.820 1.00 93.00 682 GLN A C 1
ATOM 5210 O O . GLN A 1 682 ? 42.603 32.394 -13.819 1.00 93.00 682 GLN A O 1
ATOM 5215 N N . LEU A 1 683 ? 40.945 32.033 -15.296 1.00 93.69 683 LEU A N 1
ATOM 5216 C CA . LEU A 1 683 ? 40.427 30.801 -14.702 1.00 93.69 683 LEU A CA 1
ATOM 5217 C C . LEU A 1 683 ? 40.859 29.563 -15.503 1.00 93.69 683 LEU A C 1
ATOM 5219 O O . LEU A 1 683 ? 41.513 29.641 -16.544 1.00 93.69 683 LEU A O 1
ATOM 5223 N N . SER A 1 684 ? 40.542 28.381 -14.978 1.00 92.19 684 SER A N 1
ATOM 5224 C CA . SER A 1 684 ? 40.820 27.091 -15.626 1.00 92.19 684 SER A CA 1
ATOM 5225 C C . SER A 1 684 ? 39.727 26.069 -15.303 1.00 92.19 684 SER A C 1
ATOM 5227 O O . SER A 1 684 ? 39.998 24.961 -14.841 1.00 92.19 684 SER A O 1
ATOM 5229 N N . LYS A 1 685 ? 38.468 26.469 -15.506 1.00 92.62 685 LYS A N 1
ATOM 5230 C CA . LYS A 1 685 ? 37.312 25.564 -15.512 1.00 92.62 685 LYS A CA 1
ATOM 5231 C C . LYS A 1 685 ? 37.428 24.582 -16.680 1.00 92.62 685 LYS A C 1
ATOM 5233 O O . LYS A 1 685 ? 37.937 24.941 -17.739 1.00 92.62 685 LYS A O 1
ATOM 5238 N N . ASN A 1 686 ? 36.951 23.355 -16.490 1.00 93.44 686 ASN A N 1
ATOM 5239 C CA . ASN A 1 686 ? 36.863 22.369 -17.564 1.00 93.44 686 ASN A CA 1
ATOM 5240 C C . ASN A 1 686 ? 35.876 22.858 -18.640 1.00 93.44 686 ASN A C 1
ATOM 5242 O O . ASN A 1 686 ? 34.826 23.388 -18.299 1.00 93.44 686 ASN A O 1
ATOM 5246 N N . THR A 1 687 ? 36.213 22.689 -19.922 1.00 91.81 687 THR A N 1
ATOM 5247 C CA . THR A 1 687 ? 35.366 23.094 -21.064 1.00 91.81 687 THR A CA 1
ATOM 5248 C C . THR A 1 687 ? 35.061 21.932 -22.016 1.00 91.81 687 THR A C 1
ATOM 5250 O O . THR A 1 687 ? 34.621 22.127 -23.147 1.00 91.81 687 THR A O 1
ATOM 5253 N N . THR A 1 688 ? 35.288 20.693 -21.571 1.00 93.00 688 THR A N 1
ATOM 5254 C CA . THR A 1 688 ? 34.955 19.480 -22.334 1.00 93.00 688 THR A CA 1
ATOM 5255 C C . THR A 1 688 ? 33.437 19.365 -22.495 1.00 93.00 688 THR A C 1
ATOM 5257 O O . THR A 1 688 ? 32.727 19.310 -21.496 1.00 93.00 688 THR A O 1
ATOM 5260 N N . VAL A 1 689 ? 32.925 19.300 -23.727 1.00 87.88 689 VAL A N 1
ATOM 5261 C CA . VAL A 1 689 ? 31.493 19.032 -23.959 1.00 87.88 689 VAL A CA 1
ATOM 5262 C C . VAL A 1 689 ? 31.176 17.600 -23.500 1.00 87.88 689 VAL A C 1
ATOM 5264 O O . VAL A 1 689 ? 31.871 16.684 -23.946 1.00 87.88 689 VAL A O 1
ATOM 5267 N N . PRO A 1 690 ? 30.180 17.374 -22.624 1.00 85.62 690 PRO A N 1
ATOM 5268 C CA . PRO A 1 690 ? 29.764 16.026 -22.238 1.00 85.62 690 PRO A CA 1
ATOM 5269 C C . PRO A 1 690 ? 29.159 15.233 -23.408 1.00 85.62 690 PRO A C 1
ATOM 5271 O O . PRO A 1 690 ? 28.516 15.804 -24.287 1.00 85.62 690 PRO A O 1
ATOM 5274 N N . ASP A 1 691 ? 29.302 13.903 -23.388 1.00 79.88 691 ASP A N 1
ATOM 5275 C CA . ASP A 1 691 ? 28.687 13.019 -24.389 1.00 79.88 691 ASP A CA 1
ATOM 5276 C C . ASP A 1 691 ? 27.158 13.185 -24.398 1.00 79.88 691 ASP A C 1
ATOM 5278 O O . ASP A 1 691 ? 26.493 12.848 -23.413 1.00 79.88 691 ASP A O 1
ATOM 5282 N N . ARG A 1 692 ? 26.586 13.669 -25.508 1.00 66.00 692 ARG A N 1
ATOM 5283 C CA . ARG A 1 692 ? 25.138 13.905 -25.640 1.00 66.00 692 ARG A CA 1
ATOM 5284 C C . ARG A 1 692 ? 24.325 12.633 -25.359 1.00 66.00 692 ARG A C 1
ATOM 5286 O O . ARG A 1 692 ? 24.718 11.524 -25.713 1.00 66.00 692 ARG A O 1
ATOM 5293 N N . ILE A 1 693 ? 23.165 12.796 -24.715 1.00 65.06 693 ILE A N 1
ATOM 5294 C CA . ILE A 1 693 ? 22.249 11.680 -24.394 1.00 65.06 693 ILE A CA 1
ATOM 5295 C C . ILE A 1 693 ? 21.681 11.041 -25.667 1.00 65.06 693 ILE A C 1
ATOM 5297 O O . ILE A 1 693 ? 21.473 9.831 -25.698 1.00 65.06 693 ILE A O 1
ATOM 5301 N N . TYR A 1 694 ? 21.473 11.849 -26.708 1.00 52.97 694 TYR A N 1
ATOM 5302 C CA . TYR A 1 694 ? 20.924 11.439 -27.996 1.00 52.97 694 TYR A CA 1
ATOM 5303 C C . TYR A 1 694 ? 21.968 11.649 -29.102 1.00 52.97 694 TYR A C 1
ATOM 5305 O O . TYR A 1 694 ? 22.699 12.642 -29.049 1.00 52.97 694 TYR A O 1
ATOM 5313 N N . PRO A 1 695 ? 22.047 10.764 -30.113 1.00 41.91 695 PRO A N 1
ATOM 5314 C CA . PRO A 1 695 ? 22.993 10.913 -31.212 1.00 41.91 695 PRO A CA 1
ATOM 5315 C C . PRO A 1 695 ? 22.633 12.102 -32.114 1.00 41.91 695 PRO A C 1
ATOM 5317 O O . PRO A 1 695 ? 21.473 12.285 -32.515 1.00 41.91 695 PRO A O 1
ATOM 5320 N N . ASP A 1 696 ? 23.657 12.883 -32.461 1.00 37.72 696 ASP A N 1
ATOM 5321 C CA . ASP A 1 696 ? 23.535 14.052 -33.326 1.00 37.72 696 ASP A CA 1
ATOM 5322 C C . ASP A 1 696 ? 22.964 13.685 -34.702 1.00 37.72 696 ASP A C 1
ATOM 5324 O O . ASP A 1 696 ? 23.429 12.766 -35.379 1.00 37.72 696 ASP A O 1
ATOM 5328 N N . THR A 1 697 ? 21.961 14.445 -35.141 1.00 37.56 697 THR A N 1
ATOM 5329 C CA . THR A 1 697 ? 21.533 14.465 -36.545 1.00 37.56 697 THR A CA 1
ATOM 5330 C C . THR A 1 697 ? 22.561 15.264 -37.347 1.00 37.56 697 THR A C 1
ATOM 5332 O O . THR A 1 697 ? 22.747 16.440 -37.027 1.00 37.56 697 THR A O 1
ATOM 5335 N N . PRO A 1 698 ? 23.208 14.696 -38.383 1.00 37.69 698 PRO A N 1
ATOM 5336 C CA . PRO A 1 698 ? 24.143 15.452 -39.209 1.00 37.69 698 PRO A CA 1
ATOM 5337 C C . PRO A 1 698 ? 23.431 16.587 -39.954 1.00 37.69 698 PRO A C 1
ATOM 5339 O O . PRO A 1 698 ? 22.489 16.343 -40.707 1.00 37.69 698 PRO A O 1
ATOM 5342 N N . GLY A 1 699 ? 23.904 17.817 -39.762 1.00 46.59 699 GLY A N 1
ATOM 5343 C CA . GLY A 1 699 ? 23.699 18.919 -40.700 1.00 46.59 699 GLY A CA 1
ATOM 5344 C C . GLY A 1 699 ? 24.987 19.131 -41.491 1.00 46.59 699 GLY A C 1
ATOM 5345 O O . GLY A 1 699 ? 26.063 19.105 -40.896 1.00 46.59 699 GLY A O 1
ATOM 5346 N N . ASP A 1 700 ? 24.885 19.322 -42.805 1.00 36.28 700 ASP A N 1
ATOM 5347 C CA . ASP A 1 700 ? 26.022 19.662 -43.669 1.00 36.28 700 ASP A CA 1
ATOM 5348 C C . ASP A 1 700 ? 25.597 20.681 -44.741 1.00 36.28 700 ASP A C 1
ATOM 5350 O O . ASP A 1 700 ? 24.441 20.709 -45.175 1.00 36.28 700 ASP A O 1
ATOM 5354 N N . ASP A 1 701 ? 26.527 21.551 -45.122 1.00 46.19 701 ASP A N 1
ATOM 5355 C CA . ASP A 1 701 ? 26.278 22.839 -45.781 1.00 46.19 701 ASP A CA 1
ATOM 5356 C C . ASP A 1 701 ? 26.585 22.780 -47.286 1.00 46.19 701 ASP A C 1
ATOM 5358 O O . ASP A 1 701 ? 27.506 23.413 -47.812 1.00 46.19 701 ASP A O 1
ATOM 5362 N N . SER A 1 702 ? 25.806 21.977 -48.016 1.00 47.44 702 SER A N 1
ATOM 5363 C CA . SER A 1 702 ? 25.710 22.111 -49.471 1.00 47.44 702 SER A CA 1
ATOM 5364 C C . SER A 1 702 ? 24.373 21.608 -50.021 1.00 47.44 702 SER A C 1
ATOM 5366 O O . SER A 1 702 ? 23.719 20.740 -49.445 1.00 47.44 702 SER A O 1
ATOM 5368 N N . CYS A 1 703 ? 23.959 22.118 -51.184 1.00 59.59 703 CYS A N 1
ATOM 5369 C CA . CYS A 1 703 ? 22.740 21.665 -51.860 1.00 59.59 703 CYS A CA 1
ATOM 5370 C C . CYS A 1 703 ? 22.969 20.314 -52.575 1.00 59.59 703 CYS A C 1
ATOM 5372 O O . CYS A 1 703 ? 22.965 20.243 -53.806 1.00 59.59 703 CYS A O 1
ATOM 5374 N N . HIS A 1 704 ? 23.217 19.247 -51.803 1.00 50.00 704 HIS A N 1
ATOM 5375 C CA . HIS A 1 704 ? 23.693 17.936 -52.277 1.00 50.00 704 HIS A CA 1
ATOM 5376 C C . HIS A 1 704 ? 22.816 17.282 -53.362 1.00 50.00 704 HIS A C 1
ATOM 5378 O O . HIS A 1 704 ? 23.331 16.516 -54.173 1.00 50.00 704 HIS A O 1
ATOM 5384 N N . MET A 1 705 ? 21.516 17.599 -53.404 1.00 53.28 705 MET A N 1
ATOM 5385 C CA . MET A 1 705 ? 20.558 17.055 -54.381 1.00 53.28 705 MET A CA 1
ATOM 5386 C C . MET A 1 705 ? 20.483 17.853 -55.694 1.00 53.28 705 MET A C 1
ATOM 5388 O O . MET A 1 705 ? 19.885 17.391 -56.661 1.00 53.28 705 MET A O 1
ATOM 5392 N N . GLY A 1 706 ? 21.083 19.046 -55.759 1.00 53.06 706 GLY A N 1
ATOM 5393 C CA . GLY A 1 706 ? 21.199 19.846 -56.982 1.00 53.06 706 GLY A CA 1
ATOM 5394 C C . GLY A 1 706 ? 19.930 20.561 -57.472 1.00 53.06 706 GLY A C 1
ATOM 5395 O O . GLY A 1 706 ? 20.040 21.374 -58.393 1.00 53.06 706 GLY A O 1
ATOM 5396 N N . GLU A 1 707 ? 18.758 20.323 -56.878 1.00 72.69 707 GLU A N 1
ATOM 5397 C CA . GLU A 1 707 ? 17.519 21.027 -57.233 1.00 72.69 707 GLU A CA 1
ATOM 5398 C C . GLU A 1 707 ? 17.467 22.450 -56.656 1.00 72.69 707 GLU A C 1
ATOM 5400 O O . GLU A 1 707 ? 17.721 22.692 -55.474 1.00 72.69 707 GLU A O 1
ATOM 5405 N N . TRP A 1 708 ? 17.088 23.405 -57.508 1.00 81.94 708 TRP A N 1
ATOM 5406 C CA . TRP A 1 708 ? 16.945 24.813 -57.150 1.00 81.94 708 TRP A CA 1
ATOM 5407 C C . TRP A 1 708 ? 15.609 25.361 -57.632 1.00 81.94 708 TRP A C 1
ATOM 5409 O O . TRP A 1 708 ? 15.280 25.278 -58.816 1.00 81.94 708 TRP A O 1
ATOM 5419 N N . TYR A 1 709 ? 14.891 26.016 -56.730 1.00 83.06 709 TYR A N 1
ATOM 5420 C CA . TYR A 1 709 ? 13.677 26.760 -57.026 1.00 83.06 709 TYR A CA 1
ATOM 5421 C C . TYR A 1 709 ? 13.962 28.268 -57.082 1.00 83.06 709 TYR A C 1
ATOM 5423 O O . TYR A 1 709 ? 14.991 28.754 -56.605 1.00 83.06 709 TYR A O 1
ATOM 5431 N N . THR A 1 710 ? 13.077 29.040 -57.708 1.00 85.94 710 THR A N 1
ATOM 5432 C CA . THR A 1 710 ? 13.140 30.507 -57.718 1.00 85.94 710 THR A CA 1
ATOM 5433 C C . THR A 1 710 ? 11.729 31.053 -57.580 1.00 85.94 710 THR A C 1
ATOM 5435 O O . THR A 1 710 ? 10.826 30.616 -58.289 1.00 85.94 710 THR A O 1
ATOM 5438 N N . THR A 1 711 ? 11.527 31.959 -56.630 1.00 79.12 711 THR A N 1
ATOM 5439 C CA . THR A 1 711 ? 10.195 32.368 -56.179 1.00 79.12 711 THR A CA 1
ATOM 5440 C C . THR A 1 711 ? 9.480 33.308 -57.151 1.00 79.12 711 THR A C 1
ATOM 5442 O O . THR A 1 711 ? 10.054 34.272 -57.668 1.00 79.12 711 THR A O 1
ATOM 5445 N N . GLU A 1 712 ? 8.182 33.078 -57.344 1.00 69.94 712 GLU A N 1
ATOM 5446 C CA . GLU A 1 712 ? 7.277 34.061 -57.944 1.00 69.94 712 GLU A CA 1
ATOM 5447 C C . GLU A 1 712 ? 6.696 35.008 -56.877 1.00 69.94 712 GLU A C 1
ATOM 5449 O O . GLU A 1 712 ? 6.920 34.843 -55.680 1.00 69.94 712 GLU A O 1
ATOM 5454 N N . ALA A 1 713 ? 6.010 36.069 -57.306 1.00 60.38 713 ALA A N 1
ATOM 5455 C CA . ALA A 1 713 ? 6.057 37.351 -56.597 1.00 60.38 713 ALA A CA 1
ATOM 5456 C C . ALA A 1 713 ? 5.353 37.465 -55.228 1.00 60.38 713 ALA A C 1
ATOM 5458 O O . ALA A 1 713 ? 5.480 38.519 -54.602 1.00 60.38 713 ALA A O 1
ATOM 5459 N N . LYS A 1 714 ? 4.620 36.439 -54.772 1.00 62.94 714 LYS A N 1
ATOM 5460 C CA . LYS A 1 714 ? 4.004 36.352 -53.431 1.00 62.94 714 LYS A CA 1
ATOM 5461 C C . LYS A 1 714 ? 3.772 34.889 -53.025 1.00 62.94 714 LYS A C 1
ATOM 5463 O O . LYS A 1 714 ? 2.698 34.364 -53.299 1.00 62.94 714 LYS A O 1
ATOM 5468 N N . ILE A 1 715 ? 4.748 34.255 -52.375 1.00 81.12 715 ILE A N 1
ATOM 5469 C CA . ILE A 1 715 ? 4.626 32.893 -51.818 1.00 81.12 715 ILE A CA 1
ATOM 5470 C C . ILE A 1 715 ? 5.355 32.779 -50.472 1.00 81.12 715 ILE A C 1
ATOM 5472 O O . ILE A 1 715 ? 6.321 33.500 -50.226 1.00 81.12 715 ILE A O 1
ATOM 5476 N N . THR A 1 716 ? 4.893 31.887 -49.603 1.00 86.19 716 THR A N 1
ATOM 5477 C CA . THR A 1 716 ? 5.501 31.532 -48.308 1.00 86.19 716 THR A CA 1
ATOM 5478 C C . THR A 1 716 ? 6.352 30.262 -48.423 1.00 86.19 716 THR A C 1
ATOM 5480 O O . THR A 1 716 ? 6.409 29.639 -49.484 1.00 86.19 716 THR A O 1
ATOM 5483 N N . CYS A 1 717 ? 7.004 29.840 -47.334 1.00 84.25 717 CYS A N 1
ATOM 5484 C CA . CYS A 1 717 ? 7.669 28.535 -47.307 1.00 84.25 717 CYS A CA 1
ATOM 5485 C C . CYS A 1 717 ? 6.671 27.372 -47.430 1.00 84.25 717 CYS A C 1
ATOM 5487 O O . CYS A 1 717 ? 6.945 26.435 -48.170 1.00 84.25 717 CYS A O 1
ATOM 5489 N N . ASP A 1 718 ? 5.491 27.447 -46.802 1.00 86.88 718 ASP A N 1
ATOM 5490 C CA . ASP A 1 718 ? 4.484 26.376 -46.883 1.00 86.88 718 ASP A CA 1
ATOM 5491 C C . ASP A 1 718 ? 3.945 26.181 -48.315 1.00 86.88 718 ASP A C 1
ATOM 5493 O O . ASP A 1 718 ? 3.776 25.041 -48.752 1.00 86.88 718 ASP A O 1
ATOM 5497 N N . ASP A 1 719 ? 3.793 27.264 -49.090 1.00 86.50 719 ASP A N 1
ATOM 5498 C CA . ASP A 1 719 ? 3.419 27.216 -50.519 1.00 86.50 719 ASP A CA 1
ATOM 5499 C C . ASP A 1 719 ? 4.475 26.514 -51.399 1.00 86.50 719 ASP A C 1
ATOM 5501 O O . ASP A 1 719 ? 4.172 26.010 -52.484 1.00 86.50 719 ASP A O 1
ATOM 5505 N N . ILE A 1 720 ? 5.737 26.491 -50.959 1.00 86.88 720 ILE A N 1
ATOM 5506 C CA . ILE A 1 720 ? 6.830 25.774 -51.630 1.00 86.88 720 ILE A CA 1
ATOM 5507 C C . ILE A 1 720 ? 6.889 24.326 -51.137 1.00 86.88 720 ILE A C 1
ATOM 5509 O O . ILE A 1 720 ? 7.134 23.422 -51.943 1.00 86.88 720 ILE A O 1
ATOM 5513 N N . SER A 1 721 ? 6.663 24.126 -49.840 1.00 86.19 721 SER A N 1
ATOM 5514 C CA . SER A 1 721 ? 6.876 22.872 -49.127 1.00 86.19 721 SER A CA 1
ATOM 5515 C C . SER A 1 721 ? 5.806 21.823 -49.388 1.00 86.19 721 SER A C 1
ATOM 5517 O O . SER A 1 721 ? 6.125 20.702 -49.795 1.00 86.19 721 SER A O 1
ATOM 5519 N N . LEU A 1 722 ? 4.536 22.192 -49.197 1.00 84.69 722 LEU A N 1
ATOM 5520 C CA . LEU A 1 722 ? 3.409 21.263 -49.268 1.00 84.69 722 LEU A CA 1
ATOM 5521 C C . LEU A 1 722 ? 3.279 20.587 -50.651 1.00 84.69 722 LEU A C 1
ATOM 5523 O O . LEU A 1 722 ? 3.105 19.372 -50.680 1.00 84.69 722 LEU A O 1
ATOM 5527 N N . PRO A 1 723 ? 3.464 21.278 -51.801 1.00 84.00 723 PRO A N 1
ATOM 5528 C CA . PRO A 1 723 ? 3.409 20.635 -53.121 1.00 84.00 723 PRO A CA 1
ATOM 5529 C C . PRO A 1 723 ? 4.640 19.783 -53.482 1.00 84.00 723 PRO A C 1
ATOM 5531 O O . PRO A 1 723 ? 4.691 19.239 -54.584 1.00 84.00 723 PRO A O 1
ATOM 5534 N N . ARG A 1 724 ? 5.661 19.722 -52.615 1.00 84.00 724 ARG A N 1
ATOM 5535 C CA . ARG A 1 724 ? 6.937 19.012 -52.841 1.00 84.00 724 ARG A CA 1
ATOM 5536 C C . ARG A 1 724 ? 7.228 17.933 -51.796 1.00 84.00 724 ARG A C 1
ATOM 5538 O O . ARG A 1 724 ? 8.305 17.346 -51.828 1.00 84.00 724 ARG A O 1
ATOM 5545 N N . ASN A 1 725 ? 6.303 17.693 -50.867 1.00 83.75 725 ASN A N 1
ATOM 5546 C CA . ASN A 1 725 ? 6.492 16.822 -49.708 1.00 83.75 725 ASN A CA 1
ATOM 5547 C C . ASN A 1 725 ? 7.784 17.119 -48.914 1.00 83.75 725 ASN A C 1
ATOM 5549 O O . ASN A 1 725 ? 8.408 16.199 -48.404 1.00 83.75 725 ASN A O 1
ATOM 5553 N N . ILE A 1 726 ? 8.206 18.380 -48.782 1.00 81.94 726 ILE A N 1
ATOM 5554 C CA . ILE A 1 726 ? 9.302 18.784 -47.872 1.00 81.94 726 ILE A CA 1
ATOM 5555 C C . ILE A 1 726 ? 8.717 19.473 -46.632 1.00 81.94 726 ILE A C 1
ATOM 5557 O O . ILE A 1 726 ? 7.606 19.997 -46.688 1.00 81.94 726 ILE A O 1
ATOM 5561 N N . SER A 1 727 ? 9.445 19.517 -45.513 1.00 83.81 727 SER A N 1
ATOM 5562 C CA . SER A 1 727 ? 9.039 20.344 -44.365 1.00 83.81 727 SER A CA 1
ATOM 5563 C C . SER A 1 727 ? 9.541 21.781 -44.526 1.00 83.81 727 SER A C 1
ATOM 5565 O O . SER A 1 727 ? 10.667 22.001 -44.981 1.00 83.81 727 SER A O 1
ATOM 5567 N N . SER A 1 728 ? 8.755 22.773 -44.107 1.00 83.44 728 SER A N 1
ATOM 5568 C CA . SER A 1 728 ? 9.153 24.190 -44.185 1.00 83.44 728 SER A CA 1
ATOM 5569 C C . SER A 1 728 ? 10.341 24.509 -43.278 1.00 83.44 728 SER A C 1
ATOM 5571 O O . SER A 1 728 ? 11.182 25.332 -43.634 1.00 83.44 728 SER A O 1
ATOM 5573 N N . ALA A 1 729 ? 10.503 23.756 -42.186 1.00 71.06 729 ALA A N 1
ATOM 5574 C CA . ALA A 1 729 ? 11.727 23.748 -41.395 1.00 71.06 729 ALA A CA 1
ATOM 5575 C C . ALA A 1 729 ? 12.936 23.233 -42.200 1.00 71.06 729 ALA A C 1
ATOM 5577 O O . ALA A 1 729 ? 13.969 23.892 -42.207 1.00 71.06 729 ALA A O 1
ATOM 5578 N N . SER A 1 730 ? 12.832 22.119 -42.939 1.00 70.38 730 SER A N 1
ATOM 5579 C CA . SER A 1 730 ? 13.942 21.656 -43.795 1.00 70.38 730 SER A CA 1
ATOM 5580 C C . SER A 1 730 ? 14.281 22.653 -44.910 1.00 70.38 730 SER A C 1
ATOM 5582 O O . SER A 1 730 ? 15.457 22.858 -45.210 1.00 70.38 730 SER A O 1
ATOM 5584 N N . LEU A 1 731 ? 13.273 23.331 -45.476 1.00 77.06 731 LEU A N 1
ATOM 5585 C CA . LEU A 1 731 ? 13.464 24.382 -46.477 1.00 77.06 731 LEU A CA 1
ATOM 5586 C C . LEU A 1 731 ? 14.161 25.613 -45.879 1.00 77.06 731 LEU A C 1
ATOM 5588 O O . LEU A 1 731 ? 15.044 26.175 -46.525 1.00 77.06 731 LEU A O 1
ATOM 5592 N N . TYR A 1 732 ? 13.816 26.001 -44.648 1.00 74.62 732 TYR A N 1
ATOM 5593 C CA . TYR A 1 732 ? 14.520 27.039 -43.892 1.00 74.62 732 TYR A CA 1
ATOM 5594 C C . TYR A 1 732 ? 15.981 26.652 -43.628 1.00 74.62 732 TYR A C 1
ATOM 5596 O O . TYR A 1 732 ? 16.890 27.401 -43.981 1.00 74.62 732 TYR A O 1
ATOM 5604 N N . LEU A 1 733 ? 16.214 25.465 -43.055 1.00 60.91 733 LEU A N 1
ATOM 5605 C CA . LEU A 1 733 ? 17.545 24.965 -42.695 1.00 60.91 733 LEU A CA 1
ATOM 5606 C C . LEU A 1 733 ? 18.477 24.889 -43.917 1.00 60.91 733 LEU A C 1
ATOM 5608 O O . LEU A 1 733 ? 19.621 25.323 -43.835 1.00 60.91 733 LEU A O 1
ATOM 5612 N N . ALA A 1 734 ? 17.975 24.446 -45.074 1.00 64.06 734 ALA A N 1
ATOM 5613 C CA . ALA A 1 734 ? 18.734 24.404 -46.328 1.00 64.06 734 ALA A CA 1
ATOM 5614 C C . ALA A 1 734 ? 19.005 25.788 -46.966 1.00 64.06 734 ALA A C 1
ATOM 5616 O O . ALA A 1 734 ? 19.675 25.865 -47.997 1.00 64.06 734 ALA A O 1
ATOM 5617 N N . ASN A 1 735 ? 18.464 26.880 -46.408 1.00 69.12 735 ASN A N 1
ATOM 5618 C CA . ASN A 1 735 ? 18.515 28.227 -46.991 1.00 69.12 735 ASN A CA 1
ATOM 5619 C C . ASN A 1 735 ? 18.739 29.354 -45.960 1.00 69.12 735 ASN A C 1
ATOM 5621 O O . ASN A 1 735 ? 18.436 30.509 -46.261 1.00 69.12 735 ASN A O 1
ATOM 5625 N N . GLN A 1 736 ? 19.293 29.074 -44.774 1.00 60.94 736 GLN A N 1
ATOM 5626 C CA . GLN A 1 736 ? 19.481 30.070 -43.695 1.00 60.94 736 GLN A CA 1
ATOM 5627 C C . GLN A 1 736 ? 20.257 31.326 -44.138 1.00 60.94 736 GLN A C 1
ATOM 5629 O O . GLN A 1 736 ? 19.969 32.436 -43.705 1.00 60.94 736 GLN A O 1
ATOM 5634 N N . ASN A 1 737 ? 21.187 31.177 -45.086 1.00 55.44 737 ASN A N 1
ATOM 5635 C CA . ASN A 1 737 ? 21.936 32.278 -45.704 1.00 55.44 737 ASN A CA 1
ATOM 5636 C C . ASN A 1 737 ? 21.096 33.156 -46.671 1.00 55.44 737 ASN A C 1
ATOM 5638 O O . ASN A 1 737 ? 21.643 33.990 -47.394 1.00 55.44 737 ASN A O 1
ATOM 5642 N N . THR A 1 738 ? 19.783 32.936 -46.782 1.00 65.56 738 THR A N 1
ATOM 5643 C CA . THR A 1 738 ? 18.880 33.596 -47.751 1.00 65.56 738 THR A CA 1
ATOM 5644 C C . THR A 1 738 ? 17.451 33.793 -47.218 1.00 65.56 738 THR A C 1
ATOM 5646 O O . THR A 1 738 ? 16.787 34.748 -47.621 1.00 65.56 738 THR A O 1
ATOM 5649 N N . LEU A 1 739 ? 16.980 32.952 -46.291 1.00 69.31 739 LEU A N 1
ATOM 5650 C CA . LEU A 1 739 ? 15.702 33.093 -45.588 1.00 69.31 739 LEU A CA 1
ATOM 5651 C C . LEU A 1 739 ? 15.945 33.442 -44.114 1.00 69.31 739 LEU A C 1
ATOM 5653 O O . LEU A 1 739 ? 16.542 32.659 -43.388 1.00 69.31 739 LEU A O 1
ATOM 5657 N N . ALA A 1 740 ? 15.446 34.598 -43.666 1.00 62.25 740 ALA A N 1
ATOM 5658 C CA . ALA A 1 740 ? 15.547 35.026 -42.263 1.00 62.25 740 ALA A CA 1
ATOM 5659 C C . ALA A 1 740 ? 14.505 34.356 -41.341 1.00 62.25 740 ALA A C 1
ATOM 5661 O O . ALA A 1 740 ? 14.706 34.259 -40.137 1.00 62.25 740 ALA A O 1
ATOM 5662 N N . THR A 1 741 ? 13.383 33.909 -41.909 1.00 67.75 741 THR A N 1
ATOM 5663 C CA . THR A 1 741 ? 12.307 33.152 -41.254 1.00 67.75 741 THR A CA 1
ATOM 5664 C C . THR A 1 741 ? 11.537 32.375 -42.329 1.00 67.75 741 THR A C 1
ATOM 5666 O O . THR A 1 741 ? 11.597 32.735 -43.508 1.00 67.75 741 THR A O 1
ATOM 5669 N N . CYS A 1 742 ? 10.811 31.330 -41.935 1.00 71.31 742 CYS A N 1
ATOM 5670 C CA . CYS A 1 742 ? 9.784 30.670 -42.750 1.00 71.31 742 CYS A CA 1
ATOM 5671 C C . CYS A 1 742 ? 8.363 30.845 -42.176 1.00 71.31 742 CYS A C 1
ATOM 5673 O O . CYS A 1 742 ? 7.445 30.112 -42.550 1.00 71.31 742 CYS A O 1
ATOM 5675 N N . GLY A 1 743 ? 8.176 31.809 -41.270 1.00 69.06 743 GLY A N 1
ATOM 5676 C CA . GLY A 1 743 ? 6.903 32.124 -40.627 1.00 69.06 743 GLY A CA 1
ATOM 5677 C C . GLY A 1 743 ? 5.739 32.338 -41.599 1.00 69.06 743 GLY A C 1
ATOM 5678 O O . GLY A 1 743 ? 5.864 32.978 -42.641 1.00 69.06 743 GLY A O 1
ATOM 5679 N N . THR A 1 744 ? 4.560 31.844 -41.215 1.00 62.47 744 THR A N 1
ATOM 5680 C CA . THR A 1 744 ? 3.322 31.835 -42.032 1.00 62.47 744 THR A CA 1
ATOM 5681 C C . THR A 1 744 ? 2.795 33.207 -42.487 1.00 62.47 744 THR A C 1
ATOM 5683 O O . THR A 1 744 ? 1.811 33.272 -43.225 1.00 62.47 744 THR A O 1
ATOM 5686 N N . LYS A 1 745 ? 3.410 34.313 -42.052 1.00 63.81 745 LYS A N 1
ATOM 5687 C CA . LYS A 1 745 ? 3.002 35.696 -42.359 1.00 63.81 745 LYS A CA 1
ATOM 5688 C C . LYS A 1 745 ? 4.026 36.463 -43.202 1.00 63.81 745 LYS A C 1
ATOM 5690 O O . LYS A 1 745 ? 3.717 37.574 -43.632 1.00 63.81 745 LYS A O 1
ATOM 5695 N N . ASP A 1 746 ? 5.190 35.873 -43.471 1.00 67.19 746 ASP A N 1
ATOM 5696 C CA . ASP A 1 746 ? 6.345 36.541 -44.072 1.00 67.19 746 ASP A CA 1
ATOM 5697 C C . ASP A 1 746 ? 6.589 36.019 -45.504 1.00 67.19 746 ASP A C 1
ATOM 5699 O O . ASP A 1 746 ? 7.230 34.984 -45.699 1.00 67.19 746 ASP A O 1
ATOM 5703 N N . PRO A 1 747 ? 6.042 36.684 -46.544 1.00 76.50 747 PRO A N 1
ATOM 5704 C CA . PRO A 1 747 ? 6.158 36.215 -47.920 1.00 76.50 747 PRO A CA 1
ATOM 5705 C C . PRO A 1 747 ? 7.578 36.405 -48.462 1.00 76.50 747 PRO A C 1
ATOM 5707 O O . PRO A 1 747 ? 8.171 37.483 -48.365 1.00 76.50 747 PRO A O 1
ATOM 5710 N N . ILE A 1 748 ? 8.094 35.369 -49.116 1.00 80.25 748 ILE A N 1
ATOM 5711 C CA . ILE A 1 748 ? 9.425 35.355 -49.715 1.00 80.25 748 ILE A CA 1
ATOM 5712 C C . ILE A 1 748 ? 9.434 36.315 -50.924 1.00 80.25 748 ILE A C 1
ATOM 5714 O O . ILE A 1 748 ? 8.549 36.219 -51.782 1.00 80.25 748 ILE A O 1
ATOM 5718 N N . PRO A 1 749 ? 10.413 37.237 -51.039 1.00 75.94 749 PRO A N 1
ATOM 5719 C CA . PRO A 1 749 ? 10.491 38.172 -52.162 1.00 75.94 749 PRO A CA 1
ATOM 5720 C C . PRO A 1 749 ? 10.568 37.471 -53.524 1.00 75.94 749 PRO A C 1
ATOM 5722 O O . PRO A 1 749 ? 11.123 36.382 -53.634 1.00 75.94 749 PRO A O 1
ATOM 5725 N N . SER A 1 750 ? 10.051 38.111 -54.578 1.00 78.81 750 SER A N 1
ATOM 5726 C CA . SER A 1 750 ? 10.130 37.592 -55.953 1.00 78.81 750 SER A CA 1
ATOM 5727 C C . SER A 1 750 ? 11.578 37.449 -56.428 1.00 78.81 750 SER A C 1
ATOM 5729 O O . SER A 1 750 ? 12.369 38.380 -56.284 1.00 78.81 750 SER A O 1
ATOM 5731 N N . GLY A 1 751 ? 11.897 36.340 -57.094 1.00 76.75 751 GLY A N 1
ATOM 5732 C CA . GLY A 1 751 ? 13.221 36.091 -57.669 1.00 76.75 751 GLY A CA 1
ATOM 5733 C C . GLY A 1 751 ? 14.263 35.583 -56.669 1.00 76.75 751 GLY A C 1
ATOM 5734 O O . GLY A 1 751 ? 15.424 35.424 -57.043 1.00 76.75 751 GLY A O 1
ATOM 5735 N N . THR A 1 752 ? 13.872 35.296 -55.426 1.00 79.44 752 THR A N 1
ATOM 5736 C CA . THR A 1 752 ? 14.729 34.626 -54.443 1.00 79.44 752 THR A CA 1
ATOM 5737 C C . THR A 1 752 ? 14.986 33.191 -54.893 1.00 79.44 752 THR A C 1
ATOM 5739 O O . THR A 1 752 ? 14.049 32.438 -55.164 1.00 79.44 752 THR A O 1
ATOM 5742 N N . LYS A 1 753 ? 16.261 32.805 -54.986 1.00 83.38 753 LYS A N 1
ATOM 5743 C CA . LYS A 1 753 ? 16.681 31.462 -55.398 1.00 83.38 753 LYS A CA 1
ATOM 5744 C C . LYS A 1 753 ? 16.944 30.599 -54.161 1.00 83.38 753 LYS A C 1
ATOM 5746 O O . LYS A 1 753 ? 17.734 31.000 -53.316 1.00 83.38 753 LYS A O 1
ATOM 5751 N N . LEU A 1 754 ? 16.318 29.425 -54.089 1.00 80.06 754 LEU A N 1
ATOM 5752 C CA . LEU A 1 754 ? 16.346 28.533 -52.925 1.00 80.06 754 LEU A CA 1
ATOM 5753 C C . LEU A 1 754 ? 16.782 27.116 -53.319 1.00 80.06 754 LEU A C 1
ATOM 5755 O O . LEU A 1 754 ? 16.355 26.609 -54.359 1.00 80.06 754 LEU A O 1
ATOM 5759 N N . CYS A 1 755 ? 17.618 26.484 -52.499 1.00 79.31 755 CYS A N 1
ATOM 5760 C CA . CYS A 1 755 ? 17.900 25.051 -52.561 1.00 79.31 755 CYS A CA 1
ATOM 5761 C C . CYS A 1 755 ? 16.660 24.268 -52.113 1.00 79.31 755 CYS A C 1
ATOM 5763 O O . CYS A 1 755 ? 16.005 24.665 -51.145 1.00 79.31 755 CYS A O 1
ATOM 5765 N N . ILE A 1 756 ? 16.343 23.161 -52.786 1.00 84.00 756 ILE A N 1
ATOM 5766 C CA . ILE A 1 756 ? 15.273 22.252 -52.363 1.00 84.00 756 ILE A CA 1
ATOM 5767 C C . ILE A 1 756 ? 15.881 21.066 -51.585 1.00 84.00 756 ILE A C 1
ATOM 5769 O O . ILE A 1 756 ? 16.724 20.353 -52.136 1.00 84.00 756 ILE A O 1
ATOM 5773 N N . PRO A 1 757 ? 15.495 20.850 -50.309 1.00 69.06 757 PRO A N 1
ATOM 5774 C CA . PRO A 1 757 ? 15.923 19.691 -49.525 1.00 69.06 757 PRO A CA 1
ATOM 5775 C C . PRO A 1 757 ? 15.226 18.396 -49.998 1.00 69.06 757 PRO A C 1
ATOM 5777 O O . PRO A 1 757 ? 14.243 18.463 -50.738 1.00 69.06 757 PRO A O 1
ATOM 5780 N N . PRO A 1 758 ? 15.688 17.207 -49.565 1.00 68.88 758 PRO A N 1
ATOM 5781 C CA . PRO A 1 758 ? 15.013 15.944 -49.863 1.00 68.88 758 PRO A CA 1
ATOM 5782 C C . PRO A 1 758 ? 13.572 15.904 -49.335 1.00 68.88 758 PRO A C 1
ATOM 5784 O O . PRO A 1 758 ? 13.312 16.320 -48.206 1.00 68.88 758 PRO A O 1
ATOM 5787 N N . SER A 1 759 ? 12.651 15.335 -50.115 1.00 74.81 759 SER A N 1
ATOM 5788 C CA . SER A 1 759 ? 11.260 15.116 -49.705 1.00 74.81 759 SER A CA 1
ATOM 5789 C C . SER A 1 759 ? 11.150 14.137 -48.535 1.00 74.81 759 SER A C 1
ATOM 5791 O O . SER A 1 759 ? 11.767 13.073 -48.543 1.00 74.81 759 SER A O 1
ATOM 5793 N N . CYS A 1 760 ? 10.319 14.471 -47.553 1.00 70.75 760 CYS A N 1
ATOM 5794 C CA . CYS A 1 760 ? 9.739 13.530 -46.607 1.00 70.75 760 CYS A CA 1
ATOM 5795 C C . CYS A 1 760 ? 8.875 12.496 -47.362 1.00 70.75 760 CYS A C 1
ATOM 5797 O O . CYS A 1 760 ? 8.299 12.803 -48.406 1.00 70.75 760 CYS A O 1
ATOM 5799 N N . SER A 1 761 ? 8.706 11.297 -46.801 1.00 71.06 761 SER A N 1
ATOM 5800 C CA . SER A 1 761 ? 7.799 10.278 -47.367 1.00 71.06 761 SER A CA 1
ATOM 5801 C C . SER A 1 761 ? 6.330 10.740 -47.336 1.00 71.06 761 SER A C 1
ATOM 5803 O O . SER A 1 761 ? 5.617 10.652 -48.335 1.00 71.06 761 SER A O 1
ATOM 5805 N N . HIS A 1 762 ? 5.914 11.354 -46.223 1.00 75.19 762 HIS A N 1
ATOM 5806 C CA . HIS A 1 762 ? 4.667 12.112 -46.100 1.00 75.19 762 HIS A CA 1
ATOM 5807 C C . HIS A 1 762 ? 4.927 13.463 -45.420 1.00 75.19 762 HIS A C 1
ATOM 5809 O O . HIS A 1 762 ? 5.926 13.630 -44.716 1.00 75.19 762 HIS A O 1
ATOM 5815 N N . VAL A 1 763 ? 4.014 14.419 -45.601 1.00 78.50 763 VAL A N 1
ATOM 5816 C CA . VAL A 1 763 ? 4.004 15.715 -44.903 1.00 78.50 763 VAL A CA 1
ATOM 5817 C C . VAL A 1 763 ? 2.639 15.992 -44.285 1.00 78.50 763 VAL A C 1
ATOM 5819 O O . VAL A 1 763 ? 1.623 15.487 -44.757 1.00 78.50 763 VAL A O 1
ATOM 5822 N N . TYR A 1 764 ? 2.617 16.827 -43.249 1.00 82.38 764 TYR A N 1
ATOM 5823 C CA . TYR A 1 764 ? 1.395 17.309 -42.603 1.00 82.38 764 TYR A CA 1
ATOM 5824 C C . TYR A 1 764 ? 1.471 18.816 -42.379 1.00 82.38 764 TYR A C 1
ATOM 5826 O O . TYR A 1 764 ? 2.549 19.359 -42.136 1.00 82.38 764 TYR A O 1
ATOM 5834 N N . GLN A 1 765 ? 0.327 19.493 -42.464 1.00 85.50 765 GLN A N 1
ATOM 5835 C CA . GLN A 1 765 ? 0.221 20.930 -42.239 1.00 85.50 765 GLN A CA 1
ATOM 5836 C C . GLN A 1 765 ? -0.411 21.176 -40.865 1.00 85.50 765 GLN A C 1
ATOM 5838 O O . GLN A 1 765 ? -1.572 20.849 -40.636 1.00 85.50 765 GLN A O 1
ATOM 5843 N N . VAL A 1 766 ? 0.369 21.721 -39.932 1.00 77.12 766 VAL A N 1
ATOM 5844 C CA . VAL A 1 766 ? -0.030 21.858 -38.526 1.00 77.12 766 VAL A CA 1
ATOM 5845 C C . VAL A 1 766 ? -1.094 22.946 -38.354 1.00 77.12 766 VAL A C 1
ATOM 5847 O O . VAL A 1 766 ? -0.856 24.128 -38.632 1.00 77.12 766 VAL A O 1
ATOM 5850 N N . GLU A 1 767 ? -2.256 22.548 -37.836 1.00 71.19 767 GLU A N 1
ATOM 5851 C CA . GLU A 1 767 ? -3.327 23.443 -37.388 1.00 71.19 767 GLU A CA 1
ATOM 5852 C C . GLU A 1 767 ? -2.971 24.047 -36.016 1.00 71.19 767 GLU A C 1
ATOM 5854 O O . GLU A 1 767 ? -2.393 23.373 -35.160 1.00 71.19 767 GLU A O 1
ATOM 5859 N N . GLY A 1 768 ? -3.291 25.326 -35.794 1.00 58.84 768 GLY A N 1
ATOM 5860 C CA . GLY A 1 768 ? -2.977 25.999 -34.526 1.00 58.84 768 GLY A CA 1
ATOM 5861 C C . GLY A 1 768 ? -3.799 25.425 -33.375 1.00 58.84 768 GLY A C 1
ATOM 5862 O O . GLY A 1 768 ? -5.003 25.268 -33.545 1.00 58.84 768 GLY A O 1
ATOM 5863 N N . ASN A 1 769 ? -3.147 25.177 -32.233 1.00 62.12 769 ASN A N 1
ATOM 5864 C CA . ASN A 1 769 ? -3.585 24.372 -31.075 1.00 62.12 769 ASN A CA 1
ATOM 5865 C C . ASN A 1 769 ? -3.423 22.832 -31.135 1.00 62.12 769 ASN A C 1
ATOM 5867 O O . ASN A 1 769 ? -3.712 22.186 -30.130 1.00 62.12 769 ASN A O 1
ATOM 5871 N N . SER A 1 770 ? -2.905 22.239 -32.221 1.00 64.25 770 SER A N 1
ATOM 5872 C CA . SER A 1 770 ? -2.688 20.775 -32.289 1.00 64.25 770 SER A CA 1
ATOM 5873 C C . SER A 1 770 ? -1.608 20.282 -31.308 1.00 64.25 770 SER A C 1
ATOM 5875 O O . SER A 1 770 ? -0.468 20.749 -31.378 1.00 64.25 770 SER A O 1
ATOM 5877 N N . THR A 1 771 ? -1.910 19.283 -30.471 1.00 70.12 771 THR A N 1
ATOM 5878 C CA . THR A 1 771 ? -0.901 18.550 -29.673 1.00 70.12 771 THR A CA 1
ATOM 5879 C C . THR A 1 771 ? -0.258 17.407 -30.470 1.00 70.12 771 THR A C 1
ATOM 5881 O O . THR A 1 771 ? -0.733 17.043 -31.549 1.00 70.12 771 THR A O 1
ATOM 5884 N N . CYS A 1 772 ? 0.801 16.784 -29.935 1.00 67.50 772 CYS A N 1
ATOM 5885 C CA . CYS A 1 772 ? 1.418 15.614 -30.572 1.00 67.50 772 CYS A CA 1
ATOM 5886 C C . CYS A 1 772 ? 0.412 14.467 -30.669 1.00 67.50 772 CYS A C 1
ATOM 5888 O O . CYS A 1 772 ? 0.329 13.824 -31.709 1.00 67.50 772 CYS A O 1
ATOM 5890 N N . SER A 1 773 ? -0.410 14.280 -29.633 1.00 66.25 773 SER A N 1
ATOM 5891 C CA . SER A 1 773 ? -1.477 13.280 -29.630 1.00 66.25 773 SER A CA 1
ATOM 5892 C C . SER A 1 773 ? -2.510 13.546 -30.727 1.00 66.25 773 SER A C 1
ATOM 5894 O O . SER A 1 773 ? -2.899 12.613 -31.418 1.00 66.25 773 SER A O 1
ATOM 5896 N N . ASP A 1 774 ? -2.921 14.800 -30.951 1.00 69.25 774 ASP A N 1
ATOM 5897 C CA . ASP A 1 774 ? -3.893 15.132 -32.005 1.00 69.25 774 ASP A CA 1
ATOM 5898 C C . ASP A 1 774 ? -3.345 14.857 -33.408 1.00 69.25 774 ASP A C 1
ATOM 5900 O O . ASP A 1 774 ? -4.061 14.335 -34.265 1.00 69.25 774 ASP A O 1
ATOM 5904 N N . ILE A 1 775 ? -2.073 15.193 -33.648 1.00 70.31 775 ILE A N 1
ATOM 5905 C CA . ILE A 1 775 ? -1.404 14.918 -34.924 1.00 70.31 775 ILE A CA 1
ATOM 5906 C C . ILE A 1 775 ? -1.256 13.402 -35.101 1.00 70.31 775 ILE A C 1
ATOM 5908 O O . ILE A 1 775 ? -1.716 12.862 -36.104 1.00 70.31 775 ILE A O 1
ATOM 5912 N N . GLU A 1 776 ? -0.681 12.705 -34.118 1.00 67.62 776 GLU A N 1
ATOM 5913 C CA . GLU A 1 776 ? -0.382 11.268 -34.192 1.00 67.62 776 GLU A CA 1
ATOM 5914 C C . GLU A 1 776 ? -1.646 10.400 -34.271 1.00 67.62 776 GLU A C 1
ATOM 5916 O O . GLU A 1 776 ? -1.652 9.411 -35.001 1.00 67.62 776 GLU A O 1
ATOM 5921 N N . ILE A 1 777 ? -2.755 10.803 -33.639 1.00 60.38 777 ILE A N 1
ATOM 5922 C CA . ILE A 1 777 ? -4.058 10.130 -33.781 1.00 60.38 777 ILE A CA 1
ATOM 5923 C C . ILE A 1 777 ? -4.642 10.323 -35.189 1.00 60.38 777 ILE A C 1
ATOM 5925 O O . ILE A 1 777 ? -5.192 9.379 -35.759 1.00 60.38 777 ILE A O 1
ATOM 5929 N N . ARG A 1 778 ? -4.498 11.508 -35.798 1.00 59.06 778 ARG A N 1
ATOM 5930 C CA . ARG A 1 778 ? -4.990 11.779 -37.166 1.00 59.06 778 ARG A CA 1
ATOM 5931 C C . ARG A 1 778 ? -4.211 11.039 -38.260 1.00 59.06 778 ARG A C 1
ATOM 5933 O O . ARG A 1 778 ? -4.734 10.889 -39.362 1.00 59.06 778 ARG A O 1
ATOM 5940 N N . ILE A 1 779 ? -3.001 10.561 -37.967 1.00 56.62 779 ILE A N 1
ATOM 5941 C CA . ILE A 1 779 ? -2.138 9.805 -38.897 1.00 56.62 779 ILE A CA 1
ATOM 5942 C C . ILE A 1 779 ? -1.993 8.309 -38.566 1.00 56.62 779 ILE A C 1
ATOM 5944 O O . ILE A 1 779 ? -1.228 7.610 -39.225 1.00 56.62 779 ILE A O 1
ATOM 5948 N N . ILE A 1 780 ? -2.840 7.778 -37.674 1.00 45.78 780 ILE A N 1
ATOM 5949 C CA . ILE A 1 780 ? -3.066 6.328 -37.488 1.00 45.78 780 ILE A CA 1
ATOM 5950 C C . ILE A 1 780 ? -3.321 5.541 -38.802 1.00 45.78 780 ILE A C 1
ATOM 5952 O O . ILE A 1 780 ? -2.921 4.378 -38.854 1.00 45.78 780 ILE A O 1
ATOM 5956 N N . PRO A 1 781 ? -3.930 6.095 -39.878 1.00 44.72 781 PRO A N 1
ATOM 5957 C CA . PRO A 1 781 ? -4.105 5.362 -41.140 1.00 44.72 781 PRO A CA 1
ATOM 5958 C C . PRO A 1 781 ? -2.817 5.005 -41.907 1.00 44.72 781 PRO A C 1
ATOM 5960 O O . PRO A 1 781 ? -2.897 4.254 -42.878 1.00 44.72 781 PRO A O 1
ATOM 5963 N N . PHE A 1 782 ? -1.647 5.528 -41.520 1.00 50.12 782 PHE A N 1
ATOM 5964 C CA . PHE A 1 782 ? -0.369 5.248 -42.186 1.00 50.12 782 PHE A CA 1
ATOM 5965 C C . PHE A 1 782 ? 0.398 4.138 -41.433 1.00 50.12 782 PHE A C 1
ATOM 5967 O O . PHE A 1 782 ? 0.911 4.394 -40.343 1.00 50.12 782 PHE A O 1
ATOM 5974 N N . PRO A 1 783 ? 0.520 2.910 -41.980 1.00 45.09 783 PRO A N 1
ATOM 5975 C CA . PRO A 1 783 ? 0.959 1.730 -41.218 1.00 45.09 783 PRO A CA 1
ATOM 5976 C C . PRO A 1 783 ? 2.425 1.758 -40.751 1.00 45.09 783 PRO A C 1
ATOM 5978 O O . PRO A 1 783 ? 2.795 1.004 -39.848 1.00 45.09 783 PRO A O 1
ATOM 5981 N N . ASP A 1 784 ? 3.254 2.619 -41.342 1.00 49.94 784 ASP A N 1
ATOM 5982 C CA . ASP A 1 784 ? 4.680 2.753 -41.029 1.00 49.94 784 ASP A CA 1
ATOM 5983 C C . ASP A 1 784 ? 4.998 3.898 -40.047 1.00 49.94 784 ASP A C 1
ATOM 5985 O O . ASP A 1 784 ? 6.158 4.067 -39.664 1.00 49.94 784 ASP A O 1
ATOM 5989 N N . ILE A 1 785 ? 3.984 4.651 -39.595 1.00 50.41 785 ILE A N 1
ATOM 5990 C CA . ILE A 1 785 ? 4.132 5.765 -38.646 1.00 50.41 785 ILE A CA 1
ATOM 5991 C C . ILE A 1 785 ? 3.606 5.360 -37.265 1.00 50.41 785 ILE A C 1
ATOM 5993 O O . ILE A 1 785 ? 2.556 4.731 -37.135 1.00 50.41 785 ILE A O 1
ATOM 5997 N N . ARG A 1 786 ? 4.348 5.701 -36.208 1.00 55.94 786 ARG A N 1
ATOM 5998 C CA . ARG A 1 786 ? 4.043 5.317 -34.817 1.00 55.94 786 ARG A CA 1
ATOM 5999 C C . ARG A 1 786 ? 3.922 6.522 -33.889 1.00 55.94 786 ARG A C 1
ATOM 6001 O O . ARG A 1 786 ? 4.420 7.600 -34.189 1.00 55.94 786 ARG A O 1
ATOM 6008 N N . VAL A 1 787 ? 3.317 6.310 -32.721 1.00 53.19 787 VAL A N 1
ATOM 6009 C CA . VAL A 1 787 ? 3.331 7.287 -31.620 1.00 53.19 787 VAL A CA 1
ATOM 6010 C C . VAL A 1 787 ? 4.786 7.634 -31.261 1.00 53.19 787 VAL A C 1
ATOM 6012 O O . VAL A 1 787 ? 5.594 6.732 -31.031 1.00 53.19 787 VAL A O 1
ATOM 6015 N N . GLY A 1 788 ? 5.118 8.925 -31.245 1.00 56.19 788 GLY A N 1
ATOM 6016 C CA . GLY A 1 788 ? 6.466 9.492 -31.142 1.00 56.19 788 GLY A CA 1
ATOM 6017 C C . GLY A 1 788 ? 7.120 9.888 -32.478 1.00 56.19 788 GLY A C 1
ATOM 6018 O O . GLY A 1 788 ? 8.092 10.657 -32.476 1.00 56.19 788 GLY A O 1
ATOM 6019 N N . ASP A 1 789 ? 6.621 9.417 -33.626 1.00 65.25 789 ASP A N 1
ATOM 6020 C CA . ASP A 1 789 ? 7.269 9.653 -34.921 1.00 65.25 789 ASP A CA 1
ATOM 6021 C C . ASP A 1 789 ? 7.164 11.111 -35.406 1.00 65.25 789 ASP A C 1
ATOM 6023 O O . ASP A 1 789 ? 8.027 11.549 -36.173 1.00 65.25 789 ASP A O 1
ATOM 6027 N N . VAL A 1 790 ? 6.202 11.914 -34.926 1.00 72.75 790 VAL A N 1
ATOM 6028 C CA . VAL A 1 790 ? 6.161 13.359 -35.244 1.00 72.75 790 VAL A CA 1
ATOM 6029 C C . VAL A 1 790 ? 7.460 14.036 -34.809 1.00 72.75 790 VAL A C 1
ATOM 6031 O O . VAL A 1 790 ? 8.008 14.867 -35.534 1.00 72.75 790 VAL A O 1
ATOM 6034 N N . ARG A 1 791 ? 8.009 13.648 -33.655 1.00 66.69 791 ARG A N 1
ATOM 6035 C CA . ARG A 1 791 ? 9.226 14.246 -33.086 1.00 66.69 791 ARG A CA 1
ATOM 6036 C C . ARG A 1 791 ? 10.508 13.670 -33.681 1.00 66.69 791 ARG A C 1
ATOM 6038 O O . ARG A 1 791 ? 11.461 14.408 -33.922 1.00 66.69 791 ARG A O 1
ATOM 6045 N N . LYS A 1 792 ? 10.508 12.371 -33.989 1.00 59.53 792 LYS A N 1
ATOM 6046 C CA . LYS A 1 792 ? 11.580 11.648 -34.703 1.00 59.53 792 LYS A CA 1
ATOM 6047 C C . LYS A 1 792 ? 11.980 12.341 -36.010 1.00 59.53 792 LYS A C 1
ATOM 6049 O O . LYS A 1 792 ? 13.174 12.467 -36.282 1.00 59.53 792 LYS A O 1
ATOM 6054 N N . TYR A 1 793 ? 10.996 12.823 -36.776 1.00 64.81 793 TYR A N 1
ATOM 6055 C CA . TYR A 1 793 ? 11.211 13.514 -38.056 1.00 64.81 793 TYR A CA 1
ATOM 6056 C C . TYR A 1 793 ? 11.238 15.051 -37.956 1.00 64.81 793 TYR A C 1
ATOM 6058 O O . TYR A 1 793 ? 11.686 15.706 -38.895 1.00 64.81 793 TYR A O 1
ATOM 6066 N N . ASN A 1 794 ? 10.827 15.639 -36.824 1.00 67.19 794 ASN A N 1
ATOM 6067 C CA . ASN A 1 794 ? 10.823 17.090 -36.592 1.00 67.19 794 ASN A CA 1
ATOM 6068 C C . ASN A 1 794 ? 11.405 17.403 -35.200 1.00 67.19 794 ASN A C 1
ATOM 6070 O O . ASN A 1 794 ? 10.684 17.699 -34.252 1.00 67.19 794 ASN A O 1
ATOM 6074 N N . ARG A 1 795 ? 12.732 17.319 -35.048 1.00 55.25 795 ARG A N 1
ATOM 6075 C CA . ARG A 1 795 ? 13.401 17.318 -33.726 1.00 55.25 795 ARG A CA 1
ATOM 6076 C C . ARG A 1 795 ? 13.282 18.621 -32.910 1.00 55.25 795 ARG A C 1
ATOM 6078 O O . ARG A 1 795 ? 13.580 18.614 -31.722 1.00 55.25 795 ARG A O 1
ATOM 6085 N N . TRP A 1 796 ? 12.818 19.715 -33.517 1.00 53.69 796 TRP A N 1
ATOM 6086 C CA . TRP A 1 796 ? 12.476 20.992 -32.859 1.00 53.69 796 TRP A CA 1
ATOM 6087 C C . TRP A 1 796 ? 11.094 20.983 -32.164 1.00 53.69 796 TRP A C 1
ATOM 6089 O O . TRP A 1 796 ? 10.691 21.974 -31.552 1.00 53.69 796 TRP A O 1
ATOM 6099 N N . VAL A 1 797 ? 10.350 19.879 -32.263 1.00 62.09 797 VAL A N 1
ATOM 6100 C CA . VAL A 1 797 ? 9.038 19.665 -31.636 1.00 62.09 797 VAL A CA 1
ATOM 6101 C C . VAL A 1 797 ? 9.216 19.095 -30.218 1.00 62.09 797 VAL A C 1
ATOM 6103 O O . VAL A 1 797 ? 9.827 18.033 -30.028 1.00 62.09 797 VAL A O 1
ATOM 6106 N N . ASN A 1 798 ? 8.684 19.787 -29.204 1.00 51.38 798 ASN A N 1
ATOM 6107 C CA . ASN A 1 798 ? 8.750 19.326 -27.810 1.00 51.38 798 ASN A CA 1
ATOM 6108 C C . ASN A 1 798 ? 7.824 18.112 -27.561 1.00 51.38 798 ASN A C 1
ATOM 6110 O O . ASN A 1 798 ? 7.065 17.716 -28.440 1.00 51.38 798 ASN A O 1
ATOM 6114 N N . VAL A 1 799 ? 7.932 17.468 -26.390 1.00 54.03 799 VAL A N 1
ATOM 6115 C CA . VAL A 1 799 ? 7.332 16.135 -26.144 1.00 54.03 799 VAL A CA 1
ATOM 6116 C C . VAL A 1 799 ? 5.816 16.066 -26.355 1.00 54.03 799 VAL A C 1
ATOM 6118 O O . VAL A 1 799 ? 5.344 15.081 -26.915 1.00 54.03 799 VAL A O 1
ATOM 6121 N N . ASP A 1 800 ? 5.096 17.136 -26.021 1.00 61.84 800 ASP A N 1
ATOM 6122 C CA . ASP A 1 800 ? 3.632 17.215 -26.118 1.00 61.84 800 ASP A CA 1
ATOM 6123 C C . ASP A 1 800 ? 3.158 18.049 -27.338 1.00 61.84 800 ASP A C 1
ATOM 6125 O O . ASP A 1 800 ? 1.960 18.242 -27.550 1.00 61.84 800 ASP A O 1
ATOM 6129 N N . CYS A 1 801 ? 4.098 18.548 -28.154 1.00 66.31 801 CYS A N 1
ATOM 6130 C CA . CYS A 1 801 ? 3.924 19.543 -29.224 1.00 66.31 801 CYS A CA 1
ATOM 6131 C C . CYS A 1 801 ? 3.366 20.907 -28.755 1.00 66.31 801 CYS A C 1
ATOM 6133 O O . CYS A 1 801 ? 2.943 21.725 -29.572 1.00 66.31 801 CYS A O 1
ATOM 6135 N N . THR A 1 802 ? 3.402 21.228 -27.461 1.00 63.28 802 THR A N 1
ATOM 6136 C CA . THR A 1 802 ? 2.915 22.518 -26.937 1.00 63.28 802 THR A CA 1
ATOM 6137 C C . THR A 1 802 ? 3.676 23.735 -27.480 1.00 63.28 802 THR A C 1
ATOM 6139 O O . THR A 1 802 ? 3.167 24.850 -27.402 1.00 63.28 802 THR A O 1
ATOM 6142 N N . ASN A 1 803 ? 4.850 23.553 -28.101 1.00 61.00 803 ASN A N 1
ATOM 6143 C CA . ASN A 1 803 ? 5.588 24.631 -28.766 1.00 61.00 803 ASN A CA 1
ATOM 6144 C C . ASN A 1 803 ? 5.168 24.914 -30.231 1.00 61.00 803 ASN A C 1
ATOM 6146 O O . ASN A 1 803 ? 5.843 25.705 -30.896 1.00 61.00 803 ASN A O 1
ATOM 6150 N N . MET A 1 804 ? 4.083 24.324 -30.765 1.00 71.88 804 MET A N 1
ATOM 6151 C CA . MET A 1 804 ? 3.753 24.454 -32.201 1.00 71.88 804 MET A CA 1
ATOM 6152 C C . MET A 1 804 ? 3.519 25.877 -32.683 1.00 71.88 804 MET A C 1
ATOM 6154 O O . MET A 1 804 ? 3.993 26.207 -33.765 1.00 71.88 804 MET A O 1
ATOM 6158 N N . ASP A 1 805 ? 2.863 26.753 -31.927 1.00 71.62 805 ASP A N 1
ATOM 6159 C CA . ASP A 1 805 ? 2.630 28.115 -32.424 1.00 71.62 805 ASP A CA 1
ATOM 6160 C C . ASP A 1 805 ? 3.908 28.975 -32.454 1.00 71.62 805 ASP A C 1
ATOM 6162 O O . ASP A 1 805 ? 4.028 29.852 -33.310 1.00 71.62 805 ASP A O 1
ATOM 6166 N N . ALA A 1 806 ? 4.918 28.651 -31.634 1.00 63.47 806 ALA A N 1
ATOM 6167 C CA . ALA A 1 806 ? 6.263 29.216 -31.761 1.00 63.47 806 ALA A CA 1
ATOM 6168 C C . ALA A 1 806 ? 7.007 28.634 -32.980 1.00 63.47 806 ALA A C 1
ATOM 6170 O O . ALA A 1 806 ? 7.532 29.383 -33.805 1.00 63.47 806 ALA A O 1
ATOM 6171 N N . VAL A 1 807 ? 6.977 27.308 -33.165 1.00 65.50 807 VAL A N 1
ATOM 6172 C CA . VAL A 1 807 ? 7.567 26.629 -34.338 1.00 65.50 807 VAL A CA 1
ATOM 6173 C C . VAL A 1 807 ? 6.975 27.168 -35.648 1.00 65.50 807 VAL A C 1
ATOM 6175 O O . VAL A 1 807 ? 7.720 27.472 -36.577 1.00 65.50 807 VAL A O 1
ATOM 6178 N N . ARG A 1 808 ? 5.654 27.372 -35.714 1.00 77.81 808 ARG A N 1
ATOM 6179 C CA . ARG A 1 808 ? 4.927 27.883 -36.893 1.00 77.81 808 ARG A CA 1
ATOM 6180 C C . ARG A 1 808 ? 5.185 29.366 -37.172 1.00 77.81 808 ARG A C 1
ATOM 6182 O O . ARG A 1 808 ? 5.034 29.806 -38.316 1.00 77.81 808 ARG A O 1
ATOM 6189 N N . ALA A 1 809 ? 5.585 30.134 -36.158 1.00 67.62 809 ALA A N 1
ATOM 6190 C CA . ALA A 1 809 ? 6.011 31.523 -36.310 1.00 67.62 809 ALA A CA 1
ATOM 6191 C C . ALA A 1 809 ? 7.427 31.647 -36.905 1.00 67.62 809 ALA A C 1
ATOM 6193 O O . ALA A 1 809 ? 7.678 32.593 -37.647 1.00 67.62 809 ALA A O 1
ATOM 6194 N N . SER A 1 810 ? 8.326 30.693 -36.636 1.00 58.72 810 SER A N 1
ATOM 6195 C CA . SER A 1 810 ? 9.718 30.720 -37.124 1.00 58.72 810 SER A CA 1
ATOM 6196 C C . SER A 1 810 ? 9.963 29.888 -38.389 1.00 58.72 810 SER A C 1
ATOM 6198 O O . SER A 1 810 ? 10.754 30.283 -39.244 1.00 58.72 810 SER A O 1
ATOM 6200 N N . TYR A 1 811 ? 9.298 28.738 -38.531 1.00 71.19 811 TYR A N 1
ATOM 6201 C CA . TYR A 1 811 ? 9.658 27.696 -39.505 1.00 71.19 811 TYR A CA 1
ATOM 6202 C C . TYR A 1 811 ? 8.523 27.281 -40.457 1.00 71.19 811 TYR A C 1
ATOM 6204 O O . TYR A 1 811 ? 8.742 26.434 -41.321 1.00 71.19 811 TYR A O 1
ATOM 6212 N N . GLY A 1 812 ? 7.333 27.874 -40.335 1.00 78.62 812 GLY A N 1
ATOM 6213 C CA . GLY A 1 812 ? 6.148 27.497 -41.116 1.00 78.62 812 GLY A CA 1
ATOM 6214 C C . GLY A 1 812 ? 5.398 26.291 -40.534 1.00 78.62 812 GLY A C 1
ATOM 6215 O O . GLY A 1 812 ? 5.774 25.747 -39.497 1.00 78.62 812 GLY A O 1
ATOM 6216 N N . SER A 1 813 ? 4.299 25.890 -41.174 1.00 84.19 813 SER A N 1
ATOM 6217 C CA . SER A 1 813 ? 3.381 24.856 -40.663 1.00 84.19 813 SER A CA 1
ATOM 6218 C C . SER A 1 813 ? 3.571 23.467 -41.272 1.00 84.19 813 SER A C 1
ATOM 6220 O O . SER A 1 813 ? 2.969 22.521 -40.773 1.00 84.19 813 SER A O 1
ATOM 6222 N N . THR A 1 814 ? 4.361 23.311 -42.336 1.00 86.25 814 THR A N 1
ATOM 6223 C CA . THR A 1 814 ? 4.558 22.009 -43.004 1.00 86.25 814 THR A CA 1
ATOM 6224 C C . THR A 1 814 ? 5.664 21.195 -42.323 1.00 86.25 814 THR A C 1
ATOM 6226 O O . THR A 1 814 ? 6.823 21.616 -42.316 1.00 86.25 814 THR A O 1
ATOM 6229 N N . ILE A 1 815 ? 5.325 20.018 -41.787 1.00 83.44 815 ILE A N 1
ATOM 6230 C CA . ILE A 1 815 ? 6.222 19.093 -41.065 1.00 83.44 815 ILE A CA 1
ATOM 6231 C C . ILE A 1 815 ? 6.386 17.752 -41.805 1.00 83.44 815 ILE A C 1
ATOM 6233 O O . ILE A 1 815 ? 5.492 17.349 -42.549 1.00 83.44 815 ILE A O 1
ATOM 6237 N N . CYS A 1 816 ? 7.506 17.045 -41.600 1.00 78.50 816 CYS A N 1
ATOM 6238 C CA . CYS A 1 816 ? 7.717 15.695 -42.149 1.00 78.50 816 CYS A CA 1
ATOM 6239 C C . CYS A 1 816 ? 6.989 14.637 -41.307 1.00 78.50 816 CYS A C 1
ATOM 6241 O O . CYS A 1 816 ? 7.071 14.674 -40.085 1.00 78.50 816 CYS A O 1
ATOM 6243 N N . LEU A 1 817 ? 6.381 13.636 -41.940 1.00 74.75 817 LEU A N 1
ATOM 6244 C CA . LEU A 1 817 ? 5.805 12.451 -41.291 1.00 74.75 817 LEU A CA 1
ATOM 6245 C C . LEU A 1 817 ? 6.335 11.166 -41.944 1.00 74.75 817 LEU A C 1
ATOM 6247 O O . LEU A 1 817 ? 5.598 10.376 -42.525 1.00 74.75 817 LEU A O 1
ATOM 6251 N N . GLY A 1 818 ? 7.651 10.993 -41.913 1.00 69.19 818 GLY A N 1
ATOM 6252 C CA . GLY A 1 818 ? 8.334 9.852 -42.513 1.00 69.19 818 GLY A CA 1
ATOM 6253 C C . GLY A 1 818 ? 9.788 10.182 -42.847 1.00 69.19 818 GLY A C 1
ATOM 6254 O O . GLY A 1 818 ? 10.186 11.349 -42.763 1.00 69.19 818 GLY A O 1
ATOM 6255 N N . PRO A 1 819 ? 10.594 9.178 -43.232 1.00 56.09 819 PRO A N 1
ATOM 6256 C CA . PRO A 1 819 ? 11.985 9.397 -43.598 1.00 56.09 819 PRO A CA 1
ATOM 6257 C C . PRO A 1 819 ? 12.116 10.322 -44.815 1.00 56.09 819 PRO A C 1
ATOM 6259 O O . PRO A 1 819 ? 11.213 10.430 -45.653 1.00 56.09 819 PRO A O 1
ATOM 6262 N N . LEU A 1 820 ? 13.264 10.994 -44.886 1.00 51.59 820 LEU A N 1
ATOM 6263 C CA . LEU A 1 820 ? 13.684 11.801 -46.029 1.00 51.59 820 LEU A CA 1
ATOM 6264 C C . LEU A 1 820 ? 14.009 10.906 -47.240 1.00 51.59 820 LEU A C 1
ATOM 6266 O O . LEU A 1 820 ? 14.256 9.714 -47.080 1.00 51.59 820 LEU A O 1
ATOM 6270 N N . PHE A 1 821 ? 14.051 11.512 -48.429 1.00 55.47 821 PHE A N 1
ATOM 6271 C CA . PHE A 1 821 ? 14.225 10.899 -49.759 1.00 55.47 821 PHE A CA 1
ATOM 6272 C C . PHE A 1 821 ? 13.015 10.119 -50.315 1.00 55.47 821 PHE A C 1
ATOM 6274 O O . PHE A 1 821 ? 12.984 9.873 -51.521 1.00 55.47 821 PHE A O 1
ATOM 6281 N N . GLY A 1 822 ? 11.999 9.801 -49.503 1.00 52.16 822 GLY A N 1
ATOM 6282 C CA . GLY A 1 822 ? 10.847 8.987 -49.924 1.00 52.16 822 GLY A CA 1
ATOM 6283 C C . GLY A 1 822 ? 11.232 7.541 -50.272 1.00 52.16 822 GLY A C 1
ATOM 6284 O O . GLY A 1 822 ? 12.312 7.082 -49.904 1.00 52.16 822 GLY A O 1
ATOM 6285 N N . ASP A 1 823 ? 10.381 6.831 -51.020 1.00 44.34 823 ASP A N 1
ATOM 6286 C CA . ASP A 1 823 ? 10.544 5.401 -51.367 1.00 44.34 823 ASP A CA 1
ATOM 6287 C C . ASP A 1 823 ? 11.674 5.094 -52.383 1.00 44.34 823 ASP A C 1
ATOM 6289 O O . ASP A 1 823 ? 11.638 4.104 -53.118 1.00 44.34 823 ASP A O 1
ATOM 6293 N N . ALA A 1 824 ? 12.696 5.947 -52.465 1.00 37.00 824 ALA A N 1
ATOM 6294 C CA . ALA A 1 824 ? 13.874 5.727 -53.291 1.00 37.00 824 ALA A CA 1
ATOM 6295 C C . ALA A 1 824 ? 14.890 4.831 -52.557 1.00 37.00 824 ALA A C 1
ATOM 6297 O O . ALA A 1 824 ? 15.558 5.276 -51.624 1.00 37.00 824 ALA A O 1
ATOM 6298 N N . GLU A 1 825 ? 15.058 3.581 -53.008 1.00 32.09 825 GLU A N 1
ATOM 6299 C CA . GLU A 1 825 ? 16.064 2.646 -52.474 1.00 32.09 825 GLU A CA 1
ATOM 6300 C C . GLU A 1 825 ? 17.511 3.155 -52.672 1.00 32.09 825 GLU A C 1
ATOM 6302 O O . GLU A 1 825 ? 18.211 2.791 -53.622 1.00 32.09 825 GLU A O 1
ATOM 6307 N N . ILE A 1 826 ? 18.016 3.952 -51.728 1.00 31.17 826 ILE A N 1
ATOM 6308 C CA . ILE A 1 826 ? 19.455 4.202 -51.575 1.00 31.17 826 ILE A CA 1
ATOM 6309 C C . ILE A 1 826 ? 20.057 2.975 -50.878 1.00 31.17 826 ILE A C 1
ATOM 6311 O O . ILE A 1 826 ? 20.160 2.908 -49.655 1.00 31.17 826 ILE A O 1
ATOM 6315 N N . GLY A 1 827 ? 20.413 1.966 -51.675 1.00 33.47 827 GLY A N 1
ATOM 6316 C CA . GLY A 1 827 ? 20.893 0.673 -51.185 1.00 33.47 827 GLY A CA 1
ATOM 6317 C C . GLY A 1 827 ? 22.213 0.755 -50.411 1.00 33.47 827 GLY A C 1
ATOM 6318 O O . GLY A 1 827 ? 23.289 0.762 -51.010 1.00 33.47 827 GLY A O 1
ATOM 6319 N N . ILE A 1 828 ? 22.134 0.737 -49.077 1.00 27.47 828 ILE A N 1
ATOM 6320 C CA . ILE A 1 828 ? 23.278 0.581 -48.167 1.00 27.47 828 ILE A CA 1
ATOM 6321 C C . ILE A 1 828 ? 23.048 -0.672 -47.315 1.00 27.47 828 ILE A C 1
ATOM 6323 O O . ILE A 1 828 ? 22.139 -0.728 -46.491 1.00 27.47 828 ILE A O 1
ATOM 6327 N N . ASN A 1 829 ? 23.870 -1.698 -47.535 1.00 28.89 829 ASN A N 1
ATOM 6328 C CA . ASN A 1 829 ? 23.691 -3.013 -46.922 1.00 28.89 829 ASN A CA 1
ATOM 6329 C C . ASN A 1 829 ? 24.133 -3.027 -45.446 1.00 28.89 829 ASN A C 1
ATOM 6331 O O . ASN A 1 829 ? 25.302 -2.773 -45.157 1.00 28.89 829 ASN A O 1
ATOM 6335 N N . PHE A 1 830 ? 23.244 -3.450 -44.545 1.00 26.03 830 PHE A N 1
ATOM 6336 C CA . PHE A 1 830 ? 23.607 -3.969 -43.223 1.00 26.03 830 PHE A CA 1
ATOM 6337 C C . PHE A 1 830 ? 22.938 -5.330 -43.014 1.00 26.03 830 PHE A C 1
ATOM 6339 O O . PHE A 1 830 ? 21.716 -5.438 -42.939 1.00 26.03 830 PHE A O 1
ATOM 6346 N N . GLU A 1 831 ? 23.748 -6.387 -42.954 1.00 28.39 831 GLU A N 1
ATOM 6347 C CA . GLU A 1 831 ? 23.266 -7.755 -42.767 1.00 28.39 831 GLU A CA 1
ATOM 6348 C C . GLU A 1 831 ? 23.038 -8.082 -41.284 1.00 28.39 831 GLU A C 1
ATOM 6350 O O . GLU A 1 831 ? 23.901 -7.825 -40.447 1.00 28.39 831 GLU A O 1
ATOM 6355 N N . GLY A 1 832 ? 21.939 -8.787 -40.989 1.00 30.88 832 GLY A N 1
ATOM 6356 C CA . GLY A 1 832 ? 21.917 -9.761 -39.893 1.00 30.88 832 GLY A CA 1
ATOM 6357 C C . GLY A 1 832 ? 20.947 -9.511 -38.736 1.00 30.88 832 GLY A C 1
ATOM 6358 O O . GLY A 1 832 ? 21.302 -8.905 -37.731 1.00 30.88 832 GLY A O 1
ATOM 6359 N N . ASN A 1 833 ? 19.787 -10.173 -38.789 1.00 26.31 833 ASN A N 1
ATOM 6360 C CA . ASN A 1 833 ? 19.392 -11.107 -37.725 1.00 26.31 833 ASN A CA 1
ATOM 6361 C C . ASN A 1 833 ? 18.296 -12.073 -38.206 1.00 26.31 833 ASN A C 1
ATOM 6363 O O . ASN A 1 833 ? 17.513 -11.737 -39.092 1.00 26.31 833 ASN A O 1
ATOM 6367 N N . VAL A 1 834 ? 18.259 -13.293 -37.655 1.00 39.38 834 VAL A N 1
ATOM 6368 C CA . VAL A 1 834 ? 17.410 -14.389 -38.165 1.00 39.38 834 VAL A CA 1
ATOM 6369 C C . VAL A 1 834 ? 16.606 -15.046 -37.043 1.00 39.38 834 VAL A C 1
ATOM 6371 O O . VAL A 1 834 ? 17.153 -15.797 -36.241 1.00 39.38 834 VAL A O 1
ATOM 6374 N N . VAL A 1 835 ? 15.286 -14.838 -37.051 1.00 26.55 835 VAL A N 1
ATOM 6375 C CA . VAL A 1 835 ? 14.306 -15.645 -36.301 1.00 26.55 835 VAL A CA 1
ATOM 6376 C C . VAL A 1 835 ? 13.076 -15.877 -37.196 1.00 26.55 835 VAL A C 1
ATOM 6378 O O . VAL A 1 835 ? 12.476 -14.899 -37.646 1.00 26.55 835 VAL A O 1
ATOM 6381 N N . PRO A 1 836 ? 12.675 -17.130 -37.492 1.00 29.48 836 PRO A N 1
ATOM 6382 C CA . PRO A 1 836 ? 11.462 -17.406 -38.267 1.00 29.48 836 PRO A CA 1
ATOM 6383 C C . PRO A 1 836 ? 10.185 -17.045 -37.492 1.00 29.48 836 PRO A C 1
ATOM 6385 O O . PRO A 1 836 ? 10.052 -17.390 -36.319 1.00 29.48 836 PRO A O 1
ATOM 6388 N N . LYS A 1 837 ? 9.223 -16.389 -38.154 1.00 32.81 837 LYS A N 1
ATOM 6389 C CA . LYS A 1 837 ? 7.923 -16.031 -37.559 1.00 32.81 837 LYS A CA 1
ATOM 6390 C C . LYS A 1 837 ? 6.915 -17.190 -37.595 1.00 32.81 837 LYS A C 1
ATOM 6392 O O . LYS A 1 837 ? 6.944 -18.032 -38.492 1.00 32.81 837 LYS A O 1
ATOM 6397 N N . TYR A 1 838 ? 5.981 -17.166 -36.643 1.00 36.38 838 TYR A N 1
ATOM 6398 C CA . TYR A 1 838 ? 4.694 -17.867 -36.726 1.00 36.38 838 TYR A CA 1
ATOM 6399 C C . TYR A 1 838 ? 3.833 -17.278 -37.865 1.00 36.38 838 TYR A C 1
ATOM 6401 O O . TYR A 1 838 ? 4.076 -16.152 -38.300 1.00 36.38 838 TYR A O 1
ATOM 6409 N N . SER A 1 839 ? 2.838 -18.025 -38.350 1.00 52.12 839 SER A N 1
ATOM 6410 C CA . SER A 1 839 ? 1.902 -17.586 -39.394 1.00 52.12 839 SER A CA 1
ATOM 6411 C C . SER A 1 839 ? 0.470 -17.931 -38.988 1.00 52.12 839 SER A C 1
ATOM 6413 O O . SER A 1 839 ? 0.214 -18.999 -38.436 1.00 52.12 839 SER A O 1
ATOM 6415 N N . ASP A 1 840 ? -0.438 -16.997 -39.243 1.00 57.34 840 ASP A N 1
ATOM 6416 C CA . ASP A 1 840 ? -1.863 -17.005 -38.893 1.00 57.34 840 ASP A CA 1
ATOM 6417 C C . ASP A 1 840 ? -2.771 -17.503 -40.038 1.00 57.34 840 ASP A C 1
ATOM 6419 O O . ASP A 1 840 ? -3.979 -17.646 -39.852 1.00 57.34 840 ASP A O 1
ATOM 6423 N N . GLY A 1 841 ? -2.191 -17.805 -41.206 1.00 61.22 841 GLY A N 1
ATOM 6424 C CA . GLY A 1 841 ? -2.899 -18.248 -42.408 1.00 61.22 841 GLY A CA 1
ATOM 6425 C C . GLY A 1 841 ? -3.389 -17.133 -43.330 1.00 61.22 841 GLY A C 1
ATOM 6426 O O . GLY A 1 841 ? -3.995 -17.444 -44.354 1.00 61.22 841 GLY A O 1
ATOM 6427 N N . TYR A 1 842 ? -3.120 -15.868 -43.006 1.00 67.69 842 TYR A N 1
ATOM 6428 C CA . TYR A 1 842 ? -3.341 -14.734 -43.901 1.00 67.69 842 TYR A CA 1
ATOM 6429 C C . TYR A 1 842 ? -2.057 -14.397 -44.678 1.00 67.69 842 TYR A C 1
ATOM 6431 O O . TYR A 1 842 ? -0.952 -14.829 -44.337 1.00 67.69 842 TYR A O 1
ATOM 6439 N N . ASN A 1 843 ? -2.189 -13.608 -45.743 1.00 63.69 843 ASN A N 1
ATOM 6440 C CA . ASN A 1 843 ? -1.068 -13.062 -46.504 1.00 63.69 843 ASN A CA 1
ATOM 6441 C C . ASN A 1 843 ? -1.308 -11.569 -46.762 1.00 63.69 843 ASN A C 1
ATOM 6443 O O . ASN A 1 843 ? -2.331 -11.198 -47.316 1.00 63.69 843 ASN A O 1
ATOM 6447 N N . SER A 1 844 ? -0.376 -10.688 -46.397 1.00 56.44 844 SER A N 1
ATOM 6448 C CA . SER A 1 844 ? -0.552 -9.236 -46.560 1.00 56.44 844 SER A CA 1
ATOM 6449 C C . SER A 1 844 ? -0.387 -8.717 -47.996 1.00 56.44 844 SER A C 1
ATOM 6451 O O . SER A 1 844 ? -0.660 -7.546 -48.240 1.00 56.44 844 SER A O 1
ATOM 6453 N N . LYS A 1 845 ? 0.039 -9.547 -48.958 1.00 60.94 845 LYS A N 1
ATOM 6454 C CA . LYS A 1 845 ? 0.135 -9.166 -50.380 1.00 60.94 845 LYS A CA 1
ATOM 6455 C C . LYS A 1 845 ? -0.974 -9.814 -51.193 1.00 60.94 845 LYS A C 1
ATOM 6457 O O . LYS A 1 845 ? -1.157 -11.019 -51.094 1.00 60.94 845 LYS A O 1
ATOM 6462 N N . PHE A 1 846 ? -1.688 -9.046 -52.011 1.00 61.53 846 PHE A N 1
ATOM 6463 C CA . PHE A 1 846 ? -2.679 -9.568 -52.959 1.00 61.53 846 PHE A CA 1
ATOM 6464 C C . PHE A 1 846 ? -1.988 -10.351 -54.086 1.00 61.53 846 PHE A C 1
ATOM 6466 O O . PHE A 1 846 ? -0.936 -9.932 -54.575 1.00 61.53 846 PHE A O 1
ATOM 6473 N N . ALA A 1 847 ? -2.576 -11.463 -54.530 1.00 74.25 847 ALA A N 1
ATOM 6474 C CA . ALA A 1 847 ? -2.102 -12.244 -55.668 1.00 74.25 847 ALA A CA 1
ATOM 6475 C C . ALA A 1 847 ? -3.238 -12.444 -56.689 1.00 74.25 847 ALA A C 1
ATOM 6477 O O . ALA A 1 847 ? -4.328 -12.876 -56.312 1.00 74.25 847 ALA A O 1
ATOM 6478 N N . PRO A 1 848 ? -3.019 -12.185 -57.991 1.00 68.12 848 PRO A N 1
ATOM 6479 C CA . PRO A 1 848 ? -4.021 -12.497 -59.004 1.00 68.12 848 PRO A CA 1
ATOM 6480 C C . PRO A 1 848 ? -4.254 -14.013 -59.075 1.00 68.12 848 PRO A C 1
ATOM 6482 O O . PRO A 1 848 ? -3.319 -14.807 -58.955 1.00 68.12 848 PRO A O 1
ATOM 6485 N N . SER A 1 849 ? -5.506 -14.421 -59.296 1.00 74.25 849 SER A N 1
ATOM 6486 C CA . SER A 1 849 ? -5.852 -15.837 -59.465 1.00 74.25 849 SER A CA 1
ATOM 6487 C C . SER A 1 849 ? -5.120 -16.451 -60.672 1.00 74.25 849 SER A C 1
ATOM 6489 O O . SER A 1 849 ? -5.037 -15.767 -61.696 1.00 74.25 849 SER A O 1
ATOM 6491 N N . PRO A 1 850 ? -4.647 -17.716 -60.606 1.00 78.88 850 PRO A N 1
ATOM 6492 C CA . PRO A 1 850 ? -3.775 -18.307 -61.624 1.00 78.88 850 PRO A CA 1
ATOM 6493 C C . PRO A 1 850 ? -4.302 -18.170 -63.059 1.00 78.88 850 PRO A C 1
ATOM 6495 O O . PRO A 1 850 ? -5.437 -18.541 -63.363 1.00 78.88 850 PRO A O 1
ATOM 6498 N N . GLU A 1 851 ? -3.465 -17.629 -63.946 1.00 71.81 851 GLU A N 1
ATOM 6499 C CA . GLU A 1 851 ? -3.873 -17.244 -65.298 1.00 71.81 851 GLU A CA 1
ATOM 6500 C C . GLU A 1 851 ? -4.337 -18.461 -66.121 1.00 71.81 851 GLU A C 1
ATOM 6502 O O . GLU A 1 851 ? -3.657 -19.482 -66.210 1.00 71.81 851 GLU A O 1
ATOM 6507 N N . GLY A 1 852 ? -5.535 -18.361 -66.705 1.00 70.94 852 GLY A N 1
ATOM 6508 C CA . GLY A 1 852 ? -6.179 -19.451 -67.446 1.00 70.94 852 GLY A CA 1
ATOM 6509 C C . GLY A 1 852 ? -6.922 -20.492 -66.592 1.00 70.94 852 GLY A C 1
ATOM 6510 O O . GLY A 1 852 ? -7.604 -21.341 -67.166 1.00 70.94 852 GLY A O 1
ATOM 6511 N N . VAL A 1 853 ? -6.859 -20.425 -65.256 1.00 77.06 853 VAL A N 1
ATOM 6512 C CA . VAL A 1 853 ? -7.578 -21.341 -64.348 1.00 77.06 853 VAL A CA 1
ATOM 6513 C C . VAL A 1 853 ? -8.854 -20.687 -63.811 1.00 77.06 853 VAL A C 1
ATOM 6515 O O . VAL A 1 853 ? -8.872 -19.520 -63.422 1.00 77.06 853 VAL A O 1
ATOM 6518 N N . ALA A 1 854 ? -9.954 -21.443 -63.766 1.00 84.88 854 ALA A N 1
ATOM 6519 C CA . ALA A 1 854 ? -11.222 -20.944 -63.242 1.00 84.88 854 ALA A CA 1
ATOM 6520 C C . ALA A 1 854 ? -11.238 -20.955 -61.702 1.00 84.88 854 ALA A C 1
ATOM 6522 O O . ALA A 1 854 ? -11.137 -22.010 -61.080 1.00 84.88 854 ALA A O 1
ATOM 6523 N N . VAL A 1 855 ? -11.429 -19.786 -61.087 1.00 86.25 855 VAL A N 1
ATOM 6524 C CA . VAL A 1 855 ? -11.698 -19.658 -59.642 1.00 86.25 855 VAL A CA 1
ATOM 6525 C C . VAL A 1 855 ? -13.037 -20.314 -59.282 1.00 86.25 855 VAL A C 1
ATOM 6527 O O . VAL A 1 855 ? -13.996 -20.239 -60.057 1.00 86.25 855 VAL A O 1
ATOM 6530 N N . ALA A 1 856 ? -13.098 -20.969 -58.122 1.00 87.75 856 ALA A N 1
ATOM 6531 C CA . ALA A 1 856 ? -14.313 -21.582 -57.590 1.00 87.75 856 ALA A CA 1
ATOM 6532 C C . ALA A 1 856 ? -15.394 -20.543 -57.224 1.00 87.75 856 ALA A C 1
ATOM 6534 O O . ALA A 1 856 ? -15.122 -19.361 -57.007 1.00 87.75 856 ALA A O 1
ATOM 6535 N N . ALA A 1 857 ? -16.660 -20.967 -57.178 1.00 80.44 857 ALA A N 1
ATOM 6536 C CA . ALA A 1 857 ? -17.775 -20.047 -56.959 1.00 80.44 857 ALA A CA 1
ATOM 6537 C C . ALA A 1 857 ? -17.727 -19.411 -55.555 1.00 80.44 857 ALA A C 1
ATOM 6539 O O . ALA A 1 857 ? -17.547 -20.101 -54.555 1.00 80.44 857 ALA A O 1
ATOM 6540 N N . GLY A 1 858 ? -17.895 -18.089 -55.473 1.00 77.69 858 GLY A N 1
ATOM 6541 C CA . GLY A 1 858 ? -17.914 -17.345 -54.206 1.00 77.69 858 GLY A CA 1
ATOM 6542 C C . GLY A 1 858 ? -16.570 -17.221 -53.475 1.00 77.69 858 GLY A C 1
ATOM 6543 O O . GLY A 1 858 ? -16.509 -16.482 -52.499 1.00 77.69 858 GLY A O 1
ATOM 6544 N N . THR A 1 859 ? -15.504 -17.895 -53.922 1.00 84.19 859 THR A N 1
ATOM 6545 C CA . THR A 1 859 ? -14.154 -17.741 -53.359 1.00 84.19 859 THR A CA 1
ATOM 6546 C C . THR A 1 859 ? -13.705 -16.283 -53.426 1.00 84.19 859 THR A C 1
ATOM 6548 O O . THR A 1 859 ? -13.810 -15.655 -54.485 1.00 84.19 859 THR A O 1
ATOM 6551 N N . THR A 1 860 ? -13.187 -15.750 -52.313 1.00 84.50 860 THR A N 1
ATOM 6552 C CA . THR A 1 860 ? -12.724 -14.356 -52.273 1.00 84.50 860 THR A CA 1
ATOM 6553 C C . THR A 1 860 ? -11.589 -14.125 -53.263 1.00 84.50 860 THR A C 1
ATOM 6555 O O . THR A 1 860 ? -10.706 -14.967 -53.440 1.00 84.50 860 THR A O 1
ATOM 6558 N N . ARG A 1 861 ? -11.612 -12.960 -53.915 1.00 79.00 861 ARG A N 1
ATOM 6559 C CA . ARG A 1 861 ? -10.531 -12.513 -54.799 1.00 79.00 861 ARG A CA 1
ATOM 6560 C C . ARG A 1 861 ? -9.467 -11.706 -54.061 1.00 79.00 861 ARG A C 1
ATOM 6562 O O . ARG A 1 861 ? -8.360 -11.627 -54.577 1.00 79.00 861 ARG A O 1
ATOM 6569 N N . HIS A 1 862 ? -9.760 -11.228 -52.847 1.00 73.81 862 HIS A N 1
ATOM 6570 C CA . HIS A 1 862 ? -8.792 -10.661 -51.899 1.00 73.81 862 HIS A CA 1
ATOM 6571 C C . HIS A 1 862 ? -7.982 -11.795 -51.270 1.00 73.81 862 HIS A C 1
ATOM 6573 O O . HIS A 1 862 ? -8.151 -12.169 -50.106 1.00 73.81 862 HIS A O 1
ATOM 6579 N N . CYS A 1 863 ? -7.149 -12.414 -52.105 1.00 82.56 863 CYS A N 1
ATOM 6580 C CA . CYS A 1 863 ? -6.333 -13.545 -51.727 1.00 82.56 863 CYS A CA 1
ATOM 6581 C C . CYS A 1 863 ? -4.880 -13.383 -52.162 1.00 82.56 863 CYS A C 1
ATOM 6583 O O . CYS A 1 863 ? -4.583 -13.151 -53.332 1.00 82.56 863 CYS A O 1
ATOM 6585 N N . GLY A 1 864 ? -3.962 -13.580 -51.219 1.00 77.00 864 GLY A N 1
ATOM 6586 C CA . GLY A 1 864 ? -2.525 -13.534 -51.447 1.00 77.00 864 GLY A CA 1
ATOM 6587 C C . GLY A 1 864 ? -1.877 -14.861 -51.821 1.00 77.00 864 GLY A C 1
ATOM 6588 O O . GLY A 1 864 ? -0.702 -14.877 -52.183 1.00 77.00 864 GLY A O 1
ATOM 6589 N N . ASN A 1 865 ? -2.585 -15.987 -51.722 1.00 84.94 865 ASN A N 1
ATOM 6590 C CA . ASN A 1 865 ? -2.066 -17.280 -52.165 1.00 84.94 865 ASN A CA 1
ATOM 6591 C C . ASN A 1 865 ? -3.188 -18.201 -52.661 1.00 84.94 865 ASN A C 1
ATOM 6593 O O . ASN A 1 865 ? -4.227 -18.324 -52.015 1.00 84.94 865 ASN A O 1
ATOM 6597 N N . TRP A 1 866 ? -2.962 -18.876 -53.788 1.00 88.38 866 TRP A N 1
ATOM 6598 C CA . TRP A 1 866 ? -3.970 -19.669 -54.497 1.00 88.38 866 TRP A CA 1
ATOM 6599 C C . TRP A 1 866 ? -3.520 -21.122 -54.661 1.00 88.38 866 TRP A C 1
ATOM 6601 O O . TRP A 1 866 ? -2.368 -21.383 -55.000 1.00 88.38 866 TRP A O 1
ATOM 6611 N N . HIS A 1 867 ? -4.446 -22.064 -54.487 1.00 90.69 867 HIS A N 1
ATOM 6612 C CA . HIS A 1 867 ? -4.231 -23.491 -54.754 1.00 90.69 867 HIS A CA 1
ATOM 6613 C C . HIS A 1 867 ? -5.209 -23.967 -55.824 1.00 90.69 867 HIS A C 1
ATOM 6615 O O . HIS A 1 867 ? -6.384 -23.604 -55.784 1.00 90.69 867 HIS A O 1
ATOM 6621 N N . VAL A 1 868 ? -4.740 -24.778 -56.772 1.00 92.56 868 VAL A N 1
ATOM 6622 C CA . VAL A 1 868 ? -5.587 -25.397 -57.801 1.00 92.56 868 VAL A CA 1
ATOM 6623 C C . VAL A 1 868 ? -5.783 -26.859 -57.424 1.00 92.56 868 VAL A C 1
ATOM 6625 O O . VAL A 1 868 ? -4.805 -27.594 -57.358 1.00 92.56 868 VAL A O 1
ATOM 6628 N N . ALA A 1 869 ? -7.021 -27.264 -57.141 1.00 84.00 869 ALA A N 1
ATOM 6629 C CA . ALA A 1 869 ? -7.306 -28.603 -56.629 1.00 84.00 869 ALA A CA 1
ATOM 6630 C C . ALA A 1 869 ? -7.107 -29.687 -57.705 1.00 84.00 869 ALA A C 1
ATOM 6632 O O . ALA A 1 869 ? -7.580 -29.534 -58.835 1.00 84.00 869 ALA A O 1
ATOM 6633 N N . GLU A 1 870 ? -6.461 -30.797 -57.354 1.00 84.94 870 GLU A N 1
ATOM 6634 C CA . GLU A 1 870 ? -6.342 -31.993 -58.207 1.00 84.94 870 GLU A CA 1
ATOM 6635 C C . GLU A 1 870 ? -7.389 -33.069 -57.835 1.00 84.94 870 GLU A C 1
ATOM 6637 O O . GLU A 1 870 ? -7.995 -33.011 -56.770 1.00 84.94 870 GLU A O 1
ATOM 6642 N N . GLU A 1 871 ? -7.604 -34.097 -58.673 1.00 73.56 871 GLU A N 1
ATOM 6643 C CA . GLU A 1 871 ? -8.582 -35.183 -58.395 1.00 73.56 871 GLU A CA 1
ATOM 6644 C C . GLU A 1 871 ? -8.287 -36.002 -57.115 1.00 73.56 871 GLU A C 1
ATOM 6646 O O . GLU A 1 871 ? -9.121 -36.797 -56.684 1.00 73.56 871 GLU A O 1
ATOM 6651 N N . ALA A 1 872 ? -7.104 -35.834 -56.517 1.00 64.00 872 ALA A N 1
ATOM 6652 C CA . ALA A 1 872 ? -6.683 -36.501 -55.285 1.00 64.00 872 ALA A CA 1
ATOM 6653 C C . ALA A 1 872 ? -6.652 -35.575 -54.050 1.00 64.00 872 ALA A C 1
ATOM 6655 O O . ALA A 1 872 ? -6.260 -36.025 -52.970 1.00 64.00 872 ALA A O 1
ATOM 6656 N N . ASP A 1 873 ? -7.021 -34.297 -54.191 1.00 65.06 873 ASP A N 1
ATOM 6657 C CA . ASP A 1 873 ? -6.985 -33.329 -53.092 1.00 65.06 873 ASP A CA 1
ATOM 6658 C C . ASP A 1 873 ? -8.149 -33.481 -52.102 1.00 65.06 873 ASP A C 1
ATOM 6660 O O . ASP A 1 873 ? -9.233 -33.972 -52.410 1.00 65.06 873 ASP A O 1
ATOM 6664 N N . THR A 1 874 ? -7.922 -32.995 -50.883 1.00 73.19 874 THR A N 1
ATOM 6665 C CA . THR A 1 874 ? -8.928 -32.882 -49.822 1.00 73.19 874 THR A CA 1
ATOM 6666 C C . THR A 1 874 ? -8.759 -31.546 -49.106 1.00 73.19 874 THR A C 1
ATOM 6668 O O . THR A 1 874 ? -7.655 -31.002 -49.049 1.00 73.19 874 THR A O 1
ATOM 6671 N N . CYS A 1 875 ? -9.809 -31.026 -48.468 1.00 60.06 875 CYS A N 1
ATOM 6672 C CA . CYS A 1 875 ? -9.685 -29.770 -47.716 1.00 60.06 875 CYS A CA 1
ATOM 6673 C C . CYS A 1 875 ? -8.648 -29.880 -46.582 1.00 60.06 875 CYS A C 1
ATOM 6675 O O . CYS A 1 875 ? -7.931 -28.927 -46.292 1.00 60.06 875 CYS A O 1
ATOM 6677 N N . VAL A 1 876 ? -8.493 -31.079 -46.004 1.00 50.75 876 VAL A N 1
ATOM 6678 C CA . VAL A 1 876 ? -7.487 -31.370 -44.974 1.00 50.75 876 VAL A CA 1
ATOM 6679 C C . VAL A 1 876 ? -6.060 -31.252 -45.526 1.00 50.75 876 VAL A C 1
ATOM 6681 O O . VAL A 1 876 ? -5.216 -30.622 -44.887 1.00 50.75 876 VAL A O 1
ATOM 6684 N N . THR A 1 877 ? -5.771 -31.828 -46.701 1.00 52.09 877 THR A N 1
ATOM 6685 C CA . THR A 1 877 ? -4.427 -31.761 -47.307 1.00 52.09 877 THR A CA 1
ATOM 6686 C C . THR A 1 877 ? -4.075 -30.344 -47.747 1.00 52.09 877 THR A C 1
ATOM 6688 O O . THR A 1 877 ? -2.953 -29.901 -47.497 1.00 52.09 877 THR A O 1
ATOM 6691 N N . ILE A 1 878 ? -5.039 -29.606 -48.306 1.00 57.00 878 ILE A N 1
ATOM 6692 C CA . ILE A 1 878 ? -4.856 -28.211 -48.729 1.00 57.00 878 ILE A CA 1
ATOM 6693 C C . ILE A 1 878 ? -4.554 -27.307 -47.522 1.00 57.00 878 ILE A C 1
ATOM 6695 O O . ILE A 1 878 ? -3.528 -26.623 -47.523 1.00 57.00 878 ILE A O 1
ATOM 6699 N N . CYS A 1 879 ? -5.374 -27.334 -46.462 1.00 55.03 879 CYS A N 1
ATOM 6700 C CA . CYS A 1 879 ? -5.159 -26.493 -45.276 1.00 55.03 879 CYS A CA 1
ATOM 6701 C C . CYS A 1 879 ? -3.793 -26.731 -44.617 1.00 55.03 879 CYS A C 1
ATOM 6703 O O . CYS A 1 879 ? -3.086 -25.777 -44.290 1.00 55.03 879 CYS A O 1
ATOM 6705 N N . VAL A 1 880 ? -3.398 -27.998 -44.447 1.00 49.44 880 VAL A N 1
ATOM 6706 C CA . VAL A 1 880 ? -2.121 -28.361 -43.809 1.00 49.44 880 VAL A CA 1
ATOM 6707 C C . VAL A 1 880 ? -0.924 -27.991 -44.688 1.00 49.44 880 VAL A C 1
ATOM 6709 O O . VAL A 1 880 ? 0.074 -27.492 -44.168 1.00 49.44 880 VAL A O 1
ATOM 6712 N N . GLY A 1 881 ? -1.013 -28.188 -46.008 1.00 47.97 881 GLY A N 1
ATOM 6713 C CA . GLY A 1 881 ? 0.058 -27.832 -46.943 1.00 47.97 881 GLY A CA 1
ATOM 6714 C C . GLY A 1 881 ? 0.289 -26.322 -47.048 1.00 47.97 881 GLY A C 1
ATOM 6715 O O . GLY A 1 881 ? 1.434 -25.871 -47.037 1.00 47.97 881 GLY A O 1
ATOM 6716 N N . GLN A 1 882 ? -0.794 -25.543 -47.091 1.00 70.06 882 GLN A N 1
ATOM 6717 C CA . GLN A 1 882 ? -0.761 -24.088 -47.291 1.00 70.06 882 GLN A CA 1
ATOM 6718 C C . GLN A 1 882 ? -0.716 -23.285 -45.975 1.00 70.06 882 GLN A C 1
ATOM 6720 O O . GLN A 1 882 ? -0.546 -22.070 -46.004 1.00 70.06 882 GLN A O 1
ATOM 6725 N N . LYS A 1 883 ? -0.799 -23.962 -44.817 1.00 61.97 883 LYS A N 1
ATOM 6726 C CA . LYS A 1 883 ? -0.738 -23.392 -43.452 1.00 61.97 883 LYS A CA 1
ATOM 6727 C C . LYS A 1 883 ? -1.877 -22.421 -43.103 1.00 61.97 883 LYS A C 1
ATOM 6729 O O . LYS A 1 883 ? -1.715 -21.563 -42.240 1.00 61.97 883 LYS A O 1
ATOM 6734 N N . ILE A 1 884 ? -3.038 -22.592 -43.730 1.00 72.00 884 ILE A N 1
ATOM 6735 C CA . ILE A 1 884 ? -4.249 -21.812 -43.454 1.00 72.00 884 ILE A CA 1
ATOM 6736 C C . ILE A 1 884 ? -5.152 -22.543 -42.438 1.00 72.00 884 ILE A C 1
ATOM 6738 O O . ILE A 1 884 ? -5.420 -23.736 -42.613 1.00 72.00 884 ILE A O 1
ATOM 6742 N N . PRO A 1 885 ? -5.659 -21.873 -41.381 1.00 62.53 885 PRO A N 1
ATOM 6743 C CA . PRO A 1 885 ? -6.642 -22.457 -40.474 1.00 62.53 885 PRO A CA 1
ATOM 6744 C C . PRO A 1 885 ? -7.898 -22.930 -41.213 1.00 62.53 885 PRO A C 1
ATOM 6746 O O . PRO A 1 885 ? -8.497 -22.183 -41.984 1.00 62.53 885 PRO A O 1
ATOM 6749 N N . ALA A 1 886 ? -8.342 -24.155 -40.923 1.00 57.41 886 ALA A N 1
ATOM 6750 C CA . ALA A 1 886 ? -9.472 -24.801 -41.598 1.00 57.41 886 ALA A CA 1
ATOM 6751 C C . ALA A 1 886 ? -10.755 -23.947 -41.639 1.00 57.41 886 ALA A C 1
ATOM 6753 O O . ALA A 1 886 ? -11.426 -23.881 -42.665 1.00 57.41 886 ALA A O 1
ATOM 6754 N N . GLN A 1 887 ? -11.082 -23.248 -40.546 1.00 63.97 887 GLN A N 1
ATOM 6755 C CA . GLN A 1 887 ? -12.253 -22.366 -40.501 1.00 63.97 887 GLN A CA 1
ATOM 6756 C C . GLN A 1 887 ? -12.107 -21.145 -41.418 1.00 63.97 887 GLN A C 1
ATOM 6758 O O . GLN A 1 887 ? -13.077 -20.776 -42.073 1.00 63.97 887 GLN A O 1
ATOM 6763 N N . LEU A 1 888 ? -10.907 -20.559 -41.520 1.00 73.38 888 LEU A N 1
ATOM 6764 C CA . LEU A 1 888 ? -10.631 -19.453 -42.438 1.00 73.38 888 LEU A CA 1
ATOM 6765 C C . LEU A 1 888 ? -10.711 -19.929 -43.895 1.00 73.38 888 LEU A C 1
ATOM 6767 O O . LEU A 1 888 ? -11.376 -19.289 -44.702 1.00 73.38 888 LEU A O 1
ATOM 6771 N N . PHE A 1 889 ? -10.132 -21.093 -44.212 1.00 86.69 889 PHE A N 1
ATOM 6772 C CA . PHE A 1 889 ? -10.202 -21.682 -45.554 1.00 86.69 889 PHE A CA 1
ATOM 6773 C C . PHE A 1 889 ? -11.646 -21.910 -46.035 1.00 86.69 889 PHE A C 1
ATOM 6775 O O . PHE A 1 889 ? -11.951 -21.608 -47.186 1.00 86.69 889 PHE A O 1
ATOM 6782 N N . LEU A 1 890 ? -12.553 -22.369 -45.163 1.00 82.00 890 LEU A N 1
ATOM 6783 C CA . LEU A 1 890 ? -13.981 -22.465 -45.498 1.00 82.00 890 LEU A CA 1
ATOM 6784 C C . LEU A 1 890 ? -14.633 -21.089 -45.662 1.00 82.00 890 LEU A C 1
ATOM 6786 O O . LEU A 1 890 ? -15.357 -20.865 -46.630 1.00 82.00 890 LEU A O 1
ATOM 6790 N N . LYS A 1 891 ? -14.365 -20.156 -44.737 1.00 80.19 891 LYS A N 1
ATOM 6791 C CA . LYS A 1 891 ? -14.959 -18.810 -44.759 1.00 80.19 891 LYS A CA 1
ATOM 6792 C C . LYS A 1 891 ? -14.602 -18.064 -46.055 1.00 80.19 891 LYS A C 1
ATOM 6794 O O . LYS A 1 891 ? -15.465 -17.396 -46.615 1.00 80.19 891 LYS A O 1
ATOM 6799 N N . VAL A 1 892 ? -13.379 -18.250 -46.568 1.00 84.44 892 VAL A N 1
ATOM 6800 C CA . VAL A 1 892 ? -12.880 -17.603 -47.800 1.00 84.44 892 VAL A CA 1
ATOM 6801 C C . VAL A 1 892 ? -13.209 -18.369 -49.091 1.00 84.44 892 VAL A C 1
ATOM 6803 O O . VAL A 1 892 ? -12.994 -17.841 -50.183 1.00 84.44 892 VAL A O 1
ATOM 6806 N N . ASN A 1 893 ? -13.762 -19.588 -48.991 1.00 91.69 893 ASN A N 1
ATOM 6807 C CA . ASN A 1 893 ? -14.229 -20.413 -50.116 1.00 91.69 893 ASN A CA 1
ATOM 6808 C C . ASN A 1 893 ? -15.660 -20.958 -49.877 1.00 91.69 893 ASN A C 1
ATOM 6810 O O . ASN A 1 893 ? -15.841 -22.173 -49.748 1.00 91.69 893 ASN A O 1
ATOM 6814 N N . PRO A 1 894 ? -16.707 -20.106 -49.852 1.00 87.31 894 PRO A N 1
ATOM 6815 C CA . PRO A 1 894 ? -18.050 -20.501 -49.411 1.00 87.31 894 PRO A CA 1
ATOM 6816 C C . PRO A 1 894 ? -18.726 -21.617 -50.224 1.00 87.31 894 PRO A C 1
ATOM 6818 O O . PRO A 1 894 ? -19.643 -22.260 -49.715 1.00 87.31 894 PRO A O 1
ATOM 6821 N N . SER A 1 895 ? -18.288 -21.885 -51.463 1.00 84.69 895 SER A N 1
ATOM 6822 C CA . SER A 1 895 ? -18.781 -23.015 -52.275 1.00 84.69 895 SER A CA 1
ATOM 6823 C C . SER A 1 895 ? -18.476 -24.388 -51.676 1.00 84.69 895 SER A C 1
ATOM 6825 O O . SER A 1 895 ? -19.190 -25.341 -51.976 1.00 84.69 895 SER A O 1
ATOM 6827 N N . LEU A 1 896 ? -17.473 -24.493 -50.801 1.00 83.25 896 LEU A N 1
ATOM 6828 C CA . LEU A 1 896 ? -17.160 -25.729 -50.080 1.00 83.25 896 LEU A CA 1
ATOM 6829 C C . LEU A 1 896 ? -18.153 -26.016 -48.935 1.00 83.25 896 LEU A C 1
ATOM 6831 O O . LEU A 1 896 ? -18.251 -27.151 -48.464 1.00 83.25 896 LEU A O 1
ATOM 6835 N N . GLY A 1 897 ? -18.934 -25.010 -48.528 1.00 79.06 897 GLY A N 1
ATOM 6836 C CA . GLY A 1 897 ? -19.873 -25.073 -47.410 1.00 79.06 897 GLY A CA 1
ATOM 6837 C C . GLY A 1 897 ? -19.222 -24.808 -46.048 1.00 79.06 897 GLY A C 1
ATOM 6838 O O . GLY A 1 897 ? -18.020 -24.595 -45.925 1.00 79.06 897 GLY A O 1
ATOM 6839 N N . THR A 1 898 ? -20.040 -24.803 -44.994 1.00 72.44 898 THR A N 1
ATOM 6840 C CA . THR A 1 898 ? -19.603 -24.479 -43.621 1.00 72.44 898 THR A CA 1
ATOM 6841 C C . THR A 1 898 ? -19.200 -25.698 -42.784 1.00 72.44 898 THR A C 1
ATOM 6843 O O . THR A 1 898 ? -18.788 -25.530 -41.638 1.00 72.44 898 THR A O 1
ATOM 6846 N N . ASP A 1 899 ? -19.327 -26.918 -43.317 1.00 64.75 899 ASP A N 1
ATOM 6847 C CA . ASP A 1 899 ? -18.933 -28.159 -42.640 1.00 64.75 899 ASP A CA 1
ATOM 6848 C C . ASP A 1 899 ? -17.624 -28.708 -43.227 1.00 64.75 899 ASP A C 1
ATOM 6850 O O . ASP A 1 899 ? -17.565 -29.184 -44.363 1.00 64.75 899 ASP A O 1
ATOM 6854 N N . HIS A 1 900 ? -16.564 -28.674 -42.418 1.00 53.91 900 HIS A N 1
ATOM 6855 C CA . HIS A 1 900 ? -15.240 -29.163 -42.798 1.00 53.91 900 HIS A CA 1
ATOM 6856 C C . HIS A 1 900 ? -15.198 -30.679 -43.061 1.00 53.91 900 HIS A C 1
ATOM 6858 O O . HIS A 1 900 ? -14.316 -31.146 -43.780 1.00 53.91 900 HIS A O 1
ATOM 6864 N N . GLY A 1 901 ? -16.134 -31.454 -42.500 1.00 52.03 901 GLY A N 1
ATOM 6865 C CA . GLY A 1 901 ? -16.241 -32.894 -42.739 1.00 52.03 901 GLY A CA 1
ATOM 6866 C C 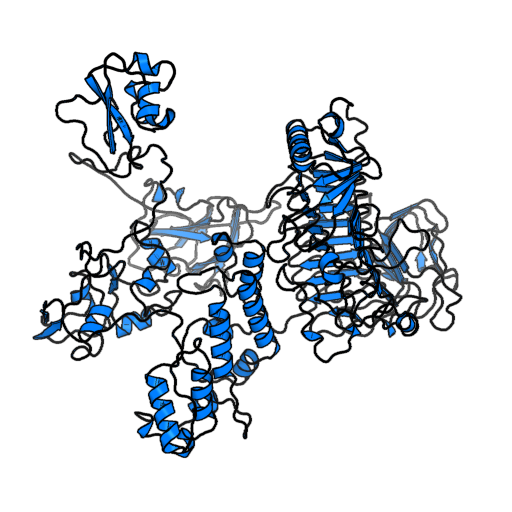. GLY A 1 901 ? -16.713 -33.225 -44.156 1.00 52.03 901 GLY A C 1
ATOM 6867 O O . GLY A 1 901 ? -16.180 -34.146 -44.769 1.00 52.03 901 GLY A O 1
ATOM 6868 N N . ALA A 1 902 ? -17.658 -32.445 -44.689 1.00 58.94 902 ALA A N 1
ATOM 6869 C CA . ALA A 1 902 ? -18.210 -32.619 -46.036 1.00 58.94 902 ALA A CA 1
ATOM 6870 C C . ALA A 1 902 ? -17.434 -31.850 -47.125 1.00 58.94 902 ALA A C 1
ATOM 6872 O O . ALA A 1 902 ? -17.497 -32.220 -48.292 1.00 58.94 90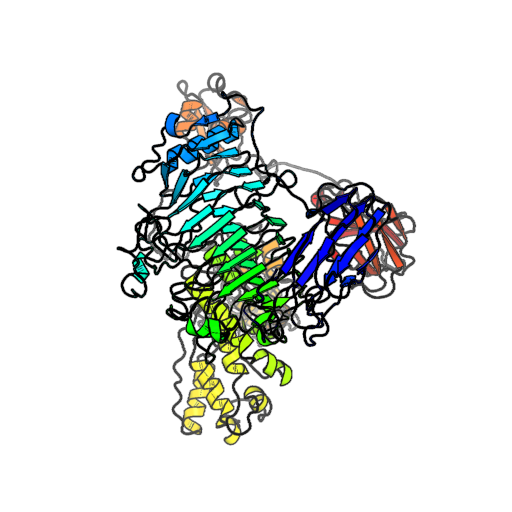2 ALA A O 1
ATOM 6873 N N . CYS A 1 903 ? -16.668 -30.818 -46.751 1.00 74.81 903 CYS A N 1
ATOM 6874 C CA . CYS A 1 903 ? -15.913 -29.924 -47.644 1.00 74.81 903 CYS A CA 1
ATOM 6875 C C . CYS A 1 903 ? -15.224 -30.604 -48.844 1.00 74.81 903 CYS A C 1
ATOM 6877 O O . CYS A 1 903 ? -15.272 -30.093 -49.961 1.00 74.81 903 CYS A O 1
ATOM 6879 N N . SER A 1 904 ? -14.594 -31.767 -48.633 1.00 77.69 904 SER A N 1
ATOM 6880 C CA . SER A 1 904 ? -13.827 -32.444 -49.692 1.00 77.69 904 SER A CA 1
ATOM 6881 C C . SER A 1 904 ? -14.708 -33.069 -50.783 1.00 77.69 904 SER A C 1
ATOM 6883 O O . SER A 1 904 ? -14.217 -33.309 -51.879 1.00 77.69 904 SER A O 1
ATOM 6885 N N . GLU A 1 905 ? -16.001 -33.290 -50.526 1.00 78.44 905 GLU A N 1
ATOM 6886 C CA . GLU A 1 905 ? -16.978 -33.737 -51.535 1.00 78.44 905 GLU A CA 1
ATOM 6887 C C . GLU A 1 905 ? -17.429 -32.588 -52.463 1.00 78.44 905 GLU A C 1
ATOM 6889 O O . GLU A 1 905 ? -18.076 -32.830 -53.481 1.00 78.44 905 GLU A O 1
ATOM 6894 N N . HIS A 1 906 ? -17.061 -31.341 -52.138 1.00 82.12 906 HIS A N 1
ATOM 6895 C CA . HIS A 1 906 ? -17.360 -30.126 -52.907 1.00 82.12 906 HIS A CA 1
ATOM 6896 C C . HIS A 1 906 ? -16.123 -29.515 -53.604 1.00 82.12 906 HIS A C 1
ATOM 6898 O O . HIS A 1 906 ? -16.218 -28.438 -54.198 1.00 82.12 906 HIS A O 1
ATOM 6904 N N . LEU A 1 907 ? -14.958 -30.175 -53.548 1.00 80.69 907 LEU A N 1
ATOM 6905 C CA . LEU A 1 907 ? -13.770 -29.765 -54.304 1.00 80.69 907 LEU A CA 1
ATOM 6906 C C . LEU A 1 907 ? -13.908 -30.167 -55.781 1.00 80.69 907 LEU A C 1
ATOM 6908 O O . LEU A 1 907 ? -13.908 -31.346 -56.127 1.00 80.69 907 LEU A O 1
ATOM 6912 N N . GLU A 1 908 ? -13.985 -29.176 -56.669 1.00 84.50 908 GLU A N 1
ATOM 6913 C CA . GLU A 1 908 ? -13.943 -29.382 -58.117 1.00 84.50 908 GLU A CA 1
ATOM 6914 C C . GLU A 1 908 ? -12.484 -29.385 -58.606 1.00 84.50 908 GLU A C 1
ATOM 6916 O O . GLU A 1 908 ? -11.790 -28.364 -58.551 1.00 84.50 908 GLU A O 1
ATOM 6921 N N . ALA A 1 909 ? -12.018 -30.523 -59.128 1.00 82.94 909 ALA A N 1
ATOM 6922 C CA . ALA A 1 909 ? -10.682 -30.635 -59.708 1.00 82.94 909 ALA A CA 1
ATOM 6923 C C . ALA A 1 909 ? -10.493 -29.666 -60.896 1.00 82.94 909 ALA A C 1
ATOM 6925 O O . ALA A 1 909 ? -11.362 -29.522 -61.759 1.00 82.94 909 ALA A O 1
ATOM 6926 N N . GLY A 1 910 ? -9.344 -28.991 -60.942 1.00 78.31 910 GLY A N 1
ATOM 6927 C CA . GLY A 1 910 ? -9.032 -27.943 -61.917 1.00 78.31 910 GLY A CA 1
ATOM 6928 C C . GLY A 1 910 ? -9.576 -26.550 -61.571 1.00 78.31 910 GLY A C 1
ATOM 6929 O O . GLY A 1 910 ? -9.482 -25.651 -62.411 1.00 78.31 910 GLY A O 1
ATOM 6930 N N . LYS A 1 911 ? -10.130 -26.335 -60.367 1.00 87.88 911 LYS A N 1
ATOM 6931 C CA . LYS A 1 911 ? -10.522 -25.003 -59.868 1.00 87.88 911 LYS A CA 1
ATOM 6932 C C . LYS A 1 911 ? -9.491 -24.402 -58.923 1.00 87.88 911 LYS A C 1
ATOM 6934 O O . LYS A 1 911 ? -8.868 -25.115 -58.140 1.00 87.88 911 LYS A O 1
ATOM 6939 N N . ALA A 1 912 ? -9.371 -23.076 -58.961 1.00 88.69 912 ALA A N 1
ATOM 6940 C CA . ALA A 1 912 ? -8.555 -22.306 -58.027 1.00 88.69 912 ALA A CA 1
ATOM 6941 C C . ALA A 1 912 ? -9.359 -21.872 -56.785 1.00 88.69 912 ALA A C 1
ATOM 6943 O O . ALA A 1 912 ? -10.429 -21.269 -56.909 1.00 88.69 912 ALA A O 1
ATOM 6944 N N . TYR A 1 913 ? -8.799 -22.133 -55.605 1.00 92.94 913 TYR A N 1
ATOM 6945 C CA . TYR A 1 913 ? -9.326 -21.791 -54.284 1.00 92.94 913 TYR A CA 1
ATOM 6946 C C . TYR A 1 913 ? -8.340 -20.881 -53.535 1.00 92.94 913 TYR A C 1
ATOM 6948 O O . TYR A 1 913 ? -7.122 -20.984 -53.715 1.00 92.94 913 TYR A O 1
ATOM 6956 N N . CYS A 1 914 ? -8.857 -19.996 -52.684 1.00 90.50 914 CYS A N 1
ATOM 6957 C CA . CYS A 1 914 ? -8.042 -19.092 -51.877 1.00 90.50 914 CYS A CA 1
ATOM 6958 C C . CYS A 1 914 ? -7.475 -19.830 -50.655 1.00 90.50 914 CYS A C 1
ATOM 6960 O O . CYS A 1 914 ? -8.236 -20.388 -49.868 1.00 90.50 914 CYS A O 1
ATOM 6962 N N . VAL A 1 915 ? -6.151 -19.836 -50.484 1.00 86.38 915 VAL A N 1
ATOM 6963 C CA . VAL A 1 915 ? -5.438 -20.560 -49.405 1.00 86.38 915 VAL A CA 1
ATOM 6964 C C . VAL A 1 915 ? -4.527 -19.664 -48.563 1.00 86.38 915 VAL A C 1
ATOM 6966 O O . VAL A 1 915 ? -3.726 -20.151 -47.772 1.00 86.38 915 VAL A O 1
ATOM 6969 N N . GLY A 1 916 ? -4.651 -18.352 -48.731 1.00 86.06 916 GLY A N 1
ATOM 6970 C CA . GLY A 1 916 ? -3.979 -17.342 -47.924 1.00 86.06 916 GLY A CA 1
ATOM 6971 C C . GLY A 1 916 ? -4.643 -15.993 -48.171 1.00 86.06 916 GLY A C 1
ATOM 6972 O O . GLY A 1 916 ? -4.107 -15.220 -48.966 1.00 86.06 916 GLY A O 1
ATOM 6973 N N . PRO A 1 917 ? -5.840 -15.740 -47.608 1.00 83.81 917 PRO A N 1
ATOM 6974 C CA . PRO A 1 917 ? -6.585 -14.506 -47.832 1.00 83.81 917 PRO A CA 1
ATOM 6975 C C . PRO A 1 917 ? -5.803 -13.280 -47.365 1.00 83.81 917 PRO A C 1
ATOM 6977 O O . PRO A 1 917 ? -4.954 -13.369 -46.474 1.00 83.81 917 PRO A O 1
ATOM 6980 N N . ASN A 1 918 ? -6.109 -12.126 -47.948 1.00 75.50 918 ASN A N 1
ATOM 6981 C CA . ASN A 1 918 ? -5.624 -10.861 -47.413 1.00 75.50 918 ASN A CA 1
ATOM 6982 C C . ASN A 1 918 ? -6.370 -10.511 -46.114 1.00 75.50 918 ASN A C 1
ATOM 6984 O O . ASN A 1 918 ? -7.465 -11.011 -45.875 1.00 75.50 918 ASN A O 1
ATOM 6988 N N . TYR A 1 919 ? -5.772 -9.716 -45.224 1.00 70.81 919 TYR A N 1
ATOM 6989 C CA . TYR A 1 919 ? -6.390 -9.413 -43.920 1.00 70.81 919 TYR A CA 1
ATOM 6990 C C . TYR A 1 919 ? -7.702 -8.608 -44.061 1.00 70.81 919 TYR A C 1
ATOM 6992 O O . TYR A 1 919 ? -8.555 -8.669 -43.181 1.00 70.81 919 TYR A O 1
ATOM 7000 N N . ASP A 1 920 ? -7.881 -7.921 -45.191 1.00 66.94 920 ASP A N 1
ATOM 7001 C CA . ASP A 1 920 ? -9.067 -7.175 -45.629 1.00 66.94 920 ASP A CA 1
ATOM 7002 C C . ASP A 1 920 ? -10.102 -8.026 -46.390 1.00 66.94 920 ASP A C 1
ATOM 7004 O O . ASP A 1 920 ? -11.072 -7.476 -46.896 1.00 66.94 920 ASP A O 1
ATOM 7008 N N . TRP A 1 921 ? -9.947 -9.353 -46.504 1.00 76.81 921 TRP A N 1
ATOM 7009 C CA . TRP A 1 921 ? -10.780 -10.162 -47.414 1.00 76.81 921 TRP A CA 1
ATOM 7010 C C . TRP A 1 921 ? -12.293 -10.178 -47.113 1.00 76.81 921 TRP A C 1
ATOM 7012 O O . TRP A 1 921 ? -13.066 -10.625 -47.966 1.00 76.81 921 TRP A O 1
ATOM 7022 N N . GLU A 1 922 ? -12.698 -9.740 -45.916 1.00 68.00 922 GLU A N 1
ATOM 7023 C CA . GLU A 1 922 ? -14.099 -9.581 -45.493 1.00 68.00 922 GLU A CA 1
ATOM 7024 C C . GLU A 1 922 ? -14.645 -8.159 -45.711 1.00 68.00 922 GLU A C 1
ATOM 7026 O O . GLU A 1 922 ? -15.843 -7.951 -45.521 1.00 68.00 922 GLU A O 1
ATOM 7031 N N . ASP A 1 923 ? -13.806 -7.189 -46.091 1.00 61.12 923 ASP A N 1
ATOM 7032 C CA . ASP A 1 923 ? -14.214 -5.802 -46.334 1.00 61.12 923 ASP A CA 1
ATOM 7033 C C . ASP A 1 923 ? -14.859 -5.662 -47.730 1.00 61.12 923 ASP A C 1
ATOM 7035 O O . ASP A 1 923 ? -14.184 -5.876 -48.742 1.00 61.12 923 ASP A O 1
ATOM 7039 N N . PRO A 1 924 ? -16.149 -5.280 -47.835 1.00 50.16 924 PRO A N 1
ATOM 7040 C CA . PRO A 1 924 ? -16.824 -5.118 -49.123 1.00 50.16 924 PRO A CA 1
ATOM 7041 C C . PRO A 1 924 ? -16.339 -3.929 -49.969 1.00 50.16 924 PRO A C 1
ATOM 7043 O O . PRO A 1 924 ? -16.799 -3.797 -51.103 1.00 50.16 924 PRO A O 1
ATOM 7046 N N . TRP A 1 925 ? -15.484 -3.049 -49.434 1.00 45.34 925 TRP A N 1
ATOM 7047 C CA . TRP A 1 925 ? -15.089 -1.780 -50.062 1.00 45.34 925 TRP A CA 1
ATOM 7048 C C . TRP A 1 925 ? -13.597 -1.679 -50.412 1.00 45.34 925 TRP A C 1
ATOM 7050 O O . TRP A 1 925 ? -13.164 -0.650 -50.934 1.00 45.34 925 TRP A O 1
ATOM 7060 N N . SER A 1 926 ? -12.809 -2.732 -50.176 1.00 44.59 926 SER A N 1
ATOM 7061 C CA . SER A 1 926 ? -11.414 -2.799 -50.628 1.00 44.59 926 SER A CA 1
ATOM 7062 C C . SER A 1 926 ? -11.365 -2.864 -52.173 1.00 44.59 926 SER A C 1
ATOM 7064 O O . SER A 1 926 ? -11.971 -3.760 -52.766 1.00 44.59 926 SER A O 1
ATOM 7066 N N . PRO A 1 927 ? -10.712 -1.913 -52.874 1.00 42.25 927 PRO A N 1
ATOM 7067 C CA . PRO A 1 927 ? -10.951 -1.711 -54.304 1.00 42.25 927 PRO A CA 1
ATOM 7068 C C . PRO A 1 927 ? -10.173 -2.678 -55.214 1.00 42.25 927 PRO A C 1
ATOM 7070 O O . PRO A 1 927 ? -9.036 -2.412 -55.609 1.00 42.25 927 PRO A O 1
ATOM 7073 N N . ILE A 1 928 ? -10.843 -3.742 -55.671 1.00 52.59 928 ILE A N 1
ATOM 7074 C CA . ILE A 1 928 ? -10.619 -4.268 -57.030 1.00 52.59 928 ILE A CA 1
ATOM 7075 C C . ILE A 1 928 ? -11.549 -3.496 -57.973 1.00 52.59 928 ILE A C 1
ATOM 7077 O O . ILE A 1 928 ? -12.701 -3.878 -58.173 1.00 52.59 928 ILE A O 1
ATOM 7081 N N . ASP A 1 929 ? -11.048 -2.411 -58.554 1.00 37.81 929 ASP A N 1
ATOM 7082 C CA . ASP A 1 929 ? -11.771 -1.655 -59.585 1.00 37.81 929 ASP A CA 1
ATOM 7083 C C . ASP A 1 929 ? -11.869 -2.500 -60.890 1.00 37.81 929 ASP A C 1
ATOM 7085 O O . ASP A 1 929 ? -10.910 -3.225 -61.197 1.00 37.81 929 ASP A O 1
ATOM 7089 N N . PRO A 1 930 ? -12.965 -2.438 -61.687 1.00 46.69 930 PRO A N 1
ATOM 7090 C CA . PRO A 1 930 ? -13.942 -1.347 -61.702 1.00 46.69 930 PRO A CA 1
ATOM 7091 C C . PRO A 1 930 ? -15.445 -1.705 -61.630 1.00 46.69 930 PRO A C 1
ATOM 7093 O O . PRO A 1 930 ? -15.864 -2.850 -61.814 1.00 46.69 930 PRO A O 1
ATOM 7096 N N . ASP A 1 931 ? -16.209 -0.604 -61.559 1.00 28.08 931 ASP A N 1
ATOM 7097 C CA . ASP A 1 931 ? -17.540 -0.319 -62.142 1.00 28.08 931 ASP A CA 1
ATOM 7098 C C . ASP A 1 931 ? -18.786 -0.318 -61.204 1.00 28.08 931 ASP A C 1
ATOM 7100 O O . ASP A 1 931 ? -18.846 -1.064 -60.227 1.00 28.08 931 ASP A O 1
ATOM 7104 N N . PRO A 1 932 ? -19.756 0.614 -61.408 1.00 34.66 932 PRO A N 1
ATOM 7105 C CA . PRO A 1 932 ? -19.784 1.773 -60.499 1.00 34.66 932 PRO A CA 1
ATOM 7106 C C . PRO A 1 932 ? -21.174 2.286 -60.039 1.00 34.66 932 PRO A C 1
ATOM 7108 O O . PRO A 1 932 ? -22.196 2.027 -60.672 1.00 34.66 932 PRO A O 1
ATOM 7111 N N . GLU A 1 933 ? -21.139 3.185 -59.038 1.00 30.67 933 GLU A N 1
ATOM 7112 C CA . GLU A 1 933 ? -22.142 4.240 -58.737 1.00 30.67 933 GLU A CA 1
ATOM 7113 C C . GLU A 1 933 ? -23.576 3.822 -58.284 1.00 30.67 933 GLU A C 1
ATOM 7115 O O . GLU A 1 933 ? -23.991 2.679 -58.472 1.00 30.67 933 GLU A O 1
ATOM 7120 N N . PRO A 1 934 ? -24.424 4.746 -57.755 1.00 36.06 934 PRO A N 1
ATOM 7121 C CA . PRO A 1 934 ? -24.146 6.025 -57.064 1.00 36.06 934 PRO A CA 1
ATOM 7122 C C . PRO A 1 934 ? -25.027 6.280 -55.796 1.00 36.06 934 PRO A C 1
ATOM 7124 O O . PRO A 1 934 ? -25.966 5.540 -55.517 1.00 36.06 934 PRO A O 1
ATOM 7127 N N . THR A 1 935 ? -24.859 7.458 -55.155 1.00 26.78 935 THR A N 1
ATOM 7128 C CA . THR A 1 935 ? -25.859 8.187 -54.300 1.00 26.78 935 THR A CA 1
ATOM 7129 C C . THR A 1 935 ? -26.289 7.543 -52.949 1.00 26.78 935 THR A C 1
ATOM 7131 O O . THR A 1 935 ? -26.273 6.333 -52.805 1.00 26.78 935 THR A O 1
ATOM 7134 N N . THR A 1 936 ? -26.691 8.247 -51.869 1.00 26.98 936 THR A N 1
ATOM 7135 C CA . THR A 1 936 ? -27.074 9.666 -51.627 1.00 26.98 936 THR A CA 1
ATOM 7136 C C . THR A 1 936 ? -27.051 10.004 -50.114 1.00 26.98 936 THR A C 1
ATOM 7138 O O . THR A 1 936 ? -27.260 9.101 -49.317 1.00 26.98 936 THR A O 1
ATOM 7141 N N . THR A 1 937 ? -27.003 11.306 -49.756 1.00 25.44 937 THR A N 1
ATOM 7142 C CA . THR A 1 937 ? -27.480 11.932 -48.476 1.00 25.44 937 THR A CA 1
ATOM 7143 C C . THR A 1 937 ? -26.827 11.491 -47.144 1.00 25.44 937 THR A C 1
ATOM 7145 O O . THR A 1 937 ? -26.834 10.322 -46.805 1.00 25.44 937 THR A O 1
ATOM 7148 N N . LYS A 1 938 ? -26.159 12.397 -46.397 1.00 25.78 938 LYS A N 1
ATOM 7149 C CA . LYS A 1 938 ? -26.719 13.388 -45.425 1.00 25.78 938 LYS A CA 1
ATOM 7150 C C . LYS A 1 938 ? -27.345 12.726 -44.177 1.00 25.78 938 LYS A C 1
ATOM 7152 O O . LYS A 1 938 ? -28.210 11.884 -44.366 1.00 25.78 938 LYS A O 1
ATOM 7157 N N . THR A 1 939 ? -27.124 13.152 -42.925 1.00 24.83 939 THR A N 1
ATOM 7158 C CA . THR A 1 939 ? -26.146 14.030 -42.231 1.00 24.83 939 THR A CA 1
ATOM 7159 C C . THR A 1 939 ? -26.232 13.755 -40.686 1.00 24.83 939 THR A C 1
ATOM 7161 O O . THR A 1 939 ? -26.546 12.656 -40.251 1.00 24.83 939 THR A O 1
ATOM 7164 N N . THR A 1 940 ? -25.932 14.774 -39.875 1.00 26.62 940 THR A N 1
ATOM 7165 C CA . THR A 1 940 ? -26.046 15.072 -38.420 1.00 26.62 940 THR A CA 1
ATOM 7166 C C . THR A 1 940 ? -27.490 15.062 -37.826 1.00 26.62 940 THR A C 1
ATOM 7168 O O . THR A 1 940 ? -28.410 14.929 -38.613 1.00 26.62 940 THR A O 1
ATOM 7171 N N . SER A 1 941 ? -27.862 15.159 -36.523 1.00 26.86 941 SER A N 1
ATOM 7172 C CA . SER A 1 941 ? -27.308 15.751 -35.269 1.00 26.86 941 SER A CA 1
ATOM 7173 C C . SER A 1 941 ? -27.834 15.061 -33.942 1.00 26.86 941 SER A C 1
ATOM 7175 O O . SER A 1 941 ? -28.246 13.907 -33.979 1.00 26.86 941 SER A O 1
ATOM 7177 N N . THR A 1 942 ? -27.805 15.746 -32.777 1.00 30.19 942 THR A N 1
ATOM 7178 C CA . THR A 1 942 ? -27.897 15.346 -31.328 1.00 30.19 942 THR A CA 1
ATOM 7179 C C . THR A 1 942 ? -29.134 15.896 -30.533 1.00 30.19 942 THR A C 1
ATOM 7181 O O . THR A 1 942 ? -30.005 16.483 -31.179 1.00 30.19 942 THR A O 1
ATOM 7184 N N . ALA A 1 943 ? -29.163 15.846 -29.156 1.00 28.86 943 ALA A N 1
ATOM 7185 C CA . ALA A 1 943 ? -29.335 16.986 -28.155 1.00 28.86 943 ALA A CA 1
ATOM 7186 C C . ALA A 1 943 ? -28.950 16.592 -26.645 1.00 28.86 943 ALA A C 1
ATOM 7188 O O . ALA A 1 943 ? -28.608 15.415 -26.548 1.00 28.86 943 ALA A O 1
ATOM 7189 N N . THR A 1 944 ? -28.838 17.286 -25.432 1.00 28.66 944 THR A N 1
ATOM 7190 C CA . THR A 1 944 ? -29.092 18.585 -24.617 1.00 28.66 944 THR A CA 1
ATOM 7191 C C . THR A 1 944 ? -30.010 19.006 -23.275 1.00 28.66 944 THR A C 1
ATOM 7193 O O . THR A 1 944 ? -29.954 20.182 -22.938 1.00 28.66 944 THR A O 1
ATOM 7196 N N . SER A 1 945 ? -30.752 18.233 -22.398 1.00 30.02 945 SER A N 1
ATOM 7197 C CA . SER A 1 945 ? -31.536 18.538 -21.104 1.00 30.02 945 SER A CA 1
ATOM 7198 C C . SER A 1 945 ? -32.213 17.316 -20.298 1.00 30.02 945 SER A C 1
ATOM 7200 O O . SER A 1 945 ? -32.309 16.282 -20.936 1.00 30.02 945 SER A O 1
ATOM 7202 N N . THR A 1 946 ? -32.843 17.247 -19.060 1.00 32.38 946 THR A N 1
ATOM 7203 C CA . THR A 1 946 ? -32.868 17.884 -17.663 1.00 32.38 946 THR A CA 1
ATOM 7204 C C . THR A 1 946 ? -33.911 17.274 -16.598 1.00 32.38 946 THR A C 1
ATOM 7206 O O . THR A 1 946 ? -34.499 16.243 -16.910 1.00 32.38 946 THR A O 1
ATOM 7209 N N . SER A 1 947 ? -34.125 17.822 -15.342 1.00 47.56 947 SER A N 1
ATOM 7210 C CA . SER A 1 947 ? -34.315 17.070 -14.020 1.00 47.56 947 SER A CA 1
ATOM 7211 C C . SER A 1 947 ? -35.571 16.959 -13.138 1.00 47.56 947 SER A C 1
ATOM 7213 O O . SER A 1 947 ? -36.457 17.808 -13.153 1.00 47.56 947 SER A O 1
ATOM 7215 N N . THR A 1 948 ? -35.495 15.966 -12.211 1.00 27.78 948 THR A N 1
ATOM 7216 C CA . THR A 1 948 ? -35.603 16.106 -10.720 1.00 27.78 948 THR A CA 1
ATOM 7217 C C . THR A 1 948 ? -34.751 15.039 -9.969 1.00 27.78 948 THR A C 1
ATOM 7219 O O . THR A 1 948 ? -34.197 14.156 -10.613 1.00 27.78 948 THR A O 1
ATOM 7222 N N . LEU A 1 949 ? -34.663 15.088 -8.621 1.00 53.25 949 LEU A N 1
ATOM 7223 C CA . LEU A 1 949 ? -33.828 14.223 -7.744 1.00 53.25 949 LEU A CA 1
ATOM 7224 C C . LEU A 1 949 ? -34.668 13.186 -6.930 1.00 53.25 949 LEU A C 1
ATOM 7226 O O . LEU A 1 949 ? -35.329 13.602 -5.972 1.00 53.25 949 LEU A O 1
ATOM 7230 N N . PRO A 1 950 ? -34.698 11.863 -7.250 1.00 29.08 950 PRO A N 1
ATOM 7231 C CA . PRO A 1 950 ? -35.470 10.912 -6.425 1.00 29.08 950 PRO A CA 1
ATOM 7232 C C . PRO A 1 950 ? -34.982 9.436 -6.406 1.00 29.08 950 PRO A C 1
ATOM 7234 O O . PRO A 1 950 ? -35.469 8.612 -7.177 1.00 29.08 950 PRO A O 1
ATOM 7237 N N . THR A 1 951 ? -34.139 9.020 -5.444 1.00 41.16 951 THR A N 1
ATOM 7238 C CA . THR A 1 951 ? -33.903 7.577 -5.101 1.00 41.16 951 THR A CA 1
ATOM 7239 C C . THR A 1 951 ? -33.506 6.637 -6.260 1.00 41.16 951 THR A C 1
ATOM 7241 O O . THR A 1 951 ? -33.572 5.414 -6.151 1.00 41.16 951 THR A O 1
ATOM 7244 N N . HIS A 1 952 ? -33.065 7.234 -7.355 1.00 48.88 952 HIS A N 1
ATOM 7245 C CA . HIS A 1 952 ? -32.654 6.671 -8.626 1.00 48.88 952 HIS A CA 1
ATOM 7246 C C . HIS A 1 952 ? -31.363 7.425 -8.928 1.00 48.88 952 HIS A C 1
ATOM 7248 O O . HIS A 1 952 ? -31.353 8.653 -8.816 1.00 48.88 952 HIS A O 1
ATOM 7254 N N . THR A 1 953 ? -30.255 6.738 -9.206 1.00 59.84 953 THR A N 1
ATOM 7255 C CA . THR A 1 953 ? -29.077 7.455 -9.704 1.00 59.84 953 THR A CA 1
ATOM 7256 C C . THR A 1 953 ? -29.445 7.902 -11.111 1.00 59.84 953 THR A C 1
ATOM 7258 O O . THR A 1 953 ? -29.647 7.020 -11.945 1.00 59.84 953 THR A O 1
ATOM 7261 N N . PRO A 1 954 ? -29.587 9.213 -11.377 1.00 65.00 954 PRO A N 1
ATOM 7262 C CA . PRO A 1 954 ? -29.979 9.654 -12.700 1.00 65.00 954 PRO A CA 1
ATOM 7263 C C . PRO A 1 954 ? -28.922 9.189 -13.694 1.00 65.00 954 PRO A C 1
ATOM 7265 O O . PRO A 1 954 ? -27.748 9.026 -13.349 1.00 65.00 954 PRO A O 1
ATOM 7268 N N . SER A 1 955 ? -29.302 8.995 -14.943 1.00 82.56 955 SER A N 1
ATOM 7269 C CA . SER A 1 955 ? -28.361 8.639 -15.999 1.00 82.56 955 SER A CA 1
ATOM 7270 C C . SER A 1 955 ? -27.192 9.639 -16.054 1.00 82.56 955 SER A C 1
ATOM 7272 O O . SER A 1 955 ? -26.052 9.228 -16.275 1.00 82.56 955 SER A O 1
ATOM 7274 N N . PHE A 1 956 ? -27.428 10.921 -15.758 1.00 89.81 956 PHE A N 1
ATOM 7275 C CA . PHE A 1 956 ? -26.402 11.936 -15.472 1.00 89.81 956 PHE A CA 1
ATOM 7276 C C . PHE A 1 956 ? -27.027 13.212 -14.885 1.00 89.81 956 PHE A C 1
ATOM 7278 O O . PHE A 1 956 ? -28.244 13.321 -14.807 1.00 89.81 956 PHE A O 1
ATOM 7285 N N . HIS A 1 957 ? -26.215 14.184 -14.468 1.00 91.88 957 HIS A N 1
ATOM 7286 C CA . HIS A 1 957 ? -26.673 15.496 -13.991 1.00 91.88 957 HIS A CA 1
ATOM 7287 C C . HIS A 1 957 ? -25.898 16.617 -14.689 1.00 91.88 957 HIS A C 1
ATOM 7289 O O . HIS A 1 957 ? -24.705 16.457 -14.944 1.00 91.88 957 HIS A O 1
ATOM 7295 N N . VAL A 1 958 ? -26.556 17.740 -15.006 1.00 92.75 958 VAL A N 1
ATOM 7296 C CA . VAL A 1 958 ? -25.927 18.883 -15.688 1.00 92.75 958 VAL A CA 1
ATOM 7297 C C . VAL A 1 958 ? -26.281 20.233 -15.062 1.00 92.75 958 VAL A C 1
ATOM 7299 O O . VAL A 1 958 ? -27.437 20.504 -14.737 1.00 92.75 958 VAL A O 1
ATOM 7302 N N . ARG A 1 959 ? -25.302 21.131 -14.976 1.00 94.88 959 ARG A N 1
ATOM 7303 C CA . ARG A 1 959 ? -25.494 22.562 -14.704 1.00 94.88 959 ARG A CA 1
ATOM 7304 C C . ARG A 1 959 ? -25.194 23.364 -15.967 1.00 94.88 959 ARG A C 1
ATOM 7306 O O . ARG A 1 959 ? -24.159 23.170 -16.588 1.00 94.88 959 ARG A O 1
ATOM 7313 N N . ALA A 1 960 ? -26.094 24.258 -16.356 1.00 93.06 960 ALA A N 1
ATOM 7314 C CA . ALA A 1 960 ? -25.935 25.134 -17.512 1.00 93.06 960 ALA A CA 1
ATOM 7315 C C . ALA A 1 960 ? -25.523 26.534 -17.048 1.00 93.06 960 ALA A C 1
ATOM 7317 O O . ALA A 1 960 ? -26.261 27.169 -16.287 1.00 93.06 960 ALA A O 1
ATOM 7318 N N . CYS A 1 961 ? -24.357 27.000 -17.491 1.00 92.88 961 CYS A N 1
ATOM 7319 C CA . CYS A 1 961 ? -23.679 28.176 -16.946 1.00 92.88 961 CYS A CA 1
ATOM 7320 C C . CYS A 1 961 ? -23.533 29.305 -17.980 1.00 92.88 961 CYS A C 1
ATOM 7322 O O . CYS A 1 961 ? -23.480 29.069 -19.193 1.00 92.88 961 CYS A O 1
ATOM 7324 N N . TYR A 1 962 ? -23.474 30.543 -17.484 1.00 91.75 962 TYR A N 1
ATOM 7325 C CA . TYR A 1 962 ? -23.457 31.761 -18.301 1.00 91.75 962 TYR A CA 1
ATOM 7326 C C . TYR A 1 962 ? -22.118 32.037 -19.011 1.00 91.75 962 TYR A C 1
ATOM 7328 O O . TYR A 1 962 ? -22.116 32.627 -20.092 1.00 91.75 962 TYR A O 1
ATOM 7336 N N . HIS A 1 963 ? -20.983 31.614 -18.446 1.00 91.06 963 HIS A N 1
ATOM 7337 C CA . HIS A 1 963 ? -19.677 31.668 -19.121 1.00 91.06 963 HIS A CA 1
ATOM 7338 C C . HIS A 1 963 ? -19.365 30.345 -19.837 1.00 91.06 963 HIS A C 1
ATOM 7340 O O . HIS A 1 963 ? -20.046 29.343 -19.618 1.00 91.06 963 HIS A O 1
ATOM 7346 N N . ASN A 1 964 ? -18.386 30.329 -20.747 1.00 89.12 964 ASN A N 1
ATOM 7347 C CA . ASN A 1 964 ? -18.053 29.143 -21.553 1.00 89.12 964 ASN A CA 1
ATOM 7348 C C . ASN A 1 964 ? -17.069 28.167 -20.860 1.00 89.12 964 ASN A C 1
ATOM 7350 O O . ASN A 1 964 ? -16.831 27.075 -21.372 1.00 89.12 964 ASN A O 1
ATOM 7354 N N . ASP A 1 965 ? -16.587 28.528 -19.669 1.00 87.00 965 ASP A N 1
ATOM 7355 C CA . ASP A 1 965 ? -15.690 27.783 -18.770 1.00 87.00 965 ASP A CA 1
ATOM 7356 C C . ASP A 1 965 ? -16.421 27.127 -17.574 1.00 87.00 965 ASP A C 1
ATOM 7358 O O . ASP A 1 965 ? -15.803 26.736 -16.586 1.00 87.00 965 ASP A O 1
ATOM 7362 N N . CYS A 1 966 ? -17.753 27.029 -17.644 1.00 90.62 966 CYS A N 1
ATOM 7363 C CA . CYS A 1 966 ? -18.644 26.558 -16.579 1.00 90.62 966 CYS A CA 1
ATOM 7364 C C . CYS A 1 966 ? -18.716 27.422 -15.309 1.00 90.62 966 CYS A C 1
ATOM 7366 O O . CYS A 1 966 ? -19.359 27.019 -14.332 1.00 90.62 966 CYS A O 1
ATOM 7368 N N . THR A 1 967 ? -18.162 28.637 -15.329 1.00 87.81 967 THR A N 1
ATOM 7369 C CA . THR A 1 967 ? -18.338 29.629 -14.260 1.00 87.81 967 THR A CA 1
ATOM 7370 C C . THR A 1 967 ? -19.540 30.560 -14.510 1.00 87.81 967 THR A C 1
ATOM 7372 O O . THR A 1 967 ? -20.241 30.480 -15.525 1.00 87.81 967 THR A O 1
ATOM 7375 N N . GLY A 1 968 ? -19.798 31.463 -13.558 1.00 89.06 968 GLY A N 1
ATOM 7376 C CA . GLY A 1 968 ? -20.881 32.448 -13.629 1.00 89.06 968 GLY A CA 1
ATOM 7377 C C . GLY A 1 968 ? -22.241 31.924 -13.161 1.00 89.06 968 GLY A C 1
ATOM 7378 O O . GLY A 1 968 ? -22.341 30.898 -12.485 1.00 89.06 968 GLY A O 1
ATOM 7379 N N . ASP A 1 969 ? -23.297 32.668 -13.496 1.00 90.31 969 ASP A N 1
ATOM 7380 C CA . ASP A 1 969 ? -24.666 32.338 -13.094 1.00 90.31 969 ASP A CA 1
ATOM 7381 C C . ASP A 1 969 ? -25.143 31.022 -13.729 1.00 90.31 969 ASP A C 1
ATOM 7383 O O . ASP A 1 969 ? -24.958 30.771 -14.923 1.00 90.31 969 ASP A O 1
ATOM 7387 N N . VAL A 1 970 ? -25.804 30.191 -12.920 1.00 92.19 970 VAL A N 1
ATOM 7388 C CA . VAL A 1 970 ? -26.378 28.910 -13.345 1.00 92.19 970 VAL A CA 1
ATOM 7389 C C . VAL A 1 970 ? -27.812 29.141 -13.825 1.00 92.19 970 VAL A C 1
ATOM 7391 O O . VAL A 1 970 ? -28.705 29.408 -13.020 1.00 92.19 970 VAL A O 1
ATOM 7394 N N . HIS A 1 971 ? -28.052 29.024 -15.131 1.00 87.62 971 HIS A N 1
ATOM 7395 C CA . HIS A 1 971 ? -29.388 29.166 -15.716 1.00 87.62 971 HIS A CA 1
ATOM 7396 C C . HIS A 1 971 ? -30.258 27.920 -15.480 1.00 87.62 971 HIS A C 1
ATOM 7398 O O . HIS A 1 971 ? -31.466 28.032 -15.263 1.00 87.62 971 HIS A O 1
ATOM 7404 N N . ASN A 1 972 ? -29.644 26.731 -15.469 1.00 87.12 972 ASN A N 1
ATOM 7405 C CA . ASN A 1 972 ? -30.311 25.446 -15.252 1.00 87.12 972 ASN A CA 1
ATOM 7406 C C . ASN A 1 972 ? -29.429 24.525 -14.380 1.00 87.12 972 ASN A C 1
ATOM 7408 O O . ASN A 1 972 ? -28.220 24.500 -14.566 1.00 87.12 972 ASN A O 1
ATOM 7412 N N . ASN A 1 973 ? -30.002 23.756 -13.449 1.00 91.69 973 ASN A N 1
ATOM 7413 C CA . ASN A 1 973 ? -29.278 22.848 -12.537 1.00 91.69 973 ASN A CA 1
ATOM 7414 C C . ASN A 1 973 ? -30.045 21.524 -12.359 1.00 91.69 973 ASN A C 1
ATOM 7416 O O . ASN A 1 973 ? -31.050 21.515 -11.645 1.00 91.69 973 ASN A O 1
ATOM 7420 N N . LEU A 1 974 ? -29.687 20.478 -13.114 1.00 87.44 974 LEU A N 1
ATOM 7421 C CA . LEU A 1 974 ? -30.664 19.494 -13.571 1.00 87.44 974 LEU A CA 1
ATOM 7422 C C . LEU A 1 974 ? -30.106 18.055 -13.925 1.00 87.44 974 LEU A C 1
ATOM 7424 O O . LEU A 1 974 ? -29.485 17.863 -14.966 1.00 87.44 974 LEU A O 1
ATOM 7428 N N . ASP A 1 975 ? -30.440 17.028 -13.113 1.00 88.38 975 ASP A N 1
ATOM 7429 C CA . ASP A 1 975 ? -30.443 15.542 -13.342 1.00 88.38 975 ASP A CA 1
ATOM 7430 C C . ASP A 1 975 ? -31.186 15.038 -14.605 1.00 88.38 975 ASP A C 1
ATOM 7432 O O . ASP A 1 975 ? -32.022 15.753 -15.127 1.00 88.38 975 ASP A O 1
ATOM 7436 N N . ILE A 1 976 ? -30.900 13.839 -15.139 1.00 82.12 976 ILE A N 1
ATOM 7437 C CA . ILE A 1 976 ? -31.361 13.392 -16.477 1.00 82.12 976 ILE A CA 1
ATOM 7438 C C . ILE A 1 976 ? -31.488 11.869 -16.554 1.00 82.12 976 ILE A C 1
ATOM 7440 O O . ILE A 1 976 ? -30.530 11.170 -16.240 1.00 82.12 976 ILE A O 1
ATOM 7444 N N . ASP A 1 977 ? -32.624 11.370 -17.058 1.00 77.12 977 ASP A N 1
ATOM 7445 C CA . ASP A 1 977 ? -32.906 9.931 -17.236 1.00 77.12 977 ASP A CA 1
ATOM 7446 C C . ASP A 1 977 ? -33.352 9.518 -18.658 1.00 77.12 977 ASP A C 1
ATOM 7448 O O . ASP A 1 977 ? -33.745 8.376 -18.890 1.00 77.12 977 ASP A O 1
ATOM 7452 N N . GLY A 1 978 ? -33.256 10.429 -19.632 1.00 79.06 978 GLY A N 1
ATOM 7453 C CA . GLY A 1 978 ? -33.524 10.175 -21.052 1.00 79.06 978 GLY A CA 1
ATOM 7454 C C . GLY A 1 978 ? -33.738 11.466 -21.849 1.00 79.06 978 GLY A C 1
ATOM 7455 O O . GLY A 1 978 ? -33.778 12.546 -21.259 1.00 79.06 978 GLY A O 1
ATOM 7456 N N . ASP A 1 979 ? -33.906 11.330 -23.169 1.00 83.94 979 ASP A N 1
ATOM 7457 C CA . ASP A 1 979 ? -34.213 12.381 -24.158 1.00 83.94 979 ASP A CA 1
ATOM 7458 C C . ASP A 1 979 ? -35.224 13.447 -23.636 1.00 83.94 979 ASP A C 1
ATOM 7460 O O . ASP A 1 979 ? -36.432 13.205 -23.611 1.00 83.94 979 ASP A O 1
ATOM 7464 N N . THR A 1 980 ? -34.749 14.631 -23.206 1.00 92.19 980 THR A N 1
ATOM 7465 C CA . THR A 1 980 ? -35.568 15.734 -22.612 1.00 92.19 980 THR A CA 1
ATOM 7466 C C . THR A 1 980 ? -35.060 17.121 -23.051 1.00 92.19 980 THR A C 1
ATOM 7468 O O . THR A 1 980 ? -33.863 17.212 -23.240 1.00 92.19 980 THR A O 1
ATOM 7471 N N . CYS A 1 981 ? -35.882 18.190 -23.208 1.00 92.56 981 CYS A N 1
ATOM 7472 C CA . CYS A 1 981 ? -35.484 19.525 -23.764 1.00 92.56 981 CYS A CA 1
ATOM 7473 C C . CYS A 1 981 ? -35.453 20.744 -22.791 1.00 92.56 981 CYS A C 1
ATOM 7475 O O . CYS A 1 981 ? -36.386 20.938 -22.010 1.00 92.56 981 CYS A O 1
ATOM 7477 N N . ILE A 1 982 ? -34.440 21.628 -22.918 1.00 93.00 982 ILE A N 1
ATOM 7478 C CA . ILE A 1 982 ? -34.329 22.979 -22.318 1.00 93.00 982 ILE A CA 1
ATOM 7479 C C . ILE A 1 982 ? -34.275 24.076 -23.368 1.00 93.00 982 ILE A C 1
ATOM 7481 O O . ILE A 1 982 ? -33.688 23.929 -24.436 1.00 93.00 982 ILE A O 1
ATOM 7485 N N . ASN A 1 983 ? -34.784 25.234 -22.963 1.00 93.19 983 ASN A N 1
ATOM 7486 C CA . ASN A 1 983 ? -34.538 26.516 -23.608 1.00 93.19 983 ASN A CA 1
ATOM 7487 C C . ASN A 1 983 ? -33.341 27.198 -22.936 1.00 93.19 983 ASN A C 1
ATOM 7489 O O . ASN A 1 983 ? -33.135 27.017 -21.737 1.00 93.19 983 ASN A O 1
ATOM 7493 N N . THR A 1 984 ? -32.560 27.972 -23.688 1.00 91.75 984 THR A N 1
ATOM 7494 C CA . THR A 1 984 ? -31.382 28.678 -23.145 1.00 91.75 984 THR A CA 1
ATOM 7495 C C . THR A 1 984 ? -31.672 30.089 -22.657 1.00 91.75 984 THR A C 1
ATOM 7497 O O . THR A 1 984 ? -30.799 30.687 -22.031 1.00 91.75 984 THR A O 1
ATOM 7500 N N . ASP A 1 985 ? -32.829 30.656 -23.025 1.00 86.50 985 ASP A N 1
ATOM 7501 C CA . ASP A 1 985 ? -33.228 32.060 -22.834 1.00 86.50 985 ASP A CA 1
ATOM 7502 C C . ASP A 1 985 ? -32.092 33.080 -23.085 1.00 86.50 985 ASP A C 1
ATOM 7504 O O . ASP A 1 985 ? -32.032 34.135 -22.445 1.00 86.50 985 ASP A O 1
ATOM 7508 N N . CYS A 1 986 ? -31.184 32.759 -24.018 1.00 85.12 986 CYS A N 1
ATOM 7509 C CA . CYS A 1 986 ? -29.980 33.527 -24.353 1.00 85.12 986 CYS A CA 1
ATOM 7510 C C . CYS A 1 986 ? -28.971 33.717 -23.195 1.00 85.12 986 CYS A C 1
ATOM 7512 O O . CYS A 1 986 ? -28.308 34.751 -23.109 1.00 85.12 986 CYS A O 1
ATOM 7514 N N . LYS A 1 987 ? -28.865 32.739 -22.281 1.00 89.62 987 LYS A N 1
ATOM 7515 C CA . LYS A 1 987 ? -28.091 32.817 -21.020 1.00 89.62 987 LYS A CA 1
ATOM 7516 C C . LYS A 1 987 ? -27.196 31.608 -20.719 1.00 89.62 987 LYS A C 1
ATOM 7518 O O . LYS A 1 987 ? -26.725 31.477 -19.592 1.00 89.62 987 LYS A O 1
ATOM 7523 N N . VAL A 1 988 ? -26.963 30.726 -21.687 1.00 92.56 988 VAL A N 1
ATOM 7524 C CA . VAL A 1 988 ? -26.106 29.542 -21.511 1.00 92.56 988 VAL A CA 1
ATOM 7525 C C . VAL A 1 988 ? -24.975 29.577 -22.524 1.00 92.56 988 VAL A C 1
ATOM 7527 O O . VAL A 1 988 ? -25.246 29.628 -23.719 1.00 92.56 988 VAL A O 1
ATOM 7530 N N . ALA A 1 989 ? -23.734 29.484 -22.048 1.00 91.00 989 ALA A N 1
ATOM 7531 C CA . ALA A 1 989 ? -22.542 29.334 -22.882 1.00 91.00 989 ALA A CA 1
ATOM 7532 C C . ALA A 1 989 ? -21.753 28.042 -22.587 1.00 91.00 989 ALA A C 1
ATOM 7534 O O . ALA A 1 989 ? -20.881 27.681 -23.374 1.00 91.00 989 ALA A O 1
ATOM 7535 N N . SER A 1 990 ? -22.063 27.305 -21.512 1.00 94.56 990 SER A N 1
ATOM 7536 C CA . SER A 1 990 ? -21.474 25.985 -21.223 1.00 94.56 990 SER A CA 1
ATOM 7537 C C . SER A 1 990 ? -22.382 25.062 -20.404 1.00 94.56 990 SER A C 1
ATOM 7539 O O . SER A 1 990 ? -23.404 25.482 -19.856 1.00 94.56 990 SER A O 1
ATOM 7541 N N . LEU A 1 991 ? -21.981 23.790 -20.330 1.00 94.94 991 LEU A N 1
ATOM 7542 C CA . LEU A 1 991 ? -22.577 22.728 -19.526 1.00 94.94 991 LEU A CA 1
ATOM 7543 C C . LEU A 1 991 ? -21.502 22.055 -18.656 1.00 94.94 991 LEU A C 1
ATOM 7545 O O . LEU A 1 991 ? -20.538 21.496 -19.175 1.00 94.94 991 LEU A O 1
ATOM 7549 N N . ASP A 1 992 ? -21.696 22.081 -17.343 1.00 92.81 992 ASP A N 1
ATOM 7550 C CA . ASP A 1 992 ? -20.955 21.321 -16.332 1.00 92.81 992 ASP A CA 1
ATOM 7551 C C . ASP A 1 992 ? -21.674 19.985 -16.104 1.00 92.81 992 ASP A C 1
ATOM 7553 O O . ASP A 1 992 ? -22.774 19.956 -15.546 1.00 92.81 992 ASP A O 1
ATOM 7557 N N . VAL A 1 993 ? -21.104 18.885 -16.607 1.00 91.50 993 VAL A N 1
ATOM 7558 C CA . VAL A 1 993 ? -21.706 17.546 -16.516 1.00 91.50 993 VAL A CA 1
ATOM 7559 C C . VAL A 1 993 ? -21.101 16.801 -15.331 1.00 91.50 993 VAL A C 1
ATOM 7561 O O . VAL A 1 993 ? -19.913 16.480 -15.327 1.00 91.50 993 VAL A O 1
ATOM 7564 N N . ALA A 1 994 ? -21.923 16.457 -14.343 1.00 86.44 994 ALA A N 1
ATOM 7565 C CA . ALA A 1 994 ? -21.471 15.821 -13.111 1.00 86.44 994 ALA A CA 1
ATOM 7566 C C . ALA A 1 994 ? -20.788 14.462 -13.351 1.00 86.44 994 ALA A C 1
ATOM 7568 O O . ALA A 1 994 ? -21.167 13.683 -14.230 1.00 86.44 994 ALA A O 1
ATOM 7569 N N . ALA A 1 995 ? -19.804 14.137 -12.508 1.00 79.12 995 ALA A N 1
ATOM 7570 C CA . ALA A 1 995 ? -19.137 12.834 -12.526 1.00 79.12 995 ALA A CA 1
ATOM 7571 C C . ALA A 1 995 ? -20.085 11.674 -12.147 1.00 79.12 995 ALA A C 1
ATOM 7573 O O . ALA A 1 995 ? -19.897 10.537 -12.585 1.00 79.12 995 ALA A O 1
ATOM 7574 N N . THR A 1 996 ? -21.134 11.941 -11.365 1.00 73.50 996 THR A N 1
ATOM 7575 C CA . THR A 1 996 ? -22.139 10.960 -10.934 1.00 73.50 996 THR A CA 1
ATOM 7576 C C . THR A 1 996 ? -23.216 10.718 -11.999 1.00 73.50 996 THR A C 1
ATOM 7578 O O . THR A 1 996 ? -23.689 11.640 -12.658 1.00 73.50 996 THR A O 1
ATOM 7581 N N . GLY A 1 997 ? -23.612 9.452 -12.172 1.00 71.75 997 GLY A N 1
ATOM 7582 C CA . GLY A 1 997 ? -24.669 9.051 -13.102 1.00 71.75 997 GLY A CA 1
ATOM 7583 C C . GLY A 1 997 ? -24.589 7.588 -13.562 1.00 71.75 997 GLY A C 1
ATOM 7584 O O . GLY A 1 997 ? -23.671 6.864 -13.167 1.00 71.75 997 GLY A O 1
ATOM 7585 N N . LEU A 1 998 ? -25.516 7.175 -14.433 1.00 73.81 998 LEU A N 1
ATOM 7586 C CA . LEU A 1 998 ? -25.627 5.832 -15.032 1.00 73.81 998 LEU A CA 1
ATOM 7587 C C . LEU A 1 998 ? -25.488 5.747 -16.574 1.00 73.81 998 LEU A C 1
ATOM 7589 O O . LEU A 1 998 ? -25.712 4.664 -17.108 1.00 73.81 998 LEU A O 1
ATOM 7593 N N . CYS A 1 999 ? -25.098 6.802 -17.312 1.00 76.75 999 CYS A N 1
ATOM 7594 C CA . CYS A 1 999 ? -24.817 6.671 -18.759 1.00 76.75 999 CYS A CA 1
ATOM 7595 C C . CYS A 1 999 ? -23.847 5.504 -19.027 1.00 76.75 999 CYS A C 1
ATOM 7597 O O . CYS A 1 999 ? -22.723 5.587 -18.518 1.00 76.75 999 CYS A O 1
ATOM 7599 N N . PRO A 1 1000 ? -24.225 4.478 -19.826 1.00 57.41 1000 PRO A N 1
ATOM 7600 C CA . PRO A 1 1000 ? -23.439 3.249 -19.970 1.00 57.41 1000 PRO A CA 1
ATOM 7601 C C . PRO A 1 1000 ? -21.995 3.488 -20.417 1.00 57.41 1000 PRO A C 1
ATOM 7603 O O . PRO A 1 1000 ? -21.069 2.951 -19.818 1.00 57.41 1000 PRO A O 1
ATOM 7606 N N . ASP A 1 1001 ? -21.809 4.366 -21.404 1.00 68.38 1001 ASP A N 1
ATOM 7607 C CA . ASP A 1 1001 ? -20.508 4.666 -22.015 1.00 68.38 1001 ASP A CA 1
ATOM 7608 C C . ASP A 1 1001 ? -19.862 5.951 -21.456 1.00 68.38 1001 ASP A C 1
ATOM 7610 O O . ASP A 1 1001 ? -18.927 6.494 -22.041 1.00 68.38 1001 ASP A O 1
ATOM 7614 N N . GLY A 1 1002 ? -20.409 6.520 -20.372 1.00 76.06 1002 GLY A N 1
ATOM 7615 C CA . GLY A 1 1002 ? -19.954 7.784 -19.766 1.00 76.06 1002 GLY A CA 1
ATOM 7616 C C . GLY A 1 1002 ? -20.163 9.058 -20.608 1.00 76.06 1002 GLY A C 1
ATOM 7617 O O . GLY A 1 1002 ? -20.019 10.162 -20.076 1.00 76.06 1002 GLY A O 1
ATOM 7618 N N . GLN A 1 1003 ? -20.520 8.915 -21.887 1.00 83.75 1003 GLN A N 1
ATOM 7619 C CA . GLN A 1 1003 ? -20.697 9.999 -22.854 1.00 83.75 1003 GLN A CA 1
ATOM 7620 C C . GLN A 1 1003 ? -22.114 10.573 -22.867 1.00 83.75 1003 GLN A C 1
ATOM 7622 O O . GLN A 1 1003 ? -23.118 9.866 -22.736 1.00 83.75 1003 GLN A O 1
ATOM 7627 N N . VAL A 1 1004 ? -22.165 11.889 -23.050 1.00 89.06 1004 VAL A N 1
ATOM 7628 C CA . VAL A 1 1004 ? -23.353 12.726 -22.932 1.00 89.06 1004 VAL A CA 1
ATOM 7629 C C . VAL A 1 1004 ? -23.486 13.593 -24.186 1.00 89.06 1004 VAL A C 1
ATOM 7631 O O . VAL A 1 1004 ? -22.545 14.270 -24.597 1.00 89.06 1004 VAL A O 1
ATOM 7634 N N . GLN A 1 1005 ? -24.657 13.555 -24.818 1.00 91.38 1005 GLN A N 1
ATOM 7635 C CA . GLN A 1 1005 ? -24.875 14.101 -26.157 1.00 91.38 1005 GLN A CA 1
ATOM 7636 C C . GLN A 1 1005 ? -25.419 15.551 -26.146 1.00 91.38 1005 GLN A C 1
ATOM 7638 O O . GLN A 1 1005 ? -26.238 15.875 -25.307 1.00 91.38 1005 GLN A O 1
ATOM 7643 N N . ILE A 1 1006 ? -25.010 16.448 -27.058 1.00 93.38 1006 ILE A N 1
ATOM 7644 C CA . ILE A 1 1006 ? -25.329 17.900 -27.032 1.00 93.38 1006 ILE A CA 1
ATOM 7645 C C . ILE A 1 1006 ? -25.647 18.457 -28.439 1.00 93.38 1006 ILE A C 1
ATOM 7647 O O . ILE A 1 1006 ? -24.871 18.260 -29.368 1.00 93.38 1006 ILE A O 1
ATOM 7651 N N . SER A 1 1007 ? -26.746 19.207 -28.597 1.00 91.62 1007 SER A N 1
ATOM 7652 C CA . SER A 1 1007 ? -27.258 19.867 -29.826 1.00 91.62 1007 SER A CA 1
ATOM 7653 C C . SER A 1 1007 ? -27.773 21.274 -29.610 1.00 91.62 1007 SER A C 1
ATOM 7655 O O . SER A 1 1007 ? -28.034 21.695 -28.483 1.00 91.62 1007 SER A O 1
ATOM 7657 N N . TYR A 1 1008 ? -28.006 21.929 -30.741 1.00 93.19 1008 TYR A N 1
ATOM 7658 C CA . TYR A 1 1008 ? -28.288 23.331 -30.920 1.00 93.19 1008 TYR A CA 1
ATOM 7659 C C . TYR A 1 1008 ? -29.504 23.447 -31.857 1.00 93.19 1008 TYR A C 1
ATOM 7661 O O . TYR A 1 1008 ? -29.398 23.148 -33.046 1.00 93.19 1008 TYR A O 1
ATOM 7669 N N . TRP A 1 1009 ? -30.668 23.826 -31.321 1.00 93.44 1009 TRP A N 1
ATOM 7670 C CA . TRP A 1 1009 ? -31.920 24.018 -32.070 1.00 93.44 1009 TRP A CA 1
ATOM 7671 C C . TRP A 1 1009 ? -32.292 25.505 -32.148 1.00 93.44 1009 TRP A C 1
ATOM 7673 O O . TRP A 1 1009 ? -32.086 26.267 -31.196 1.00 93.44 1009 TRP A O 1
ATOM 7683 N N . GLU A 1 1010 ? -32.871 25.912 -33.278 1.00 90.25 1010 GLU A N 1
ATOM 7684 C CA . GLU A 1 1010 ? -33.216 27.299 -33.606 1.00 90.25 1010 GLU A CA 1
ATOM 7685 C C . GLU A 1 1010 ? -34.180 27.942 -32.604 1.00 90.25 1010 GLU A C 1
ATOM 7687 O O . GLU A 1 1010 ? -33.922 29.047 -32.126 1.00 90.25 1010 GLU A O 1
ATOM 7692 N N . LYS A 1 1011 ? -35.317 27.288 -32.334 1.00 89.56 1011 LYS A N 1
ATOM 7693 C CA . LYS A 1 1011 ? -36.449 27.851 -31.580 1.00 89.56 1011 LYS A CA 1
ATOM 7694 C C . LYS A 1 1011 ? -36.623 27.126 -30.242 1.00 89.56 1011 LYS A C 1
ATOM 7696 O O . LYS A 1 1011 ? -36.060 26.047 -30.059 1.00 89.56 1011 LYS A O 1
ATOM 7701 N N . PRO A 1 1012 ? -37.415 27.662 -29.295 1.00 91.00 1012 PRO A N 1
ATOM 7702 C CA . PRO A 1 1012 ? -37.686 26.994 -28.028 1.00 91.00 1012 PRO A CA 1
ATOM 7703 C C . PRO A 1 1012 ? -38.360 25.623 -28.200 1.00 91.00 1012 PRO A C 1
ATOM 7705 O O . PRO A 1 1012 ? -39.067 25.365 -29.178 1.00 91.00 1012 PRO A O 1
ATOM 7708 N N . ASN A 1 1013 ? -38.188 24.770 -27.196 1.00 88.75 1013 ASN A N 1
ATOM 7709 C CA . ASN A 1 1013 ? -38.739 23.424 -27.061 1.00 88.75 1013 ASN A CA 1
ATOM 7710 C C . ASN A 1 1013 ? -38.301 22.468 -28.185 1.00 88.75 1013 ASN A C 1
ATOM 7712 O O . ASN A 1 1013 ? -39.090 21.637 -28.629 1.00 88.75 1013 ASN A O 1
ATOM 7716 N N . CYS A 1 1014 ? -37.048 22.604 -28.630 1.00 92.81 1014 CYS A N 1
ATOM 7717 C CA . CYS A 1 1014 ? -36.367 21.739 -29.592 1.00 92.81 1014 CYS A CA 1
ATOM 7718 C C . CYS A 1 1014 ? -37.148 21.618 -30.901 1.00 92.81 1014 CYS A C 1
ATOM 7720 O O . CYS A 1 1014 ? -37.571 20.547 -31.329 1.00 92.81 1014 CYS A O 1
ATOM 7722 N N . SER A 1 1015 ? -37.399 22.790 -31.488 1.00 89.12 1015 SER A N 1
ATOM 7723 C CA . SER A 1 1015 ? -38.202 22.974 -32.690 1.00 89.12 1015 SER A CA 1
ATOM 7724 C C . SER A 1 1015 ? -37.586 24.035 -33.607 1.00 89.12 1015 SER A C 1
ATOM 7726 O O . SER A 1 1015 ? -36.697 24.784 -33.202 1.00 89.12 1015 SER A O 1
ATOM 7728 N N . GLY A 1 1016 ? -38.073 24.109 -34.848 1.00 88.25 1016 GLY A N 1
ATOM 7729 C CA . GLY A 1 1016 ? -37.419 24.887 -35.903 1.00 88.25 1016 GLY A CA 1
ATOM 7730 C C . GLY A 1 1016 ? -36.288 24.099 -36.561 1.00 88.25 1016 GLY A C 1
ATOM 7731 O O . GLY A 1 1016 ? -36.317 22.869 -36.549 1.00 88.25 1016 GLY A O 1
ATOM 7732 N N . GLU A 1 1017 ? -35.337 24.813 -37.150 1.00 87.56 1017 GLU A N 1
ATOM 7733 C CA . GLU A 1 1017 ? -34.128 24.233 -37.740 1.00 87.56 1017 GLU A CA 1
ATOM 7734 C C . GLU A 1 1017 ? -33.177 23.689 -36.654 1.00 87.56 1017 GLU A C 1
ATOM 7736 O O . GLU A 1 1017 ? -33.175 24.129 -35.496 1.00 87.56 1017 GLU A O 1
ATOM 7741 N N . TRP A 1 1018 ? -32.391 22.682 -37.021 1.00 91.94 1018 TRP A N 1
ATOM 7742 C CA . TRP A 1 1018 ? -31.529 21.903 -36.128 1.00 91.94 1018 TRP A CA 1
ATOM 7743 C C . TRP A 1 1018 ? -30.089 22.072 -36.594 1.00 91.94 1018 TRP A C 1
ATOM 7745 O O . TRP A 1 1018 ? -29.765 21.621 -37.680 1.00 91.94 1018 TRP A O 1
ATOM 7755 N N . TYR A 1 1019 ? -29.222 22.738 -35.834 1.00 86.56 1019 TYR A N 1
ATOM 7756 C CA . TYR A 1 1019 ? -28.020 23.357 -36.413 1.00 86.56 1019 TYR A CA 1
ATOM 7757 C C . TYR A 1 1019 ? -26.688 22.644 -36.173 1.00 86.56 1019 TYR A C 1
ATOM 7759 O O . TYR A 1 1019 ? -25.709 22.926 -36.863 1.00 86.56 1019 TYR A O 1
ATOM 7767 N N . GLY A 1 1020 ? -26.573 21.788 -35.157 1.00 84.38 1020 GLY A N 1
ATOM 7768 C CA . GLY A 1 1020 ? -25.244 21.328 -34.756 1.00 84.38 1020 GLY A CA 1
ATOM 7769 C C . GLY A 1 1020 ? -25.215 20.319 -33.623 1.00 84.38 1020 GLY A C 1
ATOM 7770 O O . GLY A 1 1020 ? -26.175 20.188 -32.867 1.00 84.38 1020 GLY A O 1
ATOM 7771 N N . TYR A 1 1021 ? -24.095 19.599 -33.540 1.00 89.12 1021 TYR A N 1
ATOM 7772 C CA . TYR A 1 1021 ? -23.974 18.353 -32.790 1.00 89.12 1021 TYR A CA 1
ATOM 7773 C C . TYR A 1 1021 ? -22.591 18.195 -32.137 1.00 89.12 1021 TYR A C 1
ATOM 7775 O O . TYR A 1 1021 ? -21.586 18.617 -32.707 1.00 89.12 1021 TYR A O 1
ATOM 7783 N N . GLY A 1 1022 ? -22.543 17.629 -30.928 1.00 88.25 1022 GLY A N 1
ATOM 7784 C CA . GLY A 1 1022 ? -21.326 17.424 -30.141 1.00 88.25 1022 GLY A CA 1
ATOM 7785 C C . GLY A 1 1022 ? -21.564 16.606 -28.865 1.00 88.25 1022 GLY A C 1
ATOM 7786 O O . GLY A 1 1022 ? -22.680 16.169 -28.595 1.00 88.25 1022 GLY A O 1
ATOM 7787 N N . TYR A 1 1023 ? -20.507 16.408 -28.074 1.00 89.81 1023 TYR A N 1
ATOM 7788 C CA . TYR A 1 1023 ? -20.510 15.570 -26.867 1.00 89.81 1023 TYR A CA 1
ATOM 7789 C C . TYR A 1 1023 ? -19.813 16.251 -25.684 1.00 89.81 1023 TYR A C 1
ATOM 7791 O O . TYR A 1 1023 ? -19.027 17.186 -25.863 1.00 89.81 1023 TYR A O 1
ATOM 7799 N N . ALA A 1 1024 ? -20.096 15.746 -24.486 1.00 86.81 1024 ALA A N 1
ATOM 7800 C CA . ALA A 1 1024 ? -19.345 15.965 -23.257 1.00 86.81 1024 ALA A CA 1
ATOM 7801 C C . ALA A 1 1024 ? -19.141 14.623 -22.538 1.00 86.81 1024 ALA A C 1
ATOM 7803 O O . ALA A 1 1024 ? -20.027 13.766 -22.553 1.00 86.81 1024 ALA A O 1
ATOM 7804 N N . SER A 1 1025 ? -18.008 14.455 -21.860 1.00 86.12 1025 SER A N 1
ATOM 7805 C CA . SER A 1 1025 ? -17.835 13.360 -20.901 1.00 86.12 1025 SER A CA 1
ATOM 7806 C C . SER A 1 1025 ? -18.448 13.755 -19.558 1.00 86.12 1025 SER A C 1
ATOM 7808 O O . SER A 1 1025 ? -18.380 14.920 -19.160 1.00 86.12 1025 SER A O 1
ATOM 7810 N N . ARG A 1 1026 ? -18.989 12.794 -18.807 1.00 86.38 1026 ARG A N 1
ATOM 7811 C CA . ARG A 1 1026 ? -19.296 13.010 -17.384 1.00 86.38 1026 ARG A CA 1
ATOM 7812 C C . ARG A 1 1026 ? -18.032 13.378 -16.601 1.00 86.38 1026 ARG A C 1
ATOM 7814 O O . ARG A 1 1026 ? -16.980 12.780 -16.805 1.00 86.38 1026 ARG A O 1
ATOM 7821 N N . GLY A 1 1027 ? -18.154 14.335 -15.685 1.00 81.00 1027 GLY A N 1
ATOM 7822 C CA . GLY A 1 1027 ? -17.039 14.892 -14.916 1.00 81.00 1027 GLY A CA 1
ATOM 7823 C C . GLY A 1 1027 ? -16.235 15.969 -15.653 1.00 81.00 1027 GLY A C 1
ATOM 7824 O O . GLY A 1 1027 ? -15.144 16.302 -15.199 1.00 81.00 1027 GLY A O 1
ATOM 7825 N N . GLN A 1 1028 ? -16.732 16.502 -16.776 1.00 85.38 1028 GLN A N 1
ATOM 7826 C CA . GLN A 1 1028 ? -16.065 17.558 -17.544 1.00 85.38 1028 GLN A CA 1
ATOM 7827 C C . GLN A 1 1028 ? -16.991 18.750 -17.819 1.00 85.38 1028 GLN A C 1
ATOM 7829 O O . GLN A 1 1028 ? -18.195 18.604 -18.041 1.00 85.38 1028 GLN A O 1
ATOM 7834 N N . CYS A 1 1029 ? -16.386 19.938 -17.867 1.00 92.06 1029 CYS A N 1
ATOM 7835 C CA . CYS A 1 1029 ? -17.007 21.138 -18.414 1.00 92.06 1029 CYS A CA 1
ATOM 7836 C C . CYS A 1 1029 ? -17.007 21.101 -19.950 1.00 92.06 1029 CYS A C 1
ATOM 7838 O O . CYS A 1 1029 ? -16.021 20.690 -20.569 1.00 92.06 1029 CYS A O 1
ATOM 7840 N N . ARG A 1 1030 ? -18.081 21.587 -20.582 1.00 92.62 1030 ARG A N 1
ATOM 7841 C CA . ARG A 1 1030 ? -18.182 21.721 -22.040 1.00 92.62 1030 ARG A CA 1
ATOM 7842 C C . ARG A 1 1030 ? -18.797 23.056 -22.460 1.00 92.62 1030 ARG A C 1
ATOM 7844 O O . ARG A 1 1030 ? -19.994 23.273 -22.288 1.00 92.62 1030 ARG A O 1
ATOM 7851 N N . GLY A 1 1031 ? -18.001 23.913 -23.100 1.00 91.44 1031 GLY A N 1
ATOM 7852 C CA . GLY A 1 1031 ? -18.498 25.091 -23.819 1.00 91.44 1031 GLY A CA 1
ATOM 7853 C C . GLY A 1 1031 ? -19.467 24.717 -24.951 1.00 91.44 1031 GLY A C 1
ATOM 7854 O O . GLY A 1 1031 ? -19.287 23.704 -25.636 1.00 91.44 1031 GLY A O 1
ATOM 7855 N N . LEU A 1 1032 ? -20.511 25.525 -25.144 1.00 89.12 1032 LEU A N 1
ATOM 7856 C CA . LEU A 1 1032 ? -21.487 25.359 -26.219 1.00 89.12 1032 LEU A CA 1
ATOM 7857 C C . LEU A 1 1032 ? -20.960 25.913 -27.547 1.00 89.12 1032 LEU A C 1
ATOM 7859 O O . LEU A 1 1032 ? -20.232 26.902 -27.603 1.00 89.12 1032 LEU A O 1
ATOM 7863 N N . TRP A 1 1033 ? -21.408 25.308 -28.644 1.00 84.12 1033 TRP A N 1
ATOM 7864 C CA . TRP A 1 1033 ? -21.169 25.815 -29.991 1.00 84.12 1033 TRP A CA 1
ATOM 7865 C C . TRP A 1 1033 ? -21.705 27.249 -30.146 1.00 84.12 1033 TRP A C 1
ATOM 7867 O O . TRP A 1 1033 ? -22.822 27.564 -29.728 1.00 84.12 1033 TRP A O 1
ATOM 7877 N N . THR A 1 1034 ? -20.892 28.129 -30.737 1.00 83.56 1034 THR A N 1
ATOM 7878 C CA . THR A 1 1034 ? -21.127 29.587 -30.850 1.00 83.56 1034 THR A CA 1
ATOM 7879 C C . THR A 1 1034 ? -21.349 30.325 -29.519 1.00 83.56 1034 THR A C 1
ATOM 7881 O O . THR A 1 1034 ? -22.069 31.325 -29.480 1.00 83.56 1034 THR A O 1
ATOM 7884 N N . ASP A 1 1035 ? -20.782 29.813 -28.419 1.00 84.94 1035 ASP A N 1
ATOM 7885 C CA . ASP A 1 1035 ? -21.030 30.285 -27.045 1.00 84.94 1035 ASP A CA 1
ATOM 7886 C C . ASP A 1 1035 ? -22.538 30.374 -26.716 1.00 84.94 1035 ASP A C 1
ATOM 7888 O O . ASP A 1 1035 ? -22.983 31.254 -25.981 1.00 84.94 1035 ASP A O 1
ATOM 7892 N N . GLY A 1 1036 ? -23.348 29.498 -27.330 1.00 84.38 1036 GLY A N 1
ATOM 7893 C CA . GLY A 1 1036 ? -24.803 29.449 -27.167 1.00 84.38 1036 GLY A CA 1
ATOM 7894 C C . GLY A 1 1036 ? -25.609 30.553 -27.869 1.00 84.38 1036 GLY A C 1
ATOM 7895 O O . GLY A 1 1036 ? -26.824 30.608 -27.687 1.00 84.38 1036 GLY A O 1
ATOM 7896 N N . ARG A 1 1037 ? -24.995 31.424 -28.685 1.00 83.69 1037 ARG A N 1
ATOM 7897 C CA . ARG A 1 1037 ? -25.682 32.604 -29.264 1.00 83.69 1037 ARG A CA 1
ATOM 7898 C C . ARG A 1 1037 ? -26.508 32.337 -30.529 1.00 83.69 1037 ARG A C 1
ATOM 7900 O O . ARG A 1 1037 ? -27.352 33.147 -30.906 1.00 83.69 1037 ARG A O 1
ATOM 7907 N N . LYS A 1 1038 ? -26.298 31.219 -31.226 1.00 86.88 1038 LYS A N 1
ATOM 7908 C CA . LYS A 1 1038 ? -27.015 30.905 -32.483 1.00 86.88 1038 LYS A CA 1
ATOM 7909 C C . LYS A 1 1038 ? -28.214 29.964 -32.327 1.00 86.88 1038 LYS A C 1
ATOM 7911 O O . LYS A 1 1038 ? -28.667 29.381 -33.304 1.00 86.88 1038 LYS A O 1
ATOM 7916 N N . LEU A 1 1039 ? -28.728 29.809 -31.113 1.00 90.25 1039 LEU A N 1
ATOM 7917 C CA . LEU A 1 1039 ? -29.702 28.781 -30.748 1.00 90.25 1039 LEU A CA 1
ATOM 7918 C C . LEU A 1 1039 ? -30.640 29.280 -29.645 1.00 90.25 1039 LEU A C 1
ATOM 7920 O O . LEU A 1 1039 ? -30.303 30.224 -28.933 1.00 90.25 1039 LEU A O 1
ATOM 7924 N N . GLN A 1 1040 ? -31.795 28.635 -29.480 1.00 90.31 1040 GLN A N 1
ATOM 7925 C CA . GLN A 1 1040 ? -32.720 28.920 -28.373 1.00 90.31 1040 GLN A CA 1
ATOM 7926 C C . GLN A 1 1040 ? -33.103 27.673 -27.559 1.00 90.31 1040 GLN A C 1
ATOM 7928 O O . GLN A 1 1040 ? -33.668 27.829 -26.475 1.00 90.31 1040 GLN A O 1
ATOM 7933 N N . SER A 1 1041 ? -32.789 26.448 -28.014 1.00 94.06 1041 SER A N 1
ATOM 7934 C C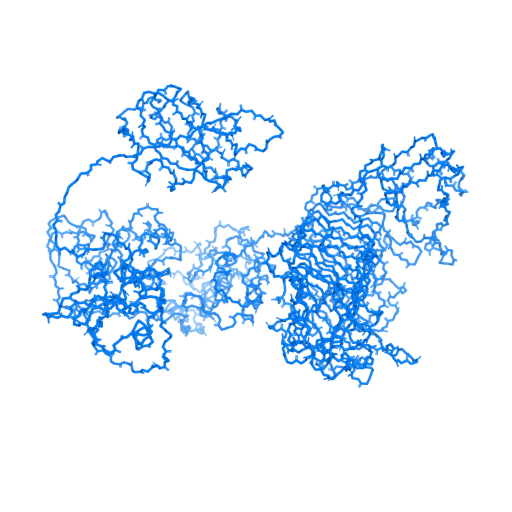A . SER A 1 1041 ? -33.022 25.221 -27.227 1.00 94.06 1041 SER A CA 1
ATOM 7935 C C . SER A 1 1041 ? -32.117 24.024 -27.565 1.00 94.06 1041 SER A C 1
ATOM 7937 O O . SER A 1 1041 ? -31.318 24.070 -28.504 1.00 94.06 1041 SER A O 1
ATOM 7939 N N . LEU A 1 1042 ? -32.188 22.990 -26.713 1.00 94.75 1042 LEU A N 1
ATOM 7940 C CA . LEU A 1 1042 ? -31.217 21.904 -26.544 1.00 94.75 1042 LEU A CA 1
ATOM 7941 C C . LEU A 1 1042 ? -31.901 20.640 -25.814 1.00 94.75 1042 LEU A C 1
ATOM 7943 O O . LEU A 1 1042 ? -32.766 20.902 -24.995 1.00 94.75 1042 LEU A O 1
ATOM 7947 N N . HIS A 1 1043 ? -31.591 19.312 -26.007 1.00 93.69 1043 HIS A N 1
ATOM 7948 C CA . HIS A 1 1043 ? -32.337 18.085 -25.471 1.00 93.69 1043 HIS A CA 1
ATOM 7949 C C . HIS A 1 1043 ? -31.652 16.650 -25.173 1.00 93.69 1043 HIS A C 1
ATOM 7951 O O . HIS A 1 1043 ? -31.416 15.881 -26.093 1.00 93.69 1043 HIS A O 1
ATOM 7957 N N . LEU A 1 1044 ? -31.348 16.178 -23.932 1.00 94.00 1044 LEU A N 1
ATOM 7958 C CA . LEU A 1 1044 ? -30.176 15.296 -23.524 1.00 94.00 1044 LEU A CA 1
ATOM 7959 C C . LEU A 1 1044 ? -30.496 13.824 -23.529 1.00 94.00 1044 LEU A C 1
ATOM 7961 O O . LEU A 1 1044 ? -31.516 13.394 -23.013 1.00 94.00 1044 LEU A O 1
ATOM 7965 N N . ARG A 1 1045 ? -29.492 13.056 -23.952 1.00 89.56 1045 ARG A N 1
ATOM 7966 C CA . ARG A 1 1045 ? -29.462 11.610 -23.807 1.00 89.56 1045 ARG A CA 1
ATOM 7967 C C . ARG A 1 1045 ? -28.052 11.075 -23.598 1.00 89.56 1045 ARG A C 1
ATOM 7969 O O . ARG A 1 1045 ? -27.066 11.695 -24.009 1.00 89.56 1045 ARG A O 1
ATOM 7976 N N . CYS A 1 1046 ? -27.980 9.902 -22.980 1.00 87.50 1046 CYS A N 1
ATOM 7977 C CA . CYS A 1 1046 ? -26.793 9.060 -23.032 1.00 87.50 1046 CYS A CA 1
ATOM 7978 C C . CYS A 1 1046 ? -26.769 8.354 -24.387 1.00 87.50 1046 CYS A C 1
ATOM 7980 O O . CYS A 1 1046 ? -27.704 7.633 -24.725 1.00 87.50 1046 CYS A O 1
ATOM 7982 N N . THR A 1 1047 ? -25.696 8.529 -25.144 1.00 82.12 1047 THR A N 1
ATOM 7983 C CA . THR A 1 1047 ? -25.376 7.687 -26.300 1.00 82.12 1047 THR A CA 1
ATOM 7984 C C . THR A 1 1047 ? -23.892 7.828 -26.574 1.00 82.12 1047 THR A C 1
ATOM 7986 O O . THR A 1 1047 ? -23.348 8.933 -26.499 1.00 82.12 1047 THR A O 1
ATOM 7989 N N . ALA A 1 1048 ? -23.232 6.725 -26.916 1.00 79.31 1048 ALA A N 1
ATOM 7990 C CA . ALA A 1 1048 ? -21.896 6.795 -27.474 1.00 79.31 1048 ALA A CA 1
ATOM 7991 C C . ALA A 1 1048 ? -21.927 7.576 -28.807 1.00 79.31 1048 ALA A C 1
ATOM 7993 O O . ALA A 1 1048 ? -22.934 7.528 -29.526 1.00 79.31 1048 ALA A O 1
ATOM 7994 N N . PRO A 1 1049 ? -20.830 8.250 -29.198 1.00 80.12 1049 PRO A N 1
ATOM 7995 C CA . PRO A 1 1049 ? -20.745 8.905 -30.501 1.00 80.12 1049 PRO A CA 1
ATOM 7996 C C . PRO A 1 1049 ? -21.019 7.954 -31.676 1.00 80.12 1049 PRO A C 1
ATOM 7998 O O . PRO A 1 1049 ? -21.667 8.341 -32.645 1.00 80.12 1049 PRO A O 1
ATOM 8001 N N . ILE A 1 1050 ? -20.586 6.692 -31.581 1.00 74.31 1050 ILE A N 1
ATOM 8002 C CA . ILE A 1 1050 ? -20.759 5.682 -32.639 1.00 74.31 1050 ILE A CA 1
ATOM 8003 C C . ILE A 1 1050 ? -22.207 5.176 -32.791 1.00 74.31 1050 ILE A C 1
ATOM 8005 O O . ILE A 1 1050 ? -22.581 4.687 -33.856 1.00 74.31 1050 ILE A O 1
ATOM 8009 N N . THR A 1 1051 ? -23.046 5.303 -31.757 1.00 74.50 1051 THR A N 1
ATOM 8010 C CA . THR A 1 1051 ? -24.457 4.871 -31.790 1.00 74.50 1051 THR A CA 1
ATOM 8011 C C . THR A 1 1051 ? -25.424 5.972 -32.227 1.00 74.50 1051 THR A C 1
ATOM 8013 O O . THR A 1 1051 ? -26.634 5.759 -32.237 1.00 74.50 1051 THR A O 1
ATOM 8016 N N . ASP A 1 1052 ? -24.908 7.144 -32.593 1.00 76.56 1052 ASP A N 1
ATOM 8017 C CA . ASP A 1 1052 ? -25.716 8.299 -32.958 1.00 76.56 1052 ASP A CA 1
ATOM 8018 C C . ASP A 1 1052 ? -26.196 8.263 -34.411 1.00 76.56 1052 ASP A C 1
ATOM 8020 O O . ASP A 1 1052 ? -25.477 7.811 -35.308 1.00 76.56 1052 ASP A O 1
ATOM 8024 N N . CYS A 1 1053 ? -27.380 8.830 -34.664 1.00 76.19 1053 CYS A N 1
ATOM 8025 C CA . CYS A 1 1053 ? -28.016 8.784 -35.983 1.00 76.19 1053 CYS A CA 1
ATOM 8026 C C . CYS A 1 1053 ? -27.139 9.417 -37.079 1.00 76.19 1053 CYS A C 1
ATOM 8028 O O . CYS A 1 1053 ? -27.229 9.023 -38.240 1.00 76.19 1053 CYS A O 1
ATOM 8030 N N . VAL A 1 1054 ? -26.248 10.332 -36.687 1.00 75.69 1054 VAL A N 1
ATOM 8031 C CA . VAL A 1 1054 ? -25.252 11.008 -37.524 1.00 75.69 1054 VAL A CA 1
ATOM 8032 C C . VAL A 1 1054 ? -24.211 10.069 -38.102 1.00 75.69 1054 VAL A C 1
ATOM 8034 O O . VAL A 1 1054 ? -24.037 9.987 -39.315 1.00 75.69 1054 VAL A O 1
ATOM 8037 N N . ASN A 1 1055 ? -23.503 9.372 -37.216 1.00 73.75 1055 ASN A N 1
ATOM 8038 C CA . ASN A 1 1055 ? -22.407 8.485 -37.586 1.00 73.75 1055 ASN A CA 1
ATOM 8039 C C . ASN A 1 1055 ? -22.950 7.183 -38.198 1.00 73.75 1055 ASN A C 1
ATOM 8041 O O . ASN A 1 1055 ? -22.220 6.455 -38.859 1.00 73.75 1055 ASN A O 1
ATOM 8045 N N . GLN A 1 1056 ? -24.260 6.954 -38.051 1.00 75.88 1056 GLN A N 1
ATOM 8046 C CA . GLN A 1 1056 ? -25.057 5.961 -38.769 1.00 75.88 1056 GLN A CA 1
ATOM 8047 C C . GLN A 1 1056 ? -25.703 6.493 -40.071 1.00 75.88 1056 GLN A C 1
ATOM 8049 O O . GLN A 1 1056 ? -26.402 5.739 -40.743 1.00 75.88 1056 GLN A O 1
ATOM 8054 N N . GLY A 1 1057 ? -25.509 7.768 -40.439 1.00 76.25 1057 GLY A N 1
ATOM 8055 C CA . GLY A 1 1057 ? -25.979 8.358 -41.704 1.00 76.25 1057 GLY A CA 1
ATOM 8056 C C . GLY A 1 1057 ? -27.504 8.415 -41.891 1.00 76.25 1057 GLY A C 1
ATOM 8057 O O . GLY A 1 1057 ? -27.989 8.188 -42.995 1.00 76.25 1057 GLY A O 1
ATOM 8058 N N . SER A 1 1058 ? -28.271 8.662 -40.824 1.00 76.50 1058 SER A N 1
ATOM 8059 C CA . SER A 1 1058 ? -29.723 8.383 -40.762 1.00 76.50 1058 SER A CA 1
ATOM 8060 C C . SER A 1 1058 ? -30.634 9.553 -40.333 1.00 76.50 1058 SER A C 1
ATOM 8062 O O . SER A 1 1058 ? -31.853 9.393 -40.266 1.00 76.50 1058 SER A O 1
ATOM 8064 N N . CYS A 1 1059 ? -30.079 10.738 -40.075 1.00 80.50 1059 CYS A N 1
ATOM 8065 C CA . CYS A 1 1059 ? -30.791 11.988 -39.743 1.00 80.50 1059 CYS A CA 1
ATOM 8066 C C . CYS A 1 1059 ? -30.144 13.172 -40.505 1.00 80.50 1059 CYS A C 1
ATOM 8068 O O . CYS A 1 1059 ? -29.200 12.919 -41.236 1.00 80.50 1059 CYS A O 1
ATOM 8070 N N . THR A 1 1060 ? -30.613 14.436 -40.446 1.00 81.12 1060 THR A N 1
ATOM 8071 C CA . THR A 1 1060 ? -29.864 15.566 -41.075 1.00 81.12 1060 THR A CA 1
ATOM 8072 C C . THR A 1 1060 ? -29.925 16.889 -40.293 1.00 81.12 1060 THR A C 1
ATOM 8074 O O . THR A 1 1060 ? -31.036 17.370 -40.093 1.00 81.12 1060 THR A O 1
ATOM 8077 N N . TYR A 1 1061 ? -28.791 17.545 -39.972 1.00 84.69 1061 TYR A N 1
ATOM 8078 C CA . TYR A 1 1061 ? -28.795 18.951 -39.512 1.00 84.69 1061 TYR A CA 1
ATOM 8079 C C . TYR A 1 1061 ? -28.905 19.948 -40.674 1.00 84.69 1061 TYR A C 1
ATOM 8081 O O . TYR A 1 1061 ? -28.481 19.675 -41.808 1.00 84.69 1061 TYR A O 1
ATOM 8089 N N . ASP A 1 1062 ? -29.467 21.101 -40.350 1.00 88.81 1062 ASP A N 1
ATOM 8090 C CA . ASP A 1 1062 ? -29.541 22.331 -41.124 1.00 88.81 1062 ASP A CA 1
ATOM 8091 C C . ASP A 1 1062 ? -28.243 23.151 -40.950 1.00 88.81 1062 ASP A C 1
ATOM 8093 O O . ASP A 1 1062 ? -27.514 22.964 -39.973 1.00 88.81 1062 ASP A O 1
ATOM 8097 N N . PRO A 1 1063 ? -27.881 24.029 -41.903 1.00 81.50 1063 PRO A N 1
ATOM 8098 C CA . PRO A 1 1063 ? -26.634 24.792 -41.836 1.00 81.50 1063 PRO A CA 1
ATOM 8099 C C . PRO A 1 1063 ? -26.632 25.849 -40.719 1.00 81.50 1063 PRO A C 1
ATOM 8101 O O . PRO A 1 1063 ? -27.674 26.364 -40.326 1.00 81.50 1063 PRO A O 1
ATOM 8104 N N . GLU A 1 1064 ? -25.436 26.240 -40.266 1.00 79.00 1064 GLU A N 1
ATOM 8105 C CA . GLU A 1 1064 ? -25.257 27.300 -39.265 1.00 79.00 1064 GLU A CA 1
ATOM 8106 C C . GLU A 1 1064 ? -25.943 28.620 -39.686 1.00 79.00 1064 GLU A C 1
ATOM 8108 O O . GLU A 1 1064 ? -25.662 29.133 -40.778 1.00 79.00 1064 GLU A O 1
ATOM 8113 N N . PRO A 1 1065 ? -26.785 29.237 -38.832 1.00 76.81 1065 PRO A N 1
ATOM 8114 C CA . PRO A 1 1065 ? -27.494 30.449 -39.208 1.00 76.81 1065 PRO A CA 1
ATOM 8115 C C . PRO A 1 1065 ? -26.550 31.652 -39.277 1.00 76.81 1065 PRO A C 1
ATOM 8117 O O . PRO A 1 1065 ? -25.604 31.817 -38.499 1.00 76.81 1065 PRO A O 1
ATOM 8120 N N . ALA A 1 1066 ? -26.829 32.555 -40.215 1.00 73.19 1066 ALA A N 1
ATOM 8121 C CA . ALA A 1 1066 ? -25.979 33.714 -40.489 1.00 73.19 1066 ALA A CA 1
ATOM 8122 C C . ALA A 1 1066 ? -26.029 34.813 -39.404 1.00 73.19 1066 ALA A C 1
ATOM 8124 O O . ALA A 1 1066 ? -25.219 35.739 -39.440 1.00 73.19 1066 ALA A O 1
ATOM 8125 N N . GLN A 1 1067 ? -26.970 34.743 -38.458 1.00 75.62 1067 GLN A N 1
ATOM 8126 C CA . GLN A 1 1067 ? -27.163 35.724 -37.385 1.00 75.62 1067 GLN A CA 1
ATOM 8127 C C . GLN A 1 1067 ? -27.359 35.020 -36.036 1.00 75.62 1067 GLN A C 1
ATOM 8129 O O . GLN A 1 1067 ? -27.689 33.836 -35.987 1.00 75.62 1067 GLN A O 1
ATOM 8134 N N . GLY A 1 1068 ? -27.130 35.749 -34.941 1.00 77.56 1068 GLY A N 1
ATOM 8135 C CA . GLY A 1 1068 ? -27.492 35.282 -33.604 1.00 77.56 1068 GLY A CA 1
ATOM 8136 C C . GLY A 1 1068 ? -29.010 35.189 -33.467 1.00 77.56 1068 GLY A C 1
ATOM 8137 O O . GLY A 1 1068 ? -29.727 36.117 -33.844 1.00 77.56 1068 GLY A O 1
ATOM 8138 N N . HIS A 1 1069 ? -29.487 34.071 -32.923 1.00 74.44 1069 HIS A N 1
ATOM 8139 C CA . HIS A 1 1069 ? -30.856 33.958 -32.407 1.00 74.44 1069 HIS A CA 1
ATOM 8140 C C . HIS A 1 1069 ? -30.934 34.453 -30.946 1.00 74.44 1069 HIS A C 1
ATOM 8142 O O . HIS A 1 1069 ? -32.027 34.535 -30.380 1.00 74.44 1069 HIS A O 1
ATOM 8148 N N . CYS A 1 1070 ? -29.770 34.808 -30.391 1.00 71.62 1070 CYS A N 1
ATOM 8149 C CA . CYS A 1 1070 ? -29.451 35.393 -29.099 1.00 71.62 1070 CYS A CA 1
ATOM 8150 C C . CYS A 1 1070 ? -28.245 36.353 -29.250 1.00 71.62 1070 CYS A C 1
ATOM 8152 O O . CYS A 1 1070 ? -28.050 37.181 -28.333 1.00 71.62 1070 CYS A O 1
#

Secondary structure (DSSP, 8-state):
-EE--BPPPTT-TT---B-EEEEES-EEES-SEEEEE---SSS--EEEEEEEEEEEEEEEEEESSS--EEEEEEEEEEEEEEEEEEEE-TT-PPPEEEEEEE-------GGGB-PPPTTSPPPBP-------TTS-GGGEEETTTTT---EEEEE-HHHHHHHHHHHHTTTPEEEE-SEEEEESS-EEE-TT-EEEE-SSEEEEEESGGG--TTS-EEEEEES-TT-BS-EEEES-EEEEES--TTEEEEEE-PBPSSTT-EEEES-EEEES-STTSS-STTTSBTT-TTTTTTTEEEEEEEEE-TT-EEEEES-EEEE-SB-TTSTT--BB--EEEEEEEE--SEEEEEEEEEE--SSEEEEEES-EEEEEEEEEEE--TTTTSSPTTTTS-SSSSTT----GGGTTS-GGGSS-EEEEEES-EEEEEEEEEEE---BTTB-HHHHHT-SEEEEEEEESBEEEEEEEEEEESEEEEEEETTS--EEGGGSEETTEEEEEEE-GGGTS-BS--S---EESS-HHHHHHS---HHHHHHHH-EE-S-GGGGGGGSS------S-HHHHHHHT-HHHHHHHHHHHHHHHHHSTT-EETTEETTHHHHHHHHHHHHHT-B-TTT--BHHHHHHTS---SSGGGS-HHHHTSHHHHHHHHHHHT-TTS---HHHHHHHHHHHHHHT-----PPP--SSPPPPP--S-TT--EEE--SSB-HHHHHGGGT--HHHHHHTTTTT-S---TT-PBPTT-EEEPPPPBSSEEEPPTT--HHHHHHHTTT-TT--TTHHHHH-TTS-TTSTTHHHHHHHH-SEEE-S-BT-S------------PPP--S--SS--PPPTTPEEPTT--S-EEEEEE--TT--HHHHHHHHT--HHHHHHH-GGG-S-TTTGGGG--TTEEEEEEE-TTTT-TTS------------------------SS--SEEEEEESSTTS-S-EEEEEEESSSEEEE-TT--SEEEE-S-S--TTSEEEEEEEEETTTEEEEEEEEEEETTEEEEPGGGGTT-SEEEE-B--GGGSTTTTT---PPPPPSS---

InterPro domains:
  IPR011050 Pectin lyase fold/virulence factor [SSF51126] (135-468)
  IPR012334 Pectin lyase fold [G3DSA:2.160.20.10] (3-101)
  IPR012334 Pectin lyase fold [G3DSA:2.160.20.10] (138-505)
  IPR024535 Rhamnogalacturonase A/B/Epimerase-like, pectate lyase domain [PF12708] (141-202)
  IPR036779 LysM domain superfamily [G3DSA:3.10.350.10] (863-915)
  IPR052210 Secreted LysM effector LysM1-like [PTHR34997] (543-917)

pLDDT: mean 83.78, std 16.65, range [24.83, 98.94]

Radius of gyration: 36.77 Å; chains: 1; bounding box: 81×84×112 Å

Sequence (1070 aa):
MVIGGAGGSVQKPDDQGVGSLVLVDAIIANTKNGIVTTLKSDHATSFLLQNVGFFNVETAVQDRAGGQVLVAGGNQVVLDSWGFGLLSNAAGELSTFVNGDAIPAMNRPKEFLGKSYDSMKPNLFTRRRPKYYDEPRSNIMNVRTLGAKGDGSTDDTAVLNSVLEGAANTSSIVFIPHGVYIVTDTLRVPLGSRIIGQAWSQIMGKGKTFSDEMSPKAVVQVGRPGDRDIVEIQDLLFTVNGATEGAVIVEWNVQESTQGSAGLWDSHIRVGGAAGSNLQYRDCPKGSSSAMKDCKAASVMLHLKPNSTAYIENMWAWVADHDLDRIDLGQLDIYTGRGVLVESRLAYFWGTASEHAVLYQYQLSNAANILMGMIQTESPYFQPTPAAPYPFKAGIFPNDPTFEDCAGQSDKCAVSWAARIVDSSSVYILGAGLYSWFHNYDQACVETNDCQLRGVEVEESYDVWIYNLCTKAIVEMVSPKNSAPTLAKDNVNGFLSSILGWLQGSQDVSGRRNFTGFAVYEPDFVKRLGVSDTCETALKEHVYCHEQVQDFRSLDFRGSLNNVTLTDLVCADECRKSLESWTANVKTACADVIIADGVAYAPGMIMLSGMNETCLRDETTGDYCNDVIDGFTEVDSINGMPIQELCSYCNVQRLAVMQETKYSTFDAHFKSELDYVNSHCQLSKNTTVPDRIYPDTPGDDSCHMGEWYTTEAKITCDDISLPRNISSASLYLANQNTLATCGTKDPIPSGTKLCIPPSCSHVYQVEGNSTCSDIEIRIIPFPDIRVGDVRKYNRWVNVDCTNMDAVRASYGSTICLGPLFGDAEIGINFEGNVVPKYSDGYNSKFAPSPEGVAVAAGTTRHCGNWHVAEEADTCVTICVGQKIPAQLFLKVNPSLGTDHGACSEHLEAGKAYCVGPNYDWEDPWSPIDPDPEPTTTKTTSTATSTSTLPTHTPSFHVRACYHNDCTGDVHNNLDIDGDTCINTDCKVASLDVAATGLCPDGQVQISYWEKPNCSGEWYGYGYASRGQCRGLWTDGRKLQSLHLRCTAPITDCVNQGSCTYDPEPAQGHC

Organism: Akanthomyces muscarius (NCBI:txid2231603)